Protein AF-A0A2K0TWW6-F1 (afdb_monomer)

InterPro domains:
  IPR006001 Carbohydrate kinase, thermoresistant glucokinase [TIGR01313] (765-927)
  IPR006001 Carbohydrate kinase, thermoresistant glucokinase [cd02021] (765-916)
  IPR009081 Phosphopantetheine binding ACP domain [PF00550] (286-353)
  IPR009081 Phosphopantetheine binding ACP domain [PS50075] (277-357)
  IPR010080 Thioester reductase-like domain [TIGR01746] (392-748)
  IPR013120 Fatty acyl-CoA reductase-like, NAD-binding domain [PF07993] (394-632)
  IPR020806 Polyketide synthase-like, phosphopantetheine-binding domain [SM00823] (284-357)
  IPR027417 P-loop containing nucleoside triphosphate hydrolase [G3DSA:3.40.50.300] (750-936)
  IPR027417 P-loop containing nucleoside triphosphate hydrolase [SSF52540] (763-932)
  IPR036291 NAD(P)-binding domain superfamily [SSF51735] (390-682)
  IPR036736 ACP-like superfamily [G3DSA:1.10.1200.10] (277-357)
  IPR036736 ACP-like superfamily [SSF47336] (281-353)
  IPR042099 ANL, N-terminal domain [G3DSA:3.40.50.12780] (1-92)

Secondary structure (DSSP, 8-state):
-TTS--SEEEE-HHHHHHHHTSHHHHHHHHTSSEEEE-SSPPPHHHHHHHHHTT--EEEEEEETTTEEEEE----TT---TTEEE--HHHHTTEEEEEEETTEEEEEE-TT-TT-----STTS-EEEEEEEEE-SSSTTEEEEEEEGGG-EE-TTS-EE--HHHHHHHHTSTTEEEEEEE-TTSSS-EEEEEE-GGGTTS-HHHHHHHHHHHHHHHHHTS-GGGPPPGGGEEEPPTT----B-TTS-B-HHHHHHHTHHHHHHHHHHHS------B---HHHHHHHHHHHHHHHH-S-S---TTS-TTTTT--HHHHHHHHHHHHHHB--TTPPPPTTHHHHS-SHHHHHHHHHHHHHT-----PPPHHHHHHHHHHHH-S---------EEEEE-TTSHHHHHHHHHHTT-TT--EEEEEE--SSHHHHHHHHHHHHHHTT-STTS-HHHHHTEEEEE--TTSTTTT--HHHHHHHHHHEEEEEE------TTS-GGGGIIIIIHHHHHHHHHHHHSSSPPEEEEEEEGGGGTT-SSSSBPSSPPPGGGS-SSHHHHHHHHHHHHHHHHHTTT--EEEEEE-EEE--TTT----TTSHHHHHHHHHHHTSEEE-------EEEHHHHHHHHHHHHHSS--SEEEEE--S----IIIIIHHHHHHTT---EEE-HHHHHHHHHTS---TTT-GGGGGHHHHHHHHSSS--PPPPPB--HHHHHH-GGGGSPPPIIIIIHHHHHHHIIIIIS-------S--EEEEEEESSTTS-HHHHHHHHHHHHT--EEEGGGGS-HHHHHHHHTTPPPPHHHHHHHHHHHHHHHHIIIIIS--SEEEEE----SHHHHHHHHHHHHHTTEEEEEEEEE--HHHHHHHHHT-TT----HHHHHHHHHH--PPPTT-TTEEEEETTS-HHHHHHHHHHHHHHHTTT-

Solvent-accessible surface area (backbone atoms only — not comparable to full-atom values): 51300 Å² total; per-residue (Å²): 112,92,92,52,98,66,52,67,47,77,44,36,42,69,59,51,50,65,42,52,76,38,74,69,39,41,52,58,49,34,71,21,76,34,36,37,33,31,97,55,86,62,46,65,71,60,54,48,53,40,46,75,66,60,23,48,54,28,39,46,42,65,48,91,44,48,28,80,71,32,35,14,81,71,62,93,90,67,78,65,34,71,31,31,35,64,45,85,87,50,46,87,30,54,44,76,44,78,75,51,92,73,28,24,27,48,26,41,40,67,85,43,91,54,48,78,54,58,77,44,97,84,50,22,27,69,66,48,39,29,27,30,70,46,95,85,46,88,68,24,32,28,75,68,46,54,63,87,60,55,36,41,28,62,86,68,52,74,44,70,46,62,62,50,27,39,59,41,34,67,38,87,64,31,65,42,47,45,72,48,34,66,68,28,92,55,40,30,33,45,34,26,36,22,70,91,51,66,90,54,54,69,66,58,50,48,64,71,47,38,68,53,48,52,58,40,31,73,76,38,59,84,76,63,40,65,52,78,80,35,54,47,73,48,64,57,81,65,86,75,48,51,46,101,81,69,46,76,39,62,72,58,36,51,65,72,46,42,66,63,56,50,52,45,53,54,62,70,71,64,87,88,62,82,61,40,85,66,57,64,73,53,34,34,52,49,49,52,52,50,50,44,71,67,54,60,82,89,75,91,83,54,54,80,44,46,44,58,83,71,61,45,48,76,68,46,43,50,51,52,50,51,50,44,70,42,40,44,53,32,66,90,58,87,81,62,97,54,45,61,75,76,28,36,22,40,56,53,37,28,53,51,49,49,40,48,40,71,66,66,87,79,81,90,72,77,63,67,68,67,55,48,54,52,51,53,68,69,68,71,70,85,89,85,83,83,84,91,59,27,26,34,38,34,27,25,31,64,40,75,54,24,27,40,33,50,51,65,49,37,76,38,85,76,43,66,36,36,39,32,46,33,81,39,95,36,43,66,60,26,39,53,47,32,50,53,37,18,50,69,62,57,51,44,39,56,49,51,74,74,26,55,69,22,59,42,47,39,36,29,37,42,59,35,76,64,32,62,44,54,72,69,56,51,50,60,46,25,73,36,37,46,33,38,41,41,51,55,66,88,86,48,74,85,42,55,44,76,76,36,39,52,69,42,44,44,20,53,55,29,53,48,51,51,22,60,67,8,82,70,63,16,32,40,28,38,57,43,42,46,44,24,45,67,53,50,90,55,80,54,34,68,55,51,92,72,59,79,78,12,20,36,101,36,18,46,22,43,38,43,42,53,42,50,50,53,39,54,52,40,36,78,71,75,40,42,24,32,39,34,23,35,45,52,71,44,30,28,83,84,62,7,63,53,69,57,88,38,71,66,47,25,50,58,46,26,24,76,67,71,38,35,40,56,55,46,88,40,52,53,36,62,33,32,30,50,51,50,20,46,32,53,48,38,49,64,71,45,91,69,69,58,45,38,25,32,54,52,35,85,62,66,49,40,44,45,82,45,46,49,56,36,46,40,75,64,70,53,62,56,45,82,35,54,39,51,56,39,48,51,51,56,72,71,41,68,82,50,54,83,85,23,52,48,55,78,43,47,68,63,48,35,77,75,36,65,65,95,76,79,78,73,59,85,52,67,39,39,67,64,32,44,74,52,10,69,43,64,77,61,65,71,74,56,63,56,72,41,43,45,33,29,49,49,40,37,52,75,64,69,63,51,72,83,68,73,90,80,67,84,75,27,38,39,40,35,25,25,31,51,73,54,37,45,39,63,61,50,35,47,52,50,13,62,77,68,73,35,56,63,45,65,41,81,78,55,52,53,73,69,57,53,50,36,43,55,72,72,40,81,80,50,70,68,64,45,52,63,30,50,52,50,49,51,51,53,52,44,44,43,39,61,75,68,60,36,58,41,38,27,30,22,42,48,63,39,36,62,71,52,46,46,55,52,47,55,57,34,47,77,68,63,27,48,67,38,35,39,33,28,41,58,56,68,71,58,25,48,51,49,39,73,72,44,85,90,64,68,66,56,66,72,55,45,53,56,36,57,75,50,46,51,74,50,50,77,86,41,58,49,34,46,68,43,66,38,70,52,58,70,65,62,41,46,54,50,50,52,53,42,56,75,52,45,64,81,66,99

Organism: Trichoderma harzianum (NCBI:txid5544)

Structure (mmCIF, N/CA/C/O backbone):
data_AF-A0A2K0TWW6-F1
#
_entry.id   AF-A0A2K0TWW6-F1
#
loop_
_atom_site.group_PDB
_atom_site.id
_atom_site.type_symbol
_atom_site.label_atom_id
_atom_site.label_alt_id
_atom_site.label_comp_id
_atom_site.label_asym_id
_atom_site.label_entity_id
_atom_site.label_seq_id
_atom_site.pdbx_PDB_ins_code
_atom_site.Cartn_x
_atom_site.Cartn_y
_atom_site.Cartn_z
_atom_site.occupancy
_atom_site.B_iso_or_equiv
_atom_site.auth_seq_id
_atom_site.auth_comp_id
_atom_site.auth_asym_id
_atom_site.auth_atom_id
_atom_site.pdbx_PDB_model_num
ATOM 1 N N . MET A 1 1 ? -34.288 40.485 -43.894 1.00 63.44 1 MET A N 1
ATOM 2 C CA . MET A 1 1 ? -34.921 39.163 -44.089 1.00 63.44 1 MET A CA 1
ATOM 3 C C . MET A 1 1 ? -36.253 39.241 -44.829 1.00 63.44 1 MET A C 1
ATOM 5 O O . MET A 1 1 ? -36.463 38.396 -45.665 1.00 63.44 1 MET A O 1
ATOM 9 N N . GLN A 1 2 ? -37.119 40.244 -44.630 1.00 65.81 2 GLN A N 1
ATOM 10 C CA . GLN A 1 2 ? -38.428 40.283 -45.324 1.00 65.81 2 GLN A CA 1
ATOM 11 C C . GLN A 1 2 ? -38.374 40.664 -46.821 1.00 65.81 2 GLN A C 1
ATOM 13 O O . GLN A 1 2 ? -39.282 40.332 -47.567 1.00 65.81 2 GLN A O 1
ATOM 18 N N . ALA A 1 3 ? -37.318 41.352 -47.270 1.00 76.19 3 ALA A N 1
ATOM 19 C CA . ALA A 1 3 ? -37.178 41.784 -48.667 1.00 76.19 3 ALA A CA 1
ATOM 20 C C . ALA A 1 3 ? -36.657 40.691 -49.623 1.00 76.19 3 ALA A C 1
ATOM 22 O O . ALA A 1 3 ? -36.697 40.882 -50.831 1.00 76.19 3 ALA A O 1
ATOM 23 N N . ASN A 1 4 ? -36.137 39.575 -49.100 1.00 75.12 4 ASN A N 1
ATOM 24 C CA . ASN A 1 4 ? -35.531 38.493 -49.882 1.00 75.12 4 ASN A CA 1
ATOM 25 C C . ASN A 1 4 ? -35.844 37.152 -49.209 1.00 75.12 4 ASN A C 1
ATOM 27 O O . ASN A 1 4 ? -35.826 37.075 -47.984 1.00 75.12 4 ASN A O 1
ATOM 31 N N . HIS A 1 5 ? -36.096 36.094 -49.977 1.00 79.62 5 HIS A N 1
ATOM 32 C CA . HIS A 1 5 ? -36.431 34.789 -49.407 1.00 79.62 5 HIS A CA 1
ATOM 33 C C . HIS A 1 5 ? -35.159 34.024 -49.006 1.00 79.62 5 HIS A C 1
ATOM 35 O O . HIS A 1 5 ? -34.428 33.532 -49.863 1.00 79.62 5 HIS A O 1
ATOM 41 N N . PHE A 1 6 ? -34.878 33.957 -47.703 1.00 85.12 6 PHE A N 1
ATOM 42 C CA . PHE A 1 6 ? -33.757 33.197 -47.147 1.00 85.12 6 PHE A CA 1
ATOM 43 C C . PHE A 1 6 ? -34.271 31.907 -46.511 1.00 85.12 6 PHE A C 1
ATOM 45 O O . PHE A 1 6 ? -35.275 31.938 -45.811 1.00 85.12 6 PHE A O 1
ATOM 52 N N . GLU A 1 7 ? -33.568 30.793 -46.716 1.00 90.75 7 GLU A N 1
ATOM 53 C CA . GLU A 1 7 ? -33.892 29.513 -46.065 1.00 90.75 7 GLU A CA 1
ATOM 54 C C . GLU A 1 7 ? -32.934 29.172 -44.914 1.00 90.75 7 GLU A C 1
ATOM 56 O O . GLU A 1 7 ? -33.263 28.356 -44.055 1.00 90.75 7 GLU A O 1
ATOM 61 N N . ILE A 1 8 ? -31.744 29.783 -44.893 1.00 92.75 8 ILE A N 1
ATOM 62 C CA . ILE A 1 8 ? -30.682 29.501 -43.924 1.00 92.75 8 ILE A CA 1
ATOM 63 C C . ILE A 1 8 ? -30.132 30.819 -43.384 1.00 92.75 8 ILE A C 1
ATOM 65 O O . ILE A 1 8 ? -29.786 31.718 -44.152 1.00 92.75 8 ILE A O 1
ATOM 69 N N . PHE A 1 9 ? -30.000 30.906 -42.065 1.00 92.56 9 PHE A N 1
ATOM 70 C CA . PHE A 1 9 ? -29.242 31.954 -41.393 1.00 92.56 9 PHE A CA 1
ATOM 71 C C . PHE A 1 9 ? -28.013 31.348 -40.719 1.00 92.56 9 PHE A C 1
ATOM 73 O O . PHE A 1 9 ? -28.128 30.330 -40.044 1.00 92.56 9 PHE A O 1
ATOM 80 N N . TYR A 1 10 ? -26.850 31.982 -40.868 1.00 91.38 10 TYR A N 1
ATOM 81 C CA . TYR A 1 10 ? -25.645 31.631 -40.118 1.00 91.38 10 TYR A CA 1
ATOM 82 C C . TYR A 1 10 ? -24.999 32.898 -39.569 1.00 91.38 10 TYR A C 1
ATOM 84 O O . TYR A 1 10 ? -24.702 33.825 -40.323 1.00 91.38 10 TYR A O 1
ATOM 92 N N . GLY A 1 11 ? -24.799 32.955 -38.256 1.00 83.62 11 GLY A N 1
ATOM 93 C CA . GLY A 1 11 ? -24.227 34.132 -37.612 1.00 83.62 11 GLY A CA 1
ATOM 94 C C . GLY A 1 11 ? -23.699 33.856 -36.213 1.00 83.62 11 GLY A C 1
ATOM 95 O O . GLY A 1 11 ? -23.836 32.766 -35.670 1.00 83.62 11 GLY A O 1
ATOM 96 N N . VAL A 1 12 ? -23.082 34.861 -35.601 1.00 79.75 12 VAL A N 1
ATOM 97 C CA . VAL A 1 12 ? -22.648 34.767 -34.203 1.00 79.75 12 VAL A CA 1
ATOM 98 C C . VAL A 1 12 ? -23.855 34.866 -33.253 1.00 79.75 12 VAL A C 1
ATOM 100 O O . VAL A 1 12 ? -24.823 35.562 -33.578 1.00 79.75 12 VAL A O 1
ATOM 103 N N . PRO A 1 13 ? -23.808 34.255 -32.054 1.00 78.69 13 PRO A N 1
ATOM 104 C CA . PRO A 1 13 ? -24.867 34.359 -31.043 1.00 78.69 13 PRO A CA 1
ATOM 105 C C . PRO A 1 13 ? -25.339 35.787 -30.738 1.00 78.69 13 PRO A C 1
ATOM 107 O O . PRO A 1 13 ? -26.512 36.000 -30.447 1.00 78.69 13 PRO A O 1
ATOM 110 N N . TYR A 1 14 ? -24.459 36.784 -30.852 1.00 74.38 14 TYR A N 1
ATOM 111 C CA . TYR A 1 14 ? -24.831 38.191 -30.693 1.00 74.38 14 TYR A CA 1
ATOM 112 C C . TYR A 1 14 ? -25.875 38.656 -31.726 1.00 74.38 14 TYR A C 1
ATOM 114 O O . TYR A 1 14 ? -26.835 39.336 -31.371 1.00 74.38 14 TYR A O 1
ATOM 122 N N . ALA A 1 15 ? -25.743 38.245 -32.990 1.00 79.81 15 ALA A N 1
ATOM 123 C CA . ALA A 1 15 ? -26.721 38.575 -34.026 1.00 79.81 15 ALA A CA 1
ATOM 124 C C . ALA A 1 15 ? -28.073 37.894 -33.757 1.00 79.81 15 ALA A C 1
ATOM 126 O O . ALA A 1 15 ? -29.120 38.506 -33.956 1.00 79.81 15 ALA A O 1
ATOM 127 N N . LEU A 1 16 ? -28.052 36.658 -33.241 1.00 85.25 16 LEU A N 1
ATOM 128 C CA . LEU A 1 16 ? -29.264 35.965 -32.800 1.00 85.25 16 LEU A CA 1
ATOM 129 C C . LEU A 1 16 ? -29.935 36.688 -31.635 1.00 85.25 16 LEU A C 1
ATOM 131 O O . LEU A 1 16 ? -31.148 36.867 -31.675 1.00 85.25 16 LEU A O 1
ATOM 135 N N . LYS A 1 17 ? -29.157 37.170 -30.654 1.00 79.75 17 LYS A N 1
ATOM 136 C CA . LYS A 1 17 ? -29.672 37.981 -29.542 1.00 79.75 17 LYS A CA 1
ATOM 137 C C . LYS A 1 17 ? -30.455 39.175 -30.083 1.00 79.75 17 LYS A C 1
ATOM 139 O O . LYS A 1 17 ? -31.632 39.289 -29.761 1.00 79.75 17 LYS A O 1
ATOM 144 N N . LEU A 1 18 ? -29.846 39.984 -30.956 1.00 79.38 18 LEU A N 1
ATOM 145 C CA . LEU A 1 18 ? -30.480 41.168 -31.554 1.00 79.38 18 LEU A CA 1
ATOM 146 C C . LEU A 1 18 ? -31.773 40.832 -32.311 1.00 79.38 18 LEU A C 1
ATOM 148 O O . LEU A 1 18 ? -32.782 41.517 -32.161 1.00 79.38 18 LEU A O 1
ATOM 152 N N . LEU A 1 19 ? -31.766 39.760 -33.107 1.00 84.88 19 LEU A N 1
ATOM 153 C CA . LEU A 1 19 ? -32.956 39.316 -33.840 1.00 84.88 19 LEU A CA 1
ATOM 154 C C . LEU A 1 19 ? -34.044 38.780 -32.897 1.00 84.88 19 LEU A C 1
ATOM 156 O O . LEU A 1 19 ? -35.226 38.936 -33.178 1.00 84.88 19 LEU A O 1
ATOM 160 N N . SER A 1 20 ? -33.664 38.199 -31.761 1.00 85.69 20 SER A N 1
ATOM 161 C CA . SER A 1 20 ? -34.589 37.643 -30.769 1.00 85.69 20 SER A CA 1
ATOM 162 C C . SER A 1 20 ? -35.149 38.661 -29.767 1.00 85.69 20 SER A C 1
ATOM 164 O O . SER A 1 20 ? -36.009 38.307 -28.967 1.00 85.69 20 SER A O 1
ATOM 166 N N . GLU A 1 21 ? -34.724 39.933 -29.807 1.00 82.81 21 GLU A N 1
ATOM 167 C CA . GLU A 1 21 ? -35.222 40.968 -28.880 1.00 82.81 21 GLU A CA 1
ATOM 168 C C . GLU A 1 21 ? -36.714 41.287 -29.069 1.00 82.81 21 GLU A C 1
ATOM 170 O O . GLU A 1 21 ? -37.339 41.901 -28.203 1.00 82.81 21 GLU A O 1
ATOM 175 N N . THR A 1 22 ? -37.301 40.876 -30.198 1.00 85.06 22 THR A N 1
ATOM 176 C CA . THR A 1 22 ? -38.721 41.068 -30.506 1.00 85.06 22 THR A CA 1
ATOM 177 C C . THR A 1 22 ? -39.367 39.763 -30.959 1.00 85.06 22 THR A C 1
ATOM 179 O O . THR A 1 22 ? -38.761 38.984 -31.694 1.00 85.06 22 THR A O 1
ATOM 182 N N . GLN A 1 23 ? -40.646 39.567 -30.620 1.00 85.25 23 GLN A N 1
ATOM 183 C CA . GLN A 1 23 ? -41.409 38.396 -31.072 1.00 85.25 23 GLN A CA 1
ATOM 184 C C . GLN A 1 23 ? -41.452 38.284 -32.603 1.00 85.25 23 GLN A C 1
ATOM 186 O O . GLN A 1 23 ? -41.399 37.188 -33.161 1.00 85.25 23 GLN A O 1
ATOM 191 N N . LYS A 1 24 ? -41.500 39.430 -33.296 1.00 87.06 24 LYS A N 1
ATOM 192 C CA . LYS A 1 24 ? -41.452 39.490 -34.759 1.00 87.06 24 LYS A CA 1
ATOM 193 C C . LYS A 1 24 ? -40.148 38.899 -35.299 1.00 87.06 24 LYS A C 1
ATOM 195 O O . LYS A 1 24 ? -40.182 38.172 -36.283 1.00 87.06 24 LYS A O 1
ATOM 200 N N . GLY A 1 25 ? -39.013 39.195 -34.669 1.00 89.12 25 GLY A N 1
ATOM 201 C CA . GLY A 1 25 ? -37.726 38.657 -35.099 1.00 89.12 25 GLY A CA 1
ATOM 202 C C . GLY A 1 25 ? -37.565 37.162 -34.801 1.00 89.12 25 GLY A C 1
ATOM 203 O O . GLY A 1 25 ? -37.059 36.442 -35.658 1.00 89.12 25 GLY A O 1
ATOM 204 N N . ILE A 1 26 ? -38.105 36.667 -33.680 1.00 92.06 26 ILE A N 1
ATOM 205 C CA . ILE A 1 26 ? -38.191 35.220 -33.401 1.00 92.06 26 ILE A CA 1
ATOM 206 C C . ILE A 1 26 ? -39.048 34.508 -34.458 1.00 92.06 26 ILE A C 1
ATOM 208 O O . ILE A 1 26 ? -38.628 33.486 -34.991 1.00 92.06 26 ILE A O 1
ATOM 212 N N . SER A 1 27 ? -40.199 35.082 -34.825 1.00 90.06 27 SER A N 1
ATOM 213 C CA . SER A 1 27 ? -41.097 34.505 -35.843 1.00 90.06 27 SER A CA 1
ATOM 214 C C . SER A 1 27 ? -40.404 34.381 -37.206 1.00 90.06 27 SER A C 1
ATOM 216 O O . SER A 1 27 ? -40.526 33.366 -37.878 1.00 90.06 27 SER A O 1
ATOM 218 N N . VAL A 1 28 ? -39.595 35.376 -37.589 1.00 89.88 28 VAL A N 1
ATOM 219 C CA . VAL A 1 28 ? -38.803 35.318 -38.831 1.00 89.88 28 VAL A CA 1
ATOM 220 C C . VAL A 1 28 ? -37.723 34.233 -38.768 1.00 89.88 28 VAL A C 1
ATOM 222 O O . VAL A 1 28 ? -37.469 33.575 -39.770 1.00 89.88 28 VAL A O 1
ATOM 225 N N . LEU A 1 29 ? -37.081 34.028 -37.612 1.00 92.50 29 LEU A N 1
ATOM 226 C CA . LEU A 1 29 ? -36.109 32.942 -37.437 1.00 92.50 29 LEU A CA 1
ATOM 227 C C . LEU A 1 29 ? -36.774 31.558 -37.486 1.00 92.50 29 LEU A C 1
ATOM 229 O O . LEU A 1 29 ? -36.149 30.609 -37.953 1.00 92.50 29 LEU A O 1
ATOM 233 N N . GLN A 1 30 ? -38.024 31.448 -37.032 1.00 92.19 30 GLN A N 1
ATOM 234 C CA . GLN A 1 30 ? -38.808 30.211 -37.050 1.00 92.19 30 GLN A CA 1
ATOM 235 C C . GLN A 1 30 ? -39.169 29.763 -38.476 1.00 92.19 30 GLN A C 1
ATOM 237 O O . GLN A 1 30 ? -39.238 28.567 -38.740 1.00 92.19 30 GLN A O 1
ATOM 242 N N . GLU A 1 31 ? -39.365 30.703 -39.404 1.00 90.50 31 GLU A N 1
ATOM 243 C CA . GLU A 1 31 ? -39.660 30.408 -40.816 1.00 90.50 31 GLU A CA 1
ATOM 244 C C . GLU A 1 31 ? -38.451 29.831 -41.584 1.00 90.50 31 GLU A C 1
ATOM 246 O O . GLU A 1 31 ? -38.610 29.285 -42.678 1.00 90.50 31 GLU A O 1
ATOM 251 N N . LEU A 1 32 ? -37.235 29.942 -41.036 1.00 92.44 32 LEU A N 1
ATOM 252 C CA . LEU A 1 32 ? -36.016 29.442 -41.670 1.00 92.44 32 LEU A CA 1
ATOM 253 C C . LEU A 1 32 ? -35.863 27.930 -41.476 1.00 92.44 32 LEU A C 1
ATOM 255 O O . LEU A 1 32 ? -36.094 27.392 -40.395 1.00 92.44 32 LEU A O 1
ATOM 259 N N . LYS A 1 33 ? -35.356 27.240 -42.504 1.00 92.50 33 LYS A N 1
ATOM 260 C CA . LYS A 1 33 ? -35.060 25.800 -42.431 1.00 92.50 33 LYS A CA 1
ATOM 261 C C . LYS A 1 33 ? -33.929 25.501 -41.450 1.00 92.50 33 LYS A C 1
ATOM 263 O O . LYS A 1 33 ? -33.952 24.469 -40.783 1.00 92.50 33 LYS A O 1
ATOM 268 N N . VAL A 1 34 ? -32.922 26.375 -41.392 1.00 93.62 34 VAL A N 1
ATOM 269 C CA . VAL A 1 34 ? -31.751 26.236 -40.516 1.00 93.62 34 VAL A CA 1
ATOM 270 C C . VAL A 1 34 ? -31.341 27.597 -39.971 1.00 93.62 34 VAL A C 1
ATOM 272 O O . VAL A 1 34 ? -31.079 28.531 -40.731 1.00 93.62 34 VAL A O 1
ATOM 275 N N . VAL A 1 35 ? -31.203 27.679 -38.650 1.00 95.12 35 VAL A N 1
ATOM 276 C CA . VAL A 1 35 ? -30.572 28.809 -37.967 1.00 95.12 35 VAL A CA 1
ATOM 277 C C . VAL A 1 35 ? -29.307 28.293 -37.309 1.00 95.12 35 VAL A C 1
ATOM 279 O O . VAL A 1 35 ? -29.354 27.606 -36.298 1.00 95.12 35 VAL A O 1
ATOM 282 N N . MET A 1 36 ? -28.157 28.583 -37.897 1.00 93.94 36 MET A N 1
ATOM 283 C CA . MET A 1 36 ? -26.875 28.114 -37.402 1.00 93.94 36 MET A CA 1
ATOM 284 C C . MET A 1 36 ? -26.154 29.220 -36.628 1.00 93.94 36 MET A C 1
ATOM 286 O O . MET A 1 36 ? -26.224 30.397 -36.998 1.00 93.94 36 MET A O 1
ATOM 290 N N . TYR A 1 37 ? -25.419 28.847 -35.582 1.00 91.06 37 TYR A N 1
ATOM 291 C CA . TYR A 1 37 ? -24.491 29.749 -34.906 1.00 91.06 37 TYR A CA 1
ATOM 292 C C . TYR A 1 37 ? -23.102 29.148 -34.760 1.00 91.06 37 TYR A C 1
ATOM 294 O O . TYR A 1 37 ? -22.941 27.936 -34.672 1.00 91.06 37 TYR A O 1
ATOM 302 N N . GLY A 1 38 ? -22.092 30.008 -34.726 1.00 83.31 38 GLY A N 1
ATOM 303 C CA . GLY A 1 38 ? -20.705 29.610 -34.521 1.00 83.31 38 GLY A CA 1
ATOM 304 C C . GLY A 1 38 ? -19.825 30.809 -34.191 1.00 83.31 38 GLY A C 1
ATOM 305 O O . GLY A 1 38 ? -20.273 31.955 -34.212 1.00 83.31 38 GLY A O 1
ATOM 306 N N . GLY A 1 39 ? -18.561 30.553 -33.865 1.00 71.94 39 GLY A N 1
ATOM 307 C CA . GLY A 1 39 ? -17.580 31.599 -33.555 1.00 71.94 39 GLY A CA 1
ATOM 308 C C . GLY A 1 39 ? -17.590 32.116 -32.112 1.00 71.94 39 GLY A C 1
ATOM 309 O O . GLY A 1 39 ? -16.598 32.710 -31.701 1.00 71.94 39 GLY A O 1
ATOM 310 N N . SER A 1 40 ? -18.642 31.857 -31.333 1.00 71.62 40 SER A N 1
ATOM 311 C CA . SER A 1 40 ? -18.652 32.000 -29.871 1.00 71.62 40 SER A CA 1
ATOM 312 C C . SER A 1 40 ? -19.720 31.102 -29.236 1.00 71.62 40 SER A C 1
ATOM 314 O O . SER A 1 40 ? -20.604 30.587 -29.929 1.00 71.62 40 SER A O 1
ATOM 316 N N . ALA A 1 41 ? -19.632 30.893 -27.919 1.00 76.25 41 ALA A N 1
ATOM 317 C CA . ALA A 1 41 ? -20.649 30.163 -27.168 1.00 76.25 41 ALA A CA 1
ATOM 318 C C . ALA A 1 41 ? -21.982 30.926 -27.174 1.00 76.25 41 ALA A C 1
ATOM 320 O O . ALA A 1 41 ? -22.025 32.136 -26.933 1.00 76.25 41 ALA A O 1
ATOM 321 N N . CYS A 1 42 ? -23.077 30.217 -27.443 1.00 80.56 42 CYS A N 1
ATOM 322 C CA . CYS A 1 42 ? -24.419 30.775 -27.332 1.00 80.56 42 CYS A CA 1
ATOM 323 C C . CYS A 1 42 ? -24.908 30.624 -25.882 1.00 80.56 42 CYS A C 1
ATOM 325 O O . CYS A 1 42 ? -24.826 29.514 -25.354 1.00 80.56 42 CYS A O 1
ATOM 327 N N . PRO A 1 43 ? -25.391 31.697 -25.225 1.00 77.44 43 PRO A N 1
ATOM 328 C CA . PRO A 1 43 ? -25.962 31.595 -23.885 1.00 77.44 43 PRO A CA 1
ATOM 329 C C . PRO A 1 43 ? -27.134 30.609 -23.845 1.00 77.44 43 PRO A C 1
ATOM 331 O O . PRO A 1 43 ? -28.007 30.672 -24.713 1.00 77.44 43 PRO A O 1
ATOM 334 N N . ASP A 1 44 ? -27.176 29.753 -22.818 1.00 81.62 44 ASP A N 1
ATOM 335 C CA . ASP A 1 44 ? -28.199 28.705 -22.710 1.00 81.62 44 ASP A CA 1
ATOM 336 C C . ASP A 1 44 ? -29.624 29.294 -22.734 1.00 81.62 44 ASP A C 1
ATOM 338 O O . ASP A 1 44 ? -30.477 28.811 -23.472 1.00 81.62 44 ASP A O 1
ATOM 342 N N . ASP A 1 45 ? -29.856 30.406 -22.026 1.00 76.81 45 ASP A N 1
ATOM 343 C CA . ASP A 1 45 ? -31.158 31.091 -21.988 1.00 76.81 45 ASP A CA 1
ATOM 344 C C . ASP A 1 45 ? -31.622 31.564 -23.377 1.00 76.81 45 ASP A C 1
ATOM 346 O O . ASP A 1 45 ? -32.801 31.469 -23.715 1.00 76.81 45 ASP A O 1
ATOM 350 N N . LEU A 1 46 ? -30.691 32.053 -24.205 1.00 82.62 46 LEU A N 1
ATOM 351 C CA . LEU A 1 46 ? -30.997 32.527 -25.555 1.00 82.62 46 LEU A CA 1
ATOM 352 C C . LEU A 1 46 ? -31.329 31.360 -26.488 1.00 82.62 46 LEU A C 1
ATOM 354 O O . LEU A 1 46 ? -32.303 31.427 -27.236 1.00 82.62 46 LEU A O 1
ATOM 358 N N . GLY A 1 47 ? -30.524 30.298 -26.472 1.00 88.25 47 GLY A N 1
ATOM 359 C CA .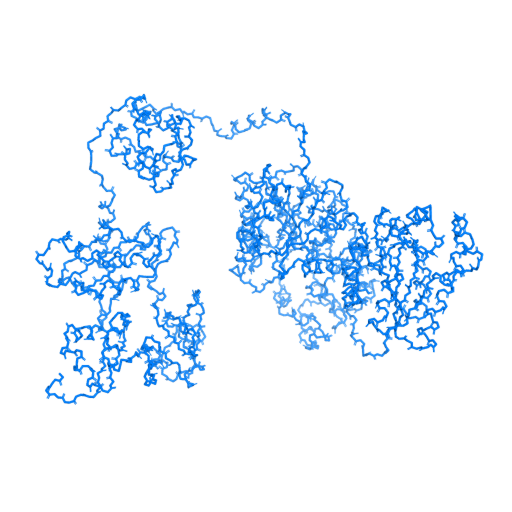 GLY A 1 47 ? -30.777 29.156 -27.344 1.00 88.25 47 GLY A CA 1
ATOM 360 C C . GLY A 1 47 ? -32.016 28.363 -26.926 1.00 88.25 47 GLY A C 1
ATOM 361 O O . GLY A 1 47 ? -32.788 27.967 -27.798 1.00 88.25 47 GLY A O 1
ATOM 362 N N . ASN A 1 48 ? -32.276 28.229 -25.618 1.00 89.56 48 ASN A N 1
ATOM 363 C CA . ASN A 1 48 ? -33.509 27.632 -25.098 1.00 89.56 48 ASN A CA 1
ATOM 364 C C . ASN A 1 48 ? -34.732 28.424 -25.558 1.00 89.56 48 ASN A C 1
ATOM 366 O O . ASN A 1 48 ? -35.636 27.830 -26.136 1.00 89.56 48 ASN A O 1
ATOM 370 N N . LEU A 1 49 ? -34.715 29.757 -25.420 1.00 89.12 49 LEU A N 1
ATOM 371 C CA . LEU A 1 49 ? -35.788 30.623 -25.913 1.00 89.12 49 LEU A CA 1
ATOM 372 C C . LEU A 1 49 ? -36.091 30.365 -27.397 1.00 89.12 49 LEU A C 1
ATOM 374 O O . LEU A 1 49 ? -37.251 30.219 -27.777 1.00 89.12 49 LEU A O 1
ATOM 378 N N . LEU A 1 50 ? -35.063 30.296 -28.246 1.00 92.94 50 LEU A N 1
ATOM 379 C CA . LEU A 1 50 ? -35.238 30.085 -29.685 1.00 92.94 50 LEU A CA 1
ATOM 380 C C . LEU A 1 50 ? -35.800 28.690 -29.999 1.00 92.94 50 LEU A C 1
ATOM 382 O O . LEU A 1 50 ? -36.758 28.574 -30.763 1.00 92.94 50 LEU A O 1
ATOM 386 N N . VAL A 1 51 ? -35.248 27.637 -29.392 1.00 93.94 51 VAL A N 1
ATOM 387 C CA . VAL A 1 51 ? -35.699 26.252 -29.611 1.00 93.94 51 VAL A CA 1
ATOM 388 C C . VAL A 1 51 ? -37.107 26.021 -29.062 1.00 93.94 51 VAL A C 1
ATOM 390 O O . VAL A 1 51 ? -37.911 25.346 -29.702 1.00 93.94 51 VAL A O 1
ATOM 393 N N . GLU A 1 52 ? -37.451 26.615 -27.920 1.00 92.00 52 GLU A N 1
ATOM 394 C CA . GLU A 1 52 ? -38.804 26.580 -27.354 1.00 92.00 52 GLU A CA 1
ATOM 395 C C . GLU A 1 52 ? -39.830 27.279 -28.249 1.00 92.00 52 GLU A C 1
ATOM 397 O O . GLU A 1 52 ? -40.973 26.834 -28.328 1.00 92.00 52 GLU A O 1
ATOM 402 N N . ASN A 1 53 ? -39.415 28.318 -28.978 1.00 92.19 53 ASN A N 1
ATOM 403 C CA . ASN A 1 53 ? -40.238 28.997 -29.981 1.00 92.19 53 ASN A CA 1
ATOM 404 C C . ASN A 1 53 ? -40.187 28.319 -31.368 1.00 92.19 53 ASN A C 1
ATOM 406 O O . ASN A 1 53 ? -40.629 28.899 -32.356 1.00 92.19 53 ASN A O 1
ATOM 410 N N . GLY A 1 54 ? -39.670 27.089 -31.462 1.00 91.12 54 GLY A N 1
ATOM 411 C CA . GLY A 1 54 ? -39.709 26.281 -32.683 1.00 91.12 54 GLY A CA 1
ATOM 412 C C . GLY A 1 54 ? -38.637 26.616 -33.721 1.00 91.12 54 GLY A C 1
ATOM 413 O O . GLY A 1 54 ? -38.741 26.168 -34.860 1.00 91.12 54 GLY A O 1
ATOM 414 N N . VAL A 1 55 ? -37.604 27.383 -33.363 1.00 94.19 55 VAL A N 1
ATOM 415 C CA . VAL A 1 55 ? -36.481 27.673 -34.263 1.00 94.19 55 VAL A CA 1
ATOM 416 C C . VAL A 1 55 ? -35.557 26.455 -34.360 1.00 94.19 55 VAL A C 1
ATOM 418 O O . VAL A 1 55 ? -35.075 25.946 -33.343 1.00 94.19 55 VAL A O 1
ATOM 421 N N . ASN A 1 56 ? -35.232 26.020 -35.584 1.00 94.12 56 ASN A N 1
ATOM 422 C CA . ASN A 1 56 ? -34.252 24.956 -35.828 1.00 94.12 56 ASN A CA 1
ATOM 423 C C . ASN A 1 56 ? -32.807 25.462 -35.637 1.00 94.12 56 ASN A C 1
ATOM 425 O O . ASN A 1 56 ? -32.067 25.696 -36.599 1.00 94.12 56 ASN A O 1
ATOM 429 N N . LEU A 1 57 ? -32.434 25.678 -34.372 1.00 95.31 57 LEU A N 1
ATOM 430 C CA . LEU A 1 57 ? -31.134 26.209 -33.970 1.00 95.31 57 LEU A CA 1
ATOM 431 C C . LEU A 1 57 ? -30.051 25.122 -33.997 1.00 95.31 57 LEU A C 1
ATOM 433 O O . LEU A 1 57 ? -30.204 24.099 -33.332 1.00 95.31 57 LEU A O 1
ATOM 437 N N . ILE A 1 58 ? -28.946 25.349 -34.708 1.00 95.12 58 ILE A N 1
ATOM 438 C CA . ILE A 1 58 ? -27.826 24.408 -34.858 1.00 95.12 58 ILE A CA 1
ATOM 439 C C . ILE A 1 58 ? -26.509 25.090 -34.472 1.00 95.12 58 ILE A C 1
ATOM 441 O O . ILE A 1 58 ? -26.109 26.099 -35.045 1.00 95.12 58 ILE A O 1
ATOM 445 N N . GLY A 1 59 ? -25.803 24.517 -33.508 1.00 92.81 59 GLY A N 1
ATOM 446 C CA . GLY A 1 59 ? -24.449 24.902 -33.140 1.00 92.81 59 GLY A CA 1
ATOM 447 C C . GLY A 1 59 ? -23.435 24.341 -34.126 1.00 92.81 59 GLY A C 1
ATOM 448 O O . GLY A 1 59 ? -23.527 23.186 -34.543 1.00 92.81 59 GLY A O 1
ATOM 449 N N . HIS A 1 60 ? -22.460 25.166 -34.485 1.00 92.19 60 HIS A N 1
ATOM 450 C CA . HIS A 1 60 ? -21.337 24.837 -35.352 1.00 92.19 60 HIS A CA 1
ATOM 451 C C . HIS A 1 60 ? -20.030 25.082 -34.599 1.00 92.19 60 HIS A C 1
ATOM 453 O O . HIS A 1 60 ? -19.801 26.177 -34.079 1.00 92.19 60 HIS A O 1
ATOM 459 N N . TYR A 1 61 ? -19.190 24.048 -34.527 1.00 93.88 61 TYR A N 1
ATOM 460 C CA . TYR A 1 61 ? -17.907 24.089 -33.839 1.00 93.88 61 TYR A CA 1
ATOM 461 C C . TYR A 1 61 ? -16.745 23.761 -34.784 1.00 93.88 61 TYR A C 1
ATOM 463 O O . TYR A 1 61 ? -16.745 22.753 -35.500 1.00 93.88 61 TYR A O 1
ATOM 471 N N . GLY A 1 62 ? -15.729 24.617 -34.738 1.00 90.50 62 GLY A N 1
ATOM 472 C CA . GLY A 1 62 ? -14.475 24.497 -35.466 1.00 90.50 62 GLY A CA 1
ATOM 473 C C . GLY A 1 62 ? -13.565 25.691 -35.184 1.00 90.50 62 GLY A C 1
ATOM 474 O O . GLY A 1 62 ? -14.004 26.699 -34.623 1.00 90.50 62 GLY A O 1
ATOM 475 N N . ALA A 1 63 ? -12.310 25.585 -35.608 1.00 88.25 63 ALA A N 1
ATOM 476 C CA . ALA A 1 63 ? -11.326 26.662 -35.528 1.00 88.25 63 ALA A CA 1
ATOM 477 C C . ALA A 1 63 ? -10.568 26.788 -36.856 1.00 88.25 63 ALA A C 1
ATOM 479 O O . ALA A 1 63 ? -10.606 25.882 -37.688 1.00 88.25 63 ALA A O 1
ATOM 480 N N . THR A 1 64 ? -9.899 27.919 -37.073 1.00 86.75 64 THR A N 1
ATOM 481 C CA . THR A 1 64 ? -9.191 28.212 -38.331 1.00 86.75 64 THR A CA 1
ATOM 482 C C . THR A 1 64 ? -8.132 27.148 -38.643 1.00 86.75 64 THR A C 1
ATOM 484 O O . THR A 1 64 ? -7.950 26.763 -39.791 1.00 86.75 64 THR A O 1
ATOM 487 N N . GLU A 1 65 ? -7.484 26.633 -37.604 1.00 92.81 65 GLU A N 1
ATOM 488 C CA . GLU A 1 65 ? -6.361 25.702 -37.644 1.00 92.81 65 GLU A CA 1
ATOM 489 C C . GLU A 1 65 ? -6.757 24.256 -37.956 1.00 92.81 65 GLU A C 1
ATOM 491 O O . GLU A 1 65 ? -5.930 23.474 -38.424 1.00 92.81 65 GLU A O 1
ATOM 496 N N . VAL A 1 66 ? -8.014 23.894 -37.687 1.00 92.62 66 VAL A N 1
ATOM 497 C CA . VAL A 1 66 ? -8.530 22.512 -37.758 1.00 92.62 66 VAL A CA 1
ATOM 498 C C . VAL A 1 66 ? -9.742 22.366 -38.686 1.00 92.62 66 VAL A C 1
ATOM 500 O O . VAL A 1 66 ? -10.221 21.254 -38.925 1.00 92.62 66 VAL A O 1
ATOM 503 N N . GLY A 1 67 ? -10.240 23.483 -39.218 1.00 90.38 67 GLY A N 1
ATOM 504 C CA . GLY A 1 67 ? -11.467 23.552 -39.997 1.00 90.38 67 GLY A CA 1
ATOM 505 C C . GLY A 1 67 ? -12.722 23.295 -39.160 1.00 90.38 67 GLY A C 1
ATOM 506 O O . GLY A 1 67 ? -12.733 23.400 -37.931 1.00 90.38 67 GLY A O 1
ATOM 507 N N . GLN A 1 68 ? -13.818 22.968 -39.845 1.00 91.56 68 GLN A N 1
ATOM 508 C CA . GLN A 1 68 ? -15.059 22.548 -39.198 1.00 91.56 68 GLN A CA 1
ATOM 509 C C . GLN A 1 68 ? -14.911 21.133 -38.633 1.00 91.56 68 GLN A C 1
ATOM 511 O O . GLN A 1 68 ? -14.498 20.220 -39.348 1.00 91.56 68 GLN A O 1
ATOM 516 N N . LEU A 1 69 ? -15.327 20.950 -37.379 1.00 94.38 69 LEU A N 1
ATOM 517 C CA . LEU A 1 69 ? -15.284 19.661 -36.697 1.00 94.38 69 LEU A CA 1
ATOM 518 C C . LEU A 1 69 ? -16.699 19.116 -36.479 1.00 94.38 69 LEU A C 1
ATOM 520 O O . LEU A 1 69 ? -17.085 18.115 -37.075 1.00 94.38 69 LEU A O 1
ATOM 524 N N . MET A 1 70 ? -17.509 19.781 -35.658 1.00 95.88 70 MET A N 1
ATOM 525 C CA . MET A 1 70 ? -18.766 19.209 -35.167 1.00 95.88 70 MET A CA 1
ATOM 526 C C . MET A 1 70 ? -19.945 20.164 -35.337 1.00 95.88 70 MET A C 1
ATOM 528 O O . MET A 1 70 ? -19.789 21.381 -35.431 1.00 95.88 70 MET A O 1
ATOM 532 N N . THR A 1 71 ? -21.149 19.596 -35.350 1.00 94.94 71 THR A N 1
ATOM 533 C CA . THR A 1 71 ? -22.414 20.342 -35.416 1.00 94.94 71 THR A CA 1
ATOM 534 C C . THR A 1 71 ? -23.452 19.723 -34.489 1.00 94.94 71 THR A C 1
ATOM 536 O O . THR A 1 71 ? -23.368 18.527 -34.216 1.00 94.94 71 THR A O 1
ATOM 539 N N . SER A 1 72 ? -24.465 20.479 -34.065 1.00 94.88 72 SER A N 1
ATOM 540 C CA . SER A 1 72 ? -25.583 19.951 -33.263 1.00 94.88 72 SER A CA 1
ATOM 541 C C . SER A 1 72 ? -26.835 19.583 -34.077 1.00 94.88 72 SER A C 1
ATOM 543 O O . SER A 1 72 ? -27.951 19.590 -33.545 1.00 94.88 72 SER A O 1
ATOM 545 N N . PHE A 1 73 ? -26.667 19.205 -35.354 1.00 93.38 73 PHE A N 1
ATOM 546 C CA . PHE A 1 73 ? -27.740 18.581 -36.142 1.00 93.38 73 PHE A CA 1
ATOM 547 C C . PHE A 1 73 ? -28.335 17.392 -35.381 1.00 93.38 73 PHE A C 1
ATOM 549 O O . PHE A 1 73 ? -27.596 16.560 -34.844 1.00 93.38 73 PHE A O 1
ATOM 556 N N . ARG A 1 74 ? -29.666 17.345 -35.315 1.00 92.25 74 ARG A N 1
ATOM 557 C CA . ARG A 1 74 ? -30.429 16.405 -34.490 1.00 92.25 74 ARG A CA 1
ATOM 558 C C . ARG A 1 74 ? -31.764 16.045 -35.130 1.00 92.25 74 ARG A C 1
ATOM 560 O O . ARG A 1 74 ? -32.217 16.743 -36.034 1.00 92.25 74 ARG A O 1
ATOM 567 N N . ALA A 1 75 ? -32.352 14.945 -34.668 1.00 86.81 75 ALA A N 1
ATOM 568 C CA . ALA A 1 75 ? -33.667 14.498 -35.109 1.00 86.81 75 ALA A CA 1
ATOM 569 C C . ALA A 1 75 ? -34.778 15.439 -34.610 1.00 86.81 75 ALA A C 1
ATOM 571 O O . ALA A 1 75 ? -34.609 16.156 -33.623 1.00 86.81 75 ALA A O 1
ATOM 572 N N . GLU A 1 76 ? -35.924 15.418 -35.286 1.00 80.56 76 GLU A N 1
ATOM 573 C CA . GLU A 1 76 ? -37.102 16.185 -34.881 1.00 80.56 76 GLU A CA 1
ATOM 574 C C . GLU A 1 76 ? -37.571 15.750 -33.479 1.00 80.56 76 GLU A C 1
ATOM 576 O O . GLU A 1 76 ? -37.686 14.559 -33.193 1.00 80.56 76 GLU A O 1
ATOM 581 N N . GLY A 1 77 ? -37.785 16.718 -32.582 1.00 80.19 77 GLY A N 1
ATOM 582 C CA . GLY A 1 77 ? -38.126 16.480 -31.172 1.00 80.19 77 GLY A CA 1
ATOM 583 C C . GLY A 1 77 ? -36.939 16.471 -30.199 1.00 80.19 77 GLY A C 1
ATOM 584 O O . GLY A 1 77 ? -37.152 16.661 -29.002 1.00 80.19 77 GLY A O 1
ATOM 585 N N . ASP A 1 78 ? -35.698 16.336 -30.682 1.00 88.25 78 ASP A N 1
ATOM 586 C CA . ASP A 1 78 ? -34.497 16.529 -29.860 1.00 88.25 78 ASP A CA 1
ATOM 587 C C . ASP A 1 78 ? -34.287 18.036 -29.599 1.00 88.25 78 ASP A C 1
ATOM 589 O O . ASP A 1 78 ? -34.197 18.845 -30.530 1.00 88.25 78 ASP A O 1
ATOM 593 N N . LYS A 1 79 ? -34.228 18.430 -28.321 1.00 89.81 79 LYS A N 1
ATOM 594 C CA . LYS A 1 79 ? -34.035 19.824 -27.889 1.00 89.81 79 LYS A CA 1
ATOM 595 C C . LYS A 1 79 ? -32.595 20.146 -27.473 1.00 89.81 79 LYS A C 1
ATOM 597 O O . LYS A 1 79 ? -32.319 21.306 -27.184 1.00 89.81 79 LYS A O 1
ATOM 602 N N . GLU A 1 80 ? -31.674 19.182 -27.512 1.00 92.12 80 GLU A N 1
ATOM 603 C CA . GLU A 1 80 ? -30.266 19.325 -27.112 1.00 92.12 80 GLU A CA 1
ATOM 604 C C . GLU A 1 80 ? -29.458 20.075 -28.187 1.00 92.12 80 GLU A C 1
ATOM 606 O O . GLU A 1 80 ? -28.631 19.521 -28.921 1.00 92.12 80 GLU A O 1
ATOM 611 N N . TRP A 1 81 ? -29.744 21.370 -28.332 1.00 92.88 81 TRP A N 1
ATOM 612 C CA . TRP A 1 81 ? -29.154 22.244 -29.348 1.00 92.88 81 TRP A CA 1
ATOM 613 C C . TRP A 1 81 ? -27.707 22.644 -29.034 1.00 92.88 81 TRP A C 1
ATOM 615 O O . TRP A 1 81 ? -26.950 22.944 -29.960 1.00 92.88 81 TRP A O 1
ATOM 625 N N . ASN A 1 82 ? -27.316 22.633 -27.757 1.00 90.88 82 ASN A N 1
ATOM 626 C CA . ASN A 1 82 ? -25.997 23.041 -27.261 1.00 90.88 82 ASN A CA 1
ATOM 627 C C . ASN A 1 82 ? -24.982 21.880 -27.178 1.00 90.88 82 ASN A C 1
ATOM 629 O O . ASN A 1 82 ? -23.840 22.106 -26.772 1.00 90.88 82 ASN A O 1
ATOM 633 N N . TYR A 1 83 ? -25.354 20.670 -27.615 1.00 94.62 83 TYR A N 1
ATOM 634 C CA . TYR A 1 83 ? -24.456 19.518 -27.735 1.00 94.62 83 TYR A CA 1
ATOM 635 C C . TYR A 1 83 ? -24.068 19.265 -29.197 1.00 94.62 83 TYR A C 1
ATOM 637 O O . TYR A 1 83 ? -24.896 18.880 -30.025 1.00 94.62 83 TYR A O 1
ATOM 645 N N . VAL A 1 84 ? -22.789 19.456 -29.530 1.00 95.81 84 VAL A N 1
ATOM 646 C CA . VAL A 1 84 ? -22.246 19.128 -30.856 1.00 95.81 84 VAL A CA 1
ATOM 647 C C . VAL A 1 84 ? -21.893 17.641 -30.934 1.00 95.81 84 VAL A C 1
ATOM 649 O O . VAL A 1 84 ? -21.469 17.049 -29.945 1.00 95.81 84 VAL A O 1
ATOM 652 N N . ARG A 1 85 ? -22.097 17.017 -32.099 1.00 94.81 85 ARG A N 1
ATOM 653 C CA . ARG A 1 85 ? -21.964 15.563 -32.284 1.00 94.81 85 ARG A CA 1
ATOM 654 C C . ARG A 1 85 ? -20.800 15.221 -33.213 1.00 94.81 85 ARG A C 1
ATOM 656 O O . ARG A 1 85 ? -20.616 15.869 -34.247 1.00 94.81 85 ARG A O 1
ATOM 663 N N . GLU A 1 86 ? -20.033 14.193 -32.859 1.00 94.12 86 GLU A N 1
ATOM 664 C CA . GLU A 1 86 ? -18.979 13.653 -33.724 1.00 94.12 86 GLU A CA 1
ATOM 665 C C . GLU A 1 86 ? -19.571 12.863 -34.898 1.00 94.12 86 GLU A C 1
ATOM 667 O O . GLU A 1 86 ? -20.534 12.114 -34.738 1.00 94.12 86 GLU A O 1
ATOM 672 N N . SER A 1 87 ? -18.943 12.958 -36.073 1.00 91.75 87 SER A N 1
ATOM 673 C CA . SER A 1 87 ? -19.208 12.023 -37.175 1.00 91.75 87 SER A CA 1
ATOM 674 C C . SER A 1 87 ? -18.244 10.837 -37.124 1.00 91.75 87 SER A C 1
ATOM 676 O O . SER A 1 87 ? -17.102 10.986 -36.688 1.00 91.75 87 SER A O 1
ATOM 678 N N . ASP A 1 88 ? -18.641 9.676 -37.655 1.00 90.31 88 ASP A N 1
ATOM 679 C CA . ASP A 1 88 ? -17.762 8.494 -37.718 1.00 90.31 88 ASP A CA 1
ATOM 680 C C . ASP A 1 88 ? -16.455 8.757 -38.481 1.00 90.31 88 ASP A C 1
ATOM 682 O O . ASP A 1 88 ? -15.404 8.203 -38.160 1.00 90.31 88 ASP A O 1
ATOM 686 N N . LYS A 1 89 ? -16.499 9.642 -39.486 1.00 91.75 89 LYS A N 1
ATOM 687 C CA . LYS A 1 89 ? -15.311 10.036 -40.255 1.00 91.75 89 LYS A CA 1
ATOM 688 C C . LYS A 1 89 ? -14.331 10.862 -39.424 1.00 91.75 89 LYS A C 1
ATOM 690 O O . LYS A 1 89 ? -13.128 10.726 -39.634 1.00 91.75 89 LYS A O 1
ATOM 695 N N . LEU A 1 90 ? -14.848 11.701 -38.527 1.00 93.31 90 LEU A N 1
ATOM 696 C CA . LEU A 1 90 ? -14.063 12.609 -37.697 1.00 93.31 90 LEU A CA 1
ATOM 697 C C . LEU A 1 90 ? -13.565 11.950 -36.406 1.00 93.31 90 LEU A C 1
ATOM 699 O O . LEU A 1 90 ? -12.445 12.226 -35.998 1.00 93.31 90 LEU A O 1
ATOM 703 N N . SER A 1 91 ? -14.362 11.077 -35.786 1.00 93.19 91 SER A N 1
ATOM 704 C CA . SER A 1 91 ? -14.119 10.545 -34.433 1.00 93.19 91 SER A CA 1
ATOM 705 C C . SER A 1 91 ? -12.724 9.926 -34.261 1.00 93.19 91 SER A C 1
ATOM 707 O O . SER A 1 91 ? -12.042 10.176 -33.275 1.00 93.19 91 SER A O 1
ATOM 709 N N . LYS A 1 92 ? -12.226 9.215 -35.282 1.00 94.31 92 LYS A N 1
ATOM 710 C CA . LYS A 1 92 ? -10.869 8.631 -35.306 1.00 94.31 92 LYS A CA 1
ATOM 711 C C . LYS A 1 92 ? -9.716 9.647 -35.283 1.00 94.31 92 LYS A C 1
ATOM 713 O O . LYS A 1 92 ? -8.575 9.249 -35.079 1.00 94.31 92 LYS A O 1
ATOM 718 N N . PHE A 1 93 ? -10.001 10.923 -35.528 1.00 96.19 93 PHE A N 1
ATOM 719 C CA . PHE A 1 93 ? -9.038 12.024 -35.501 1.00 96.19 93 PHE A CA 1
ATOM 720 C C . PHE A 1 93 ? -9.259 12.980 -34.323 1.00 96.19 93 PHE A C 1
ATOM 722 O O . PHE A 1 93 ? -8.573 13.996 -34.239 1.00 96.19 93 PHE A O 1
ATOM 729 N N . LEU A 1 94 ? -10.201 12.686 -33.422 1.00 96.25 94 LEU A N 1
ATOM 730 C CA . LEU A 1 94 ? -10.394 13.447 -32.193 1.00 96.25 94 LEU A CA 1
ATOM 731 C C . LEU A 1 94 ? -9.878 12.649 -31.003 1.00 96.25 94 LEU A C 1
ATOM 733 O O . LEU A 1 94 ? -10.163 11.464 -30.849 1.00 96.25 94 LEU A O 1
ATOM 737 N N . GLN A 1 95 ? -9.153 13.331 -30.129 1.00 96.25 95 GLN A N 1
ATOM 738 C CA . GLN A 1 95 ? -8.748 12.818 -28.837 1.00 96.25 95 GLN A CA 1
ATOM 739 C C . GLN A 1 95 ? -9.292 13.737 -27.746 1.00 96.25 95 GLN A C 1
ATOM 741 O O . GLN A 1 95 ? -8.982 14.926 -27.695 1.00 96.25 95 GLN A O 1
ATOM 746 N N . TRP A 1 96 ? -10.101 13.169 -26.856 1.00 96.44 96 TRP A N 1
ATOM 747 C CA . TRP A 1 96 ? -10.681 13.872 -25.716 1.00 96.44 96 TRP A CA 1
ATOM 748 C C . TRP A 1 96 ? -9.772 13.726 -24.496 1.00 96.44 96 TRP A C 1
ATOM 750 O O . TRP A 1 96 ? -9.747 12.678 -23.850 1.00 96.44 96 TRP A O 1
ATOM 760 N N . VAL A 1 97 ? -8.998 14.767 -24.187 1.00 94.69 97 VAL A N 1
ATOM 761 C CA . VAL A 1 97 ? -8.014 14.759 -23.095 1.00 94.69 97 VAL A CA 1
ATOM 762 C C . VAL A 1 97 ? -8.676 15.234 -21.797 1.00 94.69 97 VAL A C 1
ATOM 764 O O . VAL A 1 97 ? -9.124 16.376 -21.740 1.00 94.69 97 VAL A O 1
ATOM 767 N N . PRO A 1 98 ? -8.738 14.426 -20.725 1.00 90.00 98 PRO A N 1
ATOM 768 C CA . PRO A 1 98 ? -9.361 14.852 -19.472 1.00 90.00 98 PRO A CA 1
ATOM 769 C C . PRO A 1 98 ? -8.642 16.062 -18.852 1.00 90.00 98 PRO A C 1
ATOM 771 O O . PRO A 1 98 ? -7.430 16.027 -18.633 1.00 90.00 98 PRO A O 1
ATOM 774 N N . ARG A 1 99 ? -9.393 17.126 -18.537 1.00 81.06 99 ARG A N 1
ATOM 775 C CA . ARG A 1 99 ? -8.905 18.346 -17.860 1.00 81.06 99 ARG A CA 1
ATOM 776 C C . ARG A 1 99 ? -9.583 18.621 -16.514 1.00 81.06 99 ARG A C 1
ATOM 778 O O . ARG A 1 99 ? -9.122 19.484 -15.775 1.00 81.06 99 ARG A O 1
ATOM 785 N N . GLY A 1 100 ? -10.628 17.872 -16.166 1.00 69.81 100 GLY A N 1
ATOM 786 C CA . GLY A 1 100 ? -11.308 17.943 -14.872 1.00 69.81 100 GLY A CA 1
ATOM 787 C C . GLY A 1 100 ? -12.422 16.897 -14.741 1.00 69.81 100 GLY A C 1
ATOM 788 O O . GLY A 1 100 ? -12.614 16.093 -15.658 1.00 69.81 100 GLY A O 1
ATOM 789 N N . PRO A 1 101 ? -13.170 16.883 -13.621 1.00 64.06 101 PRO A N 1
ATOM 790 C CA . PRO A 1 101 ? -14.332 16.015 -13.454 1.00 64.06 101 PRO A CA 1
ATOM 791 C C . PRO A 1 101 ? -15.368 16.302 -14.545 1.00 64.06 101 PRO A C 1
ATOM 793 O O . PRO A 1 101 ? -15.906 17.403 -14.625 1.00 64.06 101 PRO A O 1
ATOM 796 N N . ASN A 1 102 ? -15.616 15.309 -15.400 1.00 81.69 102 ASN A N 1
ATOM 797 C CA . ASN A 1 102 ? -16.504 15.410 -16.558 1.00 81.69 102 ASN A CA 1
ATOM 798 C C . ASN A 1 102 ? -16.107 16.486 -17.595 1.00 81.69 102 ASN A C 1
ATOM 800 O O . ASN A 1 102 ? -16.936 16.870 -18.406 1.00 81.69 102 ASN A O 1
ATOM 804 N N . LEU A 1 103 ? -14.863 16.979 -17.591 1.00 85.62 103 LEU A N 1
ATOM 805 C CA . LEU A 1 103 ? -14.404 18.074 -18.453 1.00 85.62 103 LEU A CA 1
ATOM 806 C C . LEU A 1 103 ? -13.210 17.629 -19.304 1.00 85.62 103 LEU A C 1
ATOM 808 O O . LEU A 1 103 ? -12.201 17.165 -18.767 1.00 85.62 103 LEU A O 1
ATOM 812 N N . TYR A 1 104 ? -13.308 17.791 -20.620 1.00 93.25 104 TYR A N 1
ATOM 813 C CA . TYR A 1 104 ? -12.372 17.239 -21.597 1.00 93.25 104 TYR A CA 1
ATOM 814 C C . TYR A 1 104 ? -11.935 18.302 -22.596 1.00 93.25 104 TYR A C 1
ATOM 816 O O . TYR A 1 104 ? -12.760 19.035 -23.124 1.00 93.25 104 TYR A O 1
ATOM 824 N N . GLU A 1 105 ? -10.644 18.374 -22.885 1.00 94.44 105 GLU A N 1
ATOM 825 C CA . GLU A 1 105 ? -10.117 19.168 -23.987 1.00 94.44 105 GLU A CA 1
ATOM 826 C C . GLU A 1 105 ? -10.226 18.402 -25.306 1.00 94.44 105 GLU A C 1
ATOM 828 O O . GLU A 1 105 ? -9.878 17.221 -25.372 1.00 94.44 105 GLU A O 1
ATOM 833 N N . CYS A 1 106 ? -10.663 19.086 -26.363 1.00 95.56 106 CYS A N 1
ATOM 834 C CA . CYS A 1 106 ? -10.650 18.539 -27.715 1.00 95.56 106 CYS A CA 1
ATOM 835 C C . CYS A 1 106 ? -9.249 18.681 -28.340 1.00 95.56 106 CYS A C 1
ATOM 837 O O . CYS A 1 106 ? -8.747 19.796 -28.508 1.00 95.56 106 CYS A O 1
ATOM 839 N N . VAL A 1 107 ? -8.605 17.573 -28.704 1.00 96.31 107 VAL A N 1
ATOM 840 C CA . VAL A 1 107 ? -7.330 17.557 -29.439 1.00 96.31 107 VAL A CA 1
ATOM 841 C C . VAL A 1 107 ? -7.550 16.923 -30.809 1.00 96.31 107 VAL A C 1
ATOM 843 O O . VAL A 1 107 ? -8.118 15.837 -30.911 1.00 96.31 107 VAL A O 1
ATOM 846 N N . VAL A 1 108 ? -7.107 17.599 -31.869 1.00 96.81 108 VAL A N 1
ATOM 847 C CA . VAL A 1 108 ? -7.235 17.120 -33.252 1.00 96.81 108 VAL A CA 1
ATOM 848 C C . VAL A 1 108 ? -5.934 16.447 -33.677 1.00 96.81 108 VAL A C 1
ATOM 850 O O . VAL A 1 108 ? -4.882 17.088 -33.760 1.00 96.81 108 VAL A O 1
ATOM 853 N N . LEU A 1 109 ? -6.010 15.144 -33.932 1.00 96.25 109 LEU A N 1
ATOM 854 C CA . LEU A 1 109 ? -4.876 14.297 -34.291 1.00 96.25 109 LEU A CA 1
ATOM 855 C C . LEU A 1 109 ? -4.354 14.590 -35.700 1.00 96.25 109 LEU A C 1
ATOM 857 O O . LEU A 1 109 ? -4.992 15.255 -36.523 1.00 96.25 109 LEU A O 1
ATOM 861 N N . ASP A 1 110 ? -3.151 14.095 -35.982 1.00 91.44 110 ASP A N 1
ATOM 862 C CA . ASP A 1 110 ? -2.581 14.162 -37.322 1.00 91.44 110 ASP A CA 1
ATOM 863 C C . ASP A 1 110 ? -3.322 13.283 -38.338 1.00 91.44 110 ASP A C 1
ATOM 865 O O . ASP A 1 110 ? -3.884 12.244 -37.997 1.00 91.44 110 ASP A O 1
ATOM 869 N N . GLY A 1 111 ? -3.392 13.756 -39.586 1.00 89.88 111 GLY A N 1
ATOM 870 C CA . GLY A 1 111 ? -4.141 13.099 -40.664 1.00 89.88 111 GLY A CA 1
ATOM 871 C C . GLY A 1 111 ? -5.586 13.572 -40.885 1.00 89.88 111 GLY A C 1
ATOM 872 O O . GLY A 1 111 ? -6.215 13.111 -41.839 1.00 89.88 111 GLY A O 1
ATOM 873 N N . TRP A 1 112 ? -6.123 14.506 -40.083 1.00 95.12 112 TRP A N 1
ATOM 874 C CA . TRP A 1 112 ? -7.395 15.171 -40.412 1.00 95.12 112 TRP A CA 1
ATOM 875 C C . TRP A 1 112 ? -7.212 16.130 -41.606 1.00 95.12 112 TRP A C 1
ATOM 877 O O . TRP A 1 112 ? -6.449 17.088 -41.478 1.00 95.12 112 TRP A O 1
ATOM 887 N N . PRO A 1 113 ? -7.912 15.949 -42.748 1.00 91.38 113 PRO A N 1
ATOM 888 C CA . PRO A 1 113 ? -7.625 16.714 -43.968 1.00 91.38 113 PRO A CA 1
ATOM 889 C C . PRO A 1 113 ? -7.797 18.233 -43.854 1.00 91.38 113 PRO A C 1
ATOM 891 O O . PRO A 1 113 ? -7.172 18.968 -44.610 1.00 91.38 113 PRO A O 1
ATOM 894 N N . SER A 1 114 ? -8.649 18.714 -42.942 1.00 91.50 114 SER A N 1
ATOM 895 C CA . SER A 1 114 ? -8.862 20.154 -42.733 1.00 91.50 114 SER A CA 1
ATOM 896 C C . SER A 1 114 ? -7.945 20.760 -41.668 1.00 91.50 114 SER A C 1
ATOM 898 O O . SER A 1 114 ? -8.035 21.960 -41.418 1.00 91.50 114 SER A O 1
ATOM 900 N N . LYS A 1 115 ? -7.066 19.964 -41.043 1.00 94.06 115 LYS A N 1
ATOM 901 C CA . LYS A 1 115 ? -6.063 20.471 -40.107 1.00 94.06 115 LYS A CA 1
ATOM 902 C C . LYS A 1 115 ? -4.880 21.059 -40.870 1.00 94.06 115 LYS A C 1
ATOM 904 O O . LYS A 1 115 ? -4.180 20.346 -41.581 1.00 94.06 115 LYS A O 1
ATOM 909 N N . VAL A 1 116 ? -4.652 22.356 -40.686 1.00 93.56 116 VAL A N 1
ATOM 910 C CA . VAL A 1 116 ? -3.607 23.135 -41.371 1.00 93.56 116 VAL A CA 1
ATOM 911 C C . VAL A 1 116 ? -2.486 23.593 -40.437 1.00 93.56 116 VAL A C 1
ATOM 913 O O . VAL A 1 116 ? -1.456 24.064 -40.912 1.00 93.56 116 VAL A O 1
ATOM 916 N N . GLN A 1 117 ? -2.659 23.453 -39.119 1.00 93.25 117 GLN A N 1
ATOM 917 C CA . GLN A 1 117 ? -1.653 23.822 -38.124 1.00 93.25 117 GLN A CA 1
ATOM 918 C C . GLN A 1 117 ? -1.575 22.785 -36.997 1.00 93.25 117 GLN A C 1
ATOM 920 O O . GLN A 1 117 ? -2.559 22.124 -36.667 1.00 93.25 117 GLN A O 1
ATOM 925 N N . SER A 1 118 ? -0.3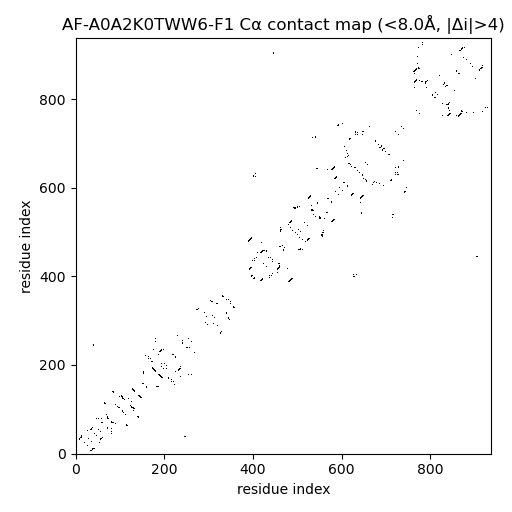98 22.690 -36.380 1.00 93.81 118 SER A N 1
ATOM 926 C CA . SER A 1 118 ? -0.112 21.862 -35.206 1.00 93.81 118 SER A CA 1
ATOM 927 C C . SER A 1 118 ? 0.470 22.732 -34.097 1.00 93.81 118 SER A C 1
ATOM 929 O O . SER A 1 118 ? 1.183 23.697 -34.374 1.00 93.81 118 SER A O 1
ATOM 931 N N . ASN A 1 119 ? 0.168 22.406 -32.841 1.00 92.69 119 ASN A N 1
ATOM 932 C CA . ASN A 1 119 ? 0.722 23.107 -31.676 1.00 92.69 119 ASN A CA 1
ATOM 933 C C . ASN A 1 119 ? 1.271 22.151 -30.600 1.00 92.69 119 ASN A C 1
ATOM 935 O O . ASN A 1 119 ? 1.610 22.602 -29.507 1.00 92.69 119 ASN A O 1
ATOM 939 N N . GLN A 1 120 ? 1.372 20.855 -30.919 1.00 91.56 120 GLN A N 1
ATOM 940 C CA . GLN A 1 120 ? 1.952 19.814 -30.073 1.00 91.56 120 GLN A CA 1
ATOM 941 C C . GLN A 1 120 ? 3.137 19.109 -30.760 1.00 91.56 120 GLN A C 1
ATOM 943 O O . GLN A 1 120 ? 3.196 19.077 -31.994 1.00 91.56 120 GLN A O 1
ATOM 948 N N . PRO A 1 121 ? 4.070 18.513 -29.986 1.00 86.19 121 PRO A N 1
ATOM 949 C CA . PRO A 1 121 ? 5.241 17.815 -30.530 1.00 86.19 121 PRO A CA 1
ATOM 950 C C . PRO A 1 121 ? 4.919 16.594 -31.403 1.00 86.19 121 PRO A C 1
ATOM 952 O O . PRO A 1 121 ? 5.702 16.250 -32.280 1.00 86.19 121 PRO A O 1
ATOM 955 N N . ASP A 1 122 ? 3.777 15.943 -31.177 1.00 90.19 122 ASP A N 1
ATOM 956 C CA . ASP A 1 122 ? 3.301 14.774 -31.932 1.00 90.19 122 ASP A CA 1
ATOM 957 C C . ASP A 1 122 ? 2.588 15.149 -33.244 1.00 90.19 122 ASP A C 1
ATOM 959 O O . ASP A 1 122 ? 1.977 14.308 -33.901 1.00 90.19 122 ASP A O 1
ATOM 963 N N . GLY A 1 123 ? 2.634 16.429 -33.614 1.00 91.19 123 GLY A N 1
ATOM 964 C CA . GLY A 1 123 ? 1.948 16.958 -34.779 1.00 91.19 123 GLY A CA 1
ATOM 965 C C . GLY A 1 123 ? 0.458 17.199 -34.555 1.00 91.19 123 GLY A C 1
ATOM 966 O O . GLY A 1 123 ? -0.176 17.728 -35.461 1.00 91.19 123 GLY A O 1
ATOM 967 N N . SER A 1 124 ? -0.134 16.895 -33.398 1.00 95.69 124 SER A N 1
ATOM 968 C CA . SER A 1 124 ? -1.542 17.206 -33.112 1.00 95.69 124 SER A CA 1
ATOM 969 C C . SER A 1 124 ? -1.782 18.707 -32.855 1.00 95.69 124 SER A C 1
ATOM 971 O O . SER A 1 124 ? -0.853 19.514 -32.711 1.00 95.69 124 SER A O 1
ATOM 973 N N . TYR A 1 125 ? -3.056 19.106 -32.848 1.00 96.25 125 TYR A N 1
ATOM 974 C CA . TYR A 1 125 ? -3.487 20.453 -32.476 1.00 96.25 125 TYR A CA 1
ATOM 975 C C . TYR A 1 125 ? -4.413 20.388 -31.260 1.00 96.25 125 TYR A C 1
ATOM 977 O O . TYR A 1 125 ? -5.567 19.965 -31.353 1.00 96.25 125 TYR A O 1
ATOM 985 N N . ALA A 1 126 ? -3.905 20.819 -30.109 1.00 94.38 126 ALA A N 1
ATOM 986 C CA . ALA A 1 126 ? -4.683 20.984 -28.894 1.00 94.38 126 ALA A CA 1
ATOM 987 C C . ALA A 1 126 ? -5.505 22.272 -28.989 1.00 94.38 126 ALA A C 1
ATOM 989 O O . ALA A 1 126 ? -4.943 23.371 -29.052 1.00 94.38 126 ALA A O 1
ATOM 990 N N . THR A 1 127 ? -6.833 22.142 -29.030 1.00 91.81 127 THR A N 1
ATOM 991 C CA . THR A 1 127 ? -7.713 23.299 -29.245 1.00 91.81 127 THR A CA 1
ATOM 992 C C . THR A 1 127 ? -7.740 24.232 -28.046 1.00 91.81 127 THR A C 1
ATOM 994 O O . THR A 1 127 ? -8.008 25.410 -28.242 1.00 91.81 127 THR A O 1
ATOM 997 N N . LYS A 1 128 ? -7.440 23.744 -26.831 1.00 89.38 128 LYS A N 1
ATOM 998 C CA . LYS A 1 128 ? -7.719 24.406 -25.545 1.00 89.38 128 LYS A CA 1
ATOM 999 C C . LYS A 1 128 ? -9.206 24.633 -25.266 1.00 89.38 128 LYS A C 1
ATOM 1001 O O . LYS A 1 128 ? -9.537 25.308 -24.296 1.00 89.38 128 LYS A O 1
ATOM 1006 N N . ASP A 1 129 ? -10.104 24.070 -26.067 1.00 89.75 129 ASP A N 1
ATOM 1007 C CA . ASP A 1 129 ? -11.543 24.134 -25.833 1.00 89.75 129 ASP A CA 1
ATOM 1008 C C . ASP A 1 129 ? -11.976 22.966 -24.946 1.00 89.75 129 ASP A C 1
ATOM 1010 O O . ASP A 1 129 ? -11.658 21.808 -25.222 1.00 89.75 129 ASP A O 1
ATOM 1014 N N . LEU A 1 130 ? -12.702 23.280 -23.875 1.00 88.62 130 LEU A N 1
ATOM 1015 C CA . LEU A 1 130 ? -13.174 22.343 -22.865 1.00 88.62 130 LEU A CA 1
ATOM 1016 C C . LEU A 1 130 ? -14.639 21.986 -23.098 1.00 88.62 130 LEU A C 1
ATOM 1018 O O . LEU A 1 130 ? -15.480 22.861 -23.311 1.00 88.62 130 LEU A O 1
ATOM 1022 N N . PHE A 1 131 ? -14.943 20.699 -22.988 1.00 93.25 131 PHE A N 1
ATOM 1023 C CA . PHE A 1 131 ? -16.242 20.109 -23.263 1.00 93.25 131 PHE A CA 1
ATOM 1024 C C . PHE A 1 131 ? -16.691 19.164 -22.151 1.00 93.25 131 PHE A C 1
ATOM 1026 O O . PHE A 1 131 ? -15.872 18.512 -21.505 1.00 93.25 131 PHE A O 1
ATOM 1033 N N . GLN A 1 132 ? -18.003 19.049 -21.974 1.00 92.88 132 GLN A N 1
ATOM 1034 C CA . GLN A 1 132 ? -18.647 18.026 -21.152 1.00 92.88 132 GLN A CA 1
ATOM 1035 C C . GLN A 1 132 ? -19.355 17.001 -22.048 1.00 92.88 132 GLN A C 1
ATOM 1037 O O . GLN A 1 132 ? -20.078 17.410 -22.962 1.00 92.88 132 GLN A O 1
ATOM 1042 N N . PRO A 1 133 ? -19.195 15.687 -21.812 1.00 94.94 133 PRO A N 1
ATOM 1043 C CA . PRO A 1 133 ? -19.948 14.677 -22.539 1.00 94.94 133 PRO A CA 1
ATOM 1044 C C . PRO A 1 133 ? -21.424 14.722 -22.129 1.00 94.94 133 PRO A C 1
ATOM 1046 O O . PRO A 1 133 ? -21.764 14.987 -20.972 1.00 94.94 133 PRO A O 1
ATOM 1049 N N . HIS A 1 134 ? -22.316 14.446 -23.079 1.00 94.38 134 HIS A N 1
ATOM 1050 C CA . HIS A 1 134 ? -23.733 14.263 -22.783 1.00 94.38 134 HIS A CA 1
ATOM 1051 C C . HIS A 1 134 ? -23.926 13.009 -21.910 1.00 94.38 134 HIS A C 1
ATOM 1053 O O . HIS A 1 134 ? -23.338 11.969 -22.215 1.00 94.38 134 HIS A O 1
ATOM 1059 N N . PRO A 1 135 ? -24.770 13.049 -20.861 1.00 89.62 135 PRO A N 1
ATOM 1060 C CA . PRO A 1 135 ? -24.941 11.919 -19.942 1.00 89.62 135 PRO A CA 1
ATOM 1061 C C . PRO A 1 135 ? -25.498 10.651 -20.609 1.00 89.62 135 PRO A C 1
ATOM 1063 O O . PRO A 1 135 ? -25.227 9.549 -20.142 1.00 89.62 135 PRO A O 1
ATOM 1066 N N . SER A 1 136 ? -26.278 10.788 -21.686 1.00 90.88 136 SER A N 1
ATOM 1067 C CA . SER A 1 136 ? -26.977 9.663 -22.336 1.00 90.88 136 SER A CA 1
ATOM 1068 C C . SER A 1 136 ? -26.845 9.571 -23.861 1.00 90.88 136 SER A C 1
ATOM 1070 O O . SER A 1 136 ? -27.310 8.592 -24.438 1.00 90.88 136 SER A O 1
ATOM 1072 N N . ILE A 1 137 ? -26.221 10.549 -24.534 1.00 91.19 137 ILE A N 1
ATOM 1073 C CA . ILE A 1 137 ? -26.105 10.574 -26.003 1.00 91.19 137 ILE A CA 1
ATOM 1074 C C . ILE A 1 137 ? -24.628 10.347 -26.335 1.00 91.19 137 ILE A C 1
ATOM 1076 O O . ILE A 1 137 ? -23.806 11.231 -26.080 1.00 91.19 137 ILE A O 1
ATOM 1080 N N . PRO A 1 138 ? -24.256 9.175 -26.878 1.00 90.94 138 PRO A N 1
ATOM 1081 C CA . PRO A 1 138 ? -22.866 8.882 -27.196 1.00 90.94 138 PRO A CA 1
ATOM 1082 C C . PRO A 1 138 ? -22.281 9.895 -28.185 1.00 90.94 138 PRO A C 1
ATOM 1084 O O . PRO A 1 138 ? -22.936 10.270 -29.157 1.00 90.94 138 PRO A O 1
ATOM 1087 N N . ARG A 1 139 ? -21.024 10.299 -27.956 1.00 93.00 139 ARG A N 1
ATOM 1088 C CA . ARG A 1 139 ? -20.261 11.226 -28.818 1.00 93.00 139 ARG A CA 1
ATOM 1089 C C . ARG A 1 139 ? -20.919 12.599 -29.026 1.00 93.00 139 ARG A C 1
ATOM 1091 O O . ARG A 1 139 ? -20.679 13.260 -30.039 1.00 93.00 139 ARG A O 1
ATOM 1098 N N . ALA A 1 140 ? -21.749 13.019 -28.075 1.00 95.00 140 ALA A N 1
ATOM 1099 C CA . ALA A 1 140 ? -22.299 14.363 -28.004 1.00 95.00 140 ALA A CA 1
ATOM 1100 C C . ALA A 1 140 ? -21.599 15.150 -26.892 1.00 95.00 140 ALA A C 1
ATOM 1102 O O . ALA A 1 140 ? -21.449 14.661 -25.772 1.00 95.00 140 ALA A O 1
ATOM 1103 N N . TRP A 1 141 ? -21.185 16.375 -27.206 1.00 95.75 141 TRP A N 1
ATOM 1104 C CA . TRP A 1 141 ? -20.311 17.182 -26.363 1.00 95.75 141 TRP A CA 1
ATOM 1105 C C . TRP A 1 141 ? -20.835 18.608 -26.254 1.00 95.75 141 TRP A C 1
ATOM 1107 O O . TRP A 1 141 ? -21.060 19.275 -27.264 1.00 95.75 141 TRP A O 1
ATOM 1117 N N . LYS A 1 142 ? -21.007 19.098 -25.028 1.00 92.81 142 LYS A N 1
ATOM 1118 C CA . LYS A 1 142 ? -21.347 20.495 -24.757 1.00 92.81 142 LYS A CA 1
ATOM 1119 C C . LYS A 1 142 ? -20.072 21.289 -24.553 1.00 92.81 142 LYS A C 1
ATOM 1121 O O . LYS A 1 142 ? -19.270 20.946 -23.690 1.00 92.81 142 LYS A O 1
ATOM 1126 N N . TYR A 1 143 ? -19.894 22.347 -25.336 1.00 89.00 143 TYR A N 1
ATOM 1127 C CA . TYR A 1 143 ? -18.809 23.302 -25.121 1.00 89.00 143 TYR A CA 1
ATOM 1128 C C . TYR A 1 143 ? -19.018 24.030 -23.789 1.00 89.00 143 TYR A C 1
ATOM 1130 O O . TYR A 1 143 ? -20.116 24.515 -23.518 1.00 89.00 143 TYR A O 1
ATOM 1138 N N . ILE A 1 144 ? -17.965 24.120 -22.981 1.00 83.44 144 ILE A N 1
ATOM 1139 C CA . ILE A 1 144 ? -17.987 24.776 -21.672 1.00 83.44 144 ILE A CA 1
ATOM 1140 C C . ILE A 1 144 ? -17.225 26.091 -21.722 1.00 83.44 144 ILE A C 1
ATOM 1142 O O . ILE A 1 144 ? -17.799 27.143 -21.454 1.00 83.44 144 ILE A O 1
ATOM 1146 N N . ALA A 1 145 ? -15.934 26.040 -22.049 1.00 76.94 145 ALA A N 1
ATOM 1147 C CA . ALA A 1 145 ? -15.076 27.217 -22.035 1.00 76.94 145 ALA A CA 1
ATOM 1148 C C . ALA A 1 145 ? -13.723 26.946 -22.696 1.00 76.94 145 ALA A C 1
ATOM 1150 O O . ALA A 1 145 ? -13.383 25.816 -23.032 1.00 76.94 145 ALA A O 1
ATOM 1151 N N . ARG A 1 146 ? -12.913 27.994 -22.807 1.00 81.06 146 ARG A N 1
ATOM 1152 C CA . ARG A 1 146 ? -11.483 27.923 -23.096 1.00 81.06 146 ARG A CA 1
ATOM 1153 C C . ARG A 1 146 ? -10.676 27.623 -21.834 1.00 81.06 146 ARG A C 1
ATOM 1155 O O . ARG A 1 146 ? -10.939 28.194 -20.776 1.00 81.06 146 ARG A O 1
ATOM 1162 N N . LEU A 1 147 ? -9.658 26.774 -21.945 1.00 72.12 147 LEU A N 1
ATOM 1163 C CA . LEU A 1 147 ? -8.706 26.477 -20.871 1.00 72.12 147 LEU A CA 1
ATOM 1164 C C . LEU A 1 147 ? -7.910 27.731 -20.461 1.00 72.12 147 LEU A C 1
ATOM 1166 O O . LEU A 1 147 ? -7.628 27.933 -19.281 1.00 72.12 147 LEU A O 1
ATOM 1170 N N . ASP A 1 148 ? -7.601 28.592 -21.427 1.00 72.25 148 ASP A N 1
ATOM 1171 C CA . ASP A 1 148 ? -6.866 29.853 -21.290 1.00 72.25 148 ASP A CA 1
ATOM 1172 C C . ASP A 1 148 ? -7.692 31.031 -20.729 1.00 72.25 148 ASP A C 1
ATOM 1174 O O . ASP A 1 148 ? -7.112 32.067 -20.411 1.00 72.25 148 ASP A O 1
ATOM 1178 N N . ASP A 1 149 ? -9.003 30.869 -20.511 1.00 74.69 149 ASP A N 1
ATOM 1179 C CA . ASP A 1 149 ? -9.864 31.878 -19.861 1.00 74.69 149 ASP A CA 1
ATOM 1180 C C . ASP A 1 149 ? -9.961 31.718 -18.328 1.00 74.69 149 ASP A C 1
ATOM 1182 O O . ASP A 1 149 ? -10.707 32.440 -17.667 1.00 74.69 149 ASP A O 1
ATOM 1186 N N . THR A 1 150 ? -9.212 30.785 -17.734 1.00 78.75 150 THR A N 1
ATOM 1187 C CA . THR A 1 150 ? -9.245 30.523 -16.285 1.00 78.75 150 THR A CA 1
ATOM 1188 C C . THR A 1 150 ? -8.545 31.634 -15.492 1.00 78.75 150 THR A C 1
ATOM 1190 O O . THR A 1 150 ? -7.355 31.887 -15.675 1.00 78.75 150 THR A O 1
ATOM 1193 N N . ILE A 1 151 ? -9.262 32.252 -14.553 1.00 81.56 151 ILE A N 1
ATOM 1194 C CA . ILE A 1 151 ? -8.738 33.227 -13.592 1.00 81.56 151 ILE A CA 1
ATOM 1195 C C . ILE A 1 151 ? -8.208 32.477 -12.366 1.00 81.56 151 ILE A C 1
ATOM 1197 O O . ILE A 1 151 ? -8.906 31.633 -11.811 1.00 81.56 151 ILE A O 1
ATOM 1201 N N . VAL A 1 152 ? -6.987 32.792 -11.927 1.00 70.81 152 VAL A N 1
ATOM 1202 C CA . VAL A 1 152 ? -6.371 32.204 -10.725 1.00 70.81 152 VAL A CA 1
ATOM 1203 C C . VAL A 1 152 ? -6.204 33.288 -9.661 1.00 70.81 152 VAL A C 1
ATOM 1205 O O . VAL A 1 152 ? -5.500 34.268 -9.901 1.00 70.81 152 VAL A O 1
ATOM 1208 N N . LEU A 1 153 ? -6.859 33.130 -8.510 1.00 67.44 153 LEU A N 1
ATOM 1209 C CA . LEU A 1 153 ? -6.756 34.032 -7.356 1.00 67.44 153 LEU A CA 1
ATOM 1210 C C . LEU A 1 153 ? -5.457 33.785 -6.562 1.00 67.44 153 LEU A C 1
ATOM 1212 O O . LEU A 1 153 ? -4.806 32.750 -6.711 1.00 67.44 153 LEU A O 1
ATOM 1216 N N . VAL A 1 154 ? -5.073 34.721 -5.685 1.00 53.56 154 VAL A N 1
ATOM 1217 C CA . VAL A 1 154 ? -3.824 34.628 -4.891 1.00 53.56 154 VAL A CA 1
ATOM 1218 C C . VAL A 1 154 ? -3.829 33.472 -3.879 1.00 53.56 154 VAL A C 1
ATOM 1220 O O . VAL A 1 154 ? -2.777 32.957 -3.516 1.00 53.56 154 VAL A O 1
ATOM 1223 N N . ASN A 1 155 ? -5.015 33.032 -3.455 1.00 51.53 155 ASN A N 1
ATOM 1224 C CA . ASN A 1 155 ? -5.211 31.866 -2.590 1.00 51.53 155 ASN A CA 1
ATOM 1225 C C . ASN A 1 155 ? -5.174 30.531 -3.366 1.00 51.53 155 ASN A C 1
ATOM 1227 O O . ASN A 1 155 ? -5.369 29.476 -2.770 1.00 51.53 155 ASN A O 1
ATOM 1231 N N . GLY A 1 156 ? -4.914 30.568 -4.678 1.00 45.94 156 GLY A N 1
ATOM 1232 C CA . GLY A 1 156 ? -4.813 29.392 -5.542 1.00 45.94 156 GLY A CA 1
ATOM 1233 C C . GLY A 1 156 ? -6.141 28.919 -6.134 1.00 45.94 156 GLY A C 1
ATOM 1234 O O . GLY A 1 156 ? -6.127 28.021 -6.981 1.00 45.94 156 GLY A O 1
ATOM 1235 N N . GLU A 1 157 ? -7.264 29.531 -5.749 1.00 66.00 157 GLU A N 1
ATOM 1236 C CA . GLU A 1 157 ? -8.578 29.202 -6.298 1.00 66.00 157 GLU A CA 1
ATOM 1237 C C . GLU A 1 157 ? -8.657 29.545 -7.787 1.00 66.00 157 GLU A C 1
ATOM 1239 O O . GLU A 1 157 ? -8.170 30.588 -8.241 1.00 66.00 157 GLU A O 1
ATOM 1244 N N . LYS A 1 158 ? -9.274 28.654 -8.567 1.00 77.31 158 LYS A N 1
ATOM 1245 C CA . LYS A 1 158 ? -9.392 28.788 -10.023 1.00 77.31 158 LYS A CA 1
ATOM 1246 C C . LYS A 1 158 ? -10.846 28.977 -10.408 1.00 77.31 158 LYS A C 1
ATOM 1248 O O . LYS A 1 158 ? -11.686 28.142 -10.095 1.00 77.31 158 LYS A O 1
ATOM 1253 N N . PHE A 1 159 ? -11.127 30.039 -11.147 1.00 82.44 159 PHE A N 1
ATOM 1254 C CA . PHE A 1 159 ? -12.469 30.378 -11.588 1.00 82.44 159 PHE A CA 1
ATOM 1255 C C . PHE A 1 159 ? -12.528 30.535 -13.104 1.00 82.44 159 PHE A C 1
ATOM 1257 O O . PHE A 1 159 ? -11.711 31.238 -13.696 1.00 82.44 159 PHE A O 1
ATOM 1264 N N . ASN A 1 160 ? -13.516 29.905 -13.740 1.00 83.69 160 ASN A N 1
ATOM 1265 C CA . ASN A 1 160 ? -13.802 30.134 -15.151 1.00 83.69 160 ASN A CA 1
ATOM 1266 C C . ASN A 1 160 ? -14.966 31.133 -15.290 1.00 83.69 160 ASN A C 1
ATOM 1268 O O . ASN A 1 160 ? -16.098 30.797 -14.934 1.00 83.69 160 ASN A O 1
ATOM 1272 N N . PRO A 1 161 ? -14.724 32.346 -15.814 1.00 85.62 161 PRO A N 1
ATOM 1273 C CA . PRO A 1 161 ? -15.719 33.409 -15.805 1.00 85.62 161 PRO A CA 1
ATOM 1274 C C . PRO A 1 161 ? -16.746 33.314 -16.939 1.00 85.62 161 PRO A C 1
ATOM 1276 O O . PRO A 1 161 ? -17.774 33.985 -16.875 1.00 85.62 161 PRO A O 1
ATOM 1279 N N . VAL A 1 162 ? -16.515 32.480 -17.960 1.00 81.25 162 VAL A N 1
ATOM 1280 C CA . VAL A 1 162 ? -17.262 32.507 -19.232 1.00 81.25 162 VAL A CA 1
ATOM 1281 C C . VAL A 1 162 ? -18.770 32.322 -19.033 1.00 81.25 162 VAL A C 1
ATOM 1283 O O . VAL A 1 162 ? -19.568 33.056 -19.621 1.00 81.25 162 VAL A O 1
ATOM 1286 N N . MET A 1 163 ? -19.177 31.387 -18.170 1.00 77.88 163 MET A N 1
ATOM 1287 C CA . MET A 1 163 ? -20.596 31.123 -17.899 1.00 77.88 163 MET A CA 1
ATOM 1288 C C . MET A 1 163 ? -21.261 32.256 -17.107 1.00 77.88 163 MET A C 1
ATOM 1290 O O . MET A 1 163 ? -22.380 32.660 -17.426 1.00 77.88 163 MET A O 1
ATOM 1294 N N . MET A 1 164 ? -20.569 32.799 -16.100 1.00 86.75 164 MET A N 1
ATOM 1295 C CA . MET A 1 164 ? -21.060 33.920 -15.292 1.00 86.75 164 MET A CA 1
ATOM 1296 C C . MET A 1 164 ? -21.236 35.176 -16.152 1.00 86.75 164 MET A C 1
ATOM 1298 O O . MET A 1 164 ? -22.305 35.789 -16.151 1.00 86.75 164 MET A O 1
ATOM 1302 N N . GLU A 1 165 ? -20.215 35.520 -16.934 1.00 89.69 165 GLU A N 1
ATOM 1303 C CA . GLU A 1 165 ? -20.242 36.649 -17.862 1.00 89.69 165 GLU A CA 1
ATOM 1304 C C . GLU A 1 165 ? -21.333 36.478 -18.919 1.00 89.69 165 GLU A C 1
ATOM 1306 O O . GLU A 1 165 ? -22.098 37.405 -19.167 1.00 89.69 165 GLU A O 1
ATOM 1311 N N . GLY A 1 166 ? -21.464 35.281 -19.504 1.00 80.88 166 GLY A N 1
ATOM 1312 C CA . GLY A 1 166 ? -22.503 34.972 -20.486 1.00 80.88 166 GLY A CA 1
ATOM 1313 C C . GLY A 1 166 ? -23.919 35.143 -19.931 1.00 80.88 166 GLY A C 1
ATOM 1314 O O . GLY A 1 166 ? -24.760 35.773 -20.579 1.00 80.88 166 GLY A O 1
ATOM 1315 N N . LYS A 1 167 ? -24.171 34.654 -18.709 1.00 81.31 167 LYS A N 1
ATOM 1316 C CA . LYS A 1 167 ? -25.459 34.813 -18.016 1.00 81.31 167 LYS A CA 1
ATOM 1317 C C . LYS A 1 167 ? -25.775 36.284 -17.754 1.00 81.31 167 LYS A C 1
ATOM 1319 O O . LYS A 1 167 ? -26.889 36.723 -18.022 1.00 81.31 167 LYS A O 1
ATOM 1324 N N . ILE A 1 168 ? -24.804 37.074 -17.305 1.00 89.44 168 ILE A N 1
ATOM 1325 C CA . ILE A 1 168 ? -25.002 38.510 -17.052 1.00 89.44 168 ILE A CA 1
ATOM 1326 C C . ILE A 1 168 ? -25.199 39.277 -18.369 1.00 89.44 168 ILE A C 1
ATOM 1328 O O . ILE A 1 168 ? -26.112 40.098 -18.468 1.00 89.44 168 ILE A O 1
ATOM 1332 N N . ARG A 1 169 ? -24.438 38.940 -19.419 1.00 87.19 169 ARG A N 1
ATOM 1333 C CA . ARG A 1 169 ? -24.560 39.505 -20.776 1.00 87.19 169 ARG A CA 1
ATOM 1334 C C . ARG A 1 169 ? -25.899 39.176 -21.445 1.00 87.19 169 ARG A C 1
ATOM 1336 O O . ARG A 1 169 ? -26.327 39.904 -22.342 1.00 87.19 169 ARG A O 1
ATOM 1343 N N . SER A 1 170 ? -26.588 38.108 -21.038 1.00 80.38 170 SER A N 1
ATOM 1344 C CA . SER A 1 170 ? -27.938 37.798 -21.535 1.00 80.38 170 SER A CA 1
ATOM 1345 C C . SER A 1 170 ? -28.965 38.871 -21.141 1.00 80.38 170 SER A C 1
ATOM 1347 O O . SER A 1 170 ? -29.945 39.089 -21.856 1.00 80.38 170 SER A O 1
ATOM 1349 N N . ASN A 1 171 ? -28.714 39.614 -20.055 1.00 85.00 171 ASN A N 1
ATOM 1350 C CA . ASN A 1 171 ? -29.595 40.682 -19.616 1.00 85.00 171 ASN A CA 1
ATOM 1351 C C . ASN A 1 171 ? -29.605 41.820 -20.644 1.00 85.00 171 ASN A C 1
ATOM 1353 O O . ASN A 1 171 ? -28.573 42.370 -21.026 1.00 85.00 171 ASN A O 1
ATOM 1357 N N . LYS A 1 172 ? -30.806 42.231 -21.054 1.00 83.69 172 LYS A N 1
ATOM 1358 C CA . LYS A 1 172 ? -31.020 43.324 -22.008 1.00 83.69 172 LYS A CA 1
ATOM 1359 C C . LYS A 1 172 ? -30.380 44.664 -21.587 1.00 83.69 172 LYS A C 1
ATOM 1361 O O . LYS A 1 172 ? -30.274 45.556 -22.419 1.00 83.69 172 LYS A O 1
ATOM 1366 N N . ASN A 1 173 ? -30.063 44.856 -20.303 1.00 90.06 173 ASN A N 1
ATOM 1367 C CA . ASN A 1 173 ? -29.433 46.063 -19.751 1.00 90.06 173 ASN A CA 1
ATOM 1368 C C . ASN A 1 173 ? -27.898 46.061 -19.846 1.00 90.06 173 ASN A C 1
ATOM 1370 O O . ASN A 1 173 ? -27.279 47.065 -19.501 1.00 90.06 173 ASN A O 1
ATOM 1374 N N . VAL A 1 174 ? -27.293 44.961 -20.297 1.00 90.50 174 VAL A N 1
ATOM 1375 C CA . VAL A 1 174 ? -25.842 44.763 -20.318 1.00 90.50 174 VAL A CA 1
ATOM 1376 C C . VAL A 1 174 ? -25.365 44.628 -21.762 1.00 90.50 174 VAL A C 1
ATOM 1378 O O . VAL A 1 174 ? -25.870 43.792 -22.518 1.00 90.50 174 VAL A O 1
ATOM 1381 N N . THR A 1 175 ? -24.389 45.455 -22.135 1.00 88.50 175 THR A N 1
ATOM 1382 C CA . THR A 1 175 ? -23.650 45.335 -23.399 1.00 88.50 175 THR A CA 1
ATOM 1383 C C . THR A 1 175 ? -22.558 44.284 -23.252 1.00 88.50 175 THR A C 1
ATOM 1385 O O . THR A 1 175 ? -22.472 43.377 -24.075 1.00 88.50 175 THR A O 1
ATOM 1388 N N . GLU A 1 176 ? -21.765 44.373 -22.182 1.00 90.25 176 GLU A N 1
ATOM 1389 C CA . GLU A 1 176 ? -20.682 43.434 -21.889 1.00 90.25 176 GLU A CA 1
ATOM 1390 C C . GLU A 1 176 ? -20.425 43.349 -20.375 1.00 90.25 176 GLU A C 1
ATOM 1392 O O . GLU A 1 176 ? -20.659 44.311 -19.640 1.00 90.25 176 GLU A O 1
ATOM 1397 N N . ALA A 1 177 ? -19.962 42.191 -19.909 1.00 92.88 177 ALA A N 1
ATOM 1398 C CA . ALA A 1 177 ? -19.576 41.939 -18.528 1.00 92.88 177 ALA A CA 1
ATOM 1399 C C . ALA A 1 177 ? -18.287 41.116 -18.513 1.00 92.88 177 ALA A C 1
ATOM 1401 O O . ALA A 1 177 ? -18.228 40.049 -19.125 1.00 92.88 177 ALA A O 1
ATOM 1402 N N . VAL A 1 178 ? -17.270 41.611 -17.809 1.00 92.81 178 VAL A N 1
ATOM 1403 C CA . VAL A 1 178 ? -15.944 40.986 -17.760 1.00 92.81 178 VAL A CA 1
ATOM 1404 C C . VAL A 1 178 ? -15.510 40.852 -16.313 1.00 92.81 178 VAL A C 1
ATOM 1406 O O . VAL A 1 178 ? -15.333 41.845 -15.609 1.00 92.81 178 VAL A O 1
ATOM 1409 N N . VAL A 1 179 ? -15.336 39.617 -15.864 1.00 94.56 179 VAL A N 1
ATOM 1410 C CA . VAL A 1 179 ? -14.813 39.304 -14.537 1.00 94.56 179 VAL A CA 1
ATOM 1411 C C . VAL A 1 179 ? -13.297 39.451 -14.559 1.00 94.56 179 VAL A C 1
ATOM 1413 O O . VAL A 1 179 ? -12.637 39.039 -15.514 1.00 94.56 179 VAL A O 1
ATOM 1416 N N . PHE A 1 180 ? -12.735 40.018 -13.500 1.00 93.19 180 PHE A N 1
ATOM 1417 C CA . PHE A 1 180 ? -11.300 40.124 -13.264 1.00 93.19 180 PHE A CA 1
ATOM 1418 C C . PHE A 1 180 ? -10.949 39.624 -11.857 1.00 93.19 180 PHE A C 1
ATOM 1420 O O . PHE A 1 180 ? -11.823 39.401 -11.021 1.00 93.19 180 PHE A O 1
ATOM 1427 N N . GLY A 1 181 ? -9.653 39.443 -11.601 1.00 84.25 181 GLY A N 1
ATOM 1428 C CA . GLY A 1 181 ? -9.150 39.042 -10.282 1.00 84.25 181 GLY A CA 1
ATOM 1429 C C . GLY A 1 181 ? -7.927 38.131 -10.300 1.00 84.25 181 GLY A C 1
ATOM 1430 O O . GLY A 1 181 ? -7.551 37.605 -9.257 1.00 84.25 181 GLY A O 1
ATOM 1431 N N . ALA A 1 182 ? -7.284 37.936 -11.456 1.00 78.50 182 ALA A N 1
ATOM 1432 C CA . ALA A 1 182 ? -6.060 37.145 -11.533 1.00 78.50 182 ALA A CA 1
ATOM 1433 C C . ALA A 1 182 ? -4.988 37.725 -10.589 1.00 78.50 182 ALA A C 1
ATOM 1435 O O . ALA A 1 182 ? -4.672 38.911 -10.663 1.00 78.50 182 ALA A O 1
ATOM 1436 N N . GLY A 1 183 ? -4.466 36.895 -9.683 1.00 63.50 183 GLY A N 1
ATOM 1437 C CA . GLY A 1 183 ? -3.492 37.301 -8.667 1.00 63.50 183 GLY A CA 1
ATOM 1438 C C . GLY A 1 183 ? -4.046 38.198 -7.550 1.00 63.50 183 GLY A C 1
ATOM 1439 O O . GLY A 1 183 ? -3.260 38.806 -6.828 1.00 63.50 183 GLY A O 1
ATOM 1440 N N . ARG A 1 184 ? -5.372 38.304 -7.388 1.00 77.94 184 ARG A N 1
ATOM 1441 C CA . ARG A 1 184 ? -6.033 39.105 -6.339 1.00 77.94 184 ARG A CA 1
ATOM 1442 C C . ARG A 1 184 ? -6.774 38.203 -5.343 1.00 77.94 184 ARG A C 1
ATOM 1444 O O . ARG A 1 184 ? -6.941 37.011 -5.588 1.00 77.94 184 ARG A O 1
ATOM 1451 N N . ALA A 1 185 ? -7.174 38.753 -4.193 1.00 65.25 185 ALA A N 1
ATOM 1452 C CA . ALA A 1 185 ? -7.829 37.992 -3.118 1.00 65.25 185 ALA A CA 1
ATOM 1453 C C . ALA A 1 185 ? -9.315 37.689 -3.387 1.00 65.25 185 ALA A C 1
ATOM 1455 O O . ALA A 1 185 ? -9.833 36.690 -2.899 1.00 65.25 185 ALA A O 1
ATOM 1456 N N . HIS A 1 186 ? -9.984 38.529 -4.180 1.00 79.06 186 HIS A N 1
ATOM 1457 C CA . HIS A 1 186 ? -11.405 38.409 -4.511 1.00 79.06 186 HIS A CA 1
ATOM 1458 C C . HIS A 1 186 ? -11.643 38.794 -5.976 1.00 79.06 186 HIS A C 1
ATOM 1460 O O . HIS A 1 186 ? -10.872 39.578 -6.540 1.00 79.06 186 HIS A O 1
ATOM 1466 N N . LEU A 1 187 ? -12.712 38.270 -6.582 1.00 89.62 187 LEU A N 1
ATOM 1467 C CA . LEU A 1 187 ? -13.126 38.630 -7.941 1.00 89.62 187 LEU A CA 1
ATOM 1468 C C . LEU A 1 187 ? -13.828 39.993 -7.979 1.00 89.62 187 LEU A C 1
ATOM 1470 O O . LEU A 1 187 ? -14.557 40.361 -7.058 1.00 89.62 187 LEU A O 1
ATOM 1474 N N . GLY A 1 188 ? -13.651 40.705 -9.089 1.00 92.69 188 GLY A N 1
ATOM 1475 C CA . GLY A 1 188 ? -14.414 41.903 -9.428 1.00 92.69 188 GLY A CA 1
ATOM 1476 C C . GLY A 1 188 ? -14.974 41.838 -10.845 1.00 92.69 188 GLY A C 1
ATOM 1477 O O . GLY A 1 188 ? -14.689 40.905 -11.598 1.00 92.69 188 GLY A O 1
ATOM 1478 N N . MET A 1 189 ? -15.804 42.814 -11.207 1.00 95.81 189 MET A N 1
ATOM 1479 C CA . MET A 1 189 ? -16.438 42.883 -12.525 1.00 95.81 189 MET A CA 1
ATOM 1480 C C . MET A 1 189 ? -16.374 44.283 -13.123 1.00 95.81 189 MET A C 1
ATOM 1482 O O . MET A 1 189 ? -16.776 45.256 -12.489 1.00 95.81 189 MET A O 1
ATOM 1486 N N . LEU A 1 190 ? -15.957 44.352 -14.387 1.00 96.19 190 LEU A N 1
ATOM 1487 C CA . LEU A 1 190 ? -16.194 45.499 -15.255 1.00 96.19 190 LEU A CA 1
ATOM 1488 C C . LEU A 1 190 ? -17.506 45.286 -16.011 1.00 96.19 190 LEU A C 1
ATOM 1490 O O . LEU A 1 190 ? -17.687 44.272 -16.690 1.00 96.19 190 LEU A O 1
ATOM 1494 N N . LEU A 1 191 ? -18.426 46.239 -15.876 1.00 95.44 191 LEU A N 1
ATOM 1495 C CA . LEU A 1 191 ? -19.761 46.183 -16.465 1.00 95.44 191 LEU A CA 1
ATOM 1496 C C . LEU A 1 191 ? -19.941 47.314 -17.482 1.00 95.44 191 LEU A C 1
ATOM 1498 O O . LEU A 1 191 ? -19.874 48.485 -17.117 1.00 95.44 191 LEU A O 1
ATOM 1502 N N . ILE A 1 192 ? -20.227 46.968 -18.738 1.00 94.56 192 ILE A N 1
ATOM 1503 C CA . ILE A 1 192 ? -20.572 47.928 -19.793 1.00 94.56 192 ILE A CA 1
ATOM 1504 C C . ILE A 1 192 ? -22.100 47.915 -19.970 1.00 94.56 192 ILE A C 1
ATOM 1506 O O . ILE A 1 192 ? -22.659 46.904 -20.419 1.00 94.56 192 ILE A O 1
ATOM 1510 N N . PRO A 1 193 ? -22.811 49.001 -19.621 1.00 93.81 193 PRO A N 1
ATOM 1511 C CA . PRO A 1 193 ? -24.264 49.057 -19.704 1.00 93.81 193 PRO A CA 1
ATOM 1512 C C . PRO A 1 193 ? -24.758 49.219 -21.149 1.00 93.81 193 PRO A C 1
ATOM 1514 O O . PRO A 1 193 ? -24.043 49.691 -22.034 1.00 93.81 193 PRO A O 1
ATOM 1517 N N . ALA A 1 194 ? -26.013 48.837 -21.398 1.00 90.38 194 ALA A N 1
ATOM 1518 C CA . ALA A 1 194 ? -26.697 49.107 -22.663 1.00 90.38 194 ALA A CA 1
ATOM 1519 C C . ALA A 1 194 ? -26.960 50.610 -22.844 1.00 90.38 194 ALA A C 1
ATOM 1521 O O . ALA A 1 194 ? -27.269 51.304 -21.876 1.00 90.38 194 ALA A O 1
ATOM 1522 N N . ALA A 1 195 ? -26.948 51.100 -24.090 1.00 87.69 195 ALA A N 1
ATOM 1523 C CA . ALA A 1 195 ? -27.119 52.525 -24.412 1.00 87.69 195 ALA A CA 1
ATOM 1524 C C . ALA A 1 195 ? -28.377 53.171 -23.798 1.00 87.69 195 ALA A C 1
ATOM 1526 O O . ALA A 1 195 ? -28.377 54.344 -23.443 1.00 87.69 195 ALA A O 1
ATOM 1527 N N . ARG A 1 196 ? -29.449 52.399 -23.583 1.00 85.50 196 ARG A N 1
ATOM 1528 C CA . ARG A 1 196 ? -30.673 52.890 -22.923 1.00 85.50 196 ARG A CA 1
ATOM 1529 C C . ARG A 1 196 ? -30.508 53.254 -21.441 1.00 85.50 196 ARG A C 1
ATOM 1531 O O . ARG A 1 196 ? -31.407 53.861 -20.871 1.00 85.50 196 ARG A O 1
ATOM 1538 N N . LEU A 1 197 ? -29.414 52.834 -20.808 1.00 87.31 197 LEU A N 1
ATOM 1539 C CA . LEU A 1 197 ? -29.061 53.188 -19.434 1.00 87.31 197 LEU A CA 1
ATOM 1540 C C . LEU A 1 197 ? -28.025 54.321 -19.370 1.00 87.31 197 LEU A C 1
ATOM 1542 O O . LEU A 1 197 ? -27.589 54.659 -18.277 1.00 87.31 197 LEU A O 1
ATOM 1546 N N . ALA A 1 198 ? -27.656 54.937 -20.500 1.00 79.56 198 ALA A N 1
ATOM 1547 C CA . ALA A 1 198 ? -26.597 55.949 -20.561 1.00 79.56 198 ALA A CA 1
ATOM 1548 C C . ALA A 1 198 ? -26.845 57.187 -19.677 1.00 79.56 198 ALA A C 1
ATOM 1550 O O . ALA A 1 198 ? -25.894 57.846 -19.275 1.00 79.56 198 ALA A O 1
ATOM 1551 N N . THR A 1 199 ? -28.104 57.505 -19.355 1.00 81.12 199 THR A N 1
ATOM 1552 C CA . THR A 1 199 ? -28.474 58.658 -18.513 1.00 81.12 199 THR A CA 1
ATOM 1553 C C . THR A 1 199 ? -28.642 58.312 -17.030 1.00 81.12 199 THR A C 1
ATOM 1555 O O . THR A 1 199 ? -29.082 59.162 -16.259 1.00 81.12 199 THR A O 1
ATOM 1558 N N . ARG A 1 200 ? -28.381 57.062 -16.627 1.00 87.06 200 ARG A N 1
ATOM 1559 C CA . ARG A 1 200 ? -28.503 56.594 -15.238 1.00 87.06 200 ARG A CA 1
ATOM 1560 C C . ARG A 1 200 ? -27.172 56.724 -14.508 1.00 87.06 200 ARG A C 1
ATOM 1562 O O . ARG A 1 200 ? -26.110 56.619 -15.113 1.00 87.06 200 ARG A O 1
ATOM 1569 N N . THR A 1 201 ? -27.233 56.916 -13.197 1.00 90.25 201 THR A N 1
ATOM 1570 C CA . THR A 1 201 ? -26.038 56.887 -12.346 1.00 90.25 201 THR A CA 1
ATOM 1571 C C . THR A 1 201 ? -25.468 55.468 -12.250 1.00 90.25 201 THR A C 1
ATOM 1573 O O . THR A 1 201 ? -26.199 54.483 -12.382 1.00 90.25 201 THR A O 1
ATOM 1576 N N . ASN A 1 202 ? -24.169 55.338 -11.958 1.00 88.19 202 ASN A N 1
ATOM 1577 C CA . ASN A 1 202 ? -23.524 54.028 -11.787 1.00 88.19 202 ASN A CA 1
ATOM 1578 C C . ASN A 1 202 ? -24.236 53.161 -10.736 1.00 88.19 202 ASN A C 1
ATOM 1580 O O . ASN A 1 202 ? -24.400 51.961 -10.942 1.00 88.19 202 ASN A O 1
ATOM 1584 N N . GLN A 1 203 ? -24.716 53.773 -9.649 1.00 86.69 203 GLN A N 1
ATOM 1585 C CA . GLN A 1 203 ? -25.452 53.072 -8.600 1.00 86.69 203 GLN A CA 1
ATOM 1586 C C . GLN A 1 203 ? -26.788 52.513 -9.115 1.00 86.69 203 GLN A C 1
ATOM 1588 O O . GLN A 1 203 ? -27.059 51.329 -8.934 1.00 86.69 203 GLN A O 1
ATOM 1593 N N . GLU A 1 204 ? -27.579 53.315 -9.837 1.00 88.75 204 GLU A N 1
ATOM 1594 C CA . GLU A 1 204 ? -28.842 52.858 -10.440 1.00 88.75 204 GLU A CA 1
ATOM 1595 C C . GLU A 1 204 ? -28.627 51.748 -11.482 1.00 88.75 204 GLU A C 1
ATOM 1597 O O . GLU A 1 204 ? -29.451 50.837 -11.612 1.00 88.75 204 GLU A O 1
ATOM 1602 N N . ILE A 1 205 ? -27.521 51.808 -12.233 1.00 90.75 205 ILE A N 1
ATOM 1603 C CA . ILE A 1 205 ? -27.138 50.771 -13.200 1.00 90.75 205 ILE A CA 1
ATOM 1604 C C . ILE A 1 205 ? -26.829 49.463 -12.468 1.00 90.75 205 ILE A C 1
ATOM 1606 O O . ILE A 1 205 ? -27.374 48.419 -12.838 1.00 90.75 205 ILE A O 1
ATOM 1610 N N . VAL A 1 206 ? -26.011 49.511 -11.411 1.00 91.62 206 VAL A N 1
ATOM 1611 C CA . VAL A 1 206 ? -25.702 48.333 -10.588 1.00 91.62 206 VAL A CA 1
ATOM 1612 C C . VAL A 1 206 ? -26.972 47.778 -9.953 1.00 91.62 206 VAL A C 1
ATOM 1614 O O . VAL A 1 206 ? -27.192 46.578 -10.043 1.00 91.62 206 VAL A O 1
ATOM 1617 N N . ASP A 1 207 ? -27.855 48.611 -9.398 1.00 90.94 207 ASP A N 1
ATOM 1618 C CA . ASP A 1 207 ? -29.125 48.162 -8.809 1.00 90.94 207 ASP A CA 1
ATOM 1619 C C . ASP A 1 207 ? -30.026 47.452 -9.826 1.00 90.94 207 ASP A C 1
ATOM 1621 O O . ASP A 1 207 ? -30.626 46.420 -9.522 1.00 90.94 207 ASP A O 1
ATOM 1625 N N . THR A 1 208 ? -30.066 47.959 -11.059 1.00 90.81 208 THR A N 1
ATOM 1626 C CA . THR A 1 208 ? -30.858 47.381 -12.153 1.00 90.81 208 THR A CA 1
ATOM 1627 C C . THR A 1 208 ? -30.315 46.023 -12.614 1.00 90.81 208 THR A C 1
ATOM 1629 O O . THR A 1 208 ? -31.081 45.148 -13.027 1.00 90.81 208 THR A O 1
ATOM 1632 N N . VAL A 1 209 ? -28.993 45.834 -12.577 1.00 91.50 209 VAL A N 1
ATOM 1633 C CA . VAL A 1 209 ? -28.319 44.610 -13.043 1.00 91.50 209 VAL A CA 1
ATOM 1634 C C . VAL A 1 209 ? -28.062 43.623 -11.890 1.00 91.50 209 VAL A C 1
ATOM 1636 O O . VAL A 1 209 ? -27.920 42.423 -12.126 1.00 91.50 209 VAL A O 1
ATOM 1639 N N . TRP A 1 210 ? -28.100 44.067 -10.632 1.00 94.12 210 TRP A N 1
ATOM 1640 C CA . TRP A 1 210 ? -27.808 43.242 -9.458 1.00 94.12 210 TRP A CA 1
ATOM 1641 C C . TRP A 1 210 ? -28.617 41.941 -9.379 1.00 94.12 210 TRP A C 1
ATOM 1643 O O . TRP A 1 210 ? -28.008 40.919 -9.079 1.00 94.12 210 TRP A O 1
ATOM 1653 N N . PRO A 1 211 ? -29.926 41.885 -9.705 1.00 92.06 211 PRO A N 1
ATOM 1654 C CA . PRO A 1 211 ? -30.670 40.625 -9.649 1.00 92.06 211 PRO A CA 1
ATOM 1655 C C . PRO A 1 211 ? -30.085 39.514 -10.538 1.00 92.06 211 PRO A C 1
ATOM 1657 O O . PRO A 1 211 ? -30.072 38.349 -10.136 1.00 92.06 211 PRO A O 1
ATOM 1660 N N . VAL A 1 212 ? -29.561 39.849 -11.729 1.00 89.06 212 VAL A N 1
ATOM 1661 C CA . VAL A 1 212 ? -28.916 38.847 -12.600 1.00 89.06 212 VAL A CA 1
ATOM 1662 C C . VAL A 1 212 ? -27.520 38.477 -12.093 1.00 89.06 212 VAL A C 1
ATOM 1664 O O . VAL A 1 212 ? -27.150 37.306 -12.166 1.00 89.06 212 VAL A O 1
ATOM 1667 N N . ILE A 1 213 ? -26.782 39.427 -11.508 1.00 91.69 213 ILE A N 1
ATOM 1668 C CA . ILE A 1 213 ? -25.473 39.171 -10.884 1.00 91.69 213 ILE A CA 1
ATOM 1669 C C . ILE A 1 213 ? -25.636 38.283 -9.650 1.00 91.69 213 ILE A C 1
ATOM 1671 O O . ILE A 1 213 ? -24.911 37.309 -9.494 1.00 91.69 213 ILE A O 1
ATOM 1675 N N . GLU A 1 214 ? -26.634 38.538 -8.808 1.00 87.75 214 GLU A N 1
ATOM 1676 C CA . GLU A 1 214 ? -26.936 37.715 -7.639 1.00 87.75 214 GLU A CA 1
ATOM 1677 C C . GLU A 1 214 ? -27.367 36.299 -8.048 1.00 87.75 214 GLU A C 1
ATOM 1679 O O . GLU A 1 214 ? -26.931 35.315 -7.452 1.00 87.75 214 GLU A O 1
ATOM 1684 N N . SER A 1 215 ? -28.172 36.174 -9.107 1.00 84.56 215 SER A N 1
ATOM 1685 C CA . SER A 1 215 ? -28.514 34.876 -9.699 1.00 84.56 215 SER A CA 1
ATOM 1686 C C . SER A 1 215 ? -27.287 34.149 -10.262 1.00 84.56 215 SER A C 1
ATOM 1688 O O . SER A 1 215 ? -27.219 32.923 -10.199 1.00 84.56 215 SER A O 1
ATOM 1690 N N . ALA A 1 216 ? -26.303 34.867 -10.809 1.00 83.12 216 ALA A N 1
ATOM 1691 C CA . ALA A 1 216 ? -25.037 34.279 -11.244 1.00 83.12 216 ALA A CA 1
ATOM 1692 C C . ALA A 1 216 ? -24.147 33.874 -10.050 1.00 83.12 216 ALA A C 1
ATOM 1694 O O . ALA A 1 216 ? -23.620 32.766 -10.044 1.00 83.12 216 ALA A O 1
ATOM 1695 N N . ASN A 1 217 ? -24.069 34.699 -8.999 1.00 85.69 217 ASN A N 1
ATOM 1696 C CA . ASN A 1 217 ? -23.354 34.414 -7.748 1.00 85.69 217 ASN A CA 1
ATOM 1697 C C . ASN A 1 217 ? -23.919 33.197 -7.001 1.00 85.69 217 ASN A C 1
ATOM 1699 O O . ASN A 1 217 ? -23.162 32.446 -6.392 1.00 85.69 217 ASN A O 1
ATOM 1703 N N . LYS A 1 218 ? -25.242 32.982 -7.035 1.00 81.25 218 LYS A N 1
ATOM 1704 C CA . LYS A 1 218 ? -25.889 31.792 -6.446 1.00 81.25 218 LYS A CA 1
ATOM 1705 C C . LYS A 1 218 ? -25.448 30.493 -7.122 1.00 81.25 218 LYS A C 1
ATOM 1707 O O . LYS A 1 218 ? -25.429 29.456 -6.470 1.00 81.25 218 LYS A O 1
ATOM 1712 N N . SER A 1 219 ? -25.096 30.558 -8.405 1.00 73.56 219 SER A N 1
ATOM 1713 C CA . SER A 1 219 ? -24.585 29.429 -9.189 1.00 73.56 219 SER A CA 1
ATOM 1714 C C . SER A 1 219 ? -23.056 29.291 -9.137 1.00 73.56 219 SER A C 1
ATOM 1716 O O . SER A 1 219 ? -22.530 28.371 -9.754 1.00 73.56 219 SER A O 1
ATOM 1718 N N . ALA A 1 220 ? -22.352 30.193 -8.444 1.00 74.50 220 ALA A N 1
ATOM 1719 C CA . ALA A 1 220 ? -20.899 30.190 -8.304 1.00 74.50 220 ALA A CA 1
ATOM 1720 C C . ALA A 1 220 ? -20.470 29.758 -6.893 1.00 74.50 220 ALA A C 1
ATOM 1722 O O . ALA A 1 220 ? -21.198 29.957 -5.911 1.00 74.50 220 ALA A O 1
ATOM 1723 N N . ASP A 1 221 ? -19.261 29.202 -6.793 1.00 72.56 221 ASP A N 1
ATOM 1724 C CA . ASP A 1 221 ? -18.633 28.867 -5.515 1.00 72.56 221 ASP A CA 1
ATOM 1725 C C . ASP A 1 221 ? -18.497 30.103 -4.619 1.00 72.56 221 ASP A C 1
ATOM 1727 O O . ASP A 1 221 ? -18.419 31.236 -5.099 1.00 72.56 221 ASP A O 1
ATOM 1731 N N . ALA A 1 222 ? -18.459 29.902 -3.297 1.00 69.25 222 ALA A N 1
ATOM 1732 C CA . ALA A 1 222 ? -18.473 31.001 -2.328 1.00 69.25 222 ALA A CA 1
ATOM 1733 C C . ALA A 1 222 ? -17.344 32.026 -2.556 1.00 69.25 222 ALA A C 1
ATOM 1735 O O . ALA A 1 222 ? -17.589 33.225 -2.435 1.00 69.25 222 ALA A O 1
ATOM 1736 N N . PHE A 1 223 ? -16.151 31.565 -2.953 1.00 71.75 223 PHE A N 1
ATOM 1737 C CA . PHE A 1 223 ? -14.991 32.415 -3.252 1.00 71.75 223 PHE A CA 1
ATOM 1738 C C . PHE A 1 223 ? -15.128 33.206 -4.564 1.00 71.75 223 PHE A C 1
ATOM 1740 O O . PHE A 1 223 ? -14.432 34.199 -4.764 1.00 71.75 223 PHE A O 1
ATOM 1747 N N . ALA A 1 224 ? -16.014 32.774 -5.465 1.00 77.62 224 ALA A N 1
ATOM 1748 C CA . ALA A 1 224 ? -16.204 33.360 -6.787 1.00 77.62 224 ALA A CA 1
ATOM 1749 C C . ALA A 1 224 ? -17.379 34.356 -6.850 1.00 77.62 224 ALA A C 1
ATOM 1751 O O . ALA A 1 224 ? -17.739 34.840 -7.924 1.00 77.62 224 ALA A O 1
ATOM 1752 N N . ARG A 1 225 ? -18.004 34.664 -5.709 1.00 86.88 225 ARG A N 1
ATOM 1753 C CA . ARG A 1 225 ? -19.124 35.607 -5.637 1.00 86.88 225 ARG A CA 1
ATOM 1754 C C . ARG A 1 225 ? -18.622 37.047 -5.701 1.00 86.88 225 ARG A C 1
ATOM 1756 O O . ARG A 1 225 ? -17.750 37.438 -4.933 1.00 86.88 225 ARG A O 1
ATOM 1763 N N . ILE A 1 226 ? -19.224 37.851 -6.571 1.00 89.00 226 ILE A N 1
ATOM 1764 C CA . ILE A 1 226 ? -18.862 39.260 -6.767 1.00 89.00 226 ILE A CA 1
ATOM 1765 C C . ILE A 1 226 ? -19.768 40.142 -5.907 1.00 89.00 226 ILE A C 1
ATOM 1767 O O . ILE A 1 226 ? -20.994 40.100 -6.042 1.00 89.00 226 ILE A O 1
ATOM 1771 N N . SER A 1 227 ? -19.183 40.936 -5.013 1.00 84.19 227 SER A N 1
ATOM 1772 C CA . SER A 1 227 ? -19.904 41.884 -4.159 1.00 84.19 227 SER A CA 1
ATOM 1773 C C . SER A 1 227 ? -20.209 43.199 -4.887 1.00 84.19 227 SER A C 1
ATOM 1775 O O . SER A 1 227 ? -19.571 43.547 -5.879 1.00 84.19 227 SER A O 1
ATOM 1777 N N . ARG A 1 228 ? -21.184 43.969 -4.384 1.00 86.19 228 ARG A N 1
ATOM 1778 C CA . ARG A 1 228 ? -21.619 45.241 -5.000 1.00 86.19 228 ARG A CA 1
ATOM 1779 C C . ARG A 1 228 ? -20.492 46.263 -5.138 1.00 86.19 228 ARG A C 1
ATOM 1781 O O . ARG A 1 228 ? -20.410 46.935 -6.156 1.00 86.19 228 ARG A O 1
ATOM 1788 N N . ASN A 1 229 ? -19.632 46.357 -4.128 1.00 81.69 229 ASN A N 1
ATOM 1789 C CA . ASN A 1 229 ? -18.477 47.255 -4.107 1.00 81.69 229 ASN A CA 1
ATOM 1790 C C . ASN A 1 229 ? -17.335 46.810 -5.039 1.00 81.69 229 ASN A C 1
ATOM 1792 O O . ASN A 1 229 ? -16.441 47.603 -5.291 1.00 81.69 229 ASN A O 1
ATOM 1796 N N . MET A 1 230 ? -17.383 45.586 -5.576 1.00 91.81 230 MET A N 1
ATOM 1797 C CA . MET A 1 230 ? -16.409 45.059 -6.541 1.00 91.81 230 MET A CA 1
ATOM 1798 C C . MET A 1 230 ? -16.909 45.135 -7.995 1.00 91.81 230 MET A C 1
ATOM 1800 O O . MET A 1 230 ? -16.341 44.501 -8.887 1.00 91.81 230 MET A O 1
ATOM 1804 N N . ILE A 1 231 ? -17.981 45.898 -8.249 1.00 93.56 231 ILE A N 1
ATOM 1805 C CA . ILE A 1 231 ? -18.498 46.164 -9.594 1.00 93.56 231 ILE A CA 1
ATOM 1806 C C . ILE A 1 231 ? -18.127 47.584 -10.000 1.00 93.56 231 ILE A C 1
ATOM 1808 O O . ILE A 1 231 ? -18.543 48.558 -9.372 1.00 93.56 231 ILE A O 1
ATOM 1812 N N . ARG A 1 232 ? -17.418 47.702 -11.119 1.00 94.19 232 ARG A N 1
ATOM 1813 C CA . ARG A 1 232 ? -17.074 48.979 -11.734 1.00 94.19 232 ARG A CA 1
ATOM 1814 C C . ARG A 1 232 ? -17.803 49.118 -13.066 1.00 94.19 232 ARG A C 1
ATOM 1816 O O . ARG A 1 232 ? -17.652 48.297 -13.969 1.00 94.19 232 ARG A O 1
ATOM 1823 N N . VAL A 1 233 ? -18.627 50.157 -13.171 1.00 94.00 233 VAL A N 1
ATOM 1824 C CA . VAL A 1 233 ? -19.388 50.476 -14.387 1.00 94.00 233 VAL A CA 1
ATOM 1825 C C . VAL A 1 233 ? -18.513 51.311 -15.320 1.00 94.00 233 VAL A C 1
ATOM 1827 O O . VAL A 1 233 ? -17.982 52.342 -14.910 1.00 94.00 233 VAL A O 1
ATOM 1830 N N . LEU A 1 234 ? -18.366 50.859 -16.564 1.00 94.38 234 LEU A N 1
ATOM 1831 C CA . LEU A 1 234 ? -17.671 51.570 -17.637 1.00 94.38 234 LEU A CA 1
ATOM 1832 C C . LEU A 1 234 ? -18.669 52.367 -18.504 1.00 94.38 234 LEU A C 1
ATOM 1834 O O . LEU A 1 234 ? -19.861 52.043 -18.511 1.00 94.38 234 LEU A O 1
ATOM 1838 N N . PRO A 1 235 ? -18.218 53.384 -19.266 1.00 91.81 235 PRO A N 1
ATOM 1839 C CA . PRO A 1 235 ? -19.080 54.108 -20.202 1.00 91.81 235 PRO A CA 1
ATOM 1840 C C . PRO A 1 235 ? -19.732 53.178 -21.237 1.00 91.81 235 PRO A C 1
ATOM 1842 O O . PRO A 1 235 ? -19.090 52.265 -21.749 1.00 91.81 235 PRO A O 1
ATOM 1845 N N . HIS A 1 236 ? -21.005 53.418 -21.570 1.00 90.00 236 HIS A N 1
ATOM 1846 C CA . HIS A 1 236 ? -21.771 52.581 -22.511 1.00 90.00 236 HIS A CA 1
ATOM 1847 C C . HIS A 1 236 ? -21.188 52.531 -23.938 1.00 90.00 236 HIS A C 1
ATOM 1849 O O . HIS A 1 236 ? -21.461 51.594 -24.685 1.00 90.00 236 HIS A O 1
ATOM 1855 N N . ASP A 1 237 ? -20.422 53.552 -24.314 1.00 87.69 237 ASP A N 1
ATOM 1856 C CA . ASP A 1 237 ? -19.800 53.776 -25.616 1.00 87.69 237 ASP A CA 1
ATOM 1857 C C . ASP A 1 237 ? -18.287 53.502 -25.608 1.00 87.69 237 ASP A C 1
ATOM 1859 O O . ASP A 1 237 ? -17.597 53.806 -26.584 1.00 87.69 237 ASP A O 1
ATOM 1863 N N . CYS A 1 238 ? -17.748 52.911 -24.532 1.00 88.62 238 CYS A N 1
ATOM 1864 C CA . CYS A 1 238 ? -16.321 52.630 -24.456 1.00 88.62 238 CYS A CA 1
ATOM 1865 C C . CYS A 1 238 ? -15.888 51.613 -25.529 1.00 88.62 238 CYS A C 1
ATOM 1867 O O . CYS A 1 238 ? -16.534 50.590 -25.775 1.00 88.62 238 CYS A O 1
ATOM 1869 N N . SER A 1 239 ? -14.764 51.904 -26.187 1.00 88.19 239 SER A N 1
ATOM 1870 C CA . SER A 1 239 ? -14.131 50.966 -27.116 1.00 88.19 239 SER A CA 1
ATOM 1871 C C . SER A 1 239 ? -13.368 49.908 -26.329 1.00 88.19 239 SER A C 1
ATOM 1873 O O . SER A 1 239 ? -12.703 50.241 -25.350 1.00 88.19 239 SER A O 1
ATOM 1875 N N . TYR A 1 240 ? -13.420 48.649 -26.756 1.00 90.38 240 TYR A N 1
ATOM 1876 C CA . TYR A 1 240 ? -12.686 47.564 -26.112 1.00 90.38 240 TYR A CA 1
ATOM 1877 C C . TYR A 1 240 ? -12.204 46.506 -27.114 1.00 90.38 240 TYR A C 1
ATOM 1879 O O . TYR A 1 240 ? -12.792 46.365 -28.194 1.00 90.38 240 TYR A O 1
ATOM 1887 N N . PRO A 1 241 ? -11.148 45.736 -26.781 1.00 84.81 241 PRO A N 1
ATOM 1888 C CA . PRO A 1 241 ? -10.532 44.804 -27.712 1.00 84.81 241 PRO A CA 1
ATOM 1889 C C . PRO A 1 241 ? -11.448 43.610 -27.957 1.00 84.81 241 PRO A C 1
ATOM 1891 O O . PRO A 1 241 ? -11.777 42.846 -27.043 1.00 84.81 241 PRO A O 1
ATOM 1894 N N . ARG A 1 242 ? -11.840 43.442 -29.216 1.00 81.56 242 ARG A N 1
ATOM 1895 C CA . ARG A 1 242 ? -12.714 42.369 -29.679 1.00 81.56 242 ARG A CA 1
ATOM 1896 C C . ARG A 1 242 ? -12.212 41.809 -31.000 1.00 81.56 242 ARG A C 1
ATOM 1898 O O . ARG A 1 242 ? -11.570 42.516 -31.772 1.00 81.56 242 ARG A O 1
ATOM 1905 N N . THR A 1 243 ? -12.502 40.543 -31.249 1.00 72.62 243 THR A N 1
ATOM 1906 C CA . THR A 1 243 ? -12.243 39.900 -32.539 1.00 72.62 243 THR A CA 1
ATOM 1907 C C . THR A 1 243 ? -13.194 40.445 -33.609 1.00 72.62 243 THR A C 1
ATOM 1909 O O . THR A 1 243 ? -14.229 41.034 -33.285 1.00 72.62 243 THR A O 1
ATOM 1912 N N . ASP A 1 244 ? -12.921 40.159 -34.885 1.00 59.03 244 ASP A N 1
ATOM 1913 C CA . ASP A 1 244 ? -13.837 40.469 -36.000 1.00 59.03 244 ASP A CA 1
ATOM 1914 C C . ASP A 1 244 ? -15.222 39.809 -35.838 1.00 59.03 244 ASP A C 1
ATOM 1916 O O . ASP A 1 244 ? -16.204 40.225 -36.449 1.00 59.03 244 ASP A O 1
ATOM 1920 N N . LYS A 1 245 ? -15.317 38.788 -34.973 1.00 54.31 245 LYS A N 1
ATOM 1921 C CA . LYS A 1 245 ? -16.552 38.079 -34.607 1.00 54.31 245 LYS A CA 1
ATOM 1922 C C . LYS A 1 245 ? -17.276 38.708 -33.406 1.00 54.31 245 LYS A C 1
ATOM 1924 O O . LYS A 1 245 ? -18.306 38.192 -32.977 1.00 54.31 245 LYS A O 1
ATOM 1929 N N . GLY A 1 246 ? -16.746 39.796 -32.848 1.00 64.88 246 GLY A N 1
ATOM 1930 C CA . GLY A 1 246 ? -17.321 40.530 -31.720 1.00 64.88 246 GLY A CA 1
ATOM 1931 C C . GLY A 1 246 ? -17.063 39.916 -30.341 1.00 64.88 246 GLY A C 1
ATOM 1932 O O . GLY A 1 246 ? -17.580 40.438 -29.359 1.00 64.88 246 GLY A O 1
ATOM 1933 N N . SER A 1 247 ? -16.276 38.839 -30.236 1.00 69.31 247 SER A N 1
ATOM 1934 C CA . SER A 1 247 ? -15.884 38.261 -28.943 1.00 69.31 247 SER A CA 1
ATOM 1935 C C . SER A 1 247 ? -14.735 39.039 -28.304 1.00 69.31 247 SER A C 1
ATOM 1937 O O . SER A 1 247 ? -13.843 39.517 -29.001 1.00 69.31 247 SER A O 1
ATOM 1939 N N . ILE A 1 248 ? -14.740 39.146 -26.977 1.00 80.88 248 ILE A N 1
ATOM 1940 C CA . ILE A 1 248 ? -13.698 39.835 -26.213 1.00 80.88 248 ILE A CA 1
ATOM 1941 C C . ILE A 1 248 ? -12.328 39.157 -26.351 1.00 80.88 248 ILE A C 1
ATOM 1943 O O . ILE A 1 248 ? -12.210 37.935 -26.288 1.00 80.88 248 ILE A O 1
ATOM 1947 N N . ILE A 1 249 ? -11.271 39.961 -26.478 1.00 81.25 249 ILE A N 1
ATOM 1948 C CA . ILE A 1 249 ? -9.883 39.497 -26.356 1.00 81.25 249 ILE A CA 1
ATOM 1949 C C . ILE A 1 249 ? -9.432 39.782 -24.917 1.00 81.25 249 ILE A C 1
ATOM 1951 O O . ILE A 1 249 ? -8.878 40.843 -24.635 1.00 81.25 249 ILE A O 1
ATOM 1955 N N . ARG A 1 250 ? -9.700 38.854 -23.987 1.00 85.31 250 ARG A N 1
ATOM 1956 C CA . ARG A 1 250 ? -9.602 39.063 -22.525 1.00 85.31 250 ARG A CA 1
ATOM 1957 C C . ARG A 1 250 ? -8.282 39.676 -22.053 1.00 85.31 250 ARG A C 1
ATOM 1959 O O . ARG A 1 250 ? -8.297 40.659 -21.324 1.00 85.31 250 ARG A O 1
ATOM 1966 N N . GLN A 1 251 ? -7.144 39.141 -22.496 1.00 78.38 251 GLN A N 1
ATOM 1967 C CA . GLN A 1 251 ? -5.829 39.661 -22.090 1.00 78.38 251 GLN A CA 1
ATOM 1968 C C . GLN A 1 251 ? -5.590 41.096 -22.585 1.00 78.38 251 GLN A C 1
ATOM 1970 O O . GLN A 1 251 ? -5.036 41.920 -21.862 1.00 78.38 251 GLN A O 1
ATOM 1975 N N . ALA A 1 252 ? -6.055 41.425 -23.794 1.00 81.81 252 ALA A N 1
ATOM 1976 C CA . ALA A 1 252 ? -5.994 42.792 -24.303 1.00 81.81 252 ALA A CA 1
ATOM 1977 C C . ALA A 1 252 ? -6.974 43.711 -23.555 1.00 81.81 252 ALA A C 1
ATOM 1979 O O . ALA A 1 252 ? -6.635 44.857 -23.278 1.00 81.81 252 ALA A O 1
ATOM 1980 N N . PHE A 1 253 ? -8.152 43.203 -23.181 1.00 89.88 253 PHE A N 1
ATOM 1981 C CA . PHE A 1 253 ? -9.136 43.934 -22.384 1.00 89.88 253 PHE A CA 1
ATOM 1982 C C . PHE A 1 253 ? -8.596 44.277 -20.991 1.00 89.88 253 PHE A C 1
ATOM 1984 O O . PHE A 1 253 ? -8.643 45.437 -20.599 1.00 89.88 253 PHE A O 1
ATOM 1991 N N . TYR A 1 254 ? -8.012 43.311 -20.271 1.00 89.81 254 TYR A N 1
ATOM 1992 C CA . TYR A 1 254 ? -7.380 43.567 -18.971 1.00 89.81 254 TYR A CA 1
ATOM 1993 C C . TYR A 1 254 ? -6.254 44.585 -19.068 1.00 89.81 254 TYR A C 1
ATOM 1995 O O . TYR A 1 254 ? -6.150 45.453 -18.213 1.00 89.81 254 TYR A O 1
ATOM 2003 N N . LYS A 1 255 ? -5.440 44.512 -20.126 1.00 84.81 255 LYS A N 1
ATOM 2004 C CA . LYS A 1 255 ? -4.378 45.490 -20.355 1.00 84.81 255 LYS A CA 1
ATOM 2005 C C . LYS A 1 255 ? -4.932 46.892 -20.624 1.00 84.81 255 LYS A C 1
ATOM 2007 O O . LYS A 1 255 ? -4.335 47.866 -20.184 1.00 84.81 255 LYS A O 1
ATOM 2012 N N . GLN A 1 256 ? -6.040 47.001 -21.357 1.00 92.75 256 GLN A N 1
ATOM 2013 C CA . GLN A 1 256 ? -6.651 48.293 -21.664 1.00 92.75 256 GLN A CA 1
ATOM 2014 C C . GLN A 1 256 ? -7.302 48.934 -20.432 1.00 92.75 256 GLN A C 1
ATOM 2016 O O . GLN A 1 256 ? -7.150 50.134 -20.246 1.00 92.75 256 GLN A O 1
ATOM 2021 N N . PHE A 1 257 ? -7.988 48.145 -19.602 1.00 93.25 257 PHE A N 1
ATOM 2022 C CA . PHE A 1 257 ? -8.715 48.626 -18.418 1.00 93.25 257 PHE A CA 1
ATOM 2023 C C . PHE A 1 257 ? -7.982 48.331 -17.102 1.00 93.25 257 PHE A C 1
ATOM 2025 O O . PHE A 1 257 ? -8.600 48.104 -16.060 1.00 93.25 257 PHE A O 1
ATOM 2032 N N . GLN A 1 258 ? -6.650 48.253 -17.154 1.00 87.31 258 GLN A N 1
ATOM 2033 C CA . GLN A 1 258 ? -5.836 47.892 -15.995 1.00 87.31 258 GLN A CA 1
ATOM 2034 C C . GLN A 1 258 ? -6.005 48.909 -14.860 1.00 87.31 258 GLN A C 1
ATOM 2036 O O . GLN A 1 258 ? -6.132 48.515 -13.703 1.00 87.31 258 GLN A O 1
ATOM 2041 N N . GLN A 1 259 ? -6.061 50.197 -15.201 1.00 88.44 259 GLN A N 1
ATOM 2042 C CA . GLN A 1 259 ? -6.212 51.273 -14.230 1.00 88.44 259 GLN A CA 1
ATOM 2043 C C . GLN A 1 259 ? -7.552 51.172 -13.489 1.00 88.44 259 GLN A C 1
ATOM 2045 O O . GLN A 1 259 ? -7.588 51.241 -12.268 1.00 88.44 259 GLN A O 1
ATOM 2050 N N . GLU A 1 260 ? -8.656 50.940 -14.198 1.00 92.50 260 GLU A N 1
ATOM 2051 C CA . GLU A 1 260 ? -9.979 50.806 -13.589 1.00 92.50 260 GLU A CA 1
ATOM 2052 C C . GLU A 1 260 ? -10.076 49.564 -12.699 1.00 92.50 260 GLU A C 1
ATOM 2054 O O . GLU A 1 260 ? -10.769 49.587 -11.680 1.00 92.50 260 GLU A O 1
ATOM 2059 N N . ILE A 1 261 ? -9.381 48.483 -13.065 1.00 88.88 261 ILE A N 1
ATOM 2060 C CA . ILE A 1 261 ? -9.262 47.281 -12.232 1.00 88.88 261 ILE A CA 1
ATOM 2061 C C . ILE A 1 261 ? -8.504 47.606 -10.940 1.00 88.88 261 ILE A C 1
ATOM 2063 O O . ILE A 1 261 ? -8.969 47.234 -9.865 1.00 88.88 261 ILE A O 1
ATOM 2067 N N . GLU A 1 262 ? -7.368 48.301 -11.029 1.00 84.06 262 GLU A N 1
ATOM 2068 C CA . GLU A 1 262 ? -6.552 48.696 -9.872 1.00 84.06 262 GLU A CA 1
ATOM 2069 C C . GLU A 1 262 ? -7.313 49.651 -8.941 1.00 84.06 262 GLU A C 1
ATOM 2071 O O . GLU A 1 262 ? -7.468 49.343 -7.761 1.00 84.06 262 GLU A O 1
ATOM 2076 N N . GLU A 1 263 ? -7.926 50.707 -9.481 1.00 84.50 263 GLU A N 1
ATOM 2077 C CA . GLU A 1 263 ? -8.753 51.653 -8.719 1.00 84.50 263 GLU A CA 1
ATOM 2078 C C . GLU A 1 263 ? -9.920 50.969 -7.997 1.00 84.50 263 GLU A C 1
ATOM 2080 O O . GLU A 1 263 ? -10.313 51.388 -6.909 1.00 84.50 263 GLU A O 1
ATOM 2085 N N . THR A 1 264 ? -10.498 49.917 -8.588 1.00 83.69 264 THR A N 1
ATOM 2086 C CA . THR A 1 264 ? -11.588 49.167 -7.946 1.00 83.69 264 THR A CA 1
ATOM 2087 C C . THR A 1 264 ? -11.105 48.447 -6.685 1.00 83.69 264 THR A C 1
ATOM 2089 O O . THR A 1 264 ? -11.850 48.386 -5.708 1.00 83.69 264 THR A O 1
ATOM 2092 N N . TYR A 1 265 ? -9.868 47.940 -6.673 1.00 79.25 265 TYR A N 1
ATOM 2093 C CA . TYR A 1 265 ? -9.272 47.365 -5.464 1.00 79.25 265 TYR A CA 1
ATOM 2094 C C . TYR A 1 265 ? -8.862 48.451 -4.460 1.00 79.25 265 TYR A C 1
ATOM 2096 O O . TYR A 1 265 ? -9.171 48.317 -3.281 1.00 79.25 265 TYR A O 1
ATOM 2104 N N . ASP A 1 266 ? -8.269 49.557 -4.912 1.00 76.00 266 ASP A N 1
ATOM 2105 C CA . ASP A 1 266 ? -7.811 50.634 -4.020 1.00 76.00 266 ASP A CA 1
ATOM 2106 C C . ASP A 1 266 ? -8.977 51.335 -3.292 1.00 76.00 266 ASP A C 1
ATOM 2108 O O . ASP A 1 266 ? -8.899 51.663 -2.103 1.00 76.00 266 ASP A O 1
ATOM 2112 N N . LEU A 1 267 ? -10.107 51.526 -3.984 1.00 68.50 267 LEU A N 1
ATOM 2113 C CA . LEU A 1 267 ? -11.331 52.085 -3.400 1.00 68.50 267 LEU A CA 1
ATOM 2114 C C . LEU A 1 267 ? -11.989 51.139 -2.389 1.00 68.50 267 LEU A C 1
ATOM 2116 O O . LEU A 1 267 ? -12.666 51.610 -1.475 1.00 68.50 267 LEU A O 1
ATOM 2120 N N . ALA A 1 268 ? -11.797 49.825 -2.528 1.00 60.22 268 ALA A N 1
ATOM 2121 C CA . ALA A 1 268 ? -12.268 48.857 -1.542 1.00 60.22 268 ALA A CA 1
ATOM 2122 C C . ALA A 1 268 ? -11.441 48.898 -0.239 1.00 60.22 268 ALA A C 1
ATOM 2124 O O . ALA A 1 268 ? -11.964 48.519 0.810 1.00 60.22 268 ALA A O 1
ATOM 2125 N N . ASP A 1 269 ? -10.204 49.410 -0.295 1.00 53.09 269 ASP A N 1
ATOM 2126 C CA . ASP A 1 269 ? -9.235 49.419 0.809 1.00 53.09 269 ASP A CA 1
ATOM 2127 C C . ASP A 1 269 ? -9.161 50.755 1.594 1.00 53.09 269 ASP A C 1
ATOM 2129 O O . ASP A 1 269 ? -8.470 50.832 2.614 1.00 53.09 269 ASP A O 1
ATOM 2133 N N . THR A 1 270 ? -9.886 51.813 1.196 1.00 49.44 270 THR A N 1
ATOM 2134 C CA . THR A 1 270 ? -9.791 53.150 1.831 1.00 49.44 270 THR A CA 1
ATOM 2135 C C . THR A 1 270 ? -10.945 53.436 2.819 1.00 49.44 270 THR A C 1
ATOM 2137 O O . THR A 1 270 ? -12.115 53.457 2.442 1.00 49.44 270 THR A O 1
ATOM 2140 N N . VAL A 1 271 ? -10.617 53.688 4.098 1.00 46.09 271 VAL A N 1
ATOM 2141 C CA . VAL A 1 271 ? -11.545 53.870 5.243 1.00 46.09 271 VAL A CA 1
ATOM 2142 C C . VAL A 1 271 ? -11.813 55.356 5.543 1.00 46.09 271 VAL A C 1
ATOM 2144 O O . VAL A 1 271 ? -10.873 56.132 5.678 1.00 46.09 271 VAL A O 1
ATOM 2147 N N . SER A 1 272 ? -13.080 55.750 5.740 1.00 40.81 272 SER A N 1
ATOM 2148 C CA . SER A 1 272 ? -13.476 57.064 6.285 1.00 40.81 272 SER A CA 1
ATOM 2149 C C . SER A 1 272 ? -14.224 56.914 7.624 1.00 40.81 272 SER A C 1
ATOM 2151 O O . SER A 1 272 ? -15.343 56.392 7.644 1.00 40.81 272 SER A O 1
ATOM 2153 N N . GLY A 1 273 ? -13.640 57.383 8.732 1.00 47.00 273 GLY A N 1
ATOM 2154 C CA . GLY A 1 273 ? -14.291 57.503 10.048 1.00 47.00 273 GLY A CA 1
ATOM 2155 C C . GLY A 1 273 ? -13.453 58.324 11.044 1.00 47.00 273 GLY A C 1
ATOM 2156 O O . GLY A 1 273 ? -12.227 58.283 10.976 1.00 47.00 273 GLY A O 1
ATOM 2157 N N . GLU A 1 274 ? -14.099 59.094 11.931 1.00 50.09 274 GLU A N 1
ATOM 2158 C CA . GLU A 1 274 ? -13.455 59.806 13.054 1.00 50.09 274 GLU A CA 1
ATOM 2159 C C . GLU A 1 274 ? -13.072 58.809 14.168 1.00 50.09 274 GLU A C 1
ATOM 2161 O O . GLU A 1 274 ? -13.922 58.055 14.643 1.00 50.09 274 GLU A O 1
ATOM 2166 N N . LEU A 1 275 ? -11.798 58.794 14.578 1.00 71.00 275 LEU A N 1
ATOM 2167 C CA . LEU A 1 275 ? -11.245 57.843 15.554 1.00 71.00 275 LEU A CA 1
ATOM 2168 C C . LEU A 1 275 ? -11.431 58.321 17.006 1.00 71.00 275 LEU A C 1
ATOM 2170 O O . LEU A 1 275 ? -11.303 59.509 17.296 1.00 71.00 275 LEU A O 1
ATOM 2174 N N . VAL A 1 276 ? -11.677 57.389 17.932 1.00 77.75 276 VAL A N 1
ATOM 2175 C CA . VAL A 1 276 ? -11.932 57.638 19.364 1.00 77.75 276 VAL A CA 1
ATOM 2176 C C . VAL A 1 276 ? -10.785 57.103 20.231 1.00 77.75 276 VAL A C 1
ATOM 2178 O O . VAL A 1 276 ? -10.264 56.011 19.992 1.00 77.75 276 VAL A O 1
ATOM 2181 N N . GLN A 1 277 ? -10.407 57.841 21.279 1.00 82.25 277 GLN A N 1
ATOM 2182 C CA . GLN A 1 277 ? -9.438 57.404 22.291 1.00 82.25 277 GLN A CA 1
ATOM 2183 C C . GLN A 1 277 ? -10.158 56.774 23.495 1.00 82.25 277 GLN A C 1
ATOM 2185 O O . GLN A 1 277 ? -10.965 57.437 24.133 1.00 82.25 277 GLN A O 1
ATOM 2190 N N . LEU A 1 278 ? -9.852 55.508 23.800 1.00 82.69 278 LEU A N 1
ATOM 2191 C CA . LEU A 1 278 ? -10.425 54.723 24.913 1.00 82.69 278 LEU A CA 1
ATOM 2192 C C . LEU A 1 278 ? -9.346 54.232 25.895 1.00 82.69 278 LEU A C 1
ATOM 2194 O O . LEU A 1 278 ? -8.291 53.782 25.439 1.00 82.69 278 LEU A O 1
ATOM 2198 N N . ASP A 1 279 ? -9.585 54.282 27.205 1.00 83.12 279 ASP A N 1
ATOM 2199 C CA . ASP A 1 279 ? -8.676 53.721 28.221 1.00 83.12 279 ASP A CA 1
ATOM 2200 C C . ASP A 1 279 ? -8.735 52.173 28.300 1.00 83.12 279 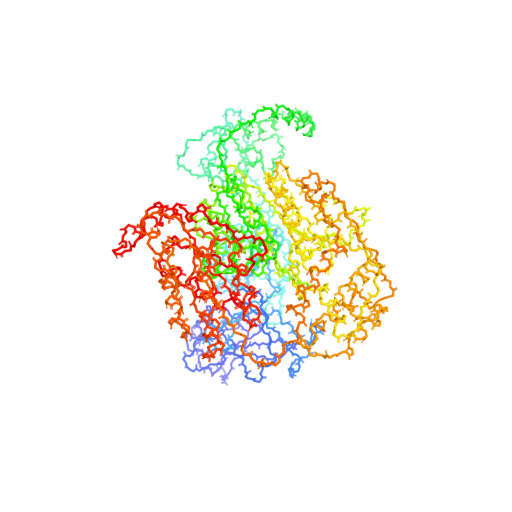ASP A C 1
ATOM 2202 O O . ASP A 1 279 ? -9.441 51.532 27.524 1.00 83.12 279 ASP A O 1
ATOM 2206 N N . LEU A 1 280 ? -7.951 51.518 29.176 1.00 80.00 280 LEU A N 1
ATOM 2207 C CA . LEU A 1 280 ? -7.883 50.043 29.190 1.00 80.00 280 LEU A CA 1
ATOM 2208 C C . LEU A 1 280 ? -9.235 49.375 29.534 1.00 80.00 280 LEU A C 1
ATOM 2210 O O . LEU A 1 280 ? -9.631 48.459 28.805 1.00 80.00 280 LEU A O 1
ATOM 2214 N N . PRO A 1 281 ? -9.965 49.782 30.596 1.00 83.00 281 PRO A N 1
ATOM 2215 C CA . PRO A 1 281 ? -11.321 49.288 30.845 1.00 83.00 281 PRO A CA 1
ATOM 2216 C C . PRO A 1 281 ? -12.293 49.532 29.680 1.00 83.00 281 PRO A C 1
ATOM 2218 O O . PRO A 1 281 ? -13.037 48.618 29.308 1.00 83.00 281 PRO A O 1
ATOM 2221 N N . GLU A 1 282 ? -12.258 50.717 29.068 1.00 83.62 282 GLU A N 1
ATOM 2222 C CA . GLU A 1 282 ? -13.118 51.083 27.938 1.00 83.62 282 GLU A CA 1
ATOM 2223 C C . GLU A 1 282 ? -12.780 50.286 26.670 1.00 83.62 282 GLU A C 1
ATOM 2225 O O . GLU A 1 282 ? -13.685 49.814 25.980 1.00 83.62 282 GLU A O 1
ATOM 2230 N N . LEU A 1 283 ? -11.494 50.039 26.389 1.00 85.75 283 LEU A N 1
ATOM 2231 C CA 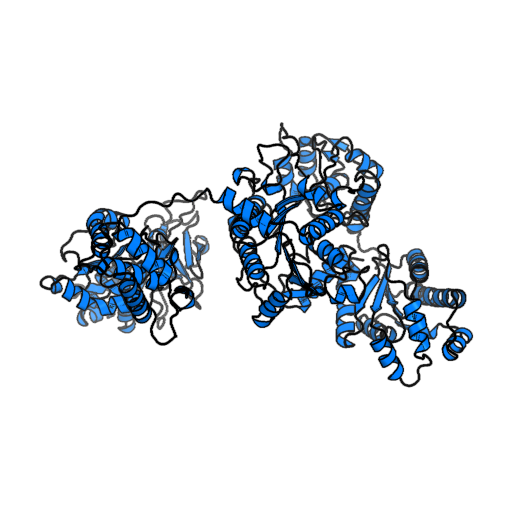. LEU A 1 283 ? -11.029 49.186 25.289 1.00 85.75 283 LEU A CA 1
ATOM 2232 C C . LEU A 1 283 ? -11.514 47.747 25.455 1.00 85.75 283 LEU A C 1
ATOM 2234 O O . LEU A 1 283 ? -11.974 47.135 24.490 1.00 85.75 283 LEU A O 1
ATOM 2238 N N . ARG A 1 284 ? -11.453 47.198 26.675 1.00 88.50 284 ARG A N 1
ATOM 2239 C CA . ARG A 1 284 ? -11.978 45.851 26.954 1.00 88.50 284 ARG A CA 1
ATOM 2240 C C . ARG A 1 284 ? -13.482 45.787 26.711 1.00 88.50 284 ARG A C 1
ATOM 2242 O O . ARG A 1 284 ? -13.963 44.835 26.099 1.00 88.50 284 ARG A O 1
ATOM 2249 N N . GLN A 1 285 ? -14.226 46.805 27.144 1.00 85.12 285 GLN A N 1
ATOM 2250 C CA . GLN A 1 285 ? -15.668 46.881 26.918 1.00 85.12 285 GLN A CA 1
ATOM 2251 C C . GLN A 1 285 ? -16.015 47.035 25.430 1.00 85.12 285 GLN A C 1
ATOM 2253 O O . GLN A 1 285 ? -16.917 46.348 24.946 1.00 85.12 285 GLN A O 1
ATOM 2258 N N . PHE A 1 286 ? -15.271 47.866 24.698 1.00 86.62 286 PHE A N 1
ATOM 2259 C CA . PHE A 1 286 ? -15.407 48.044 23.254 1.00 86.62 286 PHE A CA 1
ATOM 2260 C C . PHE A 1 286 ? -15.174 46.732 22.497 1.00 86.62 286 PHE A C 1
ATOM 2262 O O . PHE A 1 286 ? -16.033 46.310 21.723 1.00 86.62 286 PHE A O 1
ATOM 2269 N N . LEU A 1 287 ? -14.059 46.043 22.763 1.00 87.94 287 LEU A N 1
ATOM 2270 C CA . LEU A 1 287 ? -13.733 44.771 22.114 1.00 87.94 287 LEU A CA 1
ATOM 2271 C C . LEU A 1 287 ? -14.750 43.677 22.454 1.00 87.94 287 LEU A C 1
ATOM 2273 O O . LEU A 1 287 ? -15.116 42.897 21.576 1.00 87.94 287 LEU A O 1
ATOM 2277 N N . ARG A 1 288 ? -15.268 43.651 23.690 1.00 87.25 288 ARG A N 1
ATOM 2278 C CA . ARG A 1 288 ? -16.344 42.728 24.081 1.00 87.25 288 ARG A CA 1
ATOM 2279 C C . ARG A 1 288 ? -17.619 42.977 23.275 1.00 87.25 288 ARG A C 1
ATOM 2281 O O . ARG A 1 288 ? -18.215 42.029 22.769 1.00 87.25 288 ARG A O 1
ATOM 2288 N N . GLY A 1 289 ? -18.020 44.241 23.123 1.00 82.19 289 GLY A N 1
ATOM 2289 C CA . GLY A 1 289 ? -19.180 44.622 22.311 1.00 82.19 289 GLY A CA 1
ATOM 2290 C C . GLY A 1 289 ? -18.984 44.318 20.824 1.00 82.19 289 GLY A C 1
ATOM 2291 O O . GLY A 1 289 ? -19.897 43.828 20.159 1.00 82.19 289 GLY A O 1
ATOM 2292 N N . LEU A 1 290 ? -17.775 44.538 20.307 1.00 83.62 290 LEU A N 1
ATOM 2293 C CA . LEU A 1 290 ? -17.426 44.233 18.924 1.00 83.62 290 LEU A CA 1
ATOM 2294 C C . LEU A 1 290 ? -17.465 42.726 18.644 1.00 83.62 290 LEU A C 1
ATOM 2296 O O . LEU A 1 290 ? -18.008 42.306 17.622 1.00 83.62 290 LEU A O 1
ATOM 2300 N N . LEU A 1 291 ? -16.963 41.912 19.576 1.00 81.69 291 LEU A N 1
ATOM 2301 C CA . LEU A 1 291 ? -17.019 40.455 19.489 1.00 81.69 291 LEU A CA 1
ATOM 2302 C C . LEU A 1 291 ? -18.474 39.963 19.475 1.00 81.69 291 LEU A C 1
ATOM 2304 O O . LEU A 1 291 ? -18.843 39.180 18.606 1.00 81.69 291 LEU A O 1
ATOM 2308 N N . GLN A 1 292 ? -19.332 40.496 20.353 1.00 80.69 292 GLN A N 1
ATOM 2309 C CA . GLN A 1 292 ? -20.766 40.166 20.371 1.00 80.69 292 GLN A CA 1
ATOM 2310 C C . GLN A 1 292 ? -21.476 40.533 19.064 1.00 80.69 292 GLN A C 1
ATOM 2312 O O . GLN A 1 292 ? -22.297 39.762 18.568 1.00 80.69 292 GLN A O 1
ATOM 2317 N N . LYS A 1 293 ? -21.161 41.704 18.501 1.00 76.75 293 LYS A N 1
ATOM 2318 C CA . LYS A 1 293 ? -21.751 42.185 17.245 1.00 76.75 293 LYS A CA 1
ATOM 2319 C C . LYS A 1 293 ? -21.319 41.341 16.044 1.00 76.75 293 LYS A C 1
ATOM 2321 O O . LYS A 1 293 ? -22.114 41.148 15.130 1.00 76.75 293 LYS A O 1
ATOM 2326 N N . THR A 1 294 ? -20.079 40.858 16.051 1.00 72.00 294 THR A N 1
ATOM 2327 C CA . THR A 1 294 ? -19.487 40.134 14.918 1.00 72.00 294 THR A CA 1
ATOM 2328 C C . THR A 1 294 ? -19.811 38.634 14.960 1.00 72.00 294 THR A C 1
ATOM 2330 O O . THR A 1 294 ? -20.047 38.045 13.908 1.00 72.00 294 THR A O 1
ATOM 2333 N N . ALA A 1 295 ? -19.890 38.030 16.153 1.00 68.50 295 ALA A N 1
ATOM 2334 C CA . ALA A 1 295 ? -20.111 36.590 16.341 1.00 68.50 295 ALA A CA 1
ATOM 2335 C C . ALA A 1 295 ? -21.579 36.173 16.626 1.00 68.50 295 ALA A C 1
ATOM 2337 O O . ALA A 1 295 ? -21.917 35.010 16.422 1.00 68.50 295 ALA A O 1
ATOM 2338 N N . GLY A 1 296 ? -22.476 37.087 17.041 1.00 59.44 296 GLY A N 1
ATOM 2339 C CA . GLY A 1 296 ? -23.876 36.777 17.414 1.00 59.44 296 GLY A CA 1
ATOM 2340 C C . GLY A 1 296 ? -24.034 36.184 18.837 1.00 59.44 296 GLY A C 1
ATOM 2341 O O . GLY A 1 296 ? -23.156 35.487 19.323 1.00 59.44 296 GLY A O 1
ATOM 2342 N N . SER A 1 297 ? -25.125 36.496 19.563 1.00 55.41 297 SER A N 1
ATOM 2343 C CA . SER A 1 297 ? -25.293 36.253 21.031 1.00 55.41 297 SER A CA 1
ATOM 2344 C C . SER A 1 297 ? -26.032 34.939 21.404 1.00 55.41 297 SER A C 1
ATOM 2346 O O . SER A 1 297 ? -26.748 34.438 20.536 1.00 55.41 297 SER A O 1
ATOM 2348 N N . PRO A 1 298 ? -26.016 34.420 22.673 1.00 48.94 298 PRO A N 1
ATOM 2349 C CA . PRO A 1 298 ? -25.366 34.904 23.903 1.00 48.94 298 PRO A CA 1
ATOM 2350 C C . PRO A 1 298 ? -24.564 33.806 24.655 1.00 48.94 298 PRO A C 1
ATOM 2352 O O . PRO A 1 298 ? -25.124 33.002 25.401 1.00 48.94 298 PRO A O 1
ATOM 2355 N N . THR A 1 299 ? -23.239 33.789 24.532 1.00 56.38 299 THR A N 1
ATOM 2356 C CA . THR A 1 299 ? -22.346 33.045 25.442 1.00 56.38 299 THR A CA 1
ATOM 2357 C C . THR A 1 299 ? -21.637 34.011 26.387 1.00 56.38 299 THR A C 1
ATOM 2359 O O . THR A 1 299 ? -21.373 35.165 26.047 1.00 56.38 299 THR A O 1
ATOM 2362 N N . THR A 1 300 ? -21.356 33.568 27.613 1.00 63.78 300 THR A N 1
ATOM 2363 C CA . THR A 1 300 ? -20.618 34.356 28.608 1.00 63.78 300 THR A CA 1
ATOM 2364 C C . THR A 1 300 ? -19.178 34.558 28.127 1.00 63.78 300 THR A C 1
ATOM 2366 O O . THR A 1 300 ? -18.377 33.629 28.169 1.00 63.78 300 THR A O 1
ATOM 2369 N N . ILE A 1 301 ? -18.850 35.758 27.644 1.00 69.25 301 ILE A N 1
ATOM 2370 C CA . ILE A 1 301 ? -17.509 36.094 27.142 1.00 69.25 301 ILE A CA 1
ATOM 2371 C C . ILE A 1 301 ? -16.595 36.419 28.328 1.00 69.25 301 ILE A C 1
ATOM 2373 O O . ILE A 1 301 ? -16.830 37.393 29.043 1.00 69.25 301 ILE A O 1
ATOM 2377 N N . THR A 1 302 ? -15.550 35.618 28.521 1.00 77.50 302 THR A N 1
ATOM 2378 C CA . THR A 1 302 ? -14.467 35.885 29.480 1.00 77.50 302 THR A CA 1
ATOM 2379 C C . THR A 1 302 ? -13.336 36.664 28.810 1.00 77.50 302 THR A C 1
ATOM 2381 O O . THR A 1 302 ? -13.020 36.396 27.653 1.00 77.50 302 THR A O 1
ATOM 2384 N N . ASP A 1 303 ? -12.671 37.570 29.530 1.00 78.75 303 ASP A N 1
ATOM 2385 C CA . ASP A 1 303 ? -11.671 38.476 28.930 1.00 78.75 303 ASP A CA 1
ATOM 2386 C C . ASP A 1 303 ? -10.369 37.790 28.476 1.00 78.75 303 ASP A C 1
ATOM 2388 O O . ASP A 1 303 ? -9.647 38.328 27.635 1.00 78.75 303 ASP A O 1
ATOM 2392 N N . ASP A 1 304 ? -10.111 36.580 28.977 1.00 78.88 304 ASP A N 1
ATOM 2393 C CA . ASP A 1 304 ? -9.007 35.706 28.560 1.00 78.88 304 ASP A CA 1
ATOM 2394 C C . ASP A 1 304 ? -9.447 34.592 27.594 1.00 78.88 304 ASP A C 1
ATOM 2396 O O . ASP A 1 304 ? -8.636 33.756 27.203 1.00 78.88 304 ASP A O 1
ATOM 2400 N N . GLY A 1 305 ? -10.730 34.561 27.216 1.00 71.56 305 GLY A N 1
ATOM 2401 C CA . GLY A 1 305 ? -11.261 33.570 26.283 1.00 71.56 305 GLY A CA 1
ATOM 2402 C C . GLY A 1 305 ? -10.748 33.811 24.866 1.00 71.56 305 GLY A C 1
ATOM 2403 O O . GLY A 1 305 ? -10.734 34.953 24.403 1.00 71.56 305 GLY A O 1
ATOM 2404 N N . ASP A 1 306 ? -10.345 32.735 24.189 1.00 75.69 306 ASP A N 1
ATOM 2405 C CA . ASP A 1 306 ? -9.848 32.806 22.817 1.00 75.69 306 ASP A CA 1
ATOM 2406 C C . ASP A 1 306 ? -10.986 33.137 21.834 1.00 75.69 306 ASP A C 1
ATOM 2408 O O . ASP A 1 306 ? -12.022 32.463 21.821 1.00 75.69 306 ASP A O 1
ATOM 2412 N N . PHE A 1 307 ? -10.810 34.175 21.011 1.00 72.50 307 PHE A N 1
ATOM 2413 C CA . PHE A 1 307 ? -11.841 34.651 20.083 1.00 72.50 307 PHE A CA 1
ATOM 2414 C C . PHE A 1 307 ? -12.337 33.571 19.111 1.00 72.50 307 PHE A C 1
ATOM 2416 O O . PHE A 1 307 ? -13.532 33.521 18.818 1.00 72.50 307 PHE A O 1
ATOM 2423 N N . PHE A 1 308 ? -11.461 32.679 18.648 1.00 66.69 308 PHE A N 1
ATOM 2424 C CA . PHE A 1 308 ? -11.800 31.640 17.671 1.00 66.69 308 PHE A CA 1
ATOM 2425 C C . PHE A 1 308 ? -12.536 30.470 18.326 1.00 66.69 308 PHE A C 1
ATOM 2427 O O . PHE A 1 308 ? -13.441 29.886 17.731 1.00 66.69 308 PHE A O 1
ATOM 2434 N N . VAL A 1 309 ? -12.229 30.179 19.594 1.00 63.41 309 VAL A N 1
ATOM 2435 C CA . VAL A 1 309 ? -13.002 29.221 20.407 1.00 63.41 309 VAL A CA 1
ATOM 2436 C C . VAL A 1 309 ? -14.416 29.744 20.672 1.00 63.41 309 VAL A C 1
ATOM 2438 O O . VAL A 1 309 ? -15.367 28.967 20.735 1.00 63.41 309 VAL A O 1
ATOM 2441 N N . LEU A 1 310 ? -14.570 31.065 20.770 1.00 63.25 310 LEU A N 1
ATOM 2442 C CA . LEU A 1 310 ? -15.859 31.739 20.930 1.00 63.25 310 LEU A CA 1
ATOM 2443 C C . LEU A 1 310 ? -16.650 31.886 19.613 1.00 63.25 310 LEU A C 1
ATOM 2445 O O . LEU A 1 310 ? -17.709 32.512 19.617 1.00 63.25 310 LEU A O 1
ATOM 2449 N N . GLY A 1 311 ? -16.186 31.274 18.516 1.00 59.03 311 GLY A N 1
ATOM 2450 C CA . GLY A 1 311 ? -16.915 31.185 17.247 1.00 59.03 311 GLY A CA 1
ATOM 2451 C C . GLY A 1 311 ? -16.571 32.263 16.219 1.00 59.03 311 GLY A C 1
ATOM 2452 O O . GLY A 1 311 ? -17.314 32.410 15.253 1.00 59.03 311 GLY A O 1
ATOM 2453 N N . LEU A 1 312 ? -15.476 33.008 16.411 1.00 71.62 312 LEU A N 1
ATOM 2454 C CA . LEU A 1 312 ? -14.979 33.979 15.435 1.00 71.62 312 LEU A CA 1
ATOM 2455 C C . LEU A 1 312 ? -14.242 33.264 14.284 1.00 71.62 312 LEU A C 1
ATOM 2457 O O . LEU A 1 312 ? -13.285 32.532 14.522 1.00 71.62 312 LEU A O 1
ATOM 2461 N N . ASP A 1 313 ? -14.653 33.488 13.037 1.00 69.69 313 ASP A N 1
ATOM 2462 C CA . ASP A 1 313 ? -13.981 32.985 11.834 1.00 69.69 313 ASP A CA 1
ATOM 2463 C C . ASP A 1 313 ? -13.011 34.012 11.210 1.00 69.69 313 ASP A C 1
ATOM 2465 O O . ASP A 1 313 ? -12.878 35.152 11.659 1.00 69.69 313 ASP A O 1
ATOM 2469 N N . SER A 1 314 ? -12.287 33.613 10.159 1.00 54.91 314 SER A N 1
ATOM 2470 C CA . SER A 1 314 ? -11.280 34.469 9.517 1.00 54.91 314 SER A CA 1
ATOM 2471 C C . SER A 1 314 ? -11.865 35.714 8.841 1.00 54.91 314 SER A C 1
ATOM 2473 O O . SER A 1 314 ? -11.196 36.744 8.791 1.00 54.91 314 SER A O 1
ATOM 2475 N N . LEU A 1 315 ? -13.103 35.653 8.341 1.00 57.47 315 LEU A N 1
ATOM 2476 C CA . LEU A 1 315 ? -13.781 36.802 7.741 1.00 57.47 315 LEU A CA 1
ATOM 2477 C C . LEU A 1 315 ? -14.232 37.779 8.835 1.00 57.47 315 LEU A C 1
ATOM 2479 O O . LEU A 1 315 ? -14.062 38.991 8.701 1.00 57.47 315 LEU A O 1
ATOM 2483 N N . GLN A 1 316 ? -14.738 37.248 9.943 1.00 70.75 316 GLN A N 1
ATOM 2484 C CA . GLN A 1 316 ? -15.120 37.990 11.140 1.00 70.75 316 GLN A CA 1
ATOM 2485 C C . GLN A 1 316 ? -13.905 38.628 11.831 1.00 70.75 316 GLN A C 1
ATOM 2487 O O . GLN A 1 316 ? -13.990 39.772 12.268 1.00 70.75 316 GLN A O 1
ATOM 2492 N N . ALA A 1 317 ? -12.744 37.965 11.856 1.00 68.81 317 ALA A N 1
ATOM 2493 C CA . ALA A 1 317 ? -11.488 38.536 12.354 1.00 68.81 317 ALA A CA 1
ATOM 2494 C C . ALA A 1 317 ? -11.019 39.739 11.522 1.00 68.81 317 ALA A C 1
ATOM 2496 O O . ALA A 1 317 ? -10.576 40.749 12.074 1.00 68.81 317 ALA A O 1
ATOM 2497 N N . ILE A 1 318 ? -11.172 39.665 10.196 1.00 64.31 318 ILE A N 1
ATOM 2498 C CA . ILE A 1 318 ? -10.885 40.785 9.291 1.00 64.31 318 ILE A CA 1
ATOM 2499 C C . ILE A 1 318 ? -11.870 41.936 9.536 1.00 64.31 318 ILE A C 1
ATOM 2501 O O . ILE A 1 318 ? -11.446 43.085 9.640 1.00 64.31 318 ILE A O 1
ATOM 2505 N N . GLN A 1 319 ? -13.165 41.644 9.691 1.00 69.25 319 GLN A N 1
ATOM 2506 C CA . GLN A 1 319 ? -14.179 42.654 10.019 1.00 69.25 319 GLN A CA 1
ATOM 2507 C C . GLN A 1 319 ? -13.903 43.329 11.368 1.00 69.25 319 GLN A C 1
ATOM 2509 O O . GLN A 1 319 ? -13.974 44.554 11.467 1.00 69.25 319 GLN A O 1
ATOM 2514 N N . MET A 1 320 ? -13.526 42.548 12.383 1.00 79.94 320 MET A N 1
ATOM 2515 C CA . MET A 1 320 ? -13.178 43.040 13.714 1.00 79.94 320 MET A CA 1
ATOM 2516 C C . MET A 1 320 ? -11.969 43.980 13.651 1.00 79.94 320 MET A C 1
ATOM 2518 O O . MET A 1 320 ? -12.010 45.080 14.197 1.00 79.94 320 MET A O 1
ATOM 2522 N N . ARG A 1 321 ? -10.922 43.599 12.911 1.00 81.62 321 ARG A N 1
ATOM 2523 C CA . ARG A 1 321 ? -9.751 44.450 12.665 1.00 81.62 321 ARG A CA 1
ATOM 2524 C C . ARG A 1 321 ? -10.118 45.753 11.948 1.00 81.62 321 ARG A C 1
ATOM 2526 O O . ARG A 1 321 ? -9.657 46.816 12.360 1.00 81.62 321 ARG A O 1
ATOM 2533 N N . SER A 1 322 ? -10.926 45.682 10.893 1.00 70.88 322 SER A N 1
ATOM 2534 C CA . SER A 1 322 ? -11.351 46.866 10.138 1.00 70.88 322 SER A CA 1
ATOM 2535 C C . SER A 1 322 ? -12.171 47.826 10.998 1.00 70.88 322 SER A C 1
ATOM 2537 O O . SER A 1 322 ? -11.984 49.036 10.910 1.00 70.88 322 SER A O 1
ATOM 2539 N N . GLU A 1 323 ? -13.026 47.308 11.882 1.00 77.44 323 GLU A N 1
ATOM 2540 C CA . GLU A 1 323 ? -13.811 48.143 12.794 1.00 77.44 323 GLU A CA 1
ATOM 2541 C C . GLU A 1 323 ? -12.946 48.772 13.897 1.00 77.44 323 GLU A C 1
ATOM 2543 O O . GLU A 1 323 ? -13.162 49.933 14.243 1.00 77.44 323 GLU A O 1
ATOM 2548 N N . ILE A 1 324 ? -11.924 48.063 14.397 1.00 81.50 324 ILE A N 1
ATOM 2549 C CA . ILE A 1 324 ? -10.918 48.640 15.307 1.00 81.50 324 ILE A CA 1
ATOM 2550 C C . ILE A 1 324 ? -10.199 49.803 14.615 1.00 81.50 324 ILE A C 1
ATOM 2552 O O . ILE A 1 324 ? -10.148 50.893 15.173 1.00 81.50 324 ILE A O 1
ATOM 2556 N N . LEU A 1 325 ? -9.716 49.607 13.383 1.00 75.06 325 LEU A N 1
ATOM 2557 C CA . LEU A 1 325 ? -9.037 50.653 12.605 1.00 75.06 325 LEU A CA 1
ATOM 2558 C C . LEU A 1 325 ? -9.932 51.851 12.274 1.00 75.06 325 LEU A C 1
ATOM 2560 O O . LEU A 1 325 ? -9.423 52.953 12.111 1.00 75.06 325 LEU A O 1
ATOM 2564 N N . ARG A 1 326 ? -11.246 51.640 12.154 1.00 71.88 326 ARG A N 1
ATOM 2565 C CA . ARG A 1 326 ? -12.223 52.693 11.849 1.00 71.88 326 ARG A CA 1
ATOM 2566 C C . ARG A 1 326 ? -12.659 53.490 13.077 1.00 71.88 326 ARG A C 1
ATOM 2568 O O . ARG A 1 326 ? -13.191 54.582 12.915 1.00 71.88 326 ARG A O 1
ATOM 2575 N N . THR A 1 327 ? -12.477 52.936 14.276 1.00 76.00 327 THR A N 1
ATOM 2576 C CA . THR A 1 327 ? -13.110 53.462 15.495 1.00 76.00 327 THR A CA 1
ATOM 2577 C C . THR A 1 327 ? -12.109 53.846 16.576 1.00 76.00 327 THR A C 1
ATOM 2579 O O . THR A 1 327 ? -12.397 54.743 17.359 1.00 76.00 327 THR A O 1
ATOM 2582 N N . ILE A 1 328 ? -10.946 53.195 16.648 1.00 80.75 328 ILE A N 1
ATOM 2583 C CA . ILE A 1 328 ? -9.986 53.368 17.742 1.00 80.75 328 ILE A CA 1
ATOM 2584 C C . ILE A 1 328 ? -8.753 54.118 17.252 1.00 80.75 328 ILE A C 1
ATOM 2586 O O . ILE A 1 328 ? -8.058 53.673 16.342 1.00 80.75 328 ILE A O 1
ATOM 2590 N N . ASP A 1 329 ? -8.443 55.232 17.911 1.00 80.31 329 ASP A N 1
ATOM 2591 C CA . ASP A 1 329 ? -7.171 55.922 17.730 1.00 80.31 329 ASP A CA 1
ATOM 2592 C C . ASP A 1 329 ? -6.054 55.088 18.372 1.00 80.31 329 ASP A C 1
ATOM 2594 O O . ASP A 1 329 ? -6.088 54.795 19.568 1.00 80.31 329 ASP A O 1
ATOM 2598 N N . ILE A 1 330 ? -5.067 54.681 17.582 1.00 80.44 330 ILE A N 1
ATOM 2599 C CA . ILE A 1 330 ? -3.889 53.914 18.019 1.00 80.44 330 ILE A CA 1
ATOM 2600 C C . ILE A 1 330 ? -2.604 54.755 17.954 1.00 80.44 330 ILE A C 1
ATOM 2602 O O . ILE A 1 330 ? -1.509 54.212 17.843 1.00 80.44 330 ILE A O 1
ATOM 2606 N N . GLY A 1 331 ? -2.728 56.087 17.995 1.00 71.44 331 GLY A N 1
ATOM 2607 C CA . GLY A 1 331 ? -1.593 57.015 18.017 1.00 71.44 331 GLY A CA 1
ATOM 2608 C C . GLY A 1 331 ? -0.890 57.167 16.665 1.00 71.44 331 GLY A C 1
ATOM 2609 O O . GLY A 1 331 ? 0.299 57.461 16.619 1.00 71.44 331 GLY A O 1
ATOM 2610 N N . GLY A 1 332 ? -1.594 56.921 15.553 1.00 63.91 332 GLY A N 1
ATOM 2611 C CA . GLY A 1 332 ? -1.019 56.951 14.199 1.00 63.91 332 GLY A CA 1
ATOM 2612 C C . GLY A 1 332 ? -0.155 55.734 13.829 1.00 63.91 332 GLY A C 1
ATOM 2613 O O . GLY A 1 332 ? 0.408 55.698 12.733 1.00 63.91 332 GLY A O 1
ATOM 2614 N N . ASN A 1 333 ? -0.066 54.726 14.703 1.00 71.50 333 ASN A N 1
ATOM 2615 C CA . ASN A 1 333 ? 0.688 53.495 14.460 1.00 71.50 333 ASN A CA 1
ATOM 2616 C C . ASN A 1 333 ? -0.057 52.514 13.541 1.00 71.50 333 ASN A C 1
ATOM 2618 O O . ASN 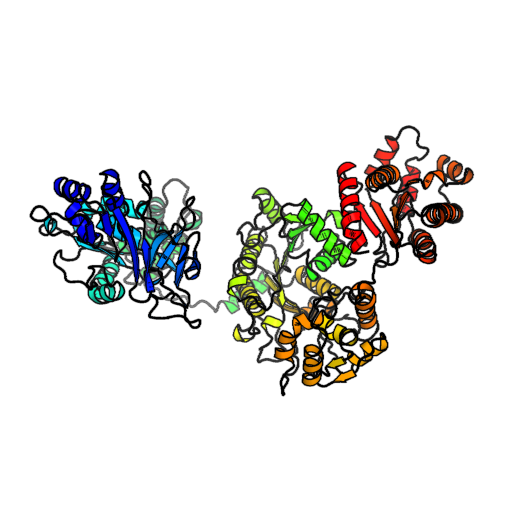A 1 333 ? -1.277 52.566 13.391 1.00 71.50 333 ASN A O 1
ATOM 2622 N N . LYS A 1 334 ? 0.674 51.598 12.892 1.00 67.75 334 LYS A N 1
ATOM 2623 C CA . LYS A 1 334 ? 0.080 50.593 11.993 1.00 67.75 334 LYS A CA 1
ATOM 2624 C C . LYS A 1 334 ? -0.398 49.373 12.775 1.00 67.75 334 LYS A C 1
ATOM 2626 O O . LYS A 1 334 ? 0.384 48.738 13.473 1.00 67.75 334 LYS A O 1
ATOM 2631 N N . LEU A 1 335 ? -1.656 48.983 12.570 1.00 72.94 335 LEU A N 1
ATOM 2632 C CA . LEU A 1 335 ? -2.194 47.740 13.118 1.00 72.94 335 LEU A CA 1
ATOM 2633 C C . LEU A 1 335 ? -1.884 46.550 12.193 1.00 72.94 335 LEU A C 1
ATOM 2635 O O . LEU A 1 335 ? -2.314 46.525 11.030 1.00 72.94 335 LEU A O 1
ATOM 2639 N N . GLY A 1 336 ? -1.161 45.556 12.717 1.00 63.78 336 GLY A N 1
ATOM 2640 C CA . GLY A 1 336 ? -0.777 44.338 11.997 1.00 63.78 336 GLY A CA 1
ATOM 2641 C C . GLY A 1 336 ? -1.963 43.639 11.322 1.00 63.78 336 GLY A C 1
ATOM 2642 O O . GLY A 1 336 ? -3.086 43.637 11.832 1.00 63.78 336 GLY A O 1
ATOM 2643 N N . GLN A 1 337 ? -1.734 43.057 10.141 1.00 52.41 337 GLN A N 1
ATOM 2644 C CA . GLN A 1 337 ? -2.786 42.406 9.341 1.00 52.41 337 GLN A CA 1
ATOM 2645 C C . GLN A 1 337 ? -3.403 41.187 10.049 1.00 52.41 337 GLN A C 1
ATOM 2647 O O . GLN A 1 337 ? -4.567 40.874 9.818 1.00 52.41 337 GLN A O 1
ATOM 2652 N N . GLN A 1 338 ? -2.654 40.542 10.949 1.00 59.06 338 GLN A N 1
ATOM 2653 C CA . GLN A 1 338 ? -3.078 39.351 11.689 1.00 59.06 338 GLN A CA 1
ATOM 2654 C C . GLN A 1 338 ? -3.301 39.623 13.182 1.00 59.06 338 GLN A C 1
ATOM 2656 O O . GLN A 1 338 ? -3.362 38.687 13.968 1.00 59.06 338 GLN A O 1
ATOM 2661 N N . ILE A 1 339 ? -3.463 40.882 13.604 1.00 71.56 339 ILE A N 1
ATOM 2662 C CA . ILE A 1 339 ? -3.412 41.221 15.035 1.00 71.56 339 ILE A CA 1
ATOM 2663 C C . ILE A 1 339 ? -4.460 40.496 15.899 1.00 71.56 339 ILE A C 1
ATOM 2665 O O . ILE A 1 339 ? -4.198 40.160 17.049 1.00 71.56 339 ILE A O 1
ATOM 2669 N N . VAL A 1 340 ? -5.641 40.211 15.339 1.00 73.62 340 VAL A N 1
ATOM 2670 C CA . VAL A 1 340 ? -6.721 39.482 16.028 1.00 73.62 340 VAL A CA 1
ATOM 2671 C C . VAL A 1 340 ? -6.355 37.998 16.215 1.00 73.62 340 VAL A C 1
ATOM 2673 O O . VAL A 1 340 ? -6.835 37.369 17.150 1.00 73.62 340 VAL A O 1
ATOM 2676 N N . PHE A 1 341 ? -5.457 37.458 15.380 1.00 61.78 341 PHE A N 1
ATOM 2677 C CA . PHE A 1 341 ? -4.852 36.129 15.536 1.00 61.78 341 PHE A CA 1
ATOM 2678 C C . PHE A 1 341 ? -3.653 36.143 16.494 1.00 61.78 341 PHE A C 1
ATOM 2680 O O . PHE A 1 341 ? -3.457 35.199 17.250 1.00 61.78 341 PHE A O 1
ATOM 2687 N N . GLU A 1 342 ? -2.850 37.208 16.473 1.00 65.25 342 GLU A N 1
ATOM 2688 C CA . GLU A 1 342 ? -1.653 37.349 17.315 1.00 65.25 342 GLU A CA 1
ATOM 2689 C C . GLU A 1 342 ? -2.004 37.636 18.785 1.00 65.25 342 GLU A C 1
ATOM 2691 O O . GLU A 1 342 ? -1.303 37.196 19.700 1.00 65.25 342 GLU A O 1
ATOM 2696 N N . GLN A 1 343 ? -3.112 38.347 19.021 1.00 81.12 343 GLN A N 1
ATOM 2697 C CA . GLN A 1 343 ? -3.634 38.685 20.347 1.00 81.12 343 GLN A CA 1
ATOM 2698 C C . GLN A 1 343 ? -5.095 38.215 20.489 1.00 81.12 343 GLN A C 1
ATOM 2700 O O . GLN A 1 343 ? -6.004 39.045 20.551 1.00 81.12 343 GLN A O 1
ATOM 2705 N N . PRO A 1 344 ? -5.356 36.895 20.550 1.00 81.19 344 PRO A N 1
ATOM 2706 C CA . PRO A 1 344 ? -6.697 36.334 20.395 1.00 81.19 344 PRO A CA 1
ATOM 2707 C C . PRO A 1 344 ? -7.548 36.396 21.676 1.00 81.19 344 PRO A C 1
ATOM 2709 O O . PRO A 1 344 ? -8.366 35.518 21.906 1.00 81.19 344 PRO A O 1
ATOM 2712 N N . SER A 1 345 ? -7.374 37.408 22.534 1.00 84.50 345 SER A N 1
ATOM 2713 C CA . SER A 1 345 ? -8.227 37.624 23.713 1.00 84.50 345 SER A CA 1
ATOM 2714 C C . SER A 1 345 ? -8.430 39.108 24.014 1.00 84.50 345 SER A C 1
ATOM 2716 O O . SER A 1 345 ? -7.634 39.960 23.606 1.00 84.50 345 SER A O 1
ATOM 2718 N N . ILE A 1 346 ? -9.497 39.438 24.750 1.00 87.81 346 ILE A N 1
ATOM 2719 C CA . ILE A 1 346 ? -9.852 40.828 25.081 1.00 87.81 346 ILE A CA 1
ATOM 2720 C C . ILE A 1 346 ? -8.723 41.486 25.880 1.00 87.81 346 ILE A C 1
ATOM 2722 O O . ILE A 1 346 ? -8.334 42.616 25.580 1.00 87.81 346 ILE A O 1
ATOM 2726 N N . ASN A 1 347 ? -8.160 40.782 26.864 1.00 83.81 347 ASN A N 1
ATOM 2727 C CA . ASN A 1 347 ? -7.070 41.303 27.687 1.00 83.81 347 ASN A CA 1
ATOM 2728 C C . ASN A 1 347 ? -5.807 41.573 26.867 1.00 83.81 347 ASN A C 1
ATOM 2730 O O . ASN A 1 347 ? -5.238 42.658 26.967 1.00 83.81 347 ASN A O 1
ATOM 2734 N N . ARG A 1 348 ? -5.399 40.627 26.014 1.00 78.25 348 ARG A N 1
ATOM 2735 C CA . ARG A 1 348 ? -4.179 40.762 25.210 1.00 78.25 348 ARG A CA 1
ATOM 2736 C C . ARG A 1 348 ? -4.310 41.850 24.148 1.00 78.25 348 ARG A C 1
ATOM 2738 O O . ARG A 1 348 ? -3.418 42.685 24.016 1.00 78.25 348 ARG A O 1
ATOM 2745 N N . LEU A 1 349 ? -5.439 41.882 23.438 1.00 85.31 349 LEU A N 1
ATOM 2746 C CA . LEU A 1 349 ? -5.668 42.859 22.378 1.00 85.31 349 LEU A CA 1
ATOM 2747 C C . LEU A 1 349 ? -5.865 44.275 22.937 1.00 85.31 349 LEU A C 1
ATOM 2749 O O . LEU A 1 349 ? -5.302 45.217 22.393 1.00 85.31 349 LEU A O 1
ATOM 2753 N N . SER A 1 350 ? -6.594 44.447 24.047 1.00 89.00 350 SER A N 1
ATOM 2754 C CA . SER A 1 350 ? -6.759 45.771 24.675 1.00 89.00 350 SER A CA 1
ATOM 2755 C C . SER A 1 350 ? -5.439 46.338 25.205 1.00 89.00 350 SER A C 1
ATOM 2757 O O . SER A 1 350 ? -5.146 47.509 24.968 1.00 89.00 350 SER A O 1
ATOM 2759 N N . SER A 1 351 ? -4.617 45.512 25.865 1.00 82.50 351 SER A N 1
ATOM 2760 C CA . SER A 1 351 ? -3.299 45.926 26.355 1.00 82.50 351 SER A CA 1
ATOM 2761 C C . SER A 1 351 ? -2.356 46.310 25.215 1.00 82.50 351 SER A C 1
ATOM 2763 O O . SER A 1 351 ? -1.675 47.326 25.318 1.00 82.50 351 SER A O 1
ATOM 2765 N N . PHE A 1 352 ? -2.369 45.560 24.110 1.00 82.00 352 PHE A N 1
ATOM 2766 C CA . PHE A 1 352 ? -1.554 45.860 22.932 1.00 82.00 352 PHE A CA 1
ATOM 2767 C C . PHE A 1 352 ? -2.006 47.132 22.193 1.00 82.00 352 PHE A C 1
ATOM 2769 O O . PHE A 1 352 ? -1.187 47.947 21.775 1.00 82.00 352 PHE A O 1
ATOM 2776 N N . LEU A 1 353 ? -3.317 47.354 22.052 1.00 84.62 353 LEU A N 1
ATOM 2777 C CA . LEU A 1 353 ? -3.838 48.586 21.447 1.00 84.62 353 LEU A CA 1
ATOM 2778 C C . LEU A 1 353 ? -3.492 49.823 22.288 1.00 84.62 353 LEU A C 1
ATOM 2780 O O . LEU A 1 353 ? -3.218 50.889 21.734 1.00 84.62 353 LEU A O 1
ATOM 2784 N N . LEU A 1 354 ? -3.469 49.682 23.616 1.00 83.38 354 LEU A N 1
ATOM 2785 C CA . LEU A 1 354 ? -3.061 50.756 24.513 1.00 83.38 354 LEU A CA 1
ATOM 2786 C C . LEU A 1 354 ? -1.553 51.032 24.437 1.00 83.38 354 LEU A C 1
ATOM 2788 O O . LEU A 1 354 ? -1.169 52.200 24.387 1.00 83.38 354 LEU A O 1
ATOM 2792 N N . SER A 1 355 ? -0.707 49.995 24.381 1.00 79.88 355 SER A N 1
ATOM 2793 C CA . SER A 1 355 ? 0.747 50.172 24.244 1.00 79.88 355 SER A CA 1
ATOM 2794 C C . SER A 1 355 ? 1.113 50.847 22.921 1.00 79.88 355 SER A C 1
ATOM 2796 O O . SER A 1 355 ? 1.946 51.750 22.908 1.00 79.88 355 SER A O 1
ATOM 2798 N N . LEU A 1 356 ? 0.417 50.504 21.828 1.00 78.56 356 LEU A N 1
ATOM 2799 C CA . LEU A 1 356 ? 0.569 51.193 20.545 1.00 78.56 356 LEU A CA 1
ATOM 2800 C C . LEU A 1 356 ? 0.197 52.678 20.622 1.00 78.56 356 LEU A C 1
ATOM 2802 O O . LEU A 1 356 ? 0.863 53.495 19.997 1.00 78.56 356 LEU A O 1
ATOM 2806 N N . ARG A 1 357 ? -0.831 53.063 21.388 1.00 80.88 357 ARG A N 1
ATOM 2807 C CA . ARG A 1 357 ? -1.194 54.483 21.529 1.00 80.88 357 ARG A CA 1
ATOM 2808 C C . ARG A 1 357 ? -0.183 55.265 22.367 1.00 80.88 357 ARG A C 1
ATOM 2810 O O . ARG A 1 357 ? 0.107 56.412 22.043 1.00 80.88 357 ARG A O 1
ATOM 2817 N N . MET A 1 358 ? 0.320 54.671 23.447 1.00 76.88 358 MET A N 1
ATOM 2818 C CA . MET A 1 358 ? 1.205 55.360 24.394 1.00 76.88 358 MET A CA 1
ATOM 2819 C C . MET A 1 358 ? 2.640 55.542 23.875 1.00 76.88 358 MET A C 1
ATOM 2821 O O . MET A 1 358 ? 3.420 56.243 24.513 1.00 76.88 358 MET A O 1
ATOM 2825 N N . GLY A 1 359 ? 2.983 54.955 22.722 1.00 62.16 359 GLY A N 1
ATOM 2826 C CA . GLY A 1 359 ? 4.310 55.086 22.113 1.00 62.16 359 GLY A CA 1
ATOM 2827 C C . GLY A 1 359 ? 5.425 54.425 22.925 1.00 62.16 359 GLY A C 1
ATOM 2828 O O . GLY A 1 359 ? 6.589 54.778 22.751 1.00 62.16 359 GLY A O 1
ATOM 2829 N N . ASP A 1 360 ? 5.071 53.495 23.815 1.00 51.16 360 ASP A N 1
ATOM 2830 C CA . ASP A 1 360 ? 6.012 52.805 24.695 1.00 51.16 360 ASP A CA 1
ATOM 2831 C C . ASP A 1 360 ? 6.580 51.589 23.952 1.00 51.16 360 ASP A C 1
ATOM 2833 O O . ASP A 1 360 ? 6.088 50.463 24.048 1.00 51.16 360 ASP A O 1
ATOM 2837 N N . ASP A 1 361 ? 7.570 51.863 23.105 1.00 49.88 361 ASP A N 1
ATOM 2838 C CA . ASP A 1 361 ? 8.299 50.870 22.321 1.00 49.88 361 ASP A CA 1
ATOM 2839 C C . ASP A 1 361 ? 9.558 50.441 23.079 1.00 49.88 361 ASP A C 1
ATOM 2841 O O . ASP A 1 361 ? 10.662 50.816 22.697 1.00 49.88 361 ASP A O 1
ATOM 2845 N N . GLN A 1 362 ? 9.398 49.707 24.190 1.00 44.22 362 GLN A N 1
ATOM 2846 C CA . GLN A 1 362 ? 10.463 48.888 24.784 1.00 44.22 362 GLN A CA 1
ATOM 2847 C C . GLN A 1 362 ? 9.907 47.676 25.540 1.00 44.22 362 GLN A C 1
ATOM 2849 O O . GLN A 1 362 ? 9.384 47.784 26.644 1.00 44.22 362 GLN A O 1
ATOM 2854 N N . ASN A 1 363 ? 10.128 46.496 24.966 1.00 36.53 363 ASN A N 1
ATOM 2855 C CA . ASN A 1 363 ? 10.592 45.329 25.712 1.00 36.53 363 ASN A CA 1
ATOM 2856 C C . ASN A 1 363 ? 11.473 44.500 24.768 1.00 36.53 363 ASN A C 1
ATOM 2858 O O . ASN A 1 363 ? 10.977 43.750 23.930 1.00 36.53 363 ASN A O 1
ATOM 2862 N N . GLU A 1 364 ? 12.793 44.670 24.889 1.00 40.03 364 GLU A N 1
ATOM 2863 C CA . GLU A 1 364 ? 13.767 43.712 24.367 1.00 40.03 364 GLU A CA 1
ATOM 2864 C C . GLU A 1 364 ? 13.570 42.383 25.109 1.00 40.03 364 GLU A C 1
ATOM 2866 O O . GLU A 1 364 ? 13.930 42.244 26.281 1.00 40.03 364 GLU A O 1
ATOM 2871 N N . GLU A 1 365 ? 12.969 41.399 24.443 1.00 38.97 365 GLU A N 1
ATOM 2872 C CA . GLU A 1 365 ? 12.926 40.033 24.955 1.00 38.97 365 GLU A CA 1
ATOM 2873 C C . GLU A 1 365 ? 14.257 39.304 24.679 1.00 38.97 365 GLU A C 1
ATOM 2875 O O . GLU A 1 365 ? 14.837 39.446 23.598 1.00 38.97 365 GLU A O 1
ATOM 2880 N N . PRO A 1 366 ? 14.753 38.479 25.623 1.00 40.47 366 PRO A N 1
ATOM 2881 C CA . PRO A 1 366 ? 15.849 37.547 25.362 1.00 40.47 366 PRO A CA 1
ATOM 2882 C C . PRO A 1 366 ? 15.504 36.616 24.191 1.00 40.47 366 PRO A C 1
ATOM 2884 O O . PRO A 1 366 ? 14.353 36.204 24.061 1.00 40.47 366 PRO A O 1
ATOM 2887 N N . SER A 1 367 ? 16.494 36.211 23.384 1.00 47.31 367 SER A N 1
ATOM 2888 C CA . SER A 1 367 ? 16.266 35.294 22.255 1.00 47.31 367 SER A CA 1
ATOM 2889 C C . SER A 1 367 ? 15.538 34.018 22.695 1.00 47.31 367 SER A C 1
ATOM 2891 O O . SER A 1 367 ? 15.933 33.374 23.677 1.00 47.31 367 SER A O 1
ATOM 2893 N N . ILE A 1 368 ? 14.525 33.639 21.915 1.00 40.59 368 ILE A N 1
ATOM 2894 C CA . ILE A 1 368 ? 13.636 32.492 22.128 1.00 40.59 368 ILE A CA 1
ATOM 2895 C C . ILE A 1 368 ? 14.413 31.187 22.383 1.00 40.59 368 ILE A C 1
ATOM 2897 O O . ILE A 1 368 ? 13.985 30.383 23.211 1.00 40.59 368 ILE A O 1
ATOM 2901 N N . GLU A 1 369 ? 15.594 30.988 21.788 1.00 42.22 369 GLU A N 1
ATOM 2902 C CA . GLU A 1 369 ? 16.396 29.777 22.005 1.00 42.22 369 GLU A CA 1
ATOM 2903 C C . GLU A 1 369 ? 16.906 29.619 23.456 1.00 42.22 369 GLU A C 1
ATOM 2905 O O . GLU A 1 369 ? 16.879 28.517 24.005 1.00 42.22 369 GLU A O 1
ATOM 2910 N N . GLN A 1 370 ? 17.295 30.709 24.130 1.00 47.25 370 GLN A N 1
ATOM 2911 C CA . GLN A 1 370 ? 17.810 30.666 25.512 1.00 47.25 370 GLN A CA 1
ATOM 2912 C C . GLN A 1 370 ? 16.697 30.499 26.558 1.00 47.25 370 GLN A C 1
ATOM 2914 O O . GLN A 1 370 ? 16.924 29.950 27.642 1.00 47.25 370 GLN A O 1
ATOM 2919 N N . GLN A 1 371 ? 15.479 30.952 26.242 1.00 36.47 371 GLN A N 1
ATOM 2920 C CA . GLN A 1 371 ? 14.300 30.706 27.073 1.00 36.47 371 GLN A CA 1
ATOM 2921 C C . GLN A 1 371 ? 13.771 29.277 26.884 1.00 36.47 371 GLN A C 1
ATOM 2923 O O . GLN A 1 371 ? 13.397 28.631 27.865 1.00 36.47 371 GLN A O 1
ATOM 2928 N N . MET A 1 372 ? 13.827 28.742 25.660 1.00 35.75 372 MET A N 1
ATOM 2929 C CA . MET A 1 372 ? 13.466 27.355 25.356 1.00 35.75 372 MET A CA 1
ATOM 2930 C C . MET A 1 372 ? 14.402 26.341 26.035 1.00 35.75 372 MET A C 1
ATOM 2932 O O . MET A 1 372 ? 13.908 25.391 26.640 1.00 35.75 372 MET A O 1
ATOM 2936 N N . GLU A 1 373 ? 15.724 26.552 26.047 1.00 44.72 373 GLU A N 1
ATOM 2937 C CA . GLU A 1 373 ? 16.664 25.656 26.751 1.00 44.72 373 GLU A CA 1
ATOM 2938 C C . GLU A 1 373 ? 16.446 25.630 28.275 1.00 44.72 373 GLU A C 1
ATOM 2940 O O . GLU A 1 373 ? 16.488 24.562 28.896 1.00 44.72 373 GLU A O 1
ATOM 2945 N N . ARG A 1 374 ? 16.148 26.784 28.894 1.00 43.00 374 ARG A N 1
ATOM 2946 C CA . ARG A 1 374 ? 15.842 26.860 30.335 1.00 43.00 374 ARG A CA 1
ATOM 2947 C C . ARG A 1 374 ? 14.509 26.198 30.692 1.00 43.00 374 ARG A C 1
ATOM 2949 O O . ARG A 1 374 ? 14.446 25.505 31.706 1.00 43.00 374 ARG A O 1
ATOM 2956 N N . LEU A 1 375 ? 13.469 26.355 29.868 1.00 36.59 375 LEU A N 1
ATOM 2957 C CA . LEU A 1 375 ? 12.154 25.735 30.089 1.00 36.59 375 LEU A CA 1
ATOM 2958 C C . LEU A 1 375 ? 12.188 24.213 29.873 1.00 36.59 375 LEU A C 1
ATOM 2960 O O . LEU A 1 375 ? 11.597 23.469 30.657 1.00 36.59 375 LEU A O 1
ATOM 2964 N N . VAL A 1 376 ? 12.946 23.732 28.882 1.00 40.34 376 VAL A N 1
ATOM 2965 C CA . VAL A 1 376 ? 13.171 22.295 28.660 1.00 40.34 376 VAL A CA 1
ATOM 2966 C C . VAL A 1 376 ? 13.917 21.674 29.845 1.00 40.34 376 VAL A C 1
ATOM 2968 O O . VAL A 1 376 ? 13.498 20.632 30.344 1.00 40.34 376 VAL A O 1
ATOM 2971 N N . ALA A 1 377 ? 14.958 22.319 30.379 1.00 47.84 377 ALA A N 1
ATOM 2972 C CA . ALA A 1 377 ? 15.669 21.815 31.558 1.00 47.84 377 ALA A CA 1
ATOM 2973 C C . ALA A 1 377 ? 14.815 21.836 32.848 1.00 47.84 377 ALA A C 1
ATOM 2975 O O . ALA A 1 377 ? 14.968 20.956 33.697 1.00 47.84 377 ALA A O 1
ATOM 2976 N N . GLN A 1 378 ? 13.903 22.806 32.995 1.00 37.22 378 GLN A N 1
ATOM 2977 C CA . GLN A 1 378 ? 13.095 23.000 34.206 1.00 37.22 378 GLN A CA 1
ATOM 2978 C C . GLN A 1 378 ? 11.886 22.052 34.312 1.00 37.22 378 GLN A C 1
ATOM 2980 O O . GLN A 1 378 ? 11.566 21.616 35.417 1.00 37.22 378 GLN A O 1
ATOM 2985 N N . TYR A 1 379 ? 11.244 21.683 33.196 1.00 39.22 379 TYR A N 1
ATOM 2986 C CA . TYR A 1 379 ? 10.064 20.797 33.195 1.00 39.22 379 TYR A CA 1
ATOM 2987 C C . TYR A 1 379 ? 10.368 19.327 32.855 1.00 39.22 379 TYR A C 1
ATOM 2989 O O . TYR A 1 379 ? 9.466 18.492 32.851 1.00 39.22 379 TYR A O 1
ATOM 2997 N N . SER A 1 380 ? 11.638 18.965 32.646 1.00 40.16 380 SER A N 1
ATOM 2998 C CA . SER A 1 380 ? 12.055 17.582 32.347 1.00 40.16 380 SER A CA 1
ATOM 2999 C C . SER A 1 380 ? 12.204 16.666 33.576 1.00 40.16 380 SER A C 1
ATOM 3001 O O . SER A 1 380 ? 12.815 15.601 33.479 1.00 40.16 380 SER A O 1
ATOM 3003 N N . LYS A 1 381 ? 11.651 17.018 34.746 1.00 41.03 381 LYS A N 1
ATOM 3004 C CA . LYS A 1 381 ? 11.611 16.110 35.906 1.00 41.03 381 LYS A CA 1
ATOM 3005 C C . LYS A 1 381 ? 10.186 15.834 36.373 1.00 41.03 381 LYS A C 1
ATOM 3007 O O . LYS A 1 381 ? 9.498 16.719 36.860 1.00 41.03 381 LYS A O 1
ATOM 3012 N N . ALA A 1 382 ? 9.870 14.539 36.312 1.00 44.94 382 ALA A N 1
ATOM 3013 C CA . ALA A 1 382 ? 8.695 13.831 36.814 1.00 44.94 382 ALA A CA 1
ATOM 3014 C C . ALA A 1 382 ? 7.451 13.840 35.915 1.00 44.94 382 ALA A C 1
ATOM 3016 O O . ALA A 1 382 ? 6.485 14.535 36.194 1.00 44.94 382 ALA A O 1
ATOM 3017 N N . ILE A 1 383 ? 7.412 12.915 34.948 1.00 36.12 383 ILE A N 1
ATOM 3018 C CA . ILE A 1 383 ? 6.169 12.190 34.650 1.00 36.12 383 ILE A CA 1
ATOM 3019 C C . ILE A 1 383 ? 6.505 10.703 34.499 1.00 36.12 383 ILE A C 1
ATOM 3021 O O . ILE A 1 383 ? 6.903 10.233 33.437 1.00 36.12 383 ILE A O 1
ATOM 3025 N N . MET A 1 384 ? 6.350 9.954 35.592 1.00 36.66 384 MET A N 1
ATOM 3026 C CA . MET A 1 384 ? 6.144 8.511 35.524 1.00 36.66 384 MET A CA 1
ATOM 3027 C C . MET A 1 384 ? 4.664 8.180 35.761 1.00 36.66 384 MET A C 1
ATOM 3029 O O . MET A 1 384 ? 4.095 8.528 36.791 1.00 36.66 384 MET A O 1
ATOM 3033 N N . SER A 1 385 ? 4.144 7.383 34.819 1.00 44.53 385 SER A N 1
ATOM 3034 C CA . SER A 1 385 ? 3.059 6.381 34.876 1.00 44.53 385 SER A CA 1
ATOM 3035 C C . SER A 1 385 ? 1.570 6.743 34.619 1.00 44.53 385 SER A C 1
ATOM 3037 O O . SER A 1 385 ? 0.880 7.231 35.503 1.00 44.53 385 SER A O 1
ATOM 3039 N N . LYS A 1 386 ? 1.102 6.252 33.441 1.00 48.06 386 LYS A N 1
ATOM 3040 C CA . LYS A 1 386 ? -0.122 5.451 33.104 1.00 48.06 386 LYS A CA 1
ATOM 3041 C C . LYS A 1 386 ? -1.516 6.126 33.002 1.00 48.06 386 LYS A C 1
ATOM 3043 O O . LYS A 1 386 ? -1.762 7.078 33.728 1.00 48.06 386 LYS A O 1
ATOM 3048 N N . PRO A 1 387 ? -2.439 5.639 32.118 1.00 44.88 387 PRO A N 1
ATOM 3049 C CA . PRO A 1 387 ? -2.641 4.255 31.637 1.00 44.88 387 PRO A CA 1
ATOM 3050 C C . PRO A 1 387 ? -2.177 3.940 30.198 1.00 44.88 387 PRO A C 1
ATOM 3052 O O . PRO A 1 387 ? -1.800 4.814 29.426 1.00 44.88 387 PRO A O 1
ATOM 3055 N N . SER A 1 388 ? -2.145 2.638 29.899 1.00 54.91 388 SER A N 1
ATOM 3056 C CA . SER A 1 388 ? -1.605 1.955 28.716 1.00 54.91 388 SER A CA 1
ATOM 3057 C C . SER A 1 388 ? -2.354 2.266 27.419 1.00 54.91 388 SER A C 1
ATOM 3059 O O . SER A 1 388 ? -3.493 1.844 27.244 1.00 54.91 388 SER A O 1
ATOM 3061 N N . ARG A 1 389 ? -1.683 2.933 26.479 1.00 61.12 389 ARG A N 1
ATOM 3062 C CA . ARG A 1 389 ? -2.061 2.928 25.062 1.00 61.12 389 ARG A CA 1
ATOM 3063 C C . ARG A 1 389 ? -1.237 1.881 24.347 1.00 61.12 389 ARG A C 1
ATOM 3065 O O . ARG A 1 389 ? -0.023 1.838 24.525 1.00 61.12 389 ARG A O 1
ATOM 3072 N N . SER A 1 390 ? -1.896 1.068 23.547 1.00 79.00 390 SER A N 1
ATOM 3073 C CA . SER A 1 390 ? -1.342 -0.203 23.091 1.00 79.00 390 SER A CA 1
ATOM 3074 C C . SER A 1 390 ? -1.756 -0.528 21.656 1.00 79.00 390 SER A C 1
ATOM 3076 O O . SER A 1 390 ? -1.485 -1.632 21.187 1.00 79.00 390 SER A O 1
ATOM 3078 N N . SER A 1 391 ? -2.412 0.399 20.940 1.00 94.50 391 SER A N 1
ATOM 3079 C CA . SER A 1 391 ? -2.797 0.166 19.548 1.00 94.50 391 SER A CA 1
ATOM 3080 C C . SER A 1 391 ? -1.892 0.885 18.550 1.00 94.50 391 SER A C 1
ATOM 3082 O O . SER A 1 391 ? -1.509 2.041 18.743 1.00 94.50 391 SER A O 1
ATOM 3084 N N . ILE A 1 392 ? -1.552 0.185 17.468 1.00 97.44 392 ILE A N 1
ATOM 3085 C CA . ILE A 1 392 ? -0.684 0.684 16.397 1.00 97.44 392 ILE A CA 1
ATOM 3086 C C . ILE A 1 392 ? -1.414 0.575 15.069 1.00 97.44 392 ILE A C 1
ATOM 3088 O O . ILE A 1 392 ? -2.004 -0.457 14.759 1.00 97.44 392 ILE A O 1
ATOM 3092 N N . VAL A 1 393 ? -1.329 1.619 14.253 1.00 98.44 393 VAL A N 1
ATOM 3093 C CA . VAL A 1 393 ? -1.772 1.571 12.858 1.00 98.44 393 VAL A CA 1
ATOM 3094 C C . VAL A 1 393 ? -0.585 1.226 11.968 1.00 98.44 393 VAL A C 1
ATOM 3096 O O . VAL A 1 393 ? 0.435 1.910 11.995 1.00 98.44 393 VAL A O 1
ATOM 3099 N N . VAL A 1 394 ? -0.724 0.196 11.135 1.00 98.62 394 VAL A N 1
ATOM 3100 C CA . VAL A 1 394 ? 0.261 -0.171 10.112 1.00 98.62 394 VAL A CA 1
ATOM 3101 C C . VAL A 1 394 ? -0.385 -0.057 8.739 1.00 98.62 394 VAL A C 1
ATOM 3103 O O . VAL A 1 394 ? -1.434 -0.638 8.468 1.00 98.62 394 VAL A O 1
ATOM 3106 N N . THR A 1 395 ? 0.264 0.662 7.830 1.00 98.12 395 THR A N 1
ATOM 3107 C CA . THR A 1 395 ? -0.125 0.651 6.410 1.00 98.12 395 THR A CA 1
ATOM 3108 C C . THR A 1 395 ? 0.864 -0.196 5.616 1.00 98.12 395 THR A C 1
ATOM 3110 O O . THR A 1 395 ? 2.053 -0.231 5.928 1.00 98.12 395 THR A O 1
ATOM 3113 N N . GLY A 1 396 ? 0.399 -0.854 4.554 1.00 95.06 396 GLY A N 1
ATOM 3114 C CA . GLY A 1 396 ? 1.281 -1.638 3.682 1.00 95.06 396 GLY A CA 1
ATOM 3115 C C . GLY A 1 396 ? 1.571 -3.048 4.201 1.00 95.06 396 GLY A C 1
ATOM 3116 O O . GLY A 1 396 ? 2.537 -3.661 3.757 1.00 95.06 396 GLY A O 1
ATOM 3117 N N . ALA A 1 397 ? 0.719 -3.583 5.084 1.00 96.69 397 ALA A N 1
ATOM 3118 C CA . ALA A 1 397 ? 0.799 -4.951 5.612 1.00 96.69 397 ALA A CA 1
ATOM 3119 C C . ALA A 1 397 ? 0.710 -6.051 4.528 1.00 96.69 397 ALA A C 1
ATOM 3121 O O . ALA A 1 397 ? 1.167 -7.171 4.728 1.00 96.69 397 ALA A O 1
ATOM 3122 N N . THR A 1 398 ? 0.177 -5.733 3.342 1.00 94.81 398 THR A N 1
ATOM 3123 C CA . THR A 1 398 ? 0.191 -6.634 2.172 1.00 94.81 398 THR A CA 1
ATOM 3124 C C . THR A 1 398 ? 1.518 -6.610 1.397 1.00 94.81 398 THR A C 1
ATOM 3126 O O . THR A 1 398 ? 1.657 -7.308 0.398 1.00 94.81 398 THR A O 1
ATOM 3129 N N . GLY A 1 399 ? 2.455 -5.732 1.769 1.00 93.00 399 GLY A N 1
ATOM 3130 C CA . GLY A 1 399 ? 3.795 -5.626 1.190 1.00 93.00 399 GLY A CA 1
ATOM 3131 C C . GLY A 1 399 ? 4.851 -6.313 2.058 1.00 93.00 399 GLY A C 1
ATOM 3132 O O . GLY A 1 399 ? 4.570 -6.724 3.181 1.00 93.00 399 GLY A O 1
ATOM 3133 N N . SER A 1 400 ? 6.087 -6.412 1.551 1.00 92.88 400 SER A N 1
ATOM 3134 C CA . SER A 1 400 ? 7.140 -7.184 2.229 1.00 92.88 400 SER A CA 1
ATOM 3135 C C . SER A 1 400 ? 7.516 -6.660 3.603 1.00 92.88 400 SER A C 1
ATOM 3137 O O . SER A 1 400 ? 7.385 -7.383 4.588 1.00 92.88 400 SER A O 1
ATOM 3139 N N . LEU A 1 401 ? 7.903 -5.389 3.682 1.00 96.69 401 LEU A N 1
ATOM 3140 C CA . LEU A 1 401 ? 8.273 -4.775 4.951 1.00 96.69 401 LEU A CA 1
ATOM 3141 C C . LEU A 1 401 ? 7.099 -4.753 5.939 1.00 96.69 401 LEU A C 1
ATOM 3143 O O . LEU A 1 401 ? 7.261 -5.144 7.088 1.00 96.69 401 LEU A O 1
ATOM 3147 N N . GLY A 1 402 ? 5.906 -4.349 5.490 1.00 97.38 402 GLY A N 1
ATOM 3148 C CA . GLY A 1 402 ? 4.742 -4.223 6.369 1.00 97.38 402 GLY A CA 1
ATOM 3149 C C . GLY A 1 402 ? 4.304 -5.551 6.994 1.00 97.38 402 GLY A C 1
ATOM 3150 O O . GLY A 1 402 ? 3.981 -5.571 8.176 1.00 97.38 402 GLY A O 1
ATOM 3151 N N . ALA A 1 403 ? 4.342 -6.661 6.247 1.00 97.44 403 ALA A N 1
ATOM 3152 C CA . ALA A 1 403 ? 4.030 -7.988 6.787 1.00 97.44 403 ALA A CA 1
ATOM 3153 C C . ALA A 1 403 ? 5.004 -8.403 7.904 1.00 97.44 403 ALA A C 1
ATOM 3155 O O . ALA A 1 403 ? 4.573 -8.896 8.946 1.00 97.44 403 ALA A O 1
ATOM 3156 N N . HIS A 1 404 ? 6.304 -8.148 7.716 1.00 98.31 404 HIS A N 1
ATOM 3157 C CA . HIS A 1 404 ? 7.318 -8.423 8.736 1.00 98.31 404 HIS A CA 1
ATOM 3158 C C . HIS A 1 404 ? 7.153 -7.503 9.951 1.00 98.31 404 HIS A C 1
ATOM 3160 O O . HIS A 1 404 ? 7.212 -7.985 11.075 1.00 98.31 404 HIS A O 1
ATOM 3166 N N . VAL A 1 405 ? 6.860 -6.210 9.756 1.00 98.38 405 VAL A N 1
ATOM 3167 C CA . VAL A 1 405 ? 6.567 -5.282 10.866 1.00 98.38 405 VAL A CA 1
ATOM 3168 C C . VAL A 1 405 ? 5.381 -5.784 11.694 1.00 98.38 405 VAL A C 1
ATOM 3170 O O . VAL A 1 405 ? 5.490 -5.877 12.912 1.00 98.38 405 VAL A O 1
ATOM 3173 N N . VAL A 1 406 ? 4.272 -6.189 11.063 1.00 98.25 406 VAL A N 1
ATOM 3174 C CA . VAL A 1 406 ? 3.119 -6.763 11.785 1.00 98.25 406 VAL A CA 1
ATOM 3175 C C . VAL A 1 406 ? 3.522 -8.018 12.566 1.00 98.25 406 VAL A C 1
ATOM 3177 O O . VAL A 1 406 ? 3.157 -8.144 13.735 1.00 98.25 406 VAL A O 1
ATOM 3180 N N . ALA A 1 407 ? 4.320 -8.908 11.969 1.00 97.31 407 ALA A N 1
ATOM 3181 C CA . ALA A 1 407 ? 4.809 -10.115 12.633 1.00 97.31 407 ALA A CA 1
ATOM 3182 C C . ALA A 1 407 ? 5.735 -9.828 13.831 1.00 97.31 407 ALA A C 1
ATOM 3184 O O . ALA A 1 407 ? 5.731 -10.595 14.790 1.00 97.31 407 ALA A O 1
ATOM 3185 N N . LYS A 1 408 ? 6.492 -8.721 13.822 1.00 96.62 408 LYS A N 1
ATOM 3186 C CA . LYS A 1 408 ? 7.317 -8.281 14.964 1.00 96.62 408 LYS A CA 1
ATOM 3187 C C . LYS A 1 408 ? 6.499 -7.600 16.063 1.00 96.62 408 LYS A C 1
ATOM 3189 O O . LYS A 1 408 ? 6.832 -7.723 17.239 1.00 96.62 408 LYS A O 1
ATOM 3194 N N . LEU A 1 409 ? 5.420 -6.903 15.703 1.00 97.12 409 LEU A N 1
ATOM 3195 C CA . LEU A 1 409 ? 4.543 -6.220 16.657 1.00 97.12 409 LEU A CA 1
ATOM 3196 C C . LEU A 1 409 ? 3.580 -7.181 17.372 1.00 97.12 409 LEU A C 1
ATOM 3198 O O . LEU A 1 409 ? 3.362 -7.043 18.571 1.00 97.12 409 LEU A O 1
ATOM 3202 N N . ALA A 1 410 ? 3.002 -8.160 16.672 1.00 96.94 410 ALA A N 1
ATOM 3203 C CA . ALA A 1 410 ? 1.935 -9.014 17.213 1.00 96.94 410 ALA A CA 1
ATOM 3204 C C . ALA A 1 410 ? 2.317 -9.840 18.471 1.00 96.94 410 ALA A C 1
ATOM 3206 O O . ALA A 1 410 ? 1.471 -10.005 19.359 1.00 96.94 410 ALA A O 1
ATOM 3207 N N . PRO A 1 411 ? 3.558 -10.343 18.619 1.00 95.19 411 PRO A N 1
ATOM 3208 C CA . PRO A 1 411 ? 4.000 -11.040 19.832 1.00 95.19 411 PRO A CA 1
ATOM 3209 C C . PRO A 1 411 ? 4.169 -10.143 21.059 1.00 95.19 411 PRO A C 1
ATOM 3211 O O . PRO A 1 411 ? 4.234 -10.641 22.181 1.00 95.19 411 PRO A O 1
ATOM 3214 N N . ARG A 1 412 ? 4.249 -8.822 20.878 1.00 93.75 412 ARG A N 1
ATOM 3215 C CA . ARG A 1 412 ? 4.576 -7.901 21.965 1.00 93.75 412 ARG A CA 1
ATOM 3216 C C . ARG A 1 412 ? 3.425 -7.773 22.972 1.00 93.75 412 ARG A C 1
ATOM 3218 O O . ARG A 1 412 ? 2.293 -7.521 22.556 1.00 93.75 412 ARG A O 1
ATOM 3225 N N . PRO A 1 413 ? 3.671 -7.927 24.285 1.00 90.19 413 PRO A N 1
ATOM 3226 C CA . PRO A 1 413 ? 2.622 -7.860 25.305 1.00 90.19 413 PRO A CA 1
ATOM 3227 C C . PRO A 1 413 ? 2.163 -6.429 25.621 1.00 90.19 413 PRO A C 1
ATOM 3229 O O . PRO A 1 413 ? 1.086 -6.257 26.170 1.00 90.19 413 PRO A O 1
ATOM 3232 N N . ASP A 1 414 ? 2.957 -5.411 25.277 1.00 88.38 414 ASP A N 1
ATOM 3233 C CA . ASP A 1 414 ? 2.625 -3.985 25.421 1.00 88.38 414 ASP A CA 1
ATOM 3234 C C . ASP A 1 414 ? 1.709 -3.451 24.304 1.00 88.38 414 ASP A C 1
ATOM 3236 O O . ASP A 1 414 ? 1.298 -2.291 24.342 1.00 88.38 414 ASP A O 1
ATOM 3240 N N . ILE A 1 415 ? 1.379 -4.295 23.322 1.00 94.00 415 ILE A N 1
ATOM 3241 C CA . ILE A 1 415 ? 0.489 -3.983 22.204 1.00 94.00 415 ILE A CA 1
ATOM 3242 C C . ILE A 1 415 ? -0.765 -4.848 22.318 1.00 94.00 415 ILE A C 1
ATOM 3244 O O . ILE A 1 415 ? -0.661 -6.075 22.363 1.00 94.00 415 ILE A O 1
ATOM 3248 N N . ASP A 1 416 ? -1.941 -4.227 22.286 1.00 91.75 416 ASP A N 1
ATOM 3249 C CA . ASP A 1 416 ? -3.231 -4.921 22.358 1.00 91.75 416 ASP A CA 1
ATOM 3250 C C . ASP A 1 416 ? -3.845 -5.097 20.968 1.00 91.75 416 ASP A C 1
ATOM 3252 O O . ASP A 1 416 ? -4.485 -6.114 20.700 1.00 91.75 416 ASP A O 1
ATOM 3256 N N . ARG A 1 417 ? -3.645 -4.125 20.064 1.00 95.56 417 ARG A N 1
ATOM 3257 C CA . ARG A 1 417 ? -4.244 -4.127 18.719 1.00 95.56 417 ARG A CA 1
ATOM 3258 C C . ARG A 1 417 ? -3.310 -3.564 17.653 1.00 95.56 417 ARG A C 1
ATOM 3260 O O . ARG A 1 417 ? -2.593 -2.593 17.871 1.00 95.56 417 ARG A O 1
ATOM 3267 N N . ILE A 1 418 ? -3.368 -4.145 16.460 1.00 98.00 418 ILE A N 1
ATOM 3268 C CA . ILE A 1 418 ? -2.641 -3.696 15.273 1.00 98.00 418 ILE A CA 1
ATOM 3269 C C . ILE A 1 418 ? -3.659 -3.479 14.156 1.00 98.00 418 ILE A C 1
ATOM 3271 O O . ILE A 1 418 ? -4.134 -4.435 13.543 1.00 98.00 418 ILE A O 1
ATOM 3275 N N . TYR A 1 419 ? -3.987 -2.220 13.882 1.00 98.06 419 TYR A N 1
ATOM 3276 C CA . TYR A 1 419 ? -4.894 -1.830 12.810 1.00 98.06 419 TYR A CA 1
ATOM 3277 C C . TYR A 1 419 ? -4.142 -1.777 11.477 1.00 98.06 419 TYR A C 1
ATOM 3279 O O . TYR A 1 419 ? -3.374 -0.854 11.206 1.00 98.06 419 TYR A O 1
ATOM 3287 N N . CYS A 1 420 ? -4.366 -2.768 10.622 1.00 98.44 420 CYS A N 1
ATOM 3288 C CA . CYS A 1 420 ? -3.818 -2.817 9.274 1.00 98.44 420 CYS A CA 1
ATOM 3289 C C . CYS A 1 420 ? -4.758 -2.098 8.301 1.00 98.44 420 CYS A C 1
ATOM 3291 O O . CYS A 1 420 ? -5.775 -2.663 7.894 1.00 98.44 420 CYS A O 1
ATOM 3293 N N . LEU A 1 421 ? -4.411 -0.873 7.902 1.00 97.75 421 LEU A N 1
ATOM 3294 C CA . LEU A 1 421 ? -5.168 -0.128 6.893 1.00 97.75 421 LEU A CA 1
ATOM 3295 C C . LEU A 1 421 ? -4.738 -0.579 5.495 1.00 97.75 421 LEU A C 1
ATOM 3297 O O . LEU A 1 421 ? -3.578 -0.409 5.094 1.00 97.75 421 LEU A O 1
ATOM 3301 N N . VAL A 1 422 ? -5.668 -1.177 4.752 1.00 96.06 422 VAL A N 1
ATOM 3302 C CA . VAL A 1 422 ? -5.396 -1.779 3.442 1.00 96.06 422 VAL A CA 1
ATOM 3303 C C . VAL A 1 422 ? -6.434 -1.350 2.415 1.00 96.06 422 VAL A C 1
ATOM 3305 O O . VAL A 1 422 ? -7.616 -1.253 2.712 1.00 96.06 422 VAL A O 1
ATOM 3308 N N . ARG A 1 423 ? -6.011 -1.147 1.165 1.00 92.06 423 ARG A N 1
ATOM 3309 C CA . ARG A 1 423 ? -6.958 -0.979 0.053 1.00 92.06 423 ARG A CA 1
ATOM 3310 C C . ARG A 1 423 ? -7.642 -2.318 -0.192 1.00 92.06 423 ARG A C 1
ATOM 3312 O O . ARG A 1 423 ? -6.960 -3.227 -0.658 1.00 92.06 423 ARG A O 1
ATOM 3319 N N . ALA A 1 424 ? -8.921 -2.449 0.120 1.00 93.19 424 ALA A N 1
ATOM 3320 C CA . ALA A 1 424 ? -9.716 -3.656 -0.092 1.00 93.19 424 ALA A CA 1
ATOM 3321 C C . ALA A 1 424 ? -11.195 -3.278 -0.225 1.00 93.19 424 ALA A C 1
ATOM 3323 O O . ALA A 1 424 ? -11.585 -2.197 0.213 1.00 93.19 424 ALA A O 1
ATOM 3324 N N . ASP A 1 425 ? -11.991 -4.167 -0.816 1.00 90.62 425 ASP A N 1
ATOM 3325 C CA . ASP A 1 425 ? -13.433 -3.941 -0.992 1.00 90.62 425 ASP A CA 1
ATOM 3326 C C . ASP A 1 425 ? -14.173 -4.011 0.351 1.00 90.62 425 ASP A C 1
ATOM 3328 O O . ASP A 1 425 ? -15.065 -3.214 0.623 1.00 90.62 425 ASP A O 1
ATOM 3332 N N . ASP A 1 426 ? -13.746 -4.933 1.216 1.00 92.06 426 ASP A N 1
ATOM 3333 C CA . ASP A 1 426 ? -14.253 -5.112 2.572 1.00 92.06 426 ASP A CA 1
ATOM 3334 C C . ASP A 1 426 ? -13.172 -5.694 3.507 1.00 92.06 426 ASP A C 1
ATOM 3336 O O . ASP A 1 426 ? -12.048 -6.009 3.094 1.00 92.06 426 ASP A O 1
ATOM 3340 N N . SER A 1 427 ? -13.505 -5.830 4.795 1.00 91.25 427 SER A N 1
ATOM 3341 C CA . SER A 1 427 ? -12.594 -6.357 5.818 1.00 91.25 427 SER A CA 1
ATOM 3342 C C . SER A 1 427 ? -12.205 -7.821 5.601 1.00 91.25 427 SER A C 1
ATOM 3344 O O . SER A 1 427 ? -11.085 -8.193 5.942 1.00 91.25 427 SER A O 1
ATOM 3346 N N . SER A 1 428 ? -13.078 -8.651 5.018 1.00 90.81 428 SER A N 1
ATOM 3347 C CA . SER A 1 428 ? -12.784 -10.062 4.729 1.00 90.81 428 SER A CA 1
ATOM 3348 C C . SER A 1 428 ? -11.763 -10.177 3.599 1.00 90.81 428 SER A C 1
ATOM 3350 O O . SER A 1 428 ? -10.731 -10.834 3.753 1.00 90.81 428 SER A O 1
ATOM 3352 N N . HIS A 1 429 ? -11.974 -9.452 2.496 1.00 92.94 429 HIS A N 1
ATOM 3353 C CA . HIS A 1 429 ? -11.006 -9.344 1.407 1.00 92.94 429 HIS A CA 1
ATOM 3354 C C . HIS A 1 429 ? -9.667 -8.773 1.908 1.00 92.94 429 HIS A C 1
ATOM 3356 O O . HIS A 1 429 ? -8.601 -9.307 1.588 1.00 92.94 429 HIS A O 1
ATOM 3362 N N . GLY A 1 430 ? -9.703 -7.732 2.746 1.00 94.44 430 GLY A N 1
ATOM 3363 C CA . GLY A 1 430 ? -8.510 -7.174 3.380 1.00 94.44 430 GLY A CA 1
ATOM 3364 C C . GLY A 1 430 ? -7.758 -8.200 4.232 1.00 94.44 430 GLY A C 1
ATOM 3365 O O . GLY A 1 430 ? -6.546 -8.363 4.064 1.00 94.44 430 GLY A O 1
ATOM 3366 N N . HIS A 1 431 ? -8.469 -8.916 5.109 1.00 94.00 431 HIS A N 1
ATOM 3367 C CA . HIS A 1 431 ? -7.901 -9.938 5.989 1.00 94.00 431 HIS A CA 1
ATOM 3368 C C . HIS A 1 431 ? -7.201 -11.038 5.192 1.00 94.00 431 HIS A C 1
ATOM 3370 O O . HIS A 1 431 ? -6.023 -11.308 5.430 1.00 94.00 431 HIS A O 1
ATOM 3376 N N . LYS A 1 432 ? -7.880 -11.586 4.175 1.00 93.06 432 LYS A N 1
ATOM 3377 C CA . LYS A 1 432 ? -7.311 -12.594 3.273 1.00 93.06 432 LYS A CA 1
ATOM 3378 C C . LYS A 1 432 ? -6.003 -12.113 2.647 1.00 93.06 432 LYS A C 1
ATOM 3380 O O . LYS A 1 432 ? -5.000 -12.813 2.686 1.00 93.06 432 LYS A O 1
ATOM 3385 N N . ARG A 1 433 ? -5.960 -10.875 2.146 1.00 94.31 433 ARG A N 1
ATOM 3386 C CA . ARG A 1 433 ? -4.746 -10.317 1.526 1.00 94.31 433 ARG A CA 1
ATOM 3387 C C . ARG A 1 433 ? -3.574 -10.148 2.489 1.00 94.31 433 ARG A C 1
ATOM 3389 O O . ARG A 1 433 ? -2.431 -10.366 2.086 1.00 94.31 433 ARG A O 1
ATOM 3396 N N . VAL A 1 434 ? -3.825 -9.725 3.728 1.00 95.94 434 VAL A N 1
ATOM 3397 C CA . VAL A 1 434 ? -2.769 -9.593 4.747 1.00 95.94 434 VAL A CA 1
ATOM 3398 C C . VAL A 1 434 ? -2.254 -10.972 5.150 1.00 95.94 434 VAL A C 1
ATOM 3400 O O . VAL A 1 434 ? -1.045 -11.192 5.129 1.00 95.94 434 VAL A O 1
ATOM 3403 N N . VAL A 1 435 ? -3.150 -11.919 5.430 1.00 94.19 435 VAL A N 1
ATOM 3404 C CA . VAL A 1 435 ? -2.770 -13.277 5.832 1.00 94.19 435 VAL A CA 1
ATOM 3405 C C . VAL A 1 435 ? -2.042 -14.014 4.701 1.00 94.19 435 VAL A C 1
ATOM 3407 O O . VAL A 1 435 ? -0.964 -14.544 4.957 1.00 94.19 435 VAL A O 1
ATOM 3410 N N . SER A 1 436 ? -2.506 -13.960 3.442 1.00 92.81 436 SER A N 1
ATOM 3411 C CA . SER A 1 436 ? -1.763 -14.527 2.298 1.00 92.81 436 SER A CA 1
ATOM 3412 C C . SER A 1 436 ? -0.371 -13.907 2.160 1.00 92.81 436 SER A C 1
ATOM 3414 O O . SER A 1 436 ? 0.602 -14.621 1.932 1.00 92.81 436 SER A O 1
ATOM 3416 N N . SER A 1 437 ? -0.243 -12.586 2.354 1.00 93.88 437 SER A N 1
ATOM 3417 C CA . SER A 1 437 ? 1.057 -11.902 2.337 1.00 93.88 437 SER A CA 1
ATOM 3418 C C . SER A 1 437 ? 2.001 -12.441 3.419 1.00 93.88 437 SER A C 1
ATOM 3420 O O . SER A 1 437 ? 3.177 -12.687 3.135 1.00 93.88 437 SER A O 1
ATOM 3422 N N . MET A 1 438 ? 1.498 -12.658 4.637 1.00 95.00 438 MET A N 1
ATOM 3423 C CA . MET A 1 438 ? 2.278 -13.189 5.758 1.00 95.00 438 MET A CA 1
ATOM 3424 C C . MET A 1 438 ? 2.620 -14.679 5.589 1.00 95.00 438 MET A C 1
ATOM 3426 O O . MET A 1 438 ? 3.746 -15.065 5.892 1.00 95.00 438 MET A O 1
ATOM 3430 N N . ILE A 1 439 ? 1.709 -15.503 5.057 1.00 92.44 439 ILE A N 1
ATOM 3431 C CA . ILE A 1 439 ? 1.963 -16.921 4.733 1.00 92.44 439 ILE A CA 1
ATOM 3432 C C . ILE A 1 439 ? 3.034 -17.034 3.645 1.00 92.44 439 ILE A C 1
ATOM 3434 O O . ILE A 1 439 ? 4.016 -17.748 3.824 1.00 92.44 439 ILE A O 1
ATOM 3438 N N . GLN A 1 440 ? 2.909 -16.266 2.556 1.00 90.25 440 GLN A N 1
ATOM 3439 C CA . GLN A 1 440 ? 3.895 -16.238 1.469 1.00 90.25 440 GLN A CA 1
ATOM 3440 C C . GLN A 1 440 ? 5.305 -15.887 1.973 1.00 90.25 440 GLN A C 1
ATOM 3442 O O . GLN A 1 440 ? 6.301 -16.341 1.414 1.00 90.25 440 GLN A O 1
ATOM 3447 N N . ARG A 1 441 ? 5.381 -15.072 3.031 1.00 92.31 441 ARG A N 1
ATOM 3448 C CA . ARG A 1 441 ? 6.623 -14.625 3.678 1.00 92.31 441 ARG A CA 1
ATOM 3449 C C . ARG A 1 441 ? 7.048 -15.488 4.854 1.00 92.31 441 ARG A C 1
ATOM 3451 O O . ARG A 1 441 ? 8.082 -15.200 5.436 1.00 92.31 441 ARG A O 1
ATOM 3458 N N . ARG A 1 442 ? 6.282 -16.535 5.180 1.00 93.38 442 ARG A N 1
ATOM 3459 C CA . ARG A 1 442 ? 6.558 -17.464 6.282 1.00 93.38 442 ARG A CA 1
ATOM 3460 C C . ARG A 1 442 ? 6.672 -16.751 7.636 1.00 93.38 442 ARG A C 1
ATOM 3462 O O . ARG A 1 442 ? 7.539 -17.051 8.442 1.00 93.38 442 ARG A O 1
ATOM 3469 N N . VAL A 1 443 ? 5.778 -15.792 7.886 1.00 94.75 443 VAL A N 1
ATOM 3470 C CA . VAL A 1 443 ? 5.714 -15.038 9.156 1.00 94.75 443 VAL A CA 1
ATOM 3471 C C . VAL A 1 443 ? 4.347 -15.122 9.846 1.00 94.75 443 VAL A C 1
ATOM 3473 O O . VAL A 1 443 ? 4.079 -14.380 10.786 1.00 94.75 443 VAL A O 1
ATOM 3476 N N . PHE A 1 444 ? 3.454 -15.996 9.366 1.00 94.12 444 PHE A N 1
ATOM 3477 C CA . PHE A 1 444 ? 2.116 -16.191 9.943 1.00 94.12 444 PHE A CA 1
ATOM 3478 C C . PHE A 1 444 ? 2.014 -17.430 10.841 1.00 94.12 444 PHE A C 1
ATOM 3480 O O . PHE A 1 444 ? 1.322 -17.398 11.858 1.00 94.12 444 PHE A O 1
ATOM 3487 N N . HIS A 1 445 ? 2.673 -18.526 10.456 1.00 90.38 445 HIS A N 1
ATOM 3488 C CA . HIS A 1 445 ? 2.540 -19.837 11.102 1.00 90.38 445 HIS A CA 1
ATOM 3489 C C . HIS A 1 445 ? 3.126 -19.863 12.514 1.00 90.38 445 HIS A C 1
ATOM 3491 O O . HIS A 1 445 ? 2.563 -20.510 13.390 1.00 90.38 445 HIS A O 1
ATOM 3497 N N . SER A 1 446 ? 4.198 -19.104 12.745 1.00 89.69 446 SER A N 1
ATOM 3498 C CA . SER A 1 446 ? 4.871 -18.984 14.042 1.00 89.69 446 SER A CA 1
ATOM 3499 C C . SER A 1 446 ? 4.167 -18.043 15.028 1.00 89.69 446 SER A C 1
ATOM 3501 O O . SER A 1 446 ? 4.554 -17.968 16.195 1.00 89.69 446 SER A O 1
ATOM 3503 N N . LEU A 1 447 ? 3.134 -17.309 14.595 1.00 94.44 447 LEU A N 1
ATOM 3504 C CA . LEU A 1 447 ? 2.363 -16.446 15.488 1.00 94.44 447 LEU A CA 1
ATOM 3505 C C . LEU A 1 447 ? 1.371 -17.274 16.303 1.00 94.44 447 LEU A C 1
ATOM 3507 O O . LEU A 1 447 ? 0.578 -18.036 15.753 1.00 94.44 447 LEU A O 1
ATOM 3511 N N . SER A 1 448 ? 1.354 -17.057 17.618 1.00 93.81 448 SER A N 1
ATOM 3512 C CA . SER A 1 448 ? 0.351 -17.658 18.497 1.00 93.81 448 SER A CA 1
ATOM 3513 C C . SER A 1 448 ? -1.065 -17.183 18.143 1.00 93.81 448 SER A C 1
ATOM 3515 O O . SER A 1 448 ? -1.264 -16.114 17.549 1.00 93.81 448 SER A O 1
ATOM 3517 N N . LEU A 1 449 ? -2.078 -17.947 18.564 1.00 93.75 449 LEU A N 1
ATOM 3518 C CA . LEU A 1 449 ? -3.485 -17.553 18.447 1.00 93.75 449 LEU A CA 1
ATOM 3519 C C . LEU A 1 449 ? -3.745 -16.139 18.993 1.00 93.75 449 LEU A C 1
ATOM 3521 O O . LEU A 1 449 ? -4.373 -15.318 18.323 1.00 93.75 449 LEU A O 1
ATOM 3525 N N . SER A 1 450 ? -3.217 -15.831 20.181 1.00 93.06 450 SER A N 1
ATOM 3526 C CA . SER A 1 450 ? -3.403 -14.529 20.825 1.00 93.06 450 SER A CA 1
ATOM 3527 C C . SER A 1 450 ? -2.754 -13.392 20.039 1.00 93.06 450 SER A C 1
ATOM 3529 O O . SER A 1 450 ? -3.376 -12.346 19.882 1.00 93.06 450 SER A O 1
ATOM 3531 N N . SER A 1 451 ? -1.557 -13.593 19.479 1.00 95.69 451 SER A N 1
ATOM 3532 C CA . SER A 1 451 ? -0.901 -12.611 18.609 1.00 95.69 451 SER A CA 1
ATOM 3533 C C . SER A 1 451 ? -1.680 -12.365 17.321 1.00 95.69 451 SER A C 1
ATOM 3535 O O . SER A 1 451 ? -1.867 -11.212 16.934 1.00 95.69 451 SER A O 1
ATOM 3537 N N . ARG A 1 452 ? -2.193 -13.420 16.678 1.00 95.88 452 ARG A N 1
ATOM 3538 C CA . ARG A 1 452 ? -3.000 -13.280 15.456 1.00 95.88 452 ARG A CA 1
ATOM 3539 C C . ARG A 1 452 ? -4.286 -12.500 15.690 1.00 95.88 452 ARG A C 1
ATOM 3541 O O . ARG A 1 452 ? -4.640 -11.667 14.862 1.00 95.88 452 ARG A O 1
ATOM 3548 N N . ARG A 1 453 ? -4.940 -12.691 16.839 1.00 95.00 453 ARG A N 1
ATOM 3549 C CA . ARG A 1 453 ? -6.153 -11.944 17.213 1.00 95.00 453 ARG A CA 1
ATOM 3550 C C . ARG A 1 453 ? -5.926 -10.445 17.427 1.00 95.00 453 ARG A C 1
ATOM 3552 O O . ARG A 1 453 ? -6.888 -9.685 17.364 1.00 95.00 453 ARG A O 1
ATOM 3559 N N . LYS A 1 454 ? -4.681 -9.993 17.627 1.00 96.12 454 LYS A N 1
ATOM 3560 C CA . LYS A 1 454 ? -4.359 -8.555 17.682 1.00 96.12 454 LYS A CA 1
ATOM 3561 C C . LYS A 1 454 ? -4.430 -7.884 16.310 1.00 96.12 454 LYS A C 1
ATOM 3563 O O . LYS A 1 454 ? -4.525 -6.662 16.247 1.00 96.12 454 LYS A O 1
ATOM 3568 N N . ILE A 1 455 ? -4.351 -8.648 15.218 1.00 97.44 455 ILE A N 1
ATOM 3569 C CA . ILE A 1 455 ? -4.294 -8.124 13.851 1.00 97.44 455 ILE A CA 1
ATOM 3570 C C . ILE A 1 455 ? -5.717 -7.824 13.370 1.00 97.44 455 ILE A C 1
ATOM 3572 O O . ILE A 1 455 ? -6.473 -8.721 13.000 1.00 97.44 455 ILE A O 1
ATOM 3576 N N . VAL A 1 456 ? -6.071 -6.542 13.334 1.00 96.44 456 VAL A N 1
ATOM 3577 C CA . VAL A 1 456 ? -7.373 -6.057 12.866 1.00 96.44 456 VAL A CA 1
ATOM 3578 C C . VAL A 1 456 ? -7.187 -5.406 11.504 1.00 96.44 456 VAL A C 1
ATOM 3580 O O . VAL A 1 456 ? -6.480 -4.410 11.380 1.00 96.44 456 VAL A O 1
ATOM 3583 N N . VAL A 1 457 ? -7.814 -5.950 10.463 1.00 97.56 457 VAL A N 1
ATOM 3584 C CA . VAL A 1 457 ? -7.663 -5.439 9.093 1.00 97.56 457 VAL A CA 1
ATOM 3585 C C . VAL A 1 457 ? -8.870 -4.595 8.703 1.00 97.56 457 VAL A C 1
ATOM 3587 O O . VAL A 1 457 ? -10.006 -5.048 8.829 1.00 97.56 457 VAL A O 1
ATOM 3590 N N . LEU A 1 458 ? -8.619 -3.374 8.225 1.00 96.69 458 LEU A N 1
ATOM 3591 C CA . LEU A 1 458 ? -9.656 -2.410 7.865 1.00 96.69 458 LEU A CA 1
ATOM 3592 C C . LEU A 1 458 ? -9.477 -1.933 6.414 1.00 96.69 458 LEU A C 1
ATOM 3594 O O . LEU A 1 458 ? -8.372 -1.501 6.054 1.00 96.69 458 LEU A O 1
ATOM 3598 N N . PRO A 1 459 ? -10.536 -1.978 5.581 1.00 96.50 459 PRO A N 1
ATOM 3599 C CA . PRO A 1 459 ? -10.510 -1.375 4.258 1.00 96.50 459 PRO A CA 1
ATOM 3600 C C . PRO A 1 459 ? -10.349 0.143 4.399 1.00 96.50 459 PRO A C 1
ATOM 3602 O O . PRO A 1 459 ? -11.035 0.781 5.196 1.00 96.50 459 PRO A O 1
ATOM 3605 N N . SER A 1 460 ? -9.406 0.717 3.659 1.00 96.00 460 SER A N 1
ATOM 3606 C CA . SER A 1 460 ? -9.023 2.122 3.779 1.00 96.00 460 SER A CA 1
ATOM 3607 C C . SER A 1 460 ? -8.553 2.698 2.444 1.00 96.00 460 SER A C 1
ATOM 3609 O O . SER A 1 460 ? -7.898 2.022 1.642 1.00 96.00 460 SER A O 1
ATOM 3611 N N . ASP A 1 461 ? -8.869 3.975 2.232 1.00 94.12 461 ASP A N 1
ATOM 3612 C CA . ASP A 1 461 ? -8.407 4.795 1.118 1.00 94.12 461 ASP A CA 1
ATOM 3613 C C . ASP A 1 461 ? -7.654 6.017 1.654 1.00 94.12 461 ASP A C 1
ATOM 3615 O O . ASP A 1 461 ? -8.251 6.994 2.104 1.00 94.12 461 ASP A O 1
ATOM 3619 N N . LEU A 1 462 ? -6.321 5.965 1.579 1.00 92.69 462 LEU A N 1
ATOM 3620 C CA . LEU A 1 462 ? -5.449 7.036 2.065 1.00 92.69 462 LEU A CA 1
ATOM 3621 C C . LEU A 1 462 ? -5.631 8.355 1.295 1.00 92.69 462 LEU A C 1
ATOM 3623 O O . LEU A 1 462 ? -5.197 9.393 1.786 1.00 92.69 462 LEU A O 1
ATOM 3627 N N . ALA A 1 463 ? -6.267 8.348 0.117 1.00 87.38 463 ALA A N 1
ATOM 3628 C CA . ALA A 1 463 ? -6.572 9.578 -0.611 1.00 87.38 463 ALA A CA 1
ATOM 3629 C C . ALA A 1 463 ? -7.713 10.386 0.027 1.00 87.38 463 ALA A C 1
ATOM 3631 O O . ALA A 1 463 ? -7.890 11.554 -0.319 1.00 87.38 463 ALA A O 1
ATOM 3632 N N . LYS A 1 464 ? -8.483 9.788 0.946 1.00 91.25 464 LYS A N 1
ATOM 3633 C CA . LYS A 1 464 ? -9.571 10.460 1.659 1.00 91.25 464 LYS A CA 1
ATOM 3634 C C . LYS A 1 464 ? -9.094 10.998 3.015 1.00 91.25 464 LYS A C 1
ATOM 3636 O O . LYS A 1 464 ? -8.342 10.296 3.693 1.00 91.25 464 LYS A O 1
ATOM 3641 N N . PRO A 1 465 ? -9.555 12.186 3.449 1.00 90.00 465 PRO A N 1
ATOM 3642 C CA . PRO A 1 465 ? -9.163 12.770 4.737 1.00 90.00 465 PRO A CA 1
ATOM 3643 C C . PRO A 1 465 ? -9.480 11.909 5.963 1.00 90.00 465 PRO A C 1
ATOM 3645 O O . PRO A 1 465 ? -8.721 11.897 6.924 1.00 90.00 465 PRO A O 1
ATOM 3648 N N . ASP A 1 466 ? -10.577 11.157 5.910 1.00 91.06 466 ASP A N 1
ATOM 3649 C CA . ASP A 1 466 ? -11.008 10.198 6.934 1.00 91.06 466 ASP A CA 1
ATOM 3650 C C . ASP A 1 466 ? -10.412 8.793 6.731 1.00 91.06 466 ASP A C 1
ATOM 3652 O O . ASP A 1 466 ? -10.826 7.830 7.378 1.00 91.06 466 ASP A O 1
ATOM 3656 N N . LEU A 1 467 ? -9.458 8.657 5.802 1.00 96.00 467 LEU A N 1
ATOM 3657 C CA . LEU A 1 467 ? -8.839 7.398 5.389 1.00 96.00 467 LEU A CA 1
ATOM 3658 C C . LEU A 1 467 ? -9.852 6.387 4.816 1.00 96.00 467 LEU A C 1
ATOM 3660 O O . LEU A 1 467 ? -9.557 5.192 4.741 1.00 96.00 467 LEU A O 1
ATOM 3664 N N . GLY A 1 468 ? -11.050 6.839 4.425 1.00 93.81 468 GLY A N 1
ATOM 3665 C CA . GLY A 1 468 ? -12.159 5.991 3.988 1.00 93.81 468 GLY A CA 1
ATOM 3666 C C . GLY A 1 468 ? -12.809 5.181 5.112 1.00 93.81 468 GLY A C 1
ATOM 3667 O O . GLY A 1 468 ? -13.516 4.218 4.822 1.00 93.81 468 GLY A O 1
ATOM 3668 N N . LEU A 1 469 ? -12.556 5.537 6.374 1.00 96.12 469 LEU A N 1
ATOM 3669 C CA . LEU A 1 469 ? -13.093 4.852 7.545 1.00 96.12 469 LEU A CA 1
ATOM 3670 C C . LEU A 1 469 ? -14.439 5.446 7.969 1.00 96.12 469 LEU A C 1
ATOM 3672 O O . LEU A 1 469 ? -14.692 6.638 7.819 1.00 96.12 469 LEU A O 1
ATOM 3676 N N . SER A 1 470 ? -15.294 4.622 8.579 1.00 95.81 470 SER A N 1
ATOM 3677 C CA . SER A 1 470 ? -16.496 5.140 9.242 1.00 95.81 470 SER A CA 1
ATOM 3678 C C . SER A 1 470 ? -16.116 6.047 10.419 1.00 95.81 470 SER A C 1
ATOM 3680 O O . SER A 1 470 ? -15.108 5.808 11.090 1.00 95.81 470 SER A O 1
ATOM 3682 N N . THR A 1 471 ? -16.950 7.039 10.739 1.00 94.00 471 THR A N 1
ATOM 3683 C CA . THR A 1 471 ? -16.715 7.956 11.869 1.00 94.00 471 THR A CA 1
ATOM 3684 C C . THR A 1 471 ? -16.513 7.213 13.194 1.00 94.00 471 THR A C 1
ATOM 3686 O O . THR A 1 471 ? -15.640 7.578 13.978 1.00 94.00 471 THR A O 1
ATOM 3689 N N . SER A 1 472 ? -17.269 6.135 13.436 1.00 94.75 472 SER A N 1
ATOM 3690 C CA . SER A 1 472 ? -17.114 5.293 14.629 1.00 94.75 472 SER A CA 1
ATOM 3691 C C . SER A 1 472 ? -15.775 4.560 14.662 1.00 94.75 472 SER A C 1
ATOM 3693 O O . SER A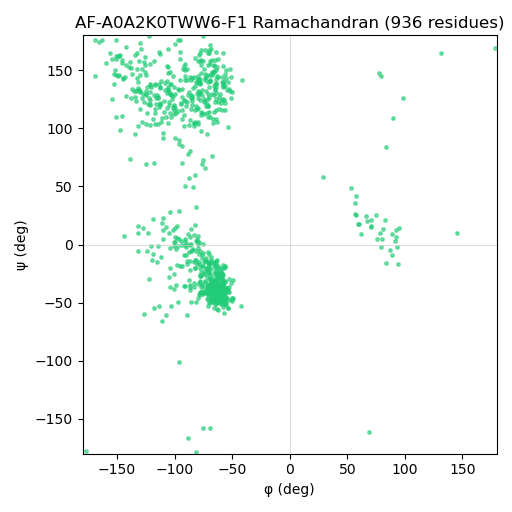 1 472 ? -15.140 4.505 15.710 1.00 94.75 472 SER A O 1
ATOM 3695 N N . THR A 1 473 ? -15.322 4.026 13.524 1.00 94.56 473 THR A N 1
ATOM 3696 C CA . THR A 1 473 ? -14.035 3.323 13.430 1.00 94.56 473 THR A CA 1
ATOM 3697 C C . THR A 1 473 ? -12.870 4.290 13.599 1.00 94.56 473 THR A C 1
ATOM 3699 O O . THR A 1 473 ? -11.951 4.003 14.357 1.00 94.56 473 THR A O 1
ATOM 3702 N N . TYR A 1 474 ? -12.923 5.448 12.936 1.00 95.12 474 TYR A N 1
ATOM 3703 C CA . TYR A 1 474 ? -11.899 6.484 13.058 1.00 95.12 474 TYR A CA 1
ATOM 3704 C C . TYR A 1 474 ? -11.753 6.930 14.518 1.00 95.12 474 TYR A C 1
ATOM 3706 O O . TYR A 1 474 ? -10.645 6.946 15.051 1.00 95.12 474 TYR A O 1
ATOM 3714 N N . LYS A 1 475 ? -12.880 7.193 15.197 1.00 91.88 475 LYS A N 1
ATOM 3715 C CA . LYS A 1 475 ? -12.895 7.560 16.616 1.00 91.88 475 LYS A CA 1
ATOM 3716 C C . LYS A 1 475 ? -12.304 6.461 17.508 1.00 91.88 475 LYS A C 1
ATOM 3718 O O . LYS A 1 475 ? -11.419 6.752 18.308 1.00 91.88 475 LYS A O 1
ATOM 3723 N N . ALA A 1 476 ? -12.730 5.210 17.322 1.00 91.06 476 ALA A N 1
ATOM 3724 C CA . ALA A 1 476 ? -12.222 4.073 18.093 1.00 91.06 476 ALA A CA 1
ATOM 3725 C C . ALA A 1 476 ? -10.700 3.894 17.946 1.00 91.06 476 ALA A C 1
ATOM 3727 O O . ALA A 1 476 ? -10.017 3.591 18.918 1.00 91.06 476 ALA A O 1
ATOM 3728 N N . ILE A 1 477 ? -10.149 4.133 16.749 1.00 94.44 477 ILE A N 1
ATOM 3729 C CA . ILE A 1 477 ? -8.695 4.125 16.545 1.00 94.44 477 ILE A CA 1
ATOM 3730 C C . ILE A 1 477 ? -8.048 5.255 17.353 1.00 94.44 477 ILE A C 1
ATOM 3732 O O . ILE A 1 477 ? -7.121 4.999 18.114 1.00 94.44 477 ILE A O 1
ATOM 3736 N N . THR A 1 478 ? -8.534 6.495 17.231 1.00 92.31 478 THR A N 1
ATOM 3737 C CA . THR A 1 478 ? -7.909 7.663 17.885 1.00 92.31 478 THR A CA 1
ATOM 3738 C C . THR A 1 478 ? -7.890 7.605 19.417 1.00 92.31 478 THR A C 1
ATOM 3740 O O . THR A 1 478 ? -7.008 8.205 20.030 1.00 92.31 478 THR A O 1
ATOM 3743 N N . GLU A 1 479 ? -8.815 6.873 20.043 1.00 90.00 479 GLU A N 1
ATOM 3744 C CA . GLU A 1 479 ? -8.888 6.722 21.505 1.00 90.00 479 GLU A CA 1
ATOM 3745 C C . GLU A 1 479 ? -7.694 5.931 22.078 1.00 90.00 479 GLU A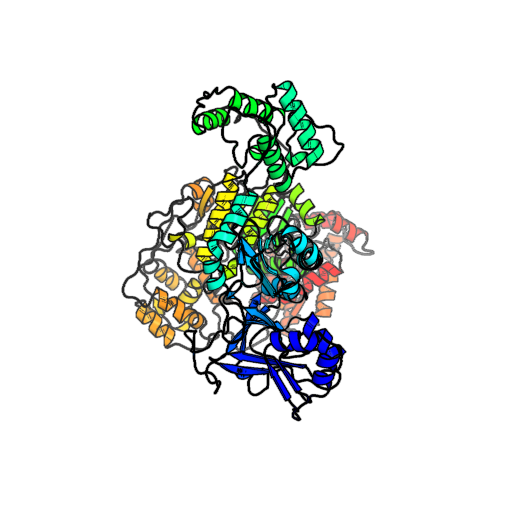 C 1
ATOM 3747 O O . GLU A 1 479 ? -7.179 6.268 23.146 1.00 90.00 479 GLU A O 1
ATOM 3752 N N . GLU A 1 480 ? -7.201 4.925 21.348 1.00 89.12 480 GLU A N 1
ATOM 3753 C CA . GLU A 1 480 ? -6.174 3.980 21.820 1.00 89.12 480 GLU A CA 1
ATOM 3754 C C . GLU A 1 480 ? -4.840 4.081 21.048 1.00 89.12 480 GLU A C 1
ATOM 3756 O O . GLU A 1 480 ? -3.904 3.318 21.322 1.00 89.12 480 GLU A O 1
ATOM 3761 N N . LEU A 1 481 ? -4.742 4.967 20.047 1.00 95.19 481 LEU A N 1
ATOM 3762 C CA . LEU A 1 481 ? -3.606 5.037 19.121 1.00 95.19 481 LEU A CA 1
ATOM 3763 C C . LEU A 1 481 ? -2.334 5.567 19.795 1.00 95.19 481 LEU A C 1
ATOM 3765 O O . LEU A 1 481 ? -2.309 6.676 20.332 1.00 95.19 481 LEU A O 1
ATOM 3769 N N . SER A 1 482 ? -1.246 4.798 19.706 1.00 94.38 482 SER A N 1
ATOM 3770 C CA . SER A 1 482 ? 0.088 5.211 20.168 1.00 94.38 482 SER A CA 1
ATOM 3771 C C . SER A 1 482 ? 1.025 5.597 19.018 1.00 94.38 482 SER A C 1
ATOM 3773 O O . SER A 1 482 ? 1.803 6.549 19.137 1.00 94.38 482 SER A O 1
ATOM 3775 N N . ALA A 1 483 ? 0.939 4.896 17.886 1.00 96.81 483 ALA A N 1
ATOM 3776 C CA . ALA A 1 483 ? 1.806 5.121 16.736 1.00 96.81 483 ALA A CA 1
ATOM 3777 C C . ALA A 1 483 ? 1.148 4.722 15.410 1.00 96.81 483 ALA A C 1
ATOM 3779 O O . ALA A 1 483 ? 0.425 3.728 15.320 1.00 96.81 483 ALA A O 1
ATOM 3780 N N . VAL A 1 484 ? 1.482 5.463 14.356 1.00 98.44 484 VAL A N 1
ATOM 3781 C CA . VAL A 1 484 ? 1.304 5.062 12.959 1.00 98.44 484 VAL A CA 1
ATOM 3782 C C . VAL A 1 484 ? 2.666 4.650 12.403 1.00 98.44 484 VAL A C 1
ATOM 3784 O O . VAL A 1 484 ? 3.630 5.409 12.503 1.00 98.44 484 VAL A O 1
ATOM 3787 N N . ILE A 1 485 ? 2.743 3.475 11.778 1.00 98.62 485 ILE A N 1
ATOM 3788 C CA . ILE A 1 485 ? 3.888 3.016 10.985 1.00 98.62 485 ILE A CA 1
ATOM 3789 C C . ILE A 1 485 ? 3.462 2.943 9.514 1.00 98.62 485 ILE A C 1
ATOM 3791 O O . ILE A 1 485 ? 2.701 2.071 9.076 1.00 98.62 485 ILE A O 1
ATOM 3795 N N . HIS A 1 486 ? 3.932 3.908 8.728 1.00 98.44 486 HIS A N 1
ATOM 3796 C CA . HIS A 1 486 ? 3.546 4.081 7.336 1.00 98.44 486 HIS A CA 1
ATOM 3797 C C . HIS A 1 486 ? 4.557 3.426 6.381 1.00 98.44 486 HIS A C 1
ATOM 3799 O O . HIS A 1 486 ? 5.505 4.070 5.929 1.00 98.44 486 HIS A O 1
ATOM 3805 N N . CYS A 1 487 ? 4.340 2.142 6.055 1.00 96.94 487 CYS A N 1
ATOM 3806 C CA . CYS A 1 487 ? 5.123 1.409 5.050 1.00 96.94 487 CYS A CA 1
ATOM 3807 C C . CYS A 1 487 ? 4.498 1.435 3.644 1.00 96.94 487 CYS A C 1
ATOM 3809 O O . CYS A 1 487 ? 5.185 1.134 2.667 1.00 96.94 487 CYS A O 1
ATOM 3811 N N . ALA A 1 488 ? 3.203 1.752 3.513 1.00 92.06 488 ALA A N 1
ATOM 3812 C CA . ALA A 1 488 ? 2.519 1.718 2.222 1.00 92.06 488 ALA A CA 1
ATOM 3813 C C . ALA A 1 488 ? 3.082 2.762 1.255 1.00 92.06 488 ALA A C 1
ATOM 3815 O O . ALA A 1 488 ? 3.032 3.959 1.517 1.00 92.06 488 ALA A O 1
ATOM 3816 N N . TRP A 1 489 ? 3.549 2.320 0.090 1.00 90.44 489 TRP A N 1
ATOM 3817 C CA . TRP A 1 489 ? 3.808 3.211 -1.033 1.00 90.44 489 TRP A CA 1
ATOM 3818 C C . TRP A 1 489 ? 3.675 2.457 -2.351 1.00 90.44 489 TRP A C 1
ATOM 3820 O O . TRP A 1 489 ? 4.157 1.334 -2.473 1.00 90.44 489 TRP A O 1
ATOM 3830 N N . SER A 1 490 ? 3.045 3.065 -3.353 1.00 79.62 490 SER A N 1
ATOM 3831 C CA . SER A 1 490 ? 3.133 2.607 -4.742 1.00 79.62 490 SER A CA 1
ATOM 3832 C C . SER A 1 490 ? 4.603 2.547 -5.183 1.00 79.62 490 SER A C 1
ATOM 3834 O O . SER A 1 490 ? 5.275 3.572 -5.223 1.00 79.62 490 SER A O 1
ATOM 3836 N N . VAL A 1 491 ? 5.131 1.365 -5.499 1.00 68.44 491 VAL A N 1
ATOM 3837 C CA . VAL A 1 491 ? 6.505 1.214 -6.009 1.00 68.44 491 VAL A CA 1
ATOM 3838 C C . VAL A 1 491 ? 6.433 1.058 -7.523 1.00 68.44 491 VAL A C 1
ATOM 3840 O O . VAL A 1 491 ? 6.239 -0.038 -8.038 1.00 68.44 491 VAL A O 1
ATOM 3843 N N . ASN A 1 492 ? 6.527 2.179 -8.237 1.00 64.19 492 ASN A N 1
ATOM 3844 C CA . ASN A 1 492 ? 6.589 2.202 -9.695 1.00 64.19 492 ASN A CA 1
ATOM 3845 C C . ASN A 1 492 ? 7.496 3.352 -10.146 1.00 64.19 492 ASN A C 1
ATOM 3847 O O . ASN A 1 492 ? 7.160 4.525 -9.987 1.00 64.19 492 ASN A O 1
ATOM 3851 N N . PHE A 1 493 ? 8.655 3.003 -10.698 1.00 66.12 493 PHE A N 1
ATOM 3852 C CA . PHE A 1 493 ? 9.687 3.969 -11.080 1.00 66.12 493 PHE A CA 1
ATOM 3853 C C . PHE A 1 493 ? 9.367 4.728 -12.376 1.00 66.12 493 PHE A C 1
ATOM 3855 O O . PHE A 1 493 ? 9.997 5.746 -12.645 1.00 66.12 493 PHE A O 1
ATOM 3862 N N . ASN A 1 494 ? 8.356 4.282 -13.130 1.00 57.38 494 ASN A N 1
ATOM 3863 C CA . ASN A 1 494 ? 7.913 4.915 -14.373 1.00 57.38 494 ASN A CA 1
ATOM 3864 C C . ASN A 1 494 ? 6.819 5.974 -14.146 1.00 57.38 494 ASN A C 1
ATOM 3866 O O . ASN A 1 494 ? 6.454 6.690 -15.074 1.00 57.38 494 ASN A O 1
ATOM 3870 N N . MET A 1 495 ? 6.269 6.077 -12.931 1.00 60.62 495 MET A N 1
ATOM 3871 C CA . MET A 1 495 ? 5.265 7.089 -12.594 1.00 60.62 495 MET A CA 1
ATOM 3872 C C . MET A 1 495 ? 5.918 8.455 -12.354 1.00 60.62 495 MET A C 1
ATOM 3874 O O . MET A 1 495 ? 6.949 8.562 -11.687 1.00 60.62 495 MET A O 1
ATOM 3878 N N . HIS A 1 496 ? 5.278 9.517 -12.845 1.00 61.88 496 HIS A N 1
ATOM 3879 C CA . HIS A 1 496 ? 5.664 10.898 -12.546 1.00 61.88 496 HIS A CA 1
ATOM 3880 C C . HIS A 1 496 ? 5.203 11.317 -11.143 1.00 61.88 496 HIS A C 1
ATOM 3882 O O . HIS A 1 496 ? 4.257 10.749 -10.599 1.00 61.88 496 HIS A O 1
ATOM 3888 N N . LEU A 1 497 ? 5.835 12.352 -10.576 1.00 62.81 497 LEU A N 1
ATOM 3889 C CA . LEU A 1 497 ? 5.545 12.868 -9.230 1.00 62.81 497 LEU A CA 1
ATOM 3890 C C . LEU A 1 497 ? 4.044 13.108 -8.976 1.00 62.81 497 LEU A C 1
ATOM 3892 O O . LEU A 1 497 ? 3.521 12.666 -7.956 1.00 62.81 497 LEU A O 1
ATOM 3896 N N . SER A 1 498 ? 3.336 13.739 -9.918 1.00 63.97 498 SER A N 1
ATOM 3897 C CA . SER A 1 498 ? 1.899 14.043 -9.797 1.00 63.97 498 SER A CA 1
ATOM 3898 C C . SER A 1 498 ? 1.024 12.801 -9.613 1.00 63.97 498 SER A C 1
ATOM 3900 O O . SER A 1 498 ? -0.015 12.855 -8.963 1.00 63.97 498 SER A O 1
ATOM 3902 N N . SER A 1 499 ? 1.454 11.644 -10.123 1.00 66.50 499 SER A N 1
ATOM 3903 C CA . SER A 1 499 ? 0.706 10.391 -9.978 1.00 66.50 499 SER A CA 1
ATOM 3904 C C . SER A 1 499 ? 0.713 9.854 -8.539 1.00 66.50 499 SER A C 1
ATOM 3906 O O . SER A 1 499 ? -0.120 9.018 -8.196 1.00 66.50 499 SER A O 1
ATOM 3908 N N . PHE A 1 500 ? 1.625 10.338 -7.691 1.00 72.81 500 PHE A N 1
ATOM 3909 C CA . PHE A 1 500 ? 1.711 9.987 -6.271 1.00 72.81 500 PHE A CA 1
ATOM 3910 C C . PHE A 1 500 ? 0.912 10.935 -5.366 1.00 72.81 500 PHE A C 1
ATOM 3912 O O . PHE A 1 500 ? 0.753 10.648 -4.182 1.00 72.81 500 PHE A O 1
ATOM 3919 N N . GLU A 1 501 ? 0.395 12.050 -5.886 1.00 75.62 501 GLU A N 1
ATOM 3920 C CA . GLU A 1 501 ? -0.222 13.106 -5.075 1.00 75.62 501 GLU A CA 1
ATOM 3921 C C . GLU A 1 501 ? -1.385 12.584 -4.219 1.00 75.62 501 GLU A C 1
ATOM 3923 O O . GLU A 1 501 ? -1.317 12.627 -2.993 1.00 75.62 501 GLU A O 1
ATOM 3928 N N . LYS A 1 502 ? -2.417 12.012 -4.853 1.00 75.25 502 LYS A N 1
ATOM 3929 C CA . LYS A 1 502 ? -3.637 11.572 -4.155 1.00 75.25 502 LYS A CA 1
ATOM 3930 C C . LYS A 1 502 ? -3.412 10.346 -3.271 1.00 75.25 502 LYS A C 1
ATOM 3932 O O . LYS A 1 502 ? -3.765 10.350 -2.102 1.00 75.25 502 LYS A O 1
ATOM 3937 N N . GLY A 1 503 ? -2.845 9.278 -3.831 1.00 70.06 503 GLY A N 1
ATOM 3938 C CA . GLY A 1 503 ? -2.790 7.972 -3.161 1.00 70.06 503 GLY A CA 1
ATOM 3939 C C . GLY A 1 503 ? -1.637 7.797 -2.171 1.00 70.06 503 GLY A C 1
ATOM 3940 O O . GLY A 1 503 ? -1.654 6.848 -1.389 1.00 70.06 503 GLY A O 1
ATOM 3941 N N . ASN A 1 504 ? -0.628 8.670 -2.214 1.00 87.06 504 ASN A N 1
ATOM 3942 C CA . ASN A 1 504 ? 0.571 8.542 -1.395 1.00 87.06 504 ASN A CA 1
ATOM 3943 C C . ASN A 1 504 ? 0.853 9.817 -0.593 1.00 87.06 504 ASN A C 1
ATOM 3945 O O . ASN A 1 504 ? 0.880 9.761 0.631 1.00 87.06 504 ASN A O 1
ATOM 3949 N N . ILE A 1 505 ? 1.043 10.960 -1.261 1.00 78.94 505 ILE A N 1
ATOM 3950 C CA . ILE A 1 505 ? 1.463 12.209 -0.604 1.00 78.94 505 ILE A CA 1
ATOM 3951 C C . ILE A 1 505 ? 0.352 12.747 0.310 1.00 78.94 505 ILE A C 1
ATOM 3953 O O . ILE A 1 505 ? 0.610 12.998 1.485 1.00 78.94 505 ILE A O 1
ATOM 3957 N N . ALA A 1 506 ? -0.889 12.851 -0.180 1.00 79.19 506 ALA A N 1
ATOM 3958 C CA . ALA A 1 506 ? -2.036 13.251 0.641 1.00 79.19 506 ALA A CA 1
ATOM 3959 C C . ALA A 1 506 ? -2.271 12.272 1.802 1.00 79.19 506 ALA A C 1
ATOM 3961 O O . ALA A 1 506 ? -2.538 12.693 2.925 1.00 79.19 506 ALA A O 1
ATOM 3962 N N . GLY A 1 507 ? -2.050 10.975 1.561 1.00 89.06 507 GLY A N 1
ATOM 3963 C CA . GLY A 1 507 ? -2.107 9.940 2.592 1.00 89.06 507 GLY A CA 1
ATOM 3964 C C . GLY A 1 507 ? -1.190 10.203 3.785 1.00 89.06 507 GLY A C 1
ATOM 3965 O O . GLY A 1 507 ? -1.596 9.966 4.918 1.00 89.06 507 GLY A O 1
ATOM 3966 N N . VAL A 1 508 ? 0.006 10.760 3.568 1.00 93.31 508 VAL A N 1
ATOM 3967 C CA . VAL A 1 508 ? 0.901 11.168 4.667 1.00 93.31 508 VAL A CA 1
ATOM 3968 C C . VAL A 1 508 ? 0.255 12.258 5.516 1.00 93.31 508 VAL A C 1
ATOM 3970 O O . VAL A 1 508 ? 0.272 12.158 6.740 1.00 93.31 508 VAL A O 1
ATOM 3973 N N . SER A 1 509 ? -0.360 13.260 4.884 1.00 88.75 509 SER A N 1
ATOM 3974 C CA . SER A 1 509 ? -1.074 14.322 5.599 1.00 88.75 509 SER A CA 1
ATOM 3975 C C . SER A 1 509 ? -2.256 13.771 6.396 1.00 88.75 509 SER A C 1
ATOM 3977 O O . SER A 1 509 ? -2.403 14.103 7.566 1.00 88.75 509 SER A O 1
ATOM 3979 N N . HIS A 1 510 ? -3.071 12.896 5.802 1.00 95.56 510 HIS A N 1
ATOM 3980 C CA . HIS A 1 510 ? -4.237 12.318 6.475 1.00 95.56 510 HIS A CA 1
ATOM 3981 C C . HIS A 1 510 ? -3.839 11.414 7.655 1.00 95.56 510 HIS A C 1
ATOM 3983 O O . HIS A 1 510 ? -4.476 11.442 8.705 1.00 95.56 510 HIS A O 1
ATOM 3989 N N . LEU A 1 511 ? -2.743 10.659 7.532 1.00 97.00 511 LEU A N 1
ATOM 3990 C CA . LEU A 1 511 ? -2.192 9.870 8.640 1.00 97.00 511 LEU A CA 1
ATOM 3991 C C . LEU A 1 511 ? -1.613 10.756 9.753 1.00 97.00 511 LEU A C 1
ATOM 3993 O O . LEU A 1 511 ? -1.758 10.427 10.927 1.00 97.00 511 LEU A O 1
ATOM 3997 N N . ILE A 1 512 ? -1.009 11.899 9.415 1.00 93.81 512 ILE A N 1
ATOM 3998 C CA . ILE A 1 512 ? -0.594 12.902 10.407 1.00 93.81 512 ILE A CA 1
ATOM 3999 C C . ILE A 1 512 ? -1.819 13.484 11.126 1.00 93.81 512 ILE A C 1
ATOM 4001 O O . ILE A 1 512 ? -1.790 13.609 12.350 1.00 93.81 512 ILE A O 1
ATOM 4005 N N . SER A 1 513 ? -2.910 13.770 10.410 1.00 92.62 513 SER A N 1
ATOM 4006 C CA . SER A 1 513 ? -4.173 14.210 11.019 1.00 92.62 513 SER A CA 1
ATOM 4007 C C . SER A 1 513 ? -4.769 13.150 11.953 1.00 92.62 513 SER A C 1
ATOM 4009 O O . SER A 1 513 ? -5.260 13.497 13.026 1.00 92.62 513 SER A O 1
ATOM 4011 N N . LEU A 1 514 ? -4.666 11.860 11.613 1.00 95.31 514 LEU A N 1
ATOM 4012 C CA . LEU A 1 514 ? -5.032 10.763 12.518 1.00 95.31 514 LEU A CA 1
ATOM 4013 C C . LEU A 1 514 ? -4.173 10.774 13.790 1.00 95.31 514 LEU A C 1
ATOM 4015 O O . LEU A 1 514 ? -4.709 10.643 14.890 1.00 95.31 514 LEU A O 1
ATOM 4019 N N . CYS A 1 515 ? -2.858 10.982 13.659 1.00 95.25 515 CYS A N 1
ATOM 4020 C CA . CYS A 1 515 ? -1.969 11.102 14.813 1.00 95.25 515 CYS A CA 1
ATOM 4021 C C . CYS A 1 515 ? -2.330 12.289 15.716 1.00 95.25 515 CYS A C 1
ATOM 4023 O O . CYS A 1 515 ? -2.310 12.147 16.937 1.00 95.25 515 CYS A O 1
ATOM 4025 N N . GLN A 1 516 ? -2.675 13.439 15.130 1.00 92.44 516 GLN A N 1
ATOM 4026 C CA . GLN A 1 516 ? -3.085 14.645 15.859 1.00 92.44 516 GLN A CA 1
ATOM 4027 C C . GLN A 1 516 ? -4.439 14.492 16.557 1.00 92.44 516 GLN A C 1
ATOM 4029 O O . GLN A 1 516 ? -4.644 15.072 17.619 1.00 92.44 516 GLN A O 1
ATOM 4034 N N . ALA A 1 517 ? -5.357 13.720 15.971 1.00 90.88 517 ALA A N 1
ATOM 4035 C CA . ALA A 1 517 ? -6.679 13.482 16.540 1.00 90.88 517 ALA A CA 1
ATOM 4036 C C . ALA A 1 517 ? -6.646 12.602 17.806 1.00 90.88 517 ALA A C 1
ATOM 4038 O O . ALA A 1 517 ? -7.591 12.633 18.594 1.00 90.88 517 ALA A O 1
ATOM 4039 N N . ALA A 1 518 ? -5.573 11.836 18.028 1.00 90.50 518 ALA A N 1
ATOM 4040 C CA . ALA A 1 518 ? -5.374 11.084 19.265 1.00 90.50 518 ALA A CA 1
ATOM 4041 C C . ALA A 1 518 ? -4.997 12.013 20.441 1.00 90.50 518 ALA A C 1
ATOM 4043 O O . ALA A 1 518 ? -4.294 13.004 20.256 1.00 90.50 518 ALA A O 1
ATOM 4044 N N . GLN A 1 519 ? -5.412 11.684 21.676 1.00 81.50 519 GLN A N 1
ATOM 4045 C CA . GLN A 1 519 ? -5.098 12.486 22.881 1.00 81.50 519 GLN A CA 1
ATOM 4046 C C . GLN A 1 519 ? -4.477 11.682 24.044 1.00 81.50 519 GLN A C 1
ATOM 4048 O O . GLN A 1 519 ? -5.201 10.920 24.693 1.00 81.50 519 GLN A O 1
ATOM 4053 N N . PRO A 1 520 ? -3.155 11.802 24.320 1.00 84.00 520 PRO A N 1
ATOM 4054 C CA . PRO A 1 520 ? -2.175 12.655 23.629 1.00 84.00 520 PRO A CA 1
ATOM 4055 C C . PRO A 1 520 ? -1.943 12.290 22.143 1.00 84.00 520 PRO A C 1
ATOM 4057 O O . PRO A 1 520 ? -2.336 11.202 21.718 1.00 84.00 520 PRO A O 1
ATOM 4060 N N . PRO A 1 521 ? -1.303 13.160 21.342 1.00 89.00 521 PRO A N 1
ATOM 4061 C CA . PRO A 1 521 ? -1.009 12.864 19.940 1.00 89.00 521 PRO A CA 1
ATOM 4062 C C . PRO A 1 521 ? -0.168 11.595 19.769 1.00 89.00 521 PRO A C 1
ATOM 4064 O O . PRO A 1 521 ? 0.770 11.349 20.531 1.00 89.00 521 PRO A O 1
ATOM 4067 N N . ALA A 1 522 ? -0.501 10.786 18.766 1.00 94.75 522 ALA A N 1
ATOM 4068 C CA . ALA A 1 522 ? 0.278 9.607 18.404 1.00 94.75 522 ALA A CA 1
ATOM 4069 C C . ALA A 1 522 ? 1.530 9.988 17.593 1.00 94.75 522 ALA A C 1
ATOM 4071 O O . ALA A 1 522 ? 1.632 11.083 17.036 1.00 94.75 522 ALA A O 1
ATOM 4072 N N . THR A 1 523 ? 2.492 9.069 17.500 1.00 97.25 523 THR A N 1
ATOM 4073 C CA . THR A 1 523 ? 3.701 9.281 16.686 1.00 97.25 523 THR A CA 1
ATOM 4074 C C . THR A 1 523 ? 3.472 8.895 15.222 1.00 97.25 523 THR A C 1
ATOM 4076 O O . THR A 1 523 ? 2.812 7.898 14.930 1.00 97.25 523 THR A O 1
ATOM 4079 N N . MET A 1 524 ? 4.037 9.660 14.286 1.00 97.69 524 MET A N 1
ATOM 4080 C CA . MET A 1 524 ? 4.054 9.335 12.857 1.00 97.69 524 MET A CA 1
ATOM 4081 C C . MET A 1 524 ? 5.418 8.756 12.469 1.00 97.69 524 MET A C 1
ATOM 4083 O O . MET A 1 524 ? 6.419 9.462 12.520 1.00 97.69 524 MET A O 1
ATOM 4087 N N . ASN A 1 525 ? 5.478 7.498 12.038 1.00 98.50 525 ASN A N 1
ATOM 4088 C CA . ASN A 1 525 ? 6.723 6.831 11.650 1.00 98.50 525 ASN A CA 1
ATOM 4089 C C . ASN A 1 525 ? 6.656 6.464 10.164 1.00 98.50 525 ASN A C 1
ATOM 4091 O O . ASN A 1 525 ? 5.957 5.535 9.763 1.00 98.50 525 ASN A O 1
ATOM 4095 N N . PHE A 1 526 ? 7.349 7.229 9.325 1.00 98.56 526 PHE A N 1
ATOM 4096 C CA . PHE A 1 526 ? 7.283 7.111 7.874 1.00 98.56 526 PHE A CA 1
ATOM 4097 C C . PHE A 1 526 ? 8.462 6.318 7.313 1.00 98.56 526 PHE A C 1
ATOM 4099 O O . PHE A 1 526 ? 9.604 6.772 7.380 1.00 98.56 526 PHE A O 1
ATOM 4106 N N . CYS A 1 527 ? 8.195 5.173 6.679 1.00 98.25 527 CYS A N 1
ATOM 4107 C CA . CYS A 1 527 ? 9.209 4.449 5.914 1.00 98.25 527 CYS A CA 1
ATOM 4108 C C . CYS A 1 527 ? 9.433 5.145 4.561 1.00 98.25 527 CYS A C 1
ATOM 4110 O O . CYS A 1 527 ? 8.683 4.951 3.596 1.00 98.25 527 CYS A O 1
ATOM 4112 N N . SER A 1 528 ? 10.473 5.973 4.499 1.00 97.56 528 SER A N 1
ATOM 4113 C CA . SER A 1 528 ? 10.993 6.582 3.275 1.00 97.56 528 SER A CA 1
ATOM 4114 C C . SER A 1 528 ? 12.037 5.668 2.609 1.00 97.56 528 SER A C 1
ATOM 4116 O O . SER A 1 528 ? 12.152 4.487 2.934 1.00 97.56 528 SER A O 1
ATOM 4118 N N . SER A 1 529 ? 12.797 6.183 1.645 1.00 95.94 529 SER A N 1
ATOM 4119 C CA . SER A 1 529 ? 13.799 5.428 0.892 1.00 95.94 529 SER A CA 1
ATOM 4120 C C . SER A 1 529 ? 15.080 6.229 0.718 1.00 95.94 529 SER A C 1
ATOM 4122 O O . SER A 1 529 ? 15.028 7.433 0.500 1.00 95.94 529 SER A O 1
ATOM 4124 N N . VAL A 1 530 ? 16.227 5.549 0.702 1.00 95.06 530 VAL A N 1
ATOM 4125 C CA . VAL A 1 530 ? 17.523 6.155 0.347 1.00 95.06 530 VAL A CA 1
ATOM 4126 C C . VAL A 1 530 ? 17.539 6.832 -1.030 1.00 95.06 530 VAL A C 1
ATOM 4128 O O . VAL A 1 530 ? 18.392 7.682 -1.286 1.00 95.06 530 VAL A O 1
ATOM 4131 N N . SER A 1 531 ? 16.581 6.513 -1.913 1.00 92.31 531 SER A N 1
ATOM 4132 C CA . SER A 1 531 ? 16.445 7.164 -3.219 1.00 92.31 531 SER A CA 1
ATOM 4133 C C . SER A 1 531 ? 16.151 8.668 -3.131 1.00 92.31 531 SER A C 1
ATOM 4135 O O . SER A 1 531 ? 16.382 9.395 -4.096 1.00 92.31 531 SER A O 1
ATOM 4137 N N . THR A 1 532 ? 15.649 9.153 -1.986 1.00 93.62 532 THR A N 1
ATOM 4138 C CA . THR A 1 532 ? 15.444 10.592 -1.729 1.00 93.62 532 THR A CA 1
ATOM 4139 C C . THR A 1 532 ? 16.758 11.363 -1.610 1.00 93.62 532 THR A C 1
ATOM 4141 O O . THR A 1 532 ? 16.748 12.586 -1.708 1.00 93.62 532 THR A O 1
ATOM 4144 N N . CYS A 1 533 ? 17.885 10.654 -1.476 1.00 93.69 533 CYS A N 1
ATOM 4145 C CA . CYS A 1 533 ? 19.214 11.234 -1.317 1.00 93.69 533 CYS A CA 1
ATOM 4146 C C . CYS A 1 533 ? 20.255 10.695 -2.317 1.00 93.69 533 CYS A C 1
ATOM 4148 O O . CYS A 1 533 ? 21.453 10.890 -2.113 1.00 93.69 533 CYS A O 1
ATOM 4150 N N . SER A 1 534 ? 19.863 9.997 -3.390 1.00 87.75 534 SER A N 1
ATOM 4151 C CA . SER A 1 534 ? 20.829 9.388 -4.326 1.00 87.75 534 SER A CA 1
ATOM 4152 C C . SER A 1 534 ? 21.759 10.394 -5.013 1.00 87.75 534 SER A C 1
ATOM 4154 O O . SER A 1 534 ? 22.871 10.031 -5.391 1.00 87.75 534 SER A O 1
ATOM 4156 N N . GLN A 1 535 ? 21.328 11.647 -5.166 1.00 87.56 535 GLN A N 1
ATOM 4157 C CA . GLN A 1 535 ? 22.115 12.746 -5.734 1.00 87.56 535 GLN A CA 1
ATOM 4158 C C . GLN A 1 535 ? 22.762 13.632 -4.657 1.00 87.56 535 GLN A C 1
ATOM 4160 O O . GLN A 1 535 ? 23.220 14.731 -4.959 1.00 87.56 535 GLN A O 1
ATOM 4165 N N . ALA A 1 536 ? 22.828 13.170 -3.404 1.00 90.75 536 ALA A N 1
ATOM 4166 C CA . ALA A 1 536 ? 23.470 13.916 -2.332 1.00 90.75 536 ALA A CA 1
ATOM 4167 C C . ALA A 1 536 ? 24.931 14.252 -2.665 1.00 90.75 536 ALA A C 1
ATOM 4169 O O . ALA A 1 536 ? 25.702 13.409 -3.149 1.00 90.75 536 ALA A O 1
ATOM 4170 N N . THR A 1 537 ? 25.296 15.497 -2.371 1.00 89.12 537 THR A N 1
ATOM 4171 C CA . THR A 1 537 ? 26.643 16.055 -2.554 1.00 89.12 537 THR A CA 1
ATOM 4172 C C . THR A 1 537 ? 27.535 15.849 -1.330 1.00 89.12 537 THR A C 1
ATOM 4174 O O . THR A 1 537 ? 28.751 15.970 -1.436 1.00 89.12 537 THR A O 1
ATOM 4177 N N . VAL A 1 538 ? 26.945 15.489 -0.186 1.00 90.12 538 VAL A N 1
ATOM 4178 C CA . VAL A 1 538 ? 27.643 15.182 1.067 1.00 90.12 538 VAL A CA 1
ATOM 4179 C C . VAL A 1 538 ? 27.661 13.670 1.284 1.00 90.12 538 VAL A C 1
ATOM 4181 O O . VAL A 1 538 ? 26.621 13.018 1.188 1.00 90.12 538 VAL A O 1
ATOM 4184 N N . ILE A 1 539 ? 28.844 13.116 1.566 1.00 89.56 539 ILE A N 1
ATOM 4185 C CA . ILE A 1 539 ? 29.062 11.690 1.843 1.00 89.56 539 ILE A CA 1
ATOM 4186 C C . ILE A 1 539 ? 29.888 11.569 3.142 1.00 89.56 539 ILE A C 1
ATOM 4188 O O . ILE A 1 539 ? 30.915 12.242 3.239 1.00 89.56 539 ILE A O 1
ATOM 4192 N N . PRO A 1 540 ? 29.487 10.730 4.120 1.00 92.69 540 PRO A N 1
ATOM 4193 C CA . PRO A 1 540 ? 28.266 9.924 4.121 1.00 92.69 540 PRO A CA 1
ATOM 4194 C C . PRO A 1 540 ? 26.994 10.792 4.160 1.00 92.69 540 PRO A C 1
ATOM 4196 O O . PRO A 1 540 ? 26.994 11.891 4.712 1.00 92.69 540 PRO A O 1
ATOM 4199 N N . VAL A 1 541 ? 25.909 10.311 3.541 1.00 94.94 541 VAL A N 1
ATOM 4200 C CA . VAL A 1 541 ? 24.620 11.021 3.505 1.00 94.94 541 VAL A CA 1
ATOM 4201 C C . VAL A 1 541 ? 24.087 11.164 4.937 1.00 94.94 541 VAL A C 1
ATOM 4203 O O . VAL A 1 541 ? 23.907 10.144 5.606 1.00 94.94 541 VAL A O 1
ATOM 4206 N N . PRO A 1 542 ? 23.814 12.389 5.420 1.00 96.19 542 PRO A N 1
ATOM 4207 C CA . PRO A 1 542 ? 23.474 12.622 6.820 1.00 96.19 542 PRO A CA 1
ATOM 4208 C C . PRO A 1 542 ? 22.033 12.226 7.172 1.00 96.19 542 PRO A C 1
ATOM 4210 O O . PRO A 1 542 ? 21.116 12.278 6.346 1.00 96.19 542 PRO A O 1
ATOM 4213 N N . GLU A 1 543 ? 21.817 11.908 8.446 1.00 96.69 543 GLU A N 1
ATOM 4214 C CA . GLU A 1 543 ? 20.513 11.605 9.052 1.00 96.69 543 GLU A CA 1
ATOM 4215 C C . GLU A 1 543 ? 19.751 12.891 9.425 1.00 96.69 543 GLU A C 1
ATOM 4217 O O . GLU A 1 543 ? 19.436 13.164 10.579 1.00 96.69 543 GLU A O 1
ATOM 4222 N N . ARG A 1 544 ? 19.472 13.723 8.414 1.00 95.00 544 ARG A N 1
ATOM 4223 C CA . ARG A 1 544 ? 18.673 14.958 8.518 1.00 95.00 544 ARG A CA 1
ATOM 4224 C C . ARG A 1 544 ? 17.799 15.152 7.283 1.00 95.00 544 ARG A C 1
ATOM 4226 O O . ARG A 1 544 ? 17.996 14.448 6.290 1.00 95.00 544 ARG A O 1
ATOM 4233 N N . SER A 1 545 ? 16.874 16.113 7.327 1.00 90.31 545 SER A N 1
ATOM 4234 C CA . SER A 1 545 ? 16.039 16.480 6.171 1.00 90.31 545 SER A CA 1
ATOM 4235 C C . SER A 1 545 ? 16.904 16.724 4.926 1.00 90.31 545 SER A C 1
ATOM 4237 O O . SER A 1 545 ? 17.921 17.414 5.049 1.00 90.31 545 SER A O 1
ATOM 4239 N N . PRO A 1 546 ? 16.565 16.142 3.760 1.00 85.31 546 PRO A N 1
ATOM 4240 C CA . PRO A 1 546 ? 17.410 16.221 2.578 1.00 85.31 546 PRO A CA 1
ATOM 4241 C C . PRO A 1 546 ? 17.037 17.434 1.724 1.00 85.31 546 PRO A C 1
ATOM 4243 O O . PRO A 1 546 ? 15.884 17.857 1.724 1.00 85.31 546 PRO A O 1
ATOM 4246 N N . ASP A 1 547 ? 17.970 17.948 0.927 1.00 88.00 547 ASP A N 1
ATOM 4247 C CA . ASP A 1 547 ? 17.607 18.912 -0.114 1.00 88.00 547 ASP A CA 1
ATOM 4248 C C . ASP A 1 547 ? 16.796 18.204 -1.210 1.00 88.00 547 ASP A C 1
ATOM 4250 O O . ASP A 1 547 ? 17.139 17.096 -1.624 1.00 88.00 547 ASP A O 1
ATOM 4254 N N . PHE A 1 548 ? 15.760 18.849 -1.757 1.00 85.19 548 PHE A N 1
ATOM 4255 C CA . PHE A 1 548 ? 14.968 18.259 -2.850 1.00 85.19 548 PHE A CA 1
ATOM 4256 C C . PHE A 1 548 ? 15.817 17.861 -4.066 1.00 85.19 548 PHE A C 1
ATOM 4258 O O . PHE A 1 548 ? 15.523 16.862 -4.723 1.00 85.19 548 PHE A O 1
ATOM 4265 N N . ALA A 1 549 ? 16.893 18.606 -4.339 1.00 87.50 549 ALA A N 1
ATOM 4266 C CA . ALA A 1 549 ? 17.833 18.316 -5.420 1.00 87.50 549 ALA A CA 1
ATOM 4267 C C . ALA A 1 549 ? 18.584 16.984 -5.233 1.00 87.50 549 ALA A C 1
ATOM 4269 O O . ALA A 1 549 ? 19.124 16.447 -6.197 1.00 87.50 549 ALA A O 1
ATOM 4270 N N . TRP A 1 550 ? 18.623 16.435 -4.014 1.00 92.31 550 TRP A N 1
ATOM 4271 C CA . TRP A 1 550 ? 19.277 15.157 -3.737 1.00 92.31 550 TRP A CA 1
ATOM 4272 C C . TRP A 1 550 ? 18.424 13.952 -4.141 1.00 92.31 550 TRP A C 1
ATOM 4274 O O . TRP A 1 550 ? 18.954 12.841 -4.244 1.00 92.31 550 TRP A O 1
ATOM 4284 N N . ALA A 1 551 ? 17.128 14.141 -4.400 1.00 89.12 551 ALA A N 1
ATOM 4285 C CA . ALA A 1 551 ? 16.265 13.059 -4.844 1.00 89.12 551 ALA A CA 1
ATOM 4286 C C . ALA A 1 551 ? 16.717 12.541 -6.212 1.00 89.12 551 ALA A C 1
ATOM 4288 O O . ALA A 1 551 ? 17.041 13.309 -7.119 1.00 89.12 551 ALA A O 1
ATOM 4289 N N . GLN A 1 552 ? 16.720 11.220 -6.394 1.00 85.75 552 GLN A N 1
ATOM 4290 C CA . GLN A 1 552 ? 16.914 10.630 -7.716 1.00 85.75 552 GLN A CA 1
ATOM 4291 C C . GLN A 1 552 ? 15.873 11.193 -8.698 1.00 85.75 552 GLN A C 1
ATOM 4293 O O . GLN A 1 552 ? 14.723 11.415 -8.318 1.00 85.75 552 GLN A O 1
ATOM 4298 N N . ASN A 1 553 ? 16.263 11.419 -9.956 1.00 79.69 553 ASN A N 1
ATOM 4299 C CA . ASN A 1 553 ? 15.380 11.986 -10.979 1.00 79.69 553 ASN A CA 1
ATOM 4300 C C . ASN A 1 553 ? 14.318 10.976 -11.468 1.00 79.69 553 ASN A C 1
ATOM 4302 O O . ASN A 1 553 ? 14.347 10.515 -12.605 1.00 79.69 553 ASN A O 1
ATOM 4306 N N . MET A 1 554 ? 13.413 10.590 -10.572 1.00 78.75 554 MET A N 1
ATOM 4307 C CA . MET A 1 554 ? 12.276 9.708 -10.814 1.00 78.75 554 MET A CA 1
ATOM 4308 C C . MET A 1 554 ? 11.132 10.062 -9.856 1.00 78.75 554 MET A C 1
ATOM 4310 O O . MET A 1 554 ? 11.373 10.418 -8.698 1.00 78.75 554 MET A O 1
ATOM 4314 N N . GLY A 1 555 ? 9.879 9.919 -10.305 1.00 67.31 555 GLY A N 1
ATOM 4315 C CA . GLY A 1 555 ? 8.711 10.354 -9.529 1.00 67.31 555 GLY A CA 1
ATOM 4316 C C . GLY A 1 555 ? 8.576 9.653 -8.175 1.00 67.31 555 GLY A C 1
ATOM 4317 O O . GLY A 1 555 ? 8.199 10.293 -7.196 1.00 67.31 555 GLY A O 1
ATOM 4318 N N . TYR A 1 556 ? 8.974 8.378 -8.074 1.00 83.31 556 TYR A N 1
ATOM 4319 C CA . TYR A 1 556 ? 9.010 7.652 -6.799 1.00 83.31 556 TYR A CA 1
ATOM 4320 C C . TYR A 1 556 ? 9.905 8.351 -5.759 1.00 83.31 556 TYR A C 1
ATOM 4322 O O . TYR A 1 556 ? 9.430 8.679 -4.671 1.00 83.31 556 TYR A O 1
ATOM 4330 N N . ALA A 1 557 ? 11.168 8.638 -6.096 1.00 85.94 557 ALA A N 1
ATOM 4331 C CA . ALA A 1 557 ? 12.108 9.295 -5.184 1.00 85.94 557 ALA A CA 1
ATOM 4332 C C . ALA A 1 557 ? 11.655 10.711 -4.818 1.00 85.94 557 ALA A C 1
ATOM 4334 O O . ALA A 1 557 ? 11.672 11.081 -3.647 1.00 85.94 557 ALA A O 1
ATOM 4335 N N . GLN A 1 558 ? 11.197 11.481 -5.806 1.00 86.19 558 GLN A N 1
ATOM 4336 C CA . GLN A 1 558 ? 10.697 12.839 -5.597 1.00 86.19 558 GLN A CA 1
ATOM 4337 C C . GLN A 1 558 ? 9.462 12.848 -4.682 1.00 86.19 558 GLN A C 1
ATOM 4339 O O . GLN A 1 558 ? 9.387 13.653 -3.760 1.00 86.19 558 GLN A O 1
ATOM 4344 N N . SER A 1 559 ? 8.522 11.914 -4.872 1.00 85.25 559 SER A N 1
ATOM 4345 C CA . SER A 1 559 ? 7.304 11.830 -4.052 1.00 85.25 559 SER A CA 1
ATOM 4346 C C . SER A 1 559 ? 7.603 11.493 -2.591 1.00 85.25 559 SER A C 1
ATOM 4348 O O . SER A 1 559 ? 7.027 12.096 -1.685 1.00 85.25 559 SER A O 1
ATOM 4350 N N . LYS A 1 560 ? 8.547 10.573 -2.349 1.00 93.62 560 LYS A N 1
ATOM 4351 C CA . LYS A 1 560 ? 9.035 10.256 -1.005 1.00 93.62 560 LYS A CA 1
ATOM 4352 C C . LYS A 1 560 ? 9.730 11.461 -0.378 1.00 93.62 560 LYS A C 1
ATOM 4354 O O . LYS A 1 560 ? 9.447 11.762 0.774 1.00 93.62 560 LYS A O 1
ATOM 4359 N N . ALA A 1 561 ? 10.555 12.192 -1.131 1.00 91.94 561 ALA A N 1
ATOM 4360 C CA . ALA A 1 561 ? 11.205 13.405 -0.639 1.00 91.94 561 ALA A CA 1
ATOM 4361 C C . ALA A 1 561 ? 10.183 14.483 -0.230 1.00 91.94 561 ALA A C 1
ATOM 4363 O O . ALA A 1 561 ? 10.348 15.101 0.818 1.00 91.94 561 ALA A O 1
ATOM 4364 N N . VAL A 1 562 ? 9.093 14.667 -0.986 1.00 88.50 562 VAL A N 1
ATOM 4365 C CA . VAL A 1 562 ? 7.977 15.551 -0.587 1.00 88.50 562 VAL A CA 1
ATOM 4366 C C . VAL A 1 562 ? 7.356 15.093 0.734 1.00 88.50 562 VAL A C 1
ATOM 4368 O O . VAL A 1 562 ? 7.183 15.904 1.641 1.00 88.50 562 VAL A O 1
ATOM 4371 N N . ALA A 1 563 ? 7.082 13.798 0.888 1.00 92.25 563 ALA A N 1
ATOM 4372 C CA . ALA A 1 563 ? 6.551 13.250 2.134 1.00 92.25 563 ALA A CA 1
ATOM 4373 C C . ALA A 1 563 ? 7.493 13.426 3.337 1.00 92.25 563 ALA A C 1
ATOM 4375 O O . ALA A 1 563 ? 7.023 13.745 4.427 1.00 92.25 563 ALA A O 1
ATOM 4376 N N . GLU A 1 564 ? 8.812 13.293 3.151 1.00 96.31 564 GLU A N 1
ATOM 4377 C CA . GLU A 1 564 ? 9.792 13.589 4.206 1.00 96.31 564 GLU A CA 1
ATOM 4378 C C . GLU A 1 564 ? 9.667 15.034 4.711 1.00 96.31 564 GLU A C 1
ATOM 4380 O O . GLU A 1 564 ? 9.689 15.276 5.919 1.00 96.31 564 GLU A O 1
ATOM 4385 N N . HIS A 1 565 ? 9.471 15.989 3.798 1.00 91.38 565 HIS A N 1
ATOM 4386 C CA . HIS A 1 565 ? 9.293 17.399 4.144 1.00 91.38 565 HIS A CA 1
ATOM 4387 C C . HIS A 1 565 ? 7.945 17.675 4.821 1.00 91.38 565 HIS A C 1
ATOM 4389 O O . HIS A 1 565 ? 7.885 18.503 5.729 1.00 91.38 565 HIS A O 1
ATOM 4395 N N . ILE A 1 566 ? 6.876 16.961 4.446 1.00 88.62 566 ILE A N 1
ATOM 4396 C CA . ILE A 1 566 ? 5.584 17.026 5.151 1.00 88.62 566 ILE A CA 1
ATOM 4397 C C . ILE A 1 566 ? 5.753 16.552 6.601 1.00 88.62 566 ILE A C 1
ATOM 4399 O O . ILE A 1 566 ? 5.309 17.235 7.523 1.00 88.62 566 ILE A O 1
ATOM 4403 N N . CYS A 1 567 ? 6.455 15.435 6.826 1.00 92.31 567 CYS A N 1
ATOM 4404 C CA . CYS A 1 567 ? 6.762 14.954 8.175 1.00 92.31 567 CYS A CA 1
ATOM 4405 C C . CYS A 1 567 ? 7.606 15.965 8.969 1.00 92.31 567 CYS A C 1
ATOM 4407 O O . CYS A 1 567 ? 7.293 16.246 10.126 1.00 92.31 567 CYS A O 1
ATOM 4409 N N . ALA A 1 568 ? 8.630 16.564 8.351 1.00 90.12 568 ALA A N 1
ATOM 4410 C CA . ALA A 1 568 ? 9.435 17.607 8.988 1.00 90.12 568 ALA A CA 1
ATOM 4411 C C . ALA A 1 568 ? 8.593 18.841 9.366 1.00 90.12 568 ALA A C 1
ATOM 4413 O O . ALA A 1 568 ? 8.733 19.381 10.465 1.00 90.12 568 ALA A O 1
ATOM 4414 N N . LYS A 1 569 ? 7.660 19.257 8.501 1.00 85.94 569 LYS A N 1
ATOM 4415 C CA . LYS A 1 569 ? 6.749 20.371 8.786 1.00 85.94 569 LYS A CA 1
ATOM 4416 C C . LYS A 1 569 ? 5.781 20.045 9.922 1.00 85.94 569 LYS A C 1
ATOM 4418 O O . LYS A 1 569 ? 5.611 20.880 10.809 1.00 85.94 569 LYS A O 1
ATOM 4423 N N . ALA A 1 570 ? 5.218 18.839 9.949 1.00 84.81 570 ALA A N 1
ATOM 4424 C CA . ALA A 1 570 ? 4.357 18.387 11.040 1.00 84.81 570 ALA A CA 1
ATOM 4425 C C . ALA A 1 570 ? 5.115 18.332 12.376 1.00 84.81 570 ALA A C 1
ATOM 4427 O O . ALA A 1 570 ? 4.562 18.693 13.415 1.00 84.81 570 ALA A O 1
ATOM 4428 N N . SER A 1 571 ? 6.409 17.990 12.343 1.00 87.19 571 SER A N 1
ATOM 4429 C CA . SER A 1 571 ? 7.270 18.086 13.524 1.00 87.19 571 SER A CA 1
ATOM 4430 C C . SER A 1 571 ? 7.370 19.498 14.083 1.00 87.19 571 SER A C 1
ATOM 4432 O O . SER A 1 571 ? 7.334 19.664 15.298 1.00 87.19 571 SER A O 1
ATOM 4434 N N . SER A 1 572 ? 7.466 20.522 13.230 1.00 81.19 572 SER A N 1
ATOM 4435 C CA . SER A 1 572 ? 7.460 21.920 13.692 1.00 81.19 572 SER A CA 1
ATOM 4436 C C . SER A 1 572 ? 6.111 22.367 14.274 1.00 81.19 572 SER A C 1
ATOM 4438 O O . SER A 1 572 ? 6.030 23.425 14.885 1.00 81.19 572 SER A O 1
ATOM 4440 N N . GLN A 1 573 ? 5.060 21.560 14.099 1.00 82.00 573 GLN A N 1
ATOM 4441 C CA . GLN A 1 573 ? 3.697 21.800 14.581 1.00 82.00 573 GLN A CA 1
ATOM 4442 C C . GLN A 1 573 ? 3.322 20.884 15.763 1.00 82.00 573 GLN A C 1
ATOM 4444 O O . GLN A 1 573 ? 2.147 20.748 16.091 1.00 82.00 573 GLN A O 1
ATOM 4449 N N . GLY A 1 574 ? 4.305 20.236 16.401 1.00 80.06 574 GLY A N 1
ATOM 4450 C CA . GLY A 1 574 ? 4.101 19.461 17.630 1.00 80.06 574 GLY A CA 1
ATOM 4451 C C . GLY A 1 574 ? 3.778 17.974 17.441 1.00 80.06 574 GLY A C 1
ATOM 4452 O O . GLY A 1 574 ? 3.585 17.271 18.431 1.00 80.06 574 GLY A O 1
ATOM 4453 N N . VAL A 1 575 ? 3.757 17.454 16.208 1.00 88.00 575 VAL A N 1
ATOM 4454 C CA . VAL A 1 575 ? 3.621 16.006 15.958 1.00 88.00 575 VAL A CA 1
ATOM 4455 C C . VAL A 1 575 ? 4.991 15.345 16.021 1.00 88.00 575 VAL A C 1
ATOM 4457 O O . VAL A 1 575 ? 5.893 15.720 15.281 1.00 88.00 575 VAL A O 1
ATOM 4460 N N . THR A 1 576 ? 5.159 14.307 16.838 1.00 96.44 576 THR A N 1
ATOM 4461 C CA . THR A 1 576 ? 6.400 13.518 16.794 1.00 96.44 576 THR A CA 1
ATOM 4462 C C . THR A 1 576 ? 6.437 12.704 15.501 1.00 96.44 576 THR A C 1
ATOM 4464 O O . THR A 1 576 ? 5.663 11.757 15.345 1.00 96.44 576 THR A O 1
ATOM 4467 N N . ALA A 1 577 ? 7.319 13.077 14.573 1.00 95.88 577 ALA A N 1
ATOM 4468 C CA . ALA A 1 577 ? 7.426 12.479 13.248 1.00 95.88 577 ALA A CA 1
ATOM 4469 C C . ALA A 1 577 ? 8.838 11.929 12.997 1.00 95.88 577 ALA A C 1
ATOM 4471 O O . ALA A 1 577 ? 9.823 12.667 13.031 1.00 95.88 577 ALA A O 1
ATOM 4472 N N . ARG A 1 578 ? 8.943 10.628 12.720 1.00 98.12 578 ARG A N 1
ATOM 4473 C CA . ARG A 1 578 ? 10.206 9.930 12.456 1.00 98.12 578 ARG A CA 1
ATOM 4474 C C . ARG A 1 578 ? 10.250 9.471 11.008 1.00 98.12 578 ARG A C 1
ATOM 4476 O O . ARG A 1 578 ? 9.378 8.729 10.560 1.00 98.12 578 ARG A O 1
ATOM 4483 N N . VAL A 1 579 ? 11.262 9.912 10.272 1.00 98.44 579 VAL A N 1
ATOM 4484 C CA . VAL A 1 579 ? 11.477 9.553 8.868 1.00 98.44 579 VAL A CA 1
ATOM 4485 C C . VAL A 1 579 ? 12.565 8.490 8.787 1.00 98.44 579 VAL A C 1
ATOM 4487 O O . VAL A 1 579 ? 13.716 8.730 9.142 1.00 98.44 579 VAL A O 1
ATOM 4490 N N . LEU A 1 580 ? 12.198 7.312 8.296 1.00 98.44 580 LEU A N 1
ATOM 4491 C CA . LEU A 1 580 ? 13.034 6.117 8.262 1.00 98.44 580 LEU A CA 1
ATOM 4492 C C . LEU A 1 580 ? 13.418 5.808 6.809 1.00 98.44 580 LEU A C 1
ATOM 4494 O O . LEU A 1 580 ? 12.628 5.213 6.076 1.00 98.44 580 LEU A O 1
ATOM 4498 N N . ARG A 1 581 ? 14.596 6.239 6.345 1.00 97.88 581 ARG A N 1
ATOM 4499 C CA . ARG A 1 581 ? 15.052 6.012 4.962 1.00 97.88 581 ARG A CA 1
ATOM 4500 C C . ARG A 1 581 ? 15.594 4.603 4.802 1.00 97.88 581 ARG A C 1
ATOM 4502 O O . ARG A 1 581 ? 16.716 4.319 5.209 1.00 97.88 581 ARG A O 1
ATOM 4509 N N . VAL A 1 582 ? 14.807 3.730 4.186 1.00 97.31 582 VAL A N 1
ATOM 4510 C CA . VAL A 1 582 ? 15.174 2.324 4.002 1.00 97.31 582 VAL A CA 1
ATOM 4511 C C . VAL A 1 582 ? 16.052 2.137 2.759 1.00 97.31 582 VAL A C 1
ATOM 4513 O O . VAL A 1 582 ? 15.770 2.704 1.696 1.00 97.31 582 VAL A O 1
ATOM 4516 N N . GLY A 1 583 ? 17.128 1.357 2.916 1.00 94.38 583 GLY A N 1
ATOM 4517 C CA . GLY A 1 583 ? 18.032 0.912 1.852 1.00 94.38 583 GLY A CA 1
ATOM 4518 C C . GLY A 1 583 ? 17.456 -0.194 0.960 1.00 94.38 583 GLY A C 1
ATOM 4519 O O . GLY A 1 583 ? 16.243 -0.380 0.868 1.00 94.38 583 GLY A O 1
ATOM 4520 N N . GLN A 1 584 ? 18.333 -0.949 0.292 1.00 94.19 584 GLN A N 1
ATOM 4521 C CA . GLN A 1 584 ? 17.915 -2.120 -0.484 1.00 94.19 584 GLN A CA 1
ATOM 4522 C C . GLN A 1 584 ? 17.497 -3.247 0.466 1.00 94.19 584 GLN A C 1
ATOM 4524 O O . GLN A 1 584 ? 18.332 -3.814 1.172 1.00 94.19 584 GLN A O 1
ATOM 4529 N N . ILE A 1 585 ? 16.207 -3.576 0.438 1.00 95.69 585 ILE A N 1
ATOM 4530 C CA . ILE A 1 585 ? 15.642 -4.714 1.160 1.00 95.69 585 ILE A CA 1
ATOM 4531 C C . ILE A 1 585 ? 15.924 -5.990 0.361 1.00 95.69 585 ILE A C 1
ATOM 4533 O O . ILE A 1 585 ? 15.696 -6.019 -0.849 1.00 95.69 585 ILE A O 1
ATOM 4537 N N . ILE A 1 586 ? 16.414 -7.028 1.029 1.00 95.75 586 ILE A N 1
ATOM 4538 C CA . ILE A 1 586 ? 16.639 -8.359 0.453 1.00 95.75 586 ILE A CA 1
ATOM 4539 C C . ILE A 1 586 ? 15.851 -9.418 1.238 1.00 95.75 586 ILE A C 1
ATOM 4541 O O . ILE A 1 586 ? 15.142 -9.080 2.192 1.00 95.75 586 ILE A O 1
ATOM 4545 N N . GLY A 1 587 ? 15.942 -10.687 0.821 1.00 95.44 587 GLY A N 1
ATOM 4546 C CA . GLY A 1 587 ? 15.263 -11.797 1.500 1.00 95.44 587 GLY A CA 1
ATOM 4547 C C . GLY A 1 587 ? 15.556 -11.842 3.002 1.00 95.44 587 GLY A C 1
ATOM 4548 O O . GLY A 1 587 ? 16.608 -11.384 3.448 1.00 95.44 587 GLY A O 1
ATOM 4549 N N . ASP A 1 588 ? 14.623 -12.362 3.792 1.00 95.38 588 ASP A N 1
ATOM 4550 C CA . ASP A 1 588 ? 14.757 -12.437 5.249 1.00 95.38 588 ASP A CA 1
ATOM 4551 C C . ASP A 1 588 ? 15.910 -13.366 5.674 1.00 95.38 588 ASP A C 1
ATOM 4553 O O . ASP A 1 588 ? 16.362 -14.213 4.893 1.00 95.38 588 ASP A O 1
ATOM 4557 N N . THR A 1 589 ? 16.425 -13.199 6.895 1.00 94.44 589 THR A N 1
ATOM 4558 C CA . THR A 1 589 ? 17.579 -13.984 7.365 1.00 94.44 589 THR A CA 1
ATOM 4559 C C . THR A 1 589 ? 17.265 -15.457 7.601 1.00 94.44 589 THR A C 1
ATOM 4561 O O . THR A 1 589 ? 18.194 -16.260 7.699 1.00 94.44 589 THR A O 1
ATOM 4564 N N . GLU A 1 590 ? 15.995 -15.850 7.679 1.00 92.44 590 GLU A N 1
ATOM 4565 C CA . GLU A 1 590 ? 15.585 -17.189 8.083 1.00 92.44 590 GLU A CA 1
ATOM 4566 C C . GLU A 1 590 ? 15.295 -18.101 6.885 1.00 92.44 590 GLU A C 1
ATOM 4568 O O . GLU A 1 590 ? 15.846 -19.200 6.783 1.00 92.44 590 GLU A O 1
ATOM 4573 N N . HIS A 1 591 ? 14.496 -17.614 5.944 1.00 92.94 591 HIS A N 1
ATOM 4574 C CA . HIS A 1 591 ? 13.974 -18.337 4.793 1.00 92.94 591 HIS A CA 1
ATOM 4575 C C . HIS A 1 591 ? 14.468 -17.798 3.449 1.00 92.94 591 HIS A C 1
ATOM 4577 O O . HIS A 1 591 ? 14.316 -18.489 2.440 1.00 92.94 591 HIS A O 1
ATOM 4583 N N . GLY A 1 592 ? 15.045 -16.593 3.409 1.00 94.12 592 GLY A N 1
ATOM 4584 C CA . GLY A 1 592 ? 15.527 -15.976 2.174 1.00 94.12 592 GLY A CA 1
ATOM 4585 C C . GLY A 1 592 ? 14.412 -15.626 1.184 1.00 94.12 592 GLY A C 1
ATOM 4586 O O . GLY A 1 592 ? 14.672 -15.557 -0.019 1.00 94.12 592 GLY A O 1
ATOM 4587 N N . VAL A 1 593 ? 13.176 -15.415 1.652 1.00 94.31 593 VAL A N 1
ATOM 4588 C CA . VAL A 1 593 ? 12.024 -15.131 0.788 1.00 94.31 593 VAL A CA 1
ATOM 4589 C C . VAL A 1 593 ? 12.217 -13.779 0.111 1.00 94.31 593 VAL A C 1
ATOM 4591 O O . VAL A 1 593 ? 12.089 -12.722 0.730 1.00 94.31 593 VAL A O 1
ATOM 4594 N N . TRP A 1 594 ? 12.491 -13.807 -1.193 1.00 93.88 594 TRP A N 1
ATOM 4595 C CA . TRP A 1 594 ? 12.739 -12.608 -1.988 1.00 93.88 594 TRP A CA 1
ATOM 4596 C C . TRP A 1 594 ? 11.913 -12.615 -3.275 1.00 93.88 594 TRP A C 1
ATOM 4598 O O . TRP A 1 594 ? 11.855 -13.602 -4.007 1.00 93.88 594 TRP A O 1
ATOM 4608 N N . ASN A 1 595 ? 11.257 -11.493 -3.562 1.00 90.44 595 ASN A N 1
ATOM 4609 C CA . ASN A 1 595 ? 10.486 -11.305 -4.780 1.00 90.44 595 ASN A CA 1
ATOM 4610 C C . ASN A 1 595 ? 11.379 -11.359 -6.031 1.00 90.44 595 ASN A C 1
ATOM 4612 O O . ASN A 1 595 ? 12.085 -10.406 -6.353 1.00 90.44 595 ASN A O 1
ATOM 4616 N N . ALA A 1 596 ? 11.270 -12.447 -6.793 1.00 89.94 596 ALA A N 1
ATOM 4617 C CA . ALA A 1 596 ? 12.050 -12.670 -8.008 1.00 89.94 596 ALA A CA 1
ATOM 4618 C C . ALA A 1 596 ? 11.794 -11.655 -9.137 1.00 89.94 596 ALA A C 1
ATOM 4620 O O . ALA A 1 596 ? 12.565 -11.607 -10.093 1.00 89.94 596 ALA A O 1
ATOM 4621 N N . GLN A 1 597 ? 10.730 -10.849 -9.045 1.00 86.06 597 GLN A N 1
ATOM 4622 C CA . GLN A 1 597 ? 10.434 -9.800 -10.024 1.00 86.06 597 GLN A CA 1
ATOM 4623 C C . GLN A 1 597 ? 11.152 -8.469 -9.741 1.00 86.06 597 GLN A C 1
ATOM 4625 O O . GLN A 1 597 ? 10.962 -7.496 -10.469 1.00 86.06 597 GLN A O 1
ATOM 4630 N N . GLU A 1 598 ? 11.961 -8.388 -8.688 1.00 88.56 598 GLU A N 1
ATOM 4631 C CA . GLU A 1 598 ? 12.781 -7.208 -8.417 1.00 88.56 598 GLU A CA 1
ATOM 4632 C C . GLU A 1 598 ? 14.054 -7.190 -9.275 1.00 88.56 598 GLU A C 1
ATOM 4634 O O . GLU A 1 598 ? 14.537 -8.223 -9.739 1.00 88.56 598 GLU A O 1
ATOM 4639 N N . ALA A 1 599 ? 14.628 -5.998 -9.468 1.00 88.81 599 ALA A N 1
ATOM 4640 C CA . ALA A 1 599 ? 15.765 -5.799 -10.365 1.00 88.81 599 ALA A CA 1
ATOM 4641 C C . ALA A 1 599 ? 16.998 -6.641 -9.991 1.00 88.81 599 ALA A C 1
ATOM 4643 O O . ALA A 1 599 ? 17.647 -7.189 -10.877 1.00 88.81 599 ALA A O 1
ATOM 4644 N N . VAL A 1 600 ? 17.316 -6.778 -8.698 1.00 94.25 600 VAL A N 1
ATOM 4645 C CA . VAL A 1 600 ? 18.481 -7.562 -8.252 1.00 94.25 600 VAL A CA 1
ATOM 4646 C C . VAL A 1 600 ? 18.264 -9.070 -8.474 1.00 94.25 600 VAL A C 1
ATOM 4648 O O . VAL A 1 600 ? 19.100 -9.675 -9.144 1.00 94.25 600 VAL A O 1
ATOM 4651 N N . PRO A 1 601 ? 17.147 -9.691 -8.040 1.00 95.06 601 PRO A N 1
ATOM 4652 C CA . PRO A 1 601 ? 16.830 -11.072 -8.408 1.00 95.06 601 PRO A CA 1
ATOM 4653 C C . PRO A 1 601 ? 16.773 -11.330 -9.916 1.00 95.06 601 PRO A C 1
ATOM 4655 O O . PRO A 1 601 ? 17.329 -12.329 -10.364 1.00 95.06 601 PRO A O 1
ATOM 4658 N N . MET A 1 602 ? 16.178 -10.436 -10.717 1.00 94.12 602 MET A N 1
ATOM 4659 C CA . MET A 1 602 ? 16.179 -10.580 -12.180 1.00 94.12 602 MET A CA 1
ATOM 4660 C C . MET A 1 602 ? 17.592 -10.496 -12.766 1.00 94.12 602 MET A C 1
ATOM 4662 O O . MET A 1 602 ? 17.921 -11.253 -13.675 1.00 94.12 602 MET A O 1
ATOM 4666 N N . MET A 1 603 ? 18.453 -9.624 -12.233 1.00 95.94 603 MET A N 1
ATOM 4667 C CA . MET A 1 603 ? 19.859 -9.596 -12.625 1.00 95.94 603 MET A CA 1
ATOM 4668 C C . MET A 1 603 ? 20.534 -10.927 -12.287 1.00 95.94 603 MET A C 1
ATOM 4670 O O . MET A 1 603 ? 21.125 -11.526 -13.174 1.00 95.94 603 MET A O 1
ATOM 4674 N N . MET A 1 604 ? 20.380 -11.458 -11.070 1.00 96.06 604 MET A N 1
ATOM 4675 C CA . MET A 1 604 ? 20.949 -12.763 -10.696 1.00 96.06 604 MET A CA 1
ATOM 4676 C C . MET A 1 604 ? 20.408 -13.915 -11.564 1.00 96.06 604 MET A C 1
ATOM 4678 O O . MET A 1 604 ? 21.165 -14.803 -11.949 1.00 96.06 604 MET A O 1
ATOM 4682 N N . GLN A 1 605 ? 19.132 -13.868 -11.960 1.00 95.44 605 GLN A N 1
ATOM 4683 C CA . GLN A 1 605 ? 18.506 -14.858 -12.844 1.00 95.44 605 GLN A CA 1
ATOM 4684 C C . GLN A 1 605 ? 19.146 -14.907 -14.246 1.00 95.44 605 GLN A C 1
ATOM 4686 O O . GLN A 1 605 ? 19.007 -15.909 -14.956 1.00 95.44 605 GLN A O 1
ATOM 4691 N N . THR A 1 606 ? 19.888 -13.870 -14.658 1.00 96.19 606 THR A N 1
ATOM 4692 C CA . THR A 1 606 ? 20.664 -13.895 -15.912 1.00 96.19 606 THR A CA 1
ATOM 4693 C C . THR A 1 606 ? 21.777 -14.946 -15.917 1.00 96.19 606 THR A C 1
ATOM 4695 O O . THR A 1 606 ? 22.096 -15.480 -16.981 1.00 96.19 606 THR A O 1
ATOM 4698 N N . ALA A 1 607 ? 22.239 -15.390 -14.742 1.00 95.81 607 ALA A N 1
ATOM 4699 C CA . ALA A 1 607 ? 23.099 -16.566 -14.624 1.00 95.81 607 ALA A CA 1
ATOM 4700 C C . ALA A 1 607 ? 22.449 -17.830 -15.214 1.00 95.81 607 ALA A C 1
ATOM 4702 O O . ALA A 1 607 ? 23.121 -18.637 -15.839 1.00 95.81 607 ALA A O 1
ATOM 4703 N N . VAL A 1 608 ? 21.131 -17.989 -15.061 1.00 93.00 608 VAL A N 1
ATOM 4704 C CA . VAL A 1 608 ? 20.397 -19.180 -15.520 1.00 93.00 608 VAL A CA 1
ATOM 4705 C C . VAL A 1 608 ? 19.848 -19.002 -16.938 1.00 93.00 608 VAL A C 1
ATOM 4707 O O . VAL A 1 608 ? 19.789 -19.958 -17.708 1.00 93.00 608 VAL A O 1
ATOM 4710 N N . THR A 1 609 ? 19.416 -17.791 -17.293 1.00 93.12 609 THR A N 1
ATOM 4711 C CA . THR A 1 609 ? 18.720 -17.529 -18.567 1.00 93.12 609 THR A CA 1
ATOM 4712 C C . THR A 1 609 ? 19.667 -17.253 -19.731 1.00 93.12 609 THR A C 1
ATOM 4714 O O . THR A 1 609 ? 19.416 -17.739 -20.832 1.00 93.12 609 THR A O 1
ATOM 4717 N N . ILE A 1 610 ? 20.758 -16.514 -19.502 1.00 95.25 610 ILE A N 1
ATOM 4718 C CA . ILE A 1 610 ? 21.750 -16.167 -20.538 1.00 95.25 610 ILE A CA 1
ATOM 4719 C C . ILE A 1 610 ? 23.161 -16.669 -20.210 1.00 95.25 610 ILE A C 1
ATOM 4721 O O . ILE A 1 610 ? 24.080 -16.455 -20.998 1.00 95.25 610 ILE A O 1
ATOM 4725 N N . GLY A 1 611 ? 23.344 -17.318 -19.056 1.00 95.69 611 GLY A N 1
ATOM 4726 C CA . GLY A 1 611 ? 24.628 -17.880 -18.645 1.00 95.69 611 GLY A CA 1
ATOM 4727 C C . GLY A 1 611 ? 25.676 -16.836 -18.265 1.00 95.69 611 GLY A C 1
ATOM 4728 O O . GLY A 1 611 ? 26.860 -17.145 -18.337 1.00 95.69 611 GLY A O 1
ATOM 4729 N N . ALA A 1 612 ? 25.297 -15.601 -17.917 1.00 97.56 612 ALA A N 1
ATOM 4730 C CA . ALA A 1 612 ? 26.258 -14.528 -17.649 1.00 97.56 612 ALA A CA 1
ATOM 4731 C C . ALA A 1 612 ? 25.764 -13.526 -16.599 1.00 97.56 612 ALA A C 1
ATOM 4733 O O . ALA A 1 612 ? 24.580 -13.198 -16.572 1.00 97.56 612 ALA A O 1
ATOM 4734 N N . LEU A 1 613 ? 26.690 -12.990 -15.797 1.00 98.12 613 LEU A N 1
ATOM 4735 C CA . LEU A 1 613 ? 26.470 -11.878 -14.866 1.00 98.12 613 LEU A CA 1
ATOM 4736 C C . LEU A 1 613 ? 27.474 -10.738 -15.116 1.00 98.12 613 LEU A C 1
ATOM 4738 O O . LEU A 1 613 ? 28.610 -10.998 -15.527 1.00 98.12 613 LEU A O 1
ATOM 4742 N N . PRO A 1 614 ? 27.081 -9.472 -14.875 1.00 96.88 614 PRO A N 1
ATOM 4743 C CA . PRO A 1 614 ? 27.964 -8.337 -15.079 1.00 96.88 614 PRO A CA 1
ATOM 4744 C C . PRO A 1 614 ? 28.940 -8.184 -13.907 1.00 96.88 614 PRO A C 1
ATOM 4746 O O . PRO A 1 614 ? 28.552 -8.287 -12.740 1.00 96.88 614 PRO A O 1
ATOM 4749 N N . LYS A 1 615 ? 30.192 -7.848 -14.214 1.00 95.31 615 LYS A N 1
ATOM 4750 C CA . LYS A 1 615 ? 31.146 -7.323 -13.233 1.00 95.31 615 LYS A CA 1
ATOM 4751 C C . LYS A 1 615 ? 30.808 -5.861 -12.957 1.00 95.31 615 LYS A C 1
ATOM 4753 O O . LYS A 1 615 ? 30.908 -5.020 -13.848 1.00 95.31 615 LYS A O 1
ATOM 4758 N N . LEU A 1 616 ? 30.373 -5.562 -11.737 1.00 93.06 616 LEU A N 1
ATOM 4759 C CA . LEU A 1 616 ? 29.996 -4.216 -11.309 1.00 93.06 616 LEU A CA 1
ATOM 4760 C C . LEU A 1 616 ? 30.986 -3.692 -10.270 1.00 93.06 616 LEU A C 1
ATOM 4762 O O . LEU A 1 616 ? 31.313 -4.383 -9.305 1.00 93.06 616 LEU A O 1
ATOM 4766 N N . GLN A 1 617 ? 31.400 -2.436 -10.432 1.00 90.25 617 GLN A N 1
ATOM 4767 C CA . GLN A 1 617 ? 32.148 -1.681 -9.420 1.00 90.25 617 GLN A CA 1
ATOM 4768 C C . GLN A 1 617 ? 31.185 -1.051 -8.399 1.00 90.25 617 GLN A C 1
ATOM 4770 O O . GLN A 1 617 ? 31.221 0.149 -8.135 1.00 90.25 617 GLN A O 1
ATOM 4775 N N . GLU A 1 618 ? 30.262 -1.857 -7.875 1.00 91.06 618 GLU A N 1
ATOM 4776 C CA . GLU A 1 618 ? 29.299 -1.448 -6.853 1.00 91.06 618 GLU A CA 1
ATOM 4777 C C . GLU A 1 618 ? 29.692 -2.069 -5.509 1.00 91.06 618 GLU A C 1
ATOM 4779 O O . GLU A 1 618 ? 30.099 -3.231 -5.450 1.00 91.06 618 GLU A O 1
ATOM 4784 N N . THR A 1 619 ? 29.532 -1.298 -4.433 1.00 92.38 619 THR A N 1
ATOM 4785 C CA . THR A 1 619 ? 29.619 -1.781 -3.049 1.00 92.38 619 THR A CA 1
ATOM 4786 C C . THR A 1 619 ? 28.233 -1.769 -2.404 1.00 92.38 619 THR A C 1
ATOM 4788 O O . THR A 1 619 ? 27.785 -0.717 -1.929 1.00 92.38 619 THR A O 1
ATOM 4791 N N . PRO A 1 620 ? 27.461 -2.870 -2.467 1.00 92.06 620 PRO A N 1
ATOM 4792 C CA . PRO A 1 620 ? 26.101 -2.861 -1.961 1.00 92.06 620 PRO A CA 1
ATOM 4793 C C . PRO A 1 620 ? 26.030 -2.813 -0.429 1.00 92.06 620 PRO A C 1
ATOM 4795 O O . PRO A 1 620 ? 26.846 -3.398 0.275 1.00 92.06 620 PRO A O 1
ATOM 4798 N N . SER A 1 621 ? 24.997 -2.132 0.071 1.00 92.50 621 SER A N 1
ATOM 4799 C CA . SER A 1 621 ? 24.614 -2.035 1.488 1.00 92.50 621 SER A CA 1
ATOM 4800 C C . SER A 1 621 ? 23.212 -2.640 1.654 1.00 92.50 621 SER A C 1
ATOM 4802 O O . SER A 1 621 ? 22.205 -1.939 1.781 1.00 92.50 621 SER A O 1
ATOM 4804 N N . TRP A 1 622 ? 23.115 -3.961 1.506 1.00 94.44 622 TRP A N 1
ATOM 4805 C CA . TRP A 1 622 ? 21.837 -4.683 1.527 1.00 94.44 622 TRP A CA 1
ATOM 4806 C C . TRP A 1 622 ? 21.398 -5.022 2.949 1.00 94.44 622 TRP A C 1
ATOM 4808 O O . TRP A 1 622 ? 22.239 -5.358 3.778 1.00 94.44 622 TRP A O 1
ATOM 4818 N N . LEU A 1 623 ? 20.092 -4.969 3.225 1.00 95.19 623 LEU A N 1
ATOM 4819 C CA . LEU A 1 623 ? 19.516 -5.360 4.514 1.00 95.19 623 LEU A CA 1
ATOM 4820 C C . LEU A 1 623 ? 18.420 -6.424 4.352 1.00 95.19 623 LEU A C 1
ATOM 4822 O O . LEU A 1 623 ? 17.477 -6.206 3.585 1.00 95.19 623 LEU A O 1
ATOM 4826 N N . PRO A 1 624 ? 18.489 -7.538 5.101 1.00 96.81 624 PRO A N 1
ATOM 4827 C CA . PRO A 1 624 ? 17.385 -8.489 5.215 1.00 96.81 624 PRO A CA 1
ATOM 4828 C C . PRO A 1 624 ? 16.103 -7.824 5.736 1.00 96.81 624 PRO A C 1
ATOM 4830 O O . PRO A 1 624 ? 16.152 -6.990 6.643 1.00 96.81 624 PRO A O 1
ATOM 4833 N N . VAL A 1 625 ? 14.946 -8.163 5.159 1.00 97.25 625 VAL A N 1
ATOM 4834 C CA . VAL A 1 625 ? 13.659 -7.500 5.465 1.00 97.25 625 VAL A CA 1
ATOM 4835 C C . VAL A 1 625 ? 13.229 -7.604 6.931 1.00 97.25 625 VAL A C 1
ATOM 4837 O O . VAL A 1 625 ? 12.638 -6.667 7.464 1.00 97.25 625 VAL A O 1
ATOM 4840 N N . ASP A 1 626 ? 13.548 -8.704 7.596 1.00 96.31 626 ASP A N 1
ATOM 4841 C CA . ASP A 1 626 ? 13.310 -8.939 9.018 1.00 96.31 626 ASP A CA 1
ATOM 4842 C C . ASP A 1 626 ? 14.168 -8.029 9.906 1.00 96.31 626 ASP A C 1
ATOM 4844 O O . ASP A 1 626 ? 13.650 -7.473 10.873 1.00 96.31 626 ASP A O 1
ATOM 4848 N N . VAL A 1 627 ? 15.424 -7.773 9.525 1.00 97.12 627 VAL A N 1
ATOM 4849 C CA . VAL A 1 627 ? 16.295 -6.791 10.197 1.00 97.12 627 VAL A CA 1
ATOM 4850 C C . VAL A 1 627 ? 15.782 -5.363 9.985 1.00 97.12 627 VAL A C 1
ATOM 4852 O O . VAL A 1 627 ? 15.786 -4.555 10.913 1.00 97.12 627 VAL A O 1
ATOM 4855 N N . VAL A 1 628 ? 15.293 -5.039 8.780 1.00 98.00 628 VAL A N 1
ATOM 4856 C CA . VAL A 1 628 ? 14.639 -3.743 8.516 1.00 98.00 628 VAL A CA 1
ATOM 4857 C C . VAL A 1 628 ? 13.377 -3.596 9.368 1.00 98.00 628 VAL A C 1
ATOM 4859 O O . VAL A 1 628 ? 13.142 -2.525 9.922 1.00 98.00 628 VAL A O 1
ATOM 4862 N N . ALA A 1 629 ? 12.569 -4.651 9.493 1.00 97.94 629 ALA A N 1
ATOM 4863 C CA . ALA A 1 629 ? 11.356 -4.643 10.307 1.00 97.94 629 ALA A CA 1
ATOM 4864 C C . ALA A 1 629 ? 11.657 -4.476 11.803 1.00 97.94 629 ALA A C 1
ATOM 4866 O O . ALA A 1 629 ? 10.945 -3.720 12.468 1.00 97.94 629 ALA A O 1
ATOM 4867 N N . ASP A 1 630 ? 12.721 -5.108 12.311 1.00 97.25 630 ASP A N 1
ATOM 4868 C CA . ASP A 1 630 ? 13.212 -4.886 13.675 1.00 97.25 630 ASP A CA 1
ATOM 4869 C C . ASP A 1 630 ? 13.629 -3.422 13.862 1.00 97.25 630 ASP A C 1
ATOM 4871 O O . ASP A 1 630 ? 13.129 -2.758 14.764 1.00 97.25 630 ASP A O 1
ATOM 4875 N N . ALA A 1 631 ? 14.429 -2.863 12.947 1.00 97.94 631 ALA A N 1
ATOM 4876 C CA . ALA A 1 631 ? 14.856 -1.466 13.031 1.00 97.94 631 ALA A CA 1
ATOM 4877 C C . ALA A 1 631 ? 13.697 -0.464 12.965 1.00 97.94 631 ALA A C 1
ATOM 4879 O O . ALA A 1 631 ? 13.652 0.491 13.743 1.00 97.94 631 ALA A O 1
ATOM 4880 N N . VAL A 1 632 ? 12.729 -0.686 12.072 1.00 98.25 632 VAL A N 1
ATOM 4881 C CA . VAL A 1 632 ? 11.516 0.136 11.993 1.00 98.25 632 VAL A CA 1
ATOM 4882 C C . VAL A 1 632 ? 10.721 0.043 13.293 1.00 98.25 632 VAL A C 1
ATOM 4884 O O . VAL A 1 632 ? 10.264 1.072 13.788 1.00 98.25 632 VAL A O 1
ATOM 4887 N N . THR A 1 633 ? 10.572 -1.154 13.859 1.00 96.94 633 THR A N 1
ATOM 4888 C CA . THR A 1 633 ? 9.820 -1.379 15.101 1.00 96.94 633 THR A CA 1
ATOM 4889 C C . THR A 1 633 ? 10.512 -0.733 16.301 1.00 96.94 633 THR A C 1
ATOM 4891 O O . THR A 1 633 ? 9.874 0.035 17.019 1.00 96.94 633 THR A O 1
ATOM 4894 N N . ASP A 1 634 ? 11.814 -0.968 16.476 1.00 96.00 634 ASP A N 1
ATOM 4895 C CA . ASP A 1 634 ? 12.631 -0.406 17.556 1.00 96.00 634 ASP A CA 1
ATOM 4896 C C . ASP A 1 634 ? 12.555 1.124 17.569 1.00 96.00 634 ASP A C 1
ATOM 4898 O O . ASP A 1 634 ? 12.240 1.738 18.590 1.00 96.00 634 ASP A O 1
ATOM 4902 N N . ILE A 1 635 ? 12.777 1.752 16.409 1.00 97.31 635 ILE A N 1
ATOM 4903 C CA . ILE A 1 635 ? 12.758 3.211 16.294 1.00 97.31 635 ILE A CA 1
ATOM 4904 C C . ILE A 1 635 ? 11.337 3.744 16.515 1.00 97.31 635 ILE A C 1
ATOM 4906 O O . ILE A 1 635 ? 11.169 4.732 17.234 1.00 97.31 635 ILE A O 1
ATOM 4910 N N . SER A 1 636 ? 10.315 3.088 15.950 1.00 96.56 636 SER A N 1
ATOM 4911 C CA . SER A 1 636 ? 8.917 3.534 16.057 1.00 96.56 636 SER A CA 1
ATOM 4912 C C . SER A 1 636 ? 8.361 3.449 17.479 1.00 96.56 636 SER A C 1
ATOM 4914 O O . SER A 1 636 ? 7.514 4.259 17.853 1.00 96.56 636 SER A O 1
ATOM 4916 N N . LEU A 1 637 ? 8.854 2.511 18.287 1.00 93.44 637 LEU A N 1
ATOM 4917 C CA . LEU A 1 637 ? 8.445 2.330 19.682 1.00 93.44 637 LEU A CA 1
ATOM 4918 C C . LEU A 1 637 ? 9.387 3.004 20.689 1.00 93.44 637 LEU A C 1
ATOM 4920 O O . LEU A 1 637 ? 9.139 2.952 21.893 1.00 93.44 637 LEU A O 1
ATOM 4924 N N . SER A 1 638 ? 10.458 3.646 20.219 1.00 92.81 638 SER A N 1
ATOM 4925 C CA . SER A 1 638 ? 11.391 4.372 21.081 1.00 92.81 638 SER A CA 1
ATOM 4926 C C . SER A 1 638 ? 10.756 5.623 21.704 1.00 92.81 638 SER A C 1
ATOM 4928 O O . SER A 1 638 ? 9.705 6.106 21.276 1.00 92.81 638 SER A O 1
ATOM 4930 N N . THR A 1 639 ? 11.438 6.209 22.688 1.00 89.94 639 THR A N 1
ATOM 4931 C CA . THR A 1 639 ? 11.084 7.515 23.268 1.00 89.94 639 THR A CA 1
ATOM 4932 C C . THR A 1 639 ? 11.701 8.693 22.508 1.00 89.94 639 THR A C 1
ATOM 4934 O O . THR A 1 639 ? 11.621 9.825 22.976 1.00 89.94 639 THR A O 1
ATOM 4937 N N . ALA A 1 640 ? 12.355 8.454 21.364 1.00 90.25 640 ALA A N 1
ATOM 4938 C CA . ALA A 1 640 ? 13.002 9.512 20.594 1.00 90.25 640 ALA A CA 1
ATOM 4939 C C . ALA A 1 640 ? 11.973 10.527 20.075 1.00 90.25 640 ALA A C 1
ATOM 4941 O O . ALA A 1 640 ? 10.861 10.152 19.702 1.00 90.25 640 ALA A O 1
ATOM 4942 N N . GLY A 1 641 ? 12.347 11.804 20.005 1.00 94.31 641 GLY A N 1
ATOM 4943 C CA . GLY A 1 641 ? 11.527 12.818 19.343 1.00 94.31 641 GLY A CA 1
ATOM 4944 C C . GLY A 1 641 ? 11.485 12.633 17.823 1.00 94.31 641 GLY A C 1
ATOM 4945 O O . GLY A 1 641 ? 11.744 11.551 17.286 1.00 94.31 641 GLY A O 1
ATOM 4946 N N . SER A 1 642 ? 11.168 13.710 17.111 1.00 96.31 642 SER A N 1
ATOM 4947 C CA . SER A 1 642 ? 11.221 13.715 15.652 1.00 96.31 642 SER A CA 1
ATOM 4948 C C . SER A 1 642 ? 12.656 13.609 15.151 1.00 96.31 642 SER A C 1
ATOM 4950 O O . SER A 1 642 ? 13.526 14.369 15.575 1.00 96.31 642 SER A O 1
ATOM 4952 N N . ILE A 1 643 ? 12.900 12.673 14.237 1.00 97.25 643 ILE A N 1
ATOM 4953 C CA . ILE A 1 643 ? 14.236 12.360 13.726 1.00 97.25 643 ILE A CA 1
ATOM 4954 C C . ILE A 1 643 ? 14.190 11.908 12.267 1.00 97.25 643 ILE A C 1
ATOM 4956 O O . ILE A 1 643 ? 13.156 11.472 11.757 1.00 97.25 643 ILE A O 1
ATOM 4960 N N . PHE A 1 644 ? 15.352 11.948 11.625 1.00 98.06 644 PHE A N 1
ATOM 4961 C CA . PHE A 1 644 ? 15.636 11.206 10.405 1.00 98.06 644 PHE A CA 1
ATOM 4962 C C . PHE A 1 644 ? 16.595 10.071 10.759 1.00 98.06 644 PHE A C 1
ATOM 4964 O O . PHE A 1 644 ? 17.518 10.279 11.537 1.00 98.06 644 PHE A O 1
ATOM 4971 N N . ALA A 1 645 ? 16.381 8.884 10.201 1.00 97.81 645 ALA A N 1
ATOM 4972 C CA . ALA A 1 645 ? 17.260 7.733 10.382 1.00 97.81 645 ALA A CA 1
ATOM 4973 C C . ALA A 1 645 ? 17.469 7.021 9.045 1.00 97.81 645 ALA A C 1
ATOM 4975 O O . ALA A 1 645 ? 16.501 6.762 8.323 1.00 97.81 645 ALA A O 1
ATOM 4976 N N . ASN A 1 646 ? 18.714 6.683 8.714 1.00 97.69 646 ASN A N 1
ATOM 4977 C CA . ASN A 1 646 ? 19.021 5.888 7.528 1.00 97.69 646 ASN A CA 1
ATOM 4978 C C . ASN A 1 646 ? 19.099 4.410 7.931 1.00 97.69 646 ASN A C 1
ATOM 4980 O O . ASN A 1 646 ? 20.049 3.965 8.571 1.00 97.69 646 ASN A O 1
ATOM 4984 N N . ILE A 1 647 ? 18.095 3.632 7.536 1.00 97.25 647 ILE A N 1
ATOM 4985 C CA . ILE A 1 647 ? 18.035 2.186 7.763 1.00 97.25 647 ILE A CA 1
ATOM 4986 C C . ILE A 1 647 ? 18.737 1.497 6.588 1.00 97.25 647 ILE A C 1
ATOM 4988 O O . ILE A 1 647 ? 18.107 1.007 5.647 1.00 97.25 647 ILE A O 1
ATOM 4992 N N . THR A 1 648 ? 20.068 1.523 6.628 1.00 94.50 648 THR A N 1
ATOM 4993 C CA . THR A 1 648 ? 20.979 0.891 5.658 1.00 94.50 648 THR A CA 1
ATOM 4994 C C . THR A 1 648 ? 21.980 -0.004 6.377 1.00 94.50 648 THR A C 1
ATOM 4996 O O . THR A 1 648 ? 22.247 0.200 7.560 1.00 94.50 648 THR A O 1
ATOM 4999 N N . ASN A 1 649 ? 22.558 -0.983 5.679 1.00 93.06 649 ASN A N 1
ATOM 5000 C CA . ASN A 1 649 ? 23.564 -1.850 6.281 1.00 93.06 649 ASN A CA 1
ATOM 5001 C C . ASN A 1 649 ? 24.880 -1.079 6.468 1.00 93.06 649 ASN A C 1
ATOM 5003 O O . ASN A 1 649 ? 25.458 -0.630 5.474 1.00 93.06 649 ASN A O 1
ATOM 5007 N N . PRO A 1 650 ? 25.388 -0.909 7.700 1.00 86.44 650 PRO A N 1
ATOM 5008 C CA . PRO A 1 650 ? 26.676 -0.254 7.904 1.00 86.44 650 PRO A CA 1
ATOM 5009 C C . PRO A 1 650 ? 27.845 -1.057 7.310 1.00 86.44 650 PRO A C 1
ATOM 5011 O O . PRO A 1 650 ? 28.911 -0.491 7.080 1.00 86.44 650 PRO A O 1
ATOM 5014 N N . GLN A 1 651 ? 27.656 -2.356 7.060 1.00 88.38 651 GLN A N 1
ATOM 5015 C CA . GLN A 1 651 ? 28.614 -3.212 6.372 1.00 88.38 651 GLN A CA 1
ATOM 5016 C C . GLN A 1 651 ? 28.288 -3.266 4.874 1.00 88.38 651 GLN A C 1
ATOM 5018 O O . GLN A 1 651 ? 27.136 -3.452 4.477 1.00 88.38 651 GLN A O 1
ATOM 5023 N N . VAL A 1 652 ? 29.319 -3.108 4.046 1.00 91.19 652 VAL A N 1
ATOM 5024 C CA . VAL A 1 652 ? 29.237 -3.220 2.585 1.00 91.19 652 VAL A CA 1
ATOM 5025 C C . VAL A 1 652 ? 30.122 -4.361 2.101 1.00 91.19 652 VAL A C 1
ATOM 5027 O O . VAL A 1 652 ? 31.076 -4.732 2.781 1.00 91.19 652 VAL A O 1
ATOM 5030 N N . PHE A 1 653 ? 29.827 -4.887 0.919 1.00 93.75 653 PHE A N 1
ATOM 5031 C CA . PHE A 1 653 ? 30.640 -5.898 0.234 1.00 93.75 653 PHE A CA 1
ATOM 5032 C C . PHE A 1 653 ? 30.843 -5.506 -1.234 1.00 93.75 653 PHE A C 1
ATOM 5034 O O . PHE A 1 653 ? 30.145 -4.626 -1.729 1.00 93.75 653 PHE A O 1
ATOM 5041 N N . SER A 1 654 ? 31.793 -6.114 -1.938 1.00 95.06 654 SER A N 1
ATOM 5042 C CA . SER A 1 654 ? 31.996 -5.946 -3.381 1.00 95.06 654 SER A CA 1
ATOM 5043 C C . SER A 1 654 ? 31.007 -6.808 -4.162 1.00 95.06 654 SER A C 1
ATOM 5045 O O . SER A 1 654 ? 30.902 -8.016 -3.943 1.00 95.06 654 SER A O 1
ATOM 5047 N N . TRP A 1 655 ? 30.295 -6.218 -5.126 1.00 95.00 655 TRP A N 1
ATOM 5048 C CA . TRP A 1 655 ? 29.467 -7.010 -6.039 1.00 95.00 655 TRP A CA 1
ATOM 5049 C C . TRP A 1 655 ? 30.304 -8.068 -6.769 1.00 95.00 655 TRP A C 1
ATOM 5051 O O . TRP A 1 655 ? 29.929 -9.236 -6.816 1.00 95.00 655 TRP A O 1
ATOM 5061 N N . THR A 1 656 ? 31.438 -7.663 -7.339 1.00 95.75 656 THR A N 1
ATOM 5062 C CA . THR A 1 656 ? 32.241 -8.545 -8.195 1.00 95.75 656 THR A CA 1
ATOM 5063 C C . THR A 1 656 ? 33.087 -9.505 -7.371 1.00 95.75 656 THR A C 1
ATOM 5065 O O . THR A 1 656 ? 33.091 -10.699 -7.653 1.00 95.75 656 THR A O 1
ATOM 5068 N N . ASP A 1 657 ? 33.766 -8.999 -6.343 1.00 96.19 657 ASP A N 1
ATOM 5069 C CA . ASP A 1 657 ? 34.794 -9.773 -5.639 1.00 96.19 657 ASP A CA 1
ATOM 5070 C C . ASP A 1 657 ? 34.223 -10.645 -4.516 1.00 96.19 657 ASP A C 1
ATOM 5072 O O . ASP A 1 657 ? 34.840 -11.645 -4.160 1.00 96.19 657 ASP A O 1
ATOM 5076 N N . ASP A 1 658 ? 33.034 -10.313 -3.996 1.00 96.38 658 ASP A N 1
ATOM 5077 C CA . ASP A 1 658 ? 32.422 -11.047 -2.886 1.00 96.38 658 ASP A CA 1
ATOM 5078 C C . ASP A 1 658 ? 31.140 -11.785 -3.300 1.00 96.38 658 ASP A C 1
ATOM 5080 O O . ASP A 1 658 ? 31.015 -12.998 -3.093 1.00 96.38 658 ASP A O 1
ATOM 5084 N N . LEU A 1 659 ? 30.179 -11.085 -3.919 1.00 96.62 659 LEU A N 1
ATOM 5085 C CA . LEU A 1 659 ? 28.873 -11.675 -4.235 1.00 96.62 659 LEU A CA 1
ATOM 5086 C C . LEU A 1 659 ? 28.949 -12.707 -5.367 1.00 96.62 659 LEU A C 1
ATOM 5088 O O . LEU A 1 659 ? 28.369 -13.783 -5.228 1.00 96.62 659 LEU A O 1
ATOM 5092 N N . LEU A 1 660 ? 29.643 -12.430 -6.480 1.00 97.06 660 LEU A N 1
ATOM 5093 C CA . LEU A 1 660 ? 29.721 -13.398 -7.588 1.00 97.06 660 LEU A CA 1
ATOM 5094 C C . LEU A 1 660 ? 30.352 -14.737 -7.148 1.00 97.06 660 LEU A C 1
ATOM 5096 O O . LEU A 1 660 ? 29.762 -15.784 -7.439 1.00 97.06 660 LEU A O 1
ATOM 5100 N N . PRO A 1 661 ? 31.461 -14.768 -6.379 1.00 96.81 661 PRO A N 1
ATOM 5101 C CA . PRO A 1 661 ? 31.962 -16.010 -5.793 1.00 96.81 661 PRO A CA 1
ATOM 5102 C C . PRO A 1 661 ? 30.960 -16.710 -4.866 1.00 96.81 661 PRO A C 1
ATOM 5104 O O . PRO A 1 661 ? 30.838 -17.935 -4.926 1.00 96.81 661 PRO A O 1
ATOM 5107 N N . ALA A 1 662 ? 30.215 -15.969 -4.039 1.00 96.38 662 ALA A N 1
ATOM 5108 C CA . ALA A 1 662 ? 29.177 -16.545 -3.179 1.00 96.38 662 ALA A CA 1
ATOM 5109 C C . ALA A 1 662 ? 28.047 -17.205 -3.994 1.00 96.38 662 ALA A C 1
ATOM 5111 O O . ALA A 1 662 ? 27.637 -18.329 -3.696 1.00 96.38 662 ALA A O 1
ATOM 5112 N N . LEU A 1 663 ? 27.607 -16.569 -5.084 1.00 96.31 663 LEU A N 1
ATOM 5113 C CA . LEU A 1 663 ? 26.621 -17.134 -6.011 1.00 96.31 663 LEU A CA 1
ATOM 5114 C C . LEU A 1 663 ? 27.121 -18.438 -6.659 1.00 96.31 663 LEU A C 1
ATOM 5116 O O . LEU A 1 663 ? 26.356 -19.399 -6.770 1.00 96.31 663 LEU A O 1
ATOM 5120 N N . ARG A 1 664 ? 28.408 -18.510 -7.033 1.00 95.69 664 ARG A N 1
ATOM 5121 C CA . ARG A 1 664 ? 29.027 -19.745 -7.555 1.00 95.69 664 ARG A CA 1
ATOM 5122 C C . ARG A 1 664 ? 29.052 -20.865 -6.517 1.00 95.69 664 ARG A C 1
ATOM 5124 O O . ARG A 1 664 ? 28.726 -22.001 -6.851 1.00 95.69 664 ARG A O 1
ATOM 5131 N N . LYS A 1 665 ? 29.391 -20.558 -5.257 1.00 95.00 665 LYS A N 1
ATOM 5132 C CA . LYS A 1 665 ? 29.359 -21.536 -4.149 1.00 95.00 665 LYS A CA 1
ATOM 5133 C C . LYS A 1 665 ? 27.962 -22.130 -3.941 1.00 95.00 665 LYS A C 1
ATOM 5135 O O . LYS A 1 665 ? 27.854 -23.289 -3.558 1.00 95.00 665 LYS A O 1
ATOM 5140 N N . CYS A 1 666 ? 26.912 -21.369 -4.251 1.00 93.56 666 CYS A N 1
ATOM 5141 C CA . CYS A 1 666 ? 25.520 -21.821 -4.198 1.00 93.56 666 CYS A CA 1
ATOM 5142 C C . CYS A 1 666 ? 25.082 -22.647 -5.426 1.00 93.56 666 CYS A C 1
ATOM 5144 O O . CYS A 1 666 ? 23.908 -22.988 -5.545 1.00 93.56 666 CYS A O 1
ATOM 5146 N N . GLY A 1 667 ? 25.996 -22.963 -6.351 1.00 91.81 667 GLY A N 1
ATOM 5147 C CA . GLY A 1 667 ? 25.732 -23.819 -7.511 1.00 91.81 667 GLY A CA 1
ATOM 5148 C C . GLY A 1 667 ? 25.303 -23.086 -8.785 1.00 91.81 667 GLY A C 1
ATOM 5149 O O . GLY A 1 667 ? 24.975 -23.747 -9.771 1.00 91.81 667 GLY A O 1
ATOM 5150 N N . LEU A 1 668 ? 25.314 -21.746 -8.813 1.00 93.81 668 LEU A N 1
ATOM 5151 C CA . LEU A 1 668 ? 25.055 -20.998 -10.047 1.00 93.81 668 LEU A CA 1
ATOM 5152 C C . LEU A 1 668 ? 26.274 -21.032 -10.979 1.00 93.81 668 LEU A C 1
ATOM 5154 O O . LEU A 1 668 ? 27.405 -20.767 -10.569 1.00 93.81 668 LEU A O 1
ATOM 5158 N N . VAL A 1 669 ? 26.029 -21.312 -12.260 1.00 94.94 669 VAL A N 1
ATOM 5159 C CA . VAL A 1 669 ? 27.056 -21.382 -13.309 1.00 94.94 669 VAL A CA 1
ATOM 5160 C C . VAL A 1 669 ? 26.841 -20.241 -14.296 1.00 94.94 669 VAL A C 1
ATOM 5162 O O . VAL A 1 669 ? 25.775 -20.142 -14.894 1.00 94.94 669 VAL A O 1
ATOM 5165 N N . PHE A 1 670 ? 27.843 -19.374 -14.455 1.00 97.44 670 PHE A N 1
ATOM 5166 C CA . PHE A 1 670 ? 27.777 -18.203 -15.334 1.00 97.44 670 PHE A CA 1
ATOM 5167 C C . PHE A 1 670 ? 29.168 -17.679 -15.724 1.00 97.44 670 PHE A C 1
ATOM 5169 O O . PHE A 1 670 ? 30.143 -17.861 -14.987 1.00 97.44 670 PHE A O 1
ATOM 5176 N N . ASP A 1 671 ? 29.235 -16.971 -16.849 1.00 97.88 671 ASP A N 1
ATOM 5177 C CA . ASP A 1 671 ? 30.363 -16.132 -17.253 1.00 97.88 671 ASP A CA 1
ATOM 5178 C C . ASP A 1 671 ? 30.323 -14.778 -16.529 1.00 97.88 671 ASP A C 1
ATOM 5180 O O . ASP A 1 671 ? 29.261 -14.174 -16.367 1.00 97.88 671 ASP A O 1
ATOM 5184 N N . GLU A 1 672 ? 31.489 -14.259 -16.155 1.00 97.44 672 GLU A N 1
ATOM 5185 C CA . GLU A 1 672 ? 31.647 -12.881 -15.681 1.00 97.44 672 GLU A CA 1
ATOM 5186 C C . GLU A 1 672 ? 32.037 -11.984 -16.852 1.00 97.44 672 GLU A C 1
ATOM 5188 O O . GLU A 1 672 ? 33.106 -12.145 -17.443 1.00 97.44 672 GLU A O 1
ATOM 5193 N N . VAL A 1 673 ? 31.176 -11.033 -17.202 1.00 97.44 673 VAL A N 1
ATOM 5194 C CA . VAL A 1 673 ? 31.376 -10.177 -18.378 1.00 97.44 673 VAL A CA 1
ATOM 5195 C C . VAL A 1 673 ? 31.310 -8.699 -18.010 1.00 97.44 673 VAL A C 1
ATOM 5197 O O . VAL A 1 673 ? 30.792 -8.320 -16.961 1.00 97.44 673 VAL A O 1
ATOM 5200 N N . GLU A 1 674 ? 31.835 -7.842 -18.881 1.00 96.00 674 GLU A N 1
ATOM 5201 C CA . GLU A 1 674 ? 31.685 -6.395 -18.716 1.00 96.00 674 GLU A CA 1
ATOM 5202 C C . GLU A 1 674 ? 30.209 -5.972 -18.852 1.00 96.00 674 GLU A C 1
ATOM 5204 O O . GLU A 1 674 ? 29.472 -6.584 -19.634 1.00 96.00 674 GLU A O 1
ATOM 5209 N N . PRO A 1 675 ? 29.760 -4.904 -18.162 1.00 95.25 675 PRO A N 1
ATOM 5210 C CA . PRO A 1 675 ? 28.350 -4.507 -18.136 1.00 95.25 675 PRO A CA 1
ATOM 5211 C C . PRO A 1 675 ? 27.714 -4.328 -19.525 1.00 95.25 675 PRO A C 1
ATOM 5213 O O . PRO A 1 675 ? 26.600 -4.793 -19.760 1.00 95.25 675 PRO A O 1
ATOM 5216 N N . LYS A 1 676 ? 28.439 -3.734 -20.484 1.00 95.00 676 LYS A N 1
ATOM 5217 C CA . LYS A 1 676 ? 27.965 -3.565 -21.871 1.00 95.00 676 LYS A CA 1
ATOM 5218 C C . LYS A 1 676 ? 27.770 -4.895 -22.603 1.00 95.00 676 LYS A C 1
ATOM 5220 O O . LYS A 1 676 ? 26.784 -5.071 -23.318 1.00 95.00 676 LYS A O 1
ATOM 5225 N N . GLU A 1 677 ? 28.685 -5.844 -22.411 1.00 96.25 677 GLU A N 1
ATOM 5226 C CA . GLU A 1 677 ? 28.564 -7.184 -22.994 1.00 96.25 677 GLU A CA 1
ATOM 5227 C C . GLU A 1 677 ? 27.399 -7.949 -22.355 1.00 96.25 677 GLU A C 1
ATOM 5229 O O . GLU A 1 677 ? 26.636 -8.602 -23.063 1.00 96.25 677 GLU A O 1
ATOM 5234 N N . TRP A 1 678 ? 27.188 -7.803 -21.044 1.00 97.38 678 TRP A N 1
ATOM 5235 C CA . TRP A 1 678 ? 26.023 -8.377 -20.369 1.00 97.38 678 TRP A CA 1
ATOM 5236 C C . TRP A 1 678 ? 24.699 -7.861 -20.956 1.00 97.38 678 TRP A C 1
ATOM 5238 O O . TRP A 1 678 ? 23.839 -8.665 -21.319 1.00 97.38 678 TRP A O 1
ATOM 5248 N N . ILE A 1 679 ? 24.552 -6.541 -21.141 1.00 96.81 679 ILE A N 1
ATOM 5249 C CA . ILE A 1 679 ? 23.360 -5.943 -21.775 1.00 96.81 679 ILE A CA 1
ATOM 5250 C C . ILE A 1 679 ? 23.172 -6.458 -23.203 1.00 96.81 679 ILE A C 1
ATOM 5252 O O . ILE A 1 679 ? 22.050 -6.763 -23.611 1.00 96.81 679 ILE A O 1
ATOM 5256 N N . LYS A 1 680 ? 24.258 -6.587 -23.971 1.00 96.50 680 LYS A N 1
ATOM 5257 C CA . LYS A 1 680 ? 24.215 -7.131 -25.331 1.00 96.50 680 LYS A CA 1
ATOM 5258 C C . LYS A 1 680 ? 23.729 -8.583 -25.347 1.00 96.50 680 LYS A C 1
ATOM 5260 O O . LYS A 1 680 ? 22.850 -8.905 -26.146 1.00 96.50 680 LYS A O 1
ATOM 5265 N N . ARG A 1 681 ? 24.242 -9.441 -24.457 1.00 97.44 681 ARG A N 1
ATOM 5266 C CA . ARG A 1 681 ? 23.774 -10.832 -24.314 1.00 97.44 681 ARG A CA 1
ATOM 5267 C C . ARG A 1 681 ? 22.307 -10.891 -23.900 1.00 97.44 681 ARG A C 1
ATOM 5269 O O . ARG A 1 681 ? 21.556 -11.667 -24.480 1.00 97.44 681 ARG A O 1
ATOM 5276 N N . LEU A 1 682 ? 21.881 -10.035 -22.968 1.00 95.69 682 LEU A N 1
ATOM 5277 C CA . LEU A 1 682 ? 20.480 -9.947 -22.560 1.00 95.69 682 LEU A CA 1
ATOM 5278 C C . LEU A 1 682 ? 19.575 -9.526 -23.731 1.00 95.69 682 LEU A C 1
ATOM 5280 O O . LEU A 1 682 ? 18.574 -10.189 -23.982 1.00 95.69 682 LEU A O 1
ATOM 5284 N N . ARG A 1 683 ? 19.946 -8.503 -24.513 1.00 95.75 683 ARG A N 1
ATOM 5285 C CA . ARG A 1 683 ? 19.196 -8.071 -25.713 1.00 95.75 683 ARG A CA 1
ATOM 5286 C C . ARG A 1 683 ? 19.095 -9.160 -26.787 1.00 95.75 683 ARG A C 1
ATOM 5288 O O . ARG A 1 683 ? 18.085 -9.237 -27.475 1.00 95.75 683 ARG A O 1
ATOM 5295 N N . ALA A 1 684 ? 20.136 -9.978 -26.940 1.00 95.31 684 ALA A N 1
ATOM 5296 C CA . ALA A 1 684 ? 20.189 -11.057 -27.928 1.00 95.31 684 ALA A CA 1
ATOM 5297 C C . ALA A 1 684 ? 19.542 -12.373 -27.452 1.00 95.31 684 ALA A C 1
ATOM 5299 O O . ALA A 1 684 ? 19.488 -13.340 -28.213 1.00 95.31 684 ALA A O 1
ATOM 5300 N N . SER A 1 685 ? 19.100 -12.439 -26.195 1.00 93.56 685 SER A N 1
ATOM 5301 C CA . SER A 1 685 ? 18.531 -13.648 -25.601 1.00 93.56 685 SER A CA 1
ATOM 5302 C C . SER A 1 685 ? 17.057 -13.855 -25.966 1.00 93.56 685 SER A C 1
ATOM 5304 O O . SER A 1 685 ? 16.479 -13.094 -26.741 1.00 93.56 685 SER A O 1
ATOM 5306 N N . ASN A 1 686 ? 16.441 -14.918 -25.437 1.00 89.44 686 ASN A N 1
ATOM 5307 C CA . ASN A 1 686 ? 15.044 -15.239 -25.722 1.00 89.44 686 ASN A CA 1
ATOM 5308 C C . ASN A 1 686 ? 14.132 -14.043 -25.355 1.00 89.44 686 ASN A C 1
ATOM 5310 O O . ASN A 1 686 ? 14.139 -13.636 -24.191 1.00 89.44 686 ASN A O 1
ATOM 5314 N N . PRO A 1 687 ? 13.356 -13.485 -26.305 1.00 89.06 687 PRO A N 1
ATOM 5315 C CA . PRO A 1 687 ? 12.509 -12.324 -26.049 1.00 89.06 687 PRO A CA 1
ATOM 5316 C C . PRO A 1 687 ? 11.234 -12.660 -25.262 1.00 89.06 687 PRO A C 1
ATOM 5318 O O . PRO A 1 687 ? 10.521 -11.745 -24.858 1.00 89.06 687 PRO A O 1
ATOM 5321 N N . ASP A 1 688 ? 10.920 -13.944 -25.055 1.00 85.50 688 ASP A N 1
ATOM 5322 C CA . ASP A 1 688 ? 9.754 -14.368 -24.282 1.00 85.50 688 ASP A CA 1
ATOM 5323 C C . ASP A 1 688 ? 9.943 -14.059 -22.780 1.00 85.50 688 ASP A C 1
ATOM 5325 O O . ASP A 1 688 ? 10.782 -14.684 -22.123 1.00 85.50 688 ASP A O 1
ATOM 5329 N N . PRO A 1 689 ? 9.140 -13.150 -22.192 1.00 84.50 689 PRO A N 1
ATOM 5330 C CA . PRO A 1 689 ? 9.251 -12.754 -20.790 1.00 84.50 689 PRO A CA 1
ATOM 5331 C C . PRO A 1 689 ? 8.836 -13.840 -19.783 1.00 84.50 689 PRO A C 1
ATOM 5333 O O . PRO A 1 689 ? 8.993 -13.627 -18.578 1.00 84.50 689 PRO A O 1
ATOM 5336 N N . ILE A 1 690 ? 8.271 -14.964 -20.235 1.00 85.00 690 ILE A N 1
ATOM 5337 C CA . ILE A 1 690 ? 7.995 -16.139 -19.398 1.00 85.00 690 ILE A CA 1
ATOM 5338 C C . ILE A 1 690 ? 9.241 -17.027 -19.335 1.00 85.00 690 ILE A C 1
ATOM 5340 O O . ILE A 1 690 ? 9.682 -17.397 -18.248 1.00 85.00 690 ILE A O 1
ATOM 5344 N N . ALA A 1 691 ? 9.837 -17.335 -20.489 1.00 84.81 691 ALA A N 1
ATOM 5345 C CA . ALA A 1 691 ? 11.058 -18.134 -20.569 1.00 84.81 691 ALA A CA 1
ATOM 5346 C C . ALA A 1 691 ? 12.311 -17.378 -20.086 1.00 84.81 691 ALA A C 1
ATOM 5348 O O . ALA A 1 691 ? 13.259 -18.002 -19.605 1.00 84.81 691 ALA A O 1
ATOM 5349 N N . ASN A 1 692 ? 12.314 -16.048 -20.208 1.00 89.06 692 ASN A N 1
ATOM 5350 C CA . ASN A 1 692 ? 13.401 -15.154 -19.828 1.00 89.06 692 ASN A CA 1
ATOM 5351 C C . ASN A 1 692 ? 12.866 -13.880 -19.140 1.00 89.06 692 ASN A C 1
ATOM 5353 O O . ASN A 1 692 ? 12.873 -12.796 -19.726 1.00 89.06 692 ASN A O 1
ATOM 5357 N N . PRO A 1 693 ? 12.404 -13.969 -17.881 1.00 90.06 693 PRO A N 1
ATOM 5358 C CA . PRO A 1 693 ? 11.856 -12.820 -17.156 1.00 90.06 693 PRO A CA 1
ATOM 5359 C C . PRO A 1 693 ? 12.746 -11.563 -17.103 1.00 90.06 693 PRO A C 1
ATOM 5361 O O . PRO A 1 693 ? 12.183 -10.468 -17.217 1.00 90.06 693 PRO A O 1
ATOM 5364 N N . PRO A 1 694 ? 14.091 -11.660 -16.996 1.00 92.88 694 PRO A N 1
ATOM 5365 C CA . PRO A 1 694 ? 14.975 -10.491 -16.997 1.00 92.88 694 PRO A CA 1
ATOM 5366 C C . PRO A 1 694 ? 14.862 -9.586 -18.233 1.00 92.88 694 PRO A C 1
ATOM 5368 O O . PRO A 1 694 ? 15.201 -8.405 -18.140 1.00 92.88 694 PRO A O 1
ATOM 5371 N N . ILE A 1 695 ? 14.337 -10.086 -19.362 1.00 90.81 695 ILE A N 1
ATOM 5372 C CA . ILE A 1 695 ? 14.127 -9.288 -20.583 1.00 90.81 695 ILE A CA 1
ATOM 5373 C C . ILE A 1 695 ? 13.213 -8.073 -20.348 1.00 90.81 695 ILE A C 1
ATOM 5375 O O . ILE A 1 695 ? 13.333 -7.047 -21.012 1.00 90.81 695 ILE A O 1
ATOM 5379 N N . LYS A 1 696 ? 12.325 -8.143 -19.346 1.00 85.50 696 LYS A N 1
ATOM 5380 C CA . LYS A 1 696 ? 11.414 -7.045 -18.982 1.00 85.50 696 LYS A CA 1
ATOM 5381 C C . LYS A 1 696 ? 12.149 -5.793 -18.500 1.00 85.50 696 LYS A C 1
ATOM 5383 O O . LYS A 1 696 ? 11.588 -4.704 -18.554 1.00 85.50 696 LYS A O 1
ATOM 5388 N N . LEU A 1 697 ? 13.372 -5.948 -17.988 1.00 86.81 697 LEU A N 1
ATOM 5389 C CA . LEU A 1 697 ? 14.172 -4.866 -17.414 1.00 86.81 697 LEU A CA 1
ATOM 5390 C C . LEU A 1 697 ? 15.378 -4.493 -18.282 1.00 86.81 697 LEU A C 1
ATOM 5392 O O . LEU A 1 697 ? 16.242 -3.752 -17.820 1.00 86.81 697 LEU A O 1
ATOM 5396 N N . THR A 1 698 ? 15.452 -4.958 -19.532 1.00 89.38 698 THR A N 1
ATOM 5397 C CA . THR A 1 698 ? 16.598 -4.689 -20.412 1.00 89.38 698 THR A CA 1
ATOM 5398 C C . THR A 1 698 ? 16.887 -3.197 -20.570 1.00 89.38 698 THR A C 1
ATOM 5400 O O . THR A 1 698 ? 18.035 -2.796 -20.395 1.00 89.38 698 THR A O 1
ATOM 5403 N N . ASP A 1 699 ? 15.876 -2.362 -20.822 1.00 83.19 699 ASP A N 1
ATOM 5404 C CA . ASP A 1 699 ? 16.078 -0.913 -20.986 1.00 83.19 699 ASP A CA 1
ATOM 5405 C C . ASP A 1 699 ? 16.444 -0.222 -19.669 1.00 83.19 699 ASP A C 1
ATOM 5407 O O . ASP A 1 699 ? 17.314 0.651 -19.638 1.00 83.19 699 ASP A O 1
ATOM 5411 N N . PHE A 1 700 ? 15.842 -0.661 -18.559 1.00 82.19 700 PHE A N 1
ATOM 5412 C CA . PHE A 1 700 ? 16.207 -0.189 -17.224 1.00 82.19 700 PHE A CA 1
ATOM 5413 C C . PHE A 1 700 ? 17.681 -0.489 -16.927 1.00 82.19 700 PHE A C 1
ATOM 5415 O O . PHE A 1 700 ? 18.442 0.410 -16.564 1.00 82.19 700 PHE A O 1
ATOM 5422 N N . PHE A 1 701 ? 18.113 -1.730 -17.145 1.00 89.75 701 PHE A N 1
ATOM 5423 C CA . PHE A 1 701 ? 19.500 -2.128 -16.963 1.00 89.75 701 PHE A CA 1
ATOM 5424 C C . PHE A 1 701 ? 20.436 -1.406 -17.932 1.00 89.75 701 PHE A C 1
ATOM 5426 O O . PHE A 1 701 ? 21.488 -0.940 -17.503 1.00 89.75 701 PHE A O 1
ATOM 5433 N N . ALA A 1 702 ? 20.051 -1.228 -19.197 1.00 88.00 702 ALA A N 1
ATOM 5434 C CA . ALA A 1 702 ? 20.846 -0.486 -20.167 1.00 88.00 702 ALA A CA 1
ATOM 5435 C C . ALA A 1 702 ? 21.049 0.972 -19.729 1.00 88.00 702 ALA A C 1
ATOM 5437 O O . ALA A 1 702 ? 22.173 1.457 -19.739 1.00 88.00 702 ALA A O 1
ATOM 5438 N N . SER A 1 703 ? 20.011 1.646 -19.225 1.00 82.75 703 SER A N 1
ATOM 5439 C CA . SER A 1 703 ? 20.144 3.020 -18.715 1.00 82.75 703 SER A CA 1
ATOM 5440 C C . SER A 1 703 ? 21.163 3.150 -17.569 1.00 82.75 703 SER A C 1
ATOM 5442 O O . SER A 1 703 ? 21.799 4.196 -17.407 1.00 82.75 703 SER A O 1
ATOM 5444 N N . LYS A 1 704 ? 21.351 2.083 -16.777 1.00 82.69 704 LYS A N 1
ATOM 5445 C CA . LYS A 1 704 ? 22.287 2.057 -15.647 1.00 82.69 704 LYS A CA 1
ATOM 5446 C C . LYS A 1 704 ? 23.680 1.563 -16.043 1.00 82.69 704 LYS A C 1
ATOM 5448 O O . LYS A 1 704 ? 24.656 2.075 -15.495 1.00 82.69 704 LYS A O 1
ATOM 5453 N N . TYR A 1 705 ? 23.771 0.609 -16.969 1.00 88.94 705 TYR A N 1
ATOM 5454 C CA . TYR A 1 705 ? 24.969 -0.196 -17.227 1.00 88.94 705 TYR A CA 1
ATOM 5455 C C . TYR A 1 705 ? 25.549 -0.086 -18.644 1.00 88.94 705 TYR A C 1
ATOM 5457 O O . TYR A 1 705 ? 26.699 -0.467 -18.853 1.00 88.94 705 TYR A O 1
ATOM 5465 N N . ASP A 1 706 ? 24.817 0.483 -19.602 1.00 87.44 706 ASP A N 1
ATOM 5466 C CA . ASP A 1 706 ? 25.278 0.723 -20.978 1.00 87.44 706 ASP A CA 1
ATOM 5467 C C . ASP A 1 706 ? 26.003 2.082 -21.082 1.00 87.44 706 ASP A C 1
ATOM 5469 O O . ASP A 1 706 ? 25.596 2.990 -21.805 1.00 87.44 706 ASP A O 1
ATOM 5473 N N . LYS A 1 707 ? 27.060 2.261 -20.278 1.00 85.38 707 LYS A N 1
ATOM 5474 C CA . LYS A 1 707 ? 27.861 3.498 -20.205 1.00 85.38 707 LYS A CA 1
ATOM 5475 C C . LYS A 1 707 ? 29.320 3.215 -19.857 1.00 85.38 707 LYS A C 1
ATOM 5477 O O . LYS A 1 707 ? 29.643 2.138 -19.370 1.00 85.38 707 LYS A O 1
ATOM 5482 N N . ASP A 1 708 ? 30.192 4.184 -20.127 1.00 79.25 708 ASP A N 1
ATOM 5483 C CA . ASP A 1 708 ? 31.647 4.040 -19.946 1.00 79.25 708 ASP A CA 1
ATOM 5484 C C . ASP A 1 708 ? 32.143 4.443 -18.550 1.00 79.25 708 ASP A C 1
ATOM 5486 O O . ASP A 1 708 ? 33.251 4.084 -18.164 1.00 79.25 708 ASP A O 1
ATOM 5490 N N . SER A 1 709 ? 31.336 5.175 -17.776 1.00 75.25 709 SER A N 1
ATOM 5491 C CA . SER A 1 709 ? 31.697 5.640 -16.434 1.00 75.25 709 SER A CA 1
ATOM 5492 C C . SER A 1 709 ? 30.600 5.359 -15.408 1.00 75.25 709 SER A C 1
ATOM 5494 O O . SER A 1 709 ? 29.406 5.529 -15.666 1.00 75.25 709 SER A O 1
ATOM 5496 N N . PHE A 1 710 ? 31.016 4.944 -14.211 1.00 77.69 710 PHE A N 1
ATOM 5497 C CA . PHE A 1 710 ? 30.137 4.599 -13.096 1.00 77.69 710 PHE A CA 1
ATOM 5498 C C . PHE A 1 710 ? 30.440 5.492 -11.898 1.00 77.69 710 PHE A C 1
ATOM 5500 O O . PHE A 1 710 ? 31.597 5.731 -11.562 1.00 77.69 710 PHE A O 1
ATOM 5507 N N . SER A 1 711 ? 29.395 6.007 -11.255 1.00 70.50 711 SER A N 1
ATOM 5508 C CA . SER A 1 711 ? 29.551 6.702 -9.979 1.00 70.50 711 SER A CA 1
ATOM 5509 C C . SER A 1 711 ? 29.716 5.676 -8.856 1.00 70.50 711 SER A C 1
ATOM 5511 O O . SER A 1 711 ? 29.034 4.650 -8.894 1.00 70.50 711 SER A O 1
ATOM 5513 N N . PRO A 1 712 ? 30.564 5.946 -7.849 1.00 71.69 712 PRO A N 1
ATOM 5514 C CA . PRO A 1 712 ? 30.708 5.057 -6.703 1.00 71.69 712 PRO A CA 1
ATOM 5515 C C . PRO A 1 712 ? 29.394 4.952 -5.918 1.00 71.69 712 PRO A C 1
ATOM 5517 O O . PRO A 1 712 ? 28.592 5.895 -5.895 1.00 71.69 712 PRO A O 1
ATOM 5520 N N . SER A 1 713 ? 29.193 3.815 -5.244 1.00 82.88 713 SER A N 1
ATOM 5521 C CA . SER A 1 713 ? 28.080 3.631 -4.309 1.00 82.88 713 SER A CA 1
ATOM 5522 C C . SER A 1 713 ? 28.054 4.743 -3.260 1.00 82.88 713 SER A C 1
ATOM 5524 O O . SER A 1 713 ? 29.086 5.158 -2.729 1.00 82.88 713 SER A O 1
ATOM 5526 N N . LYS A 1 714 ? 26.853 5.221 -2.930 1.00 85.12 714 LYS A N 1
ATOM 5527 C CA . LYS A 1 714 ? 26.663 6.226 -1.881 1.00 85.12 714 LYS A CA 1
ATOM 5528 C C . LYS A 1 714 ? 26.732 5.566 -0.505 1.00 85.12 714 LYS A C 1
ATOM 5530 O O . LYS A 1 714 ? 26.026 4.594 -0.252 1.00 85.12 714 LYS A O 1
ATOM 5535 N N . MET A 1 715 ? 27.543 6.131 0.386 1.00 90.12 715 MET A N 1
ATOM 5536 C CA . MET A 1 715 ? 27.568 5.762 1.804 1.00 90.12 715 MET A CA 1
ATOM 5537 C C . MET A 1 715 ? 26.563 6.607 2.588 1.00 90.12 715 MET A C 1
ATOM 5539 O O . MET A 1 715 ? 26.438 7.804 2.334 1.00 90.12 715 MET A O 1
ATOM 5543 N N . PHE A 1 716 ? 25.886 6.001 3.560 1.00 93.94 716 PHE A N 1
ATOM 5544 C CA . PHE A 1 716 ? 24.897 6.650 4.423 1.00 93.94 716 PHE A CA 1
ATOM 5545 C C . PHE A 1 716 ? 25.382 6.621 5.874 1.00 93.94 716 PHE A C 1
ATOM 5547 O O . PHE A 1 716 ? 25.903 5.603 6.329 1.00 93.94 716 PHE A O 1
ATOM 5554 N N . ALA A 1 717 ? 25.228 7.734 6.594 1.00 95.56 717 ALA A N 1
ATOM 5555 C CA . ALA A 1 717 ? 25.460 7.767 8.036 1.00 95.56 717 ALA A CA 1
ATOM 5556 C C . ALA A 1 717 ? 24.334 6.987 8.721 1.00 95.56 717 ALA A C 1
ATOM 5558 O O . ALA A 1 717 ? 23.191 7.086 8.281 1.00 95.56 717 ALA A O 1
ATOM 5559 N N . THR A 1 718 ? 24.653 6.201 9.746 1.00 95.69 718 THR A N 1
ATOM 5560 C CA . THR A 1 718 ? 23.691 5.310 10.430 1.00 95.69 718 THR A CA 1
ATOM 5561 C C . THR A 1 718 ? 23.752 5.459 11.949 1.00 95.69 718 THR A C 1
ATOM 5563 O O . THR A 1 718 ? 23.292 4.588 12.681 1.00 95.69 718 THR A O 1
ATOM 5566 N N . ASP A 1 719 ? 24.365 6.531 12.445 1.00 95.25 719 ASP A N 1
ATOM 5567 C CA . ASP A 1 719 ? 24.657 6.732 13.862 1.00 95.25 719 ASP A CA 1
ATOM 5568 C C . ASP A 1 719 ? 23.372 6.836 14.697 1.00 95.25 719 ASP A C 1
ATOM 5570 O O . ASP A 1 719 ? 23.229 6.146 15.710 1.00 95.25 719 ASP A O 1
ATOM 5574 N N . VAL A 1 720 ? 22.395 7.620 14.229 1.00 95.62 720 VAL A N 1
ATOM 5575 C CA . VAL A 1 720 ? 21.074 7.756 14.854 1.00 95.62 720 VAL A CA 1
ATOM 5576 C C . VAL A 1 720 ? 20.337 6.425 14.779 1.00 95.62 720 VAL A C 1
ATOM 5578 O O . VAL A 1 720 ? 19.908 5.912 15.815 1.00 95.62 720 VAL A O 1
ATOM 5581 N N . ALA A 1 721 ? 20.246 5.819 13.590 1.00 96.06 721 ALA A N 1
ATOM 5582 C CA . ALA A 1 721 ? 19.567 4.537 13.407 1.00 96.06 721 ALA A CA 1
ATOM 5583 C C . ALA A 1 721 ? 20.135 3.430 14.319 1.00 96.06 721 ALA A C 1
ATOM 5585 O O . ALA A 1 721 ? 19.373 2.728 14.985 1.00 96.06 721 ALA A O 1
ATOM 5586 N N . LYS A 1 722 ? 21.464 3.301 14.414 1.00 95.25 722 LYS A N 1
ATOM 5587 C CA . LYS A 1 722 ? 22.149 2.299 15.253 1.00 95.25 722 LYS A CA 1
ATOM 5588 C C . LYS A 1 722 ? 22.026 2.572 16.748 1.00 95.25 722 LYS A C 1
ATOM 5590 O O . LYS A 1 722 ? 22.067 1.621 17.528 1.00 95.25 722 LYS A O 1
ATOM 5595 N N . SER A 1 723 ? 21.906 3.838 17.151 1.00 94.94 723 SER A N 1
ATOM 5596 C CA . SER A 1 723 ? 21.685 4.198 18.557 1.00 94.94 723 SER A CA 1
ATOM 5597 C C . SER A 1 723 ? 20.289 3.801 19.048 1.00 94.94 723 SER A C 1
ATOM 5599 O O . SER A 1 723 ? 20.119 3.497 20.227 1.00 94.94 723 SER A O 1
ATOM 5601 N N . LEU A 1 724 ? 19.307 3.764 18.140 1.00 95.12 724 LEU A N 1
ATOM 5602 C CA . LEU A 1 724 ? 17.907 3.471 18.450 1.00 95.12 724 LEU A CA 1
ATOM 5603 C C . LEU A 1 724 ? 17.498 2.027 18.140 1.00 95.12 724 LEU A C 1
ATOM 5605 O O . LEU A 1 724 ? 16.576 1.527 18.777 1.00 95.12 724 LEU A O 1
ATOM 5609 N N . SER A 1 725 ? 18.172 1.348 17.205 1.00 96.12 725 SER A N 1
ATOM 5610 C CA . SER A 1 725 ? 17.931 -0.065 16.903 1.00 96.12 725 SER A CA 1
ATOM 5611 C C . SER A 1 725 ? 19.198 -0.914 17.038 1.00 96.12 725 SER A C 1
ATOM 5613 O O . SER A 1 725 ? 20.112 -0.833 16.206 1.00 96.12 725 SER A O 1
ATOM 5615 N N . PRO A 1 726 ? 19.237 -1.825 18.026 1.00 90.62 726 PRO A N 1
ATOM 5616 C CA . PRO A 1 726 ? 20.281 -2.836 18.129 1.00 90.62 726 PRO A CA 1
ATOM 5617 C C . PRO A 1 726 ? 20.357 -3.777 16.918 1.00 90.62 726 PRO A C 1
ATOM 5619 O O . PRO A 1 726 ? 21.415 -4.368 16.697 1.00 90.62 726 PRO A O 1
ATOM 5622 N N . ALA A 1 727 ? 19.280 -3.923 16.136 1.00 92.75 727 ALA A N 1
ATOM 5623 C CA . ALA A 1 727 ? 19.229 -4.824 14.984 1.00 92.75 727 ALA A CA 1
ATOM 5624 C C . ALA A 1 727 ? 20.278 -4.457 13.919 1.00 92.75 727 ALA A C 1
ATOM 5626 O O . ALA A 1 727 ? 20.960 -5.331 13.387 1.00 92.75 727 ALA A O 1
ATOM 5627 N N . LEU A 1 728 ? 20.507 -3.158 13.695 1.00 92.81 728 LEU A N 1
ATOM 5628 C CA . LEU A 1 728 ? 21.514 -2.661 12.747 1.00 92.81 728 LEU A CA 1
ATOM 5629 C C . LEU A 1 728 ? 22.962 -2.888 13.209 1.00 92.81 728 LEU A C 1
ATOM 5631 O O . LEU A 1 728 ? 23.884 -2.826 12.399 1.00 92.81 728 LEU A O 1
ATOM 5635 N N . ASN A 1 729 ? 23.181 -3.178 14.494 1.00 86.69 729 ASN A N 1
ATOM 5636 C CA . ASN A 1 729 ? 24.495 -3.572 15.014 1.00 86.69 729 ASN A CA 1
ATOM 5637 C C . ASN A 1 729 ? 24.751 -5.081 14.884 1.00 86.69 729 ASN A C 1
ATOM 5639 O O . ASN A 1 729 ? 25.885 -5.522 15.052 1.00 86.69 729 ASN A O 1
ATOM 5643 N N . LYS A 1 730 ? 23.705 -5.869 14.615 1.00 86.81 730 LYS A N 1
ATOM 5644 C CA . LYS A 1 730 ? 23.726 -7.338 14.603 1.00 86.81 730 LYS A CA 1
ATOM 5645 C C . LYS A 1 730 ? 23.365 -7.918 13.235 1.00 86.81 730 LYS A C 1
ATOM 5647 O O . LYS A 1 730 ? 22.936 -9.066 13.161 1.00 86.81 730 LYS A O 1
ATOM 5652 N N . VAL A 1 731 ? 23.515 -7.134 12.164 1.00 87.88 731 VAL A N 1
ATOM 5653 C CA . VAL A 1 731 ? 23.278 -7.626 10.801 1.00 87.88 731 VAL A CA 1
ATOM 5654 C C . VAL A 1 731 ? 24.205 -8.825 10.555 1.00 87.88 731 VAL A C 1
ATOM 5656 O O . VAL A 1 731 ? 25.413 -8.692 10.769 1.00 87.88 731 VAL A O 1
ATOM 5659 N N . PRO A 1 732 ? 23.675 -9.997 10.163 1.00 82.88 732 PRO A N 1
ATOM 5660 C CA . PRO A 1 732 ? 24.506 -11.166 9.913 1.00 82.88 732 PRO A CA 1
ATOM 5661 C C . PRO A 1 732 ? 25.401 -10.947 8.689 1.00 82.88 732 PRO A C 1
ATOM 5663 O O . PRO A 1 732 ? 25.093 -10.127 7.821 1.00 82.88 732 PRO A O 1
ATOM 5666 N N . ASN A 1 733 ? 26.489 -11.717 8.593 1.00 83.62 733 ASN A N 1
ATOM 5667 C CA . ASN A 1 733 ? 27.277 -11.757 7.365 1.00 83.62 733 ASN A CA 1
ATOM 5668 C C . ASN A 1 733 ? 26.389 -12.272 6.222 1.00 83.62 733 ASN A C 1
ATOM 5670 O O . ASN A 1 733 ? 25.905 -13.404 6.258 1.00 83.62 733 ASN A O 1
ATOM 5674 N N . LEU A 1 734 ? 26.168 -11.424 5.220 1.00 88.38 734 LEU A N 1
ATOM 5675 C CA . LEU A 1 734 ? 25.245 -11.721 4.131 1.00 88.38 734 LEU A CA 1
ATOM 5676 C C . LEU A 1 734 ? 25.836 -12.676 3.091 1.00 88.38 734 LEU A C 1
ATOM 5678 O O . LEU A 1 734 ? 25.069 -13.279 2.353 1.00 88.38 734 LEU A O 1
ATOM 5682 N N . LEU A 1 735 ? 27.164 -12.812 3.011 1.00 87.56 735 LEU A N 1
ATOM 5683 C CA . LEU A 1 735 ? 27.846 -13.486 1.898 1.00 87.56 735 LEU A CA 1
ATOM 5684 C C . LEU A 1 735 ? 27.906 -15.014 2.012 1.00 87.56 735 LEU A C 1
ATOM 5686 O O . LEU A 1 735 ? 28.098 -15.682 0.999 1.00 87.56 735 LEU A O 1
ATOM 5690 N N . ASP A 1 736 ? 27.739 -15.562 3.214 1.00 79.62 736 ASP A N 1
ATOM 5691 C CA . ASP A 1 736 ? 27.788 -17.007 3.443 1.00 79.62 736 ASP A CA 1
ATOM 5692 C C . ASP A 1 736 ? 26.362 -17.590 3.453 1.00 79.62 736 ASP A C 1
ATOM 5694 O O . ASP A 1 736 ? 25.734 -17.763 2.404 1.00 79.62 736 ASP A O 1
ATOM 5698 N N . ASP A 1 737 ? 25.808 -17.846 4.638 1.00 87.19 737 ASP A N 1
ATOM 5699 C CA . ASP A 1 737 ? 24.537 -18.560 4.806 1.00 87.19 737 ASP A CA 1
ATOM 5700 C C . ASP A 1 737 ? 23.335 -17.840 4.182 1.00 87.19 737 ASP A C 1
ATOM 5702 O O . ASP A 1 737 ? 22.355 -18.476 3.784 1.00 87.19 737 ASP A O 1
ATOM 5706 N N . HIS A 1 738 ? 23.372 -16.508 4.101 1.00 93.56 738 HIS A N 1
ATOM 5707 C CA . HIS A 1 738 ? 22.231 -15.744 3.605 1.00 93.56 738 HIS A CA 1
ATOM 5708 C C . HIS A 1 738 ? 22.093 -15.810 2.082 1.00 93.56 738 HIS A C 1
ATOM 5710 O O . HIS A 1 738 ? 20.977 -16.034 1.606 1.00 93.56 738 HIS A O 1
ATOM 5716 N N . VAL A 1 739 ? 23.204 -15.732 1.329 1.00 95.12 739 VAL A N 1
ATOM 5717 C CA . VAL A 1 739 ? 23.193 -15.999 -0.124 1.00 95.12 739 VAL A CA 1
ATOM 5718 C C . VAL A 1 739 ? 22.633 -17.382 -0.407 1.00 95.12 739 VAL A C 1
ATOM 5720 O O . VAL A 1 739 ? 21.734 -17.510 -1.237 1.00 95.12 739 VAL A O 1
ATOM 5723 N N . ALA A 1 740 ? 23.085 -18.402 0.326 1.00 93.81 740 ALA A N 1
ATOM 5724 C CA . ALA A 1 740 ? 22.583 -19.762 0.156 1.00 93.81 740 ALA A CA 1
ATOM 5725 C C . ALA A 1 740 ? 21.060 -19.850 0.362 1.00 93.81 740 ALA A C 1
ATOM 5727 O O . ALA A 1 740 ? 20.369 -20.477 -0.441 1.00 93.81 740 ALA A O 1
ATOM 5728 N N . LYS A 1 741 ? 20.517 -19.167 1.379 1.00 94.12 741 LYS A N 1
ATOM 5729 C CA . LYS A 1 741 ? 19.071 -19.132 1.654 1.00 94.12 741 LYS A CA 1
ATOM 5730 C C . LYS A 1 741 ? 18.272 -18.494 0.523 1.00 94.12 741 LYS A C 1
ATOM 5732 O O . LYS A 1 741 ? 17.357 -19.131 0.001 1.00 94.12 741 LYS A O 1
ATOM 5737 N N . PHE A 1 742 ? 18.598 -17.262 0.117 1.00 94.81 742 PHE A N 1
ATOM 5738 C CA . PHE A 1 742 ? 17.797 -16.596 -0.915 1.00 94.81 742 PHE A CA 1
ATOM 5739 C C . PHE A 1 742 ? 18.032 -17.184 -2.312 1.00 94.81 742 PHE A C 1
ATOM 5741 O O . PHE A 1 742 ? 17.095 -17.231 -3.105 1.00 94.81 742 PHE A O 1
ATOM 5748 N N . VAL A 1 743 ? 19.234 -17.684 -2.630 1.00 94.56 743 VAL A N 1
ATOM 5749 C CA . VAL A 1 743 ? 19.482 -18.400 -3.895 1.00 94.56 743 VAL A CA 1
ATOM 5750 C C . VAL A 1 743 ? 18.730 -19.726 -3.908 1.00 94.56 743 VAL A C 1
ATOM 5752 O O . VAL A 1 743 ? 18.096 -20.037 -4.915 1.00 94.56 743 VAL A O 1
ATOM 5755 N N . GLY A 1 744 ? 18.731 -20.478 -2.804 1.00 92.88 744 GLY A N 1
ATOM 5756 C CA . GLY A 1 744 ? 17.929 -21.695 -2.655 1.00 92.88 744 GLY A CA 1
ATOM 5757 C C . GLY A 1 744 ? 16.444 -21.416 -2.879 1.00 92.88 744 GLY A C 1
ATOM 5758 O O . GLY A 1 744 ? 15.824 -22.020 -3.752 1.00 92.88 744 GLY A O 1
ATOM 5759 N N . TYR A 1 745 ? 15.891 -20.405 -2.203 1.00 92.31 745 TYR A N 1
ATOM 5760 C CA . TYR A 1 745 ? 14.504 -19.980 -2.409 1.00 92.31 745 TYR A CA 1
ATOM 5761 C C . TYR A 1 745 ? 14.209 -19.607 -3.875 1.00 92.31 745 TYR A C 1
ATOM 5763 O O . TYR A 1 745 ? 13.246 -20.101 -4.472 1.00 92.31 745 TYR A O 1
ATOM 5771 N N . LEU A 1 746 ? 15.045 -18.755 -4.480 1.00 93.19 746 LEU A N 1
ATOM 5772 C CA . LEU A 1 746 ? 14.861 -18.295 -5.857 1.00 93.19 746 LEU A CA 1
ATOM 5773 C C . LEU A 1 746 ? 14.959 -19.452 -6.860 1.00 93.19 746 LEU A C 1
ATOM 5775 O O . LEU A 1 746 ? 14.106 -19.565 -7.736 1.00 93.19 746 LEU A O 1
ATOM 5779 N N . THR A 1 747 ? 15.941 -20.341 -6.721 1.00 90.81 747 THR A N 1
ATOM 5780 C CA . THR A 1 747 ? 16.150 -21.479 -7.632 1.00 90.81 747 THR A CA 1
ATOM 5781 C C . THR A 1 747 ? 15.081 -22.560 -7.486 1.00 90.81 747 THR A C 1
ATOM 5783 O O . THR A 1 747 ? 14.592 -23.067 -8.495 1.00 90.81 747 THR A O 1
ATOM 5786 N N . GLU A 1 748 ? 14.670 -22.900 -6.262 1.00 85.31 748 GLU A N 1
ATOM 5787 C CA . GLU A 1 748 ? 13.720 -23.987 -6.003 1.00 85.31 748 GLU A CA 1
ATOM 5788 C C . GLU A 1 748 ? 12.264 -23.620 -6.288 1.00 85.31 748 GLU A C 1
ATOM 5790 O O . GLU A 1 748 ? 11.461 -24.518 -6.570 1.00 85.31 748 GLU A O 1
ATOM 5795 N N . ARG A 1 749 ? 11.915 -22.331 -6.198 1.00 80.88 749 ARG A N 1
ATOM 5796 C CA . ARG A 1 749 ? 10.534 -21.850 -6.339 1.00 80.88 749 ARG A CA 1
ATOM 5797 C C . ARG A 1 749 ? 10.361 -20.901 -7.516 1.00 80.88 749 ARG A C 1
ATOM 5799 O O . ARG A 1 749 ? 9.503 -21.141 -8.358 1.00 80.88 749 ARG A O 1
ATOM 5806 N N . ALA A 1 750 ? 11.154 -19.835 -7.587 1.00 79.19 750 ALA A N 1
ATOM 5807 C CA . ALA A 1 750 ? 10.873 -18.728 -8.499 1.00 79.19 750 ALA A CA 1
ATOM 5808 C C . ALA A 1 750 ? 11.462 -18.891 -9.911 1.00 79.19 750 ALA A C 1
ATOM 5810 O O . ALA A 1 750 ? 10.896 -18.377 -10.872 1.00 79.19 750 ALA A O 1
ATOM 5811 N N . TRP A 1 751 ? 12.598 -19.579 -10.048 1.00 86.44 751 TRP A N 1
ATOM 5812 C CA . TRP A 1 751 ? 13.329 -19.732 -11.311 1.00 86.44 751 TRP A CA 1
ATOM 5813 C C . TRP A 1 751 ? 13.154 -21.106 -11.963 1.00 86.44 751 TRP A C 1
ATOM 5815 O O . TRP A 1 751 ? 13.668 -21.320 -13.064 1.00 86.44 751 TRP A O 1
ATOM 5825 N N . LYS A 1 752 ? 12.426 -22.041 -11.335 1.00 72.44 752 LYS A N 1
ATOM 5826 C CA . LYS A 1 752 ? 12.062 -23.298 -11.997 1.00 72.44 752 LYS A CA 1
ATOM 5827 C C . LYS A 1 752 ? 11.246 -22.981 -13.249 1.00 72.44 752 LYS A C 1
ATOM 5829 O O . LYS A 1 752 ? 10.201 -22.340 -13.173 1.00 72.44 752 LYS A O 1
ATOM 5834 N N . LYS A 1 753 ? 11.704 -23.476 -14.405 1.00 55.44 753 LYS A N 1
ATOM 5835 C CA . LYS A 1 753 ? 10.859 -23.561 -15.603 1.00 55.44 753 LYS A CA 1
ATOM 5836 C C . LYS A 1 753 ? 9.605 -24.327 -15.203 1.00 55.44 753 LYS A C 1
ATOM 5838 O O . LYS A 1 753 ? 9.740 -25.375 -14.571 1.00 55.44 753 LYS A O 1
ATOM 5843 N N . SER A 1 754 ? 8.420 -23.830 -15.559 1.00 45.84 754 SER A N 1
ATOM 5844 C CA . SER A 1 754 ? 7.196 -24.621 -15.454 1.00 45.84 754 SER A CA 1
ATOM 5845 C C . SER A 1 754 ? 7.448 -25.927 -16.202 1.00 45.84 754 SER A C 1
ATOM 5847 O O . SER A 1 754 ? 7.483 -25.945 -17.435 1.00 45.84 754 SER A O 1
ATOM 5849 N N . ALA A 1 755 ? 7.729 -27.006 -15.476 1.00 38.22 755 ALA A N 1
ATOM 5850 C CA . ALA A 1 755 ? 7.762 -28.314 -16.086 1.00 38.22 755 ALA A CA 1
ATOM 5851 C C . ALA A 1 755 ? 6.377 -28.512 -16.709 1.00 38.22 755 ALA A C 1
ATOM 5853 O O . ALA A 1 755 ? 5.360 -28.166 -16.101 1.00 38.22 755 ALA A O 1
ATOM 5854 N N . SER A 1 756 ? 6.338 -29.030 -17.935 1.00 34.78 756 SER A N 1
ATOM 5855 C CA . SER A 1 756 ? 5.127 -29.645 -18.475 1.00 34.78 756 SER A CA 1
ATOM 5856 C C . SER A 1 756 ? 4.468 -30.495 -17.378 1.00 34.78 756 SER A C 1
ATOM 5858 O O . SER A 1 756 ? 5.216 -31.131 -16.632 1.00 34.78 756 SER A O 1
ATOM 5860 N N . PRO A 1 757 ? 3.129 -30.530 -17.265 1.00 38.78 757 PRO A N 1
ATOM 5861 C CA . PRO A 1 757 ? 2.417 -31.217 -16.189 1.00 38.78 757 PRO A CA 1
ATOM 5862 C C . PRO A 1 757 ? 2.601 -32.737 -16.310 1.00 38.78 757 PRO A C 1
ATOM 5864 O O . PRO A 1 757 ? 1.730 -33.460 -16.780 1.00 38.78 757 PRO A O 1
ATOM 5867 N N . SER A 1 758 ? 3.769 -33.243 -15.934 1.00 37.59 758 SER A N 1
ATOM 5868 C CA . SER A 1 758 ? 4.054 -34.666 -15.851 1.00 37.59 758 SER A CA 1
ATOM 5869 C C . SER A 1 758 ? 3.781 -35.109 -14.417 1.00 37.59 758 SER A C 1
ATOM 5871 O O . SER A 1 758 ? 4.688 -35.151 -13.589 1.00 37.59 758 SER A O 1
ATOM 5873 N N . GLY A 1 759 ? 2.506 -35.411 -14.153 1.00 47.88 759 GLY A N 1
ATOM 5874 C CA . GLY A 1 759 ? 1.992 -35.959 -12.895 1.00 47.88 759 GLY A CA 1
ATOM 5875 C C . GLY A 1 759 ? 1.378 -34.904 -11.974 1.00 47.88 759 GLY A C 1
ATOM 5876 O O . GLY A 1 759 ? 2.023 -33.917 -11.638 1.00 47.88 759 GLY A O 1
ATOM 5877 N N . VAL A 1 760 ? 0.130 -35.121 -11.549 1.00 55.19 760 VAL A N 1
ATOM 5878 C CA . VAL A 1 760 ? -0.462 -34.379 -10.425 1.00 55.19 760 VAL A CA 1
ATOM 5879 C C . VAL A 1 760 ? 0.355 -34.733 -9.181 1.00 55.19 760 VAL A C 1
ATOM 5881 O O . VAL A 1 760 ? 0.406 -35.901 -8.793 1.00 55.19 760 VAL A O 1
ATOM 5884 N N . GLU A 1 761 ? 1.043 -33.752 -8.597 1.00 74.44 761 GLU A N 1
ATOM 5885 C CA . GLU A 1 761 ? 1.725 -33.920 -7.312 1.00 74.44 761 GLU A CA 1
ATOM 5886 C C . GLU A 1 761 ? 0.673 -34.294 -6.259 1.00 74.44 761 GLU A C 1
ATOM 5888 O O . GLU A 1 761 ? -0.325 -33.592 -6.090 1.00 74.44 761 GLU A O 1
ATOM 5893 N N . LYS A 1 762 ? 0.848 -35.447 -5.605 1.00 90.75 762 LYS A N 1
ATOM 5894 C CA . LYS A 1 762 ? -0.123 -35.952 -4.627 1.00 90.75 762 LYS A CA 1
ATOM 5895 C C . LYS A 1 762 ? -0.062 -35.119 -3.350 1.00 90.75 762 LYS A C 1
ATOM 5897 O O . LYS A 1 762 ? 1.028 -34.728 -2.935 1.00 90.75 762 LYS A O 1
ATOM 5902 N N . LEU A 1 763 ? -1.207 -34.903 -2.704 1.00 91.81 763 LEU A N 1
ATOM 5903 C CA . LEU A 1 763 ? -1.324 -34.016 -1.541 1.00 91.81 763 LEU A CA 1
ATOM 5904 C C . LEU A 1 763 ? -1.999 -34.692 -0.336 1.00 91.81 763 LEU A C 1
ATOM 5906 O O . LEU A 1 763 ? -3.107 -35.215 -0.440 1.00 91.81 763 LEU A O 1
ATOM 5910 N N . ALA A 1 764 ? -1.373 -34.607 0.834 1.00 94.56 764 ALA A N 1
ATOM 5911 C CA . ALA A 1 764 ? -1.981 -34.949 2.117 1.00 94.56 764 ALA A CA 1
ATOM 5912 C C . ALA A 1 764 ? -2.326 -33.674 2.904 1.00 94.56 764 ALA A C 1
ATOM 5914 O O . ALA A 1 764 ? -1.440 -32.882 3.227 1.00 94.56 764 ALA A O 1
ATOM 5915 N N . ILE A 1 765 ? -3.608 -33.491 3.226 1.00 95.06 765 ILE A N 1
ATOM 5916 C CA . ILE A 1 765 ? -4.123 -32.370 4.022 1.00 95.06 765 ILE A CA 1
ATOM 5917 C C . ILE A 1 765 ? -4.402 -32.882 5.434 1.00 95.06 765 ILE A C 1
ATOM 5919 O O . ILE A 1 765 ? -5.325 -33.670 5.643 1.00 95.06 765 ILE A O 1
ATOM 5923 N N . VAL A 1 766 ? -3.608 -32.457 6.412 1.00 96.31 766 VAL A N 1
ATOM 5924 C CA . VAL A 1 766 ? -3.683 -32.969 7.786 1.00 96.31 766 VAL A CA 1
ATOM 5925 C C . VAL A 1 766 ? -4.286 -31.909 8.704 1.00 96.31 766 VAL A C 1
ATOM 5927 O O . VAL A 1 766 ? -3.656 -30.898 9.004 1.00 96.31 766 VAL A O 1
ATOM 5930 N N . MET A 1 767 ? -5.506 -32.144 9.179 1.00 96.38 767 MET A N 1
ATOM 5931 C CA . MET A 1 767 ? -6.164 -31.311 10.185 1.00 96.38 767 MET A CA 1
ATOM 5932 C C . MET A 1 767 ? -5.572 -31.641 11.560 1.00 96.38 767 MET A C 1
ATOM 5934 O O . MET A 1 767 ? -5.805 -32.741 12.070 1.00 96.38 767 MET A O 1
ATOM 5938 N N . ILE A 1 768 ? -4.835 -30.701 12.158 1.00 95.19 768 ILE A N 1
ATOM 5939 C CA . ILE A 1 768 ? -4.168 -30.860 13.461 1.00 95.19 768 ILE A CA 1
ATOM 5940 C C . ILE A 1 768 ? -4.774 -29.964 14.540 1.00 95.19 768 ILE A C 1
ATOM 5942 O O . ILE A 1 768 ? -5.543 -29.051 14.249 1.00 95.19 768 ILE A O 1
ATOM 5946 N N . GLY A 1 769 ? -4.463 -30.265 15.802 1.00 92.81 769 GLY A N 1
ATOM 5947 C CA . GLY A 1 769 ? -4.905 -29.491 16.964 1.00 92.81 769 GLY A CA 1
ATOM 5948 C C . GLY A 1 769 ? -5.501 -30.356 18.084 1.00 92.81 769 GLY A C 1
ATOM 5949 O O . GLY A 1 769 ? -5.841 -31.529 17.858 1.00 92.81 769 GLY A O 1
ATOM 5950 N N . PRO A 1 770 ? -5.661 -29.811 19.305 1.00 90.88 770 PRO A N 1
ATOM 5951 C CA . PRO A 1 770 ? -6.239 -30.528 20.446 1.00 90.88 770 PRO A CA 1
ATOM 5952 C C . PRO A 1 770 ? -7.661 -31.050 20.197 1.00 90.88 770 PRO A C 1
ATOM 5954 O O . PRO A 1 770 ? -8.337 -30.677 19.234 1.00 90.88 770 PRO A O 1
ATOM 5957 N N . CYS A 1 771 ? -8.151 -31.956 21.036 1.00 87.06 771 CYS A N 1
ATOM 5958 C CA . CYS A 1 771 ? -9.548 -32.387 21.030 1.00 87.06 771 CYS A CA 1
ATOM 5959 C C . CYS A 1 771 ? -10.499 -31.193 21.256 1.00 87.06 771 CYS A C 1
ATOM 5961 O O . CYS A 1 771 ? -10.167 -30.244 21.954 1.00 87.06 771 CYS A O 1
ATOM 5963 N N . GLY A 1 772 ? -11.665 -31.204 20.599 1.00 86.38 772 GLY A N 1
ATOM 5964 C CA . GLY A 1 772 ? -12.648 -30.105 20.668 1.00 86.38 772 GLY A CA 1
ATOM 5965 C C . GLY A 1 772 ? -12.468 -28.979 19.640 1.00 86.38 772 GLY A C 1
ATOM 5966 O O . GLY A 1 772 ? -13.367 -28.162 19.459 1.00 86.38 772 GLY A O 1
ATOM 5967 N N . THR A 1 773 ? -11.363 -28.973 18.894 1.00 90.31 773 THR A N 1
ATOM 5968 C CA . THR A 1 773 ? -11.083 -27.984 17.829 1.00 90.31 773 THR A CA 1
ATOM 5969 C C . THR A 1 773 ? -11.904 -28.178 16.550 1.00 90.31 773 THR A C 1
ATOM 5971 O O . THR A 1 773 ? -11.941 -27.288 15.711 1.00 90.31 773 THR A O 1
ATOM 5974 N N . GLY A 1 774 ? -12.573 -29.325 16.384 1.00 91.00 774 GLY A N 1
ATOM 5975 C CA . GLY A 1 774 ? -13.419 -29.608 15.217 1.00 91.00 774 GLY A CA 1
ATOM 5976 C C . GLY A 1 774 ? -12.734 -30.334 14.051 1.00 91.00 774 GLY A C 1
ATOM 5977 O O . GLY A 1 774 ? -13.342 -30.432 12.990 1.00 91.00 774 GLY A O 1
ATOM 5978 N N . LYS A 1 775 ? -11.522 -30.891 14.234 1.00 94.12 775 LYS A N 1
ATOM 5979 C CA . LYS A 1 775 ? -10.753 -31.617 13.190 1.00 94.12 775 LYS A CA 1
ATOM 5980 C C . LYS A 1 775 ? -11.591 -32.566 12.327 1.00 94.12 775 LYS A C 1
ATOM 5982 O O . LYS A 1 775 ? -11.545 -32.459 11.109 1.00 94.12 775 LYS A O 1
ATOM 5987 N N . SER A 1 776 ? -12.353 -33.471 12.946 1.00 92.88 776 SER A N 1
ATOM 5988 C CA . SER A 1 776 ? -13.185 -34.450 12.233 1.00 92.88 776 SER A CA 1
ATOM 5989 C C . SER A 1 776 ? -14.329 -33.800 11.460 1.00 92.88 776 SER A C 1
ATOM 5991 O O . SER A 1 776 ? -14.599 -34.173 10.323 1.00 92.88 776 SER A O 1
ATOM 5993 N N . THR A 1 777 ? -14.993 -32.810 12.062 1.00 93.38 777 THR A N 1
ATOM 5994 C CA . THR A 1 777 ? -16.128 -32.106 11.452 1.00 93.38 777 THR A CA 1
ATOM 5995 C C . THR A 1 777 ? -15.678 -31.314 10.230 1.00 93.38 777 THR A C 1
ATOM 5997 O O . THR A 1 777 ? -16.175 -31.550 9.130 1.00 93.38 777 THR A O 1
ATOM 6000 N N . ILE A 1 778 ? -14.682 -30.440 10.409 1.00 95.44 778 ILE A N 1
ATOM 6001 C CA . ILE A 1 778 ? -14.132 -29.617 9.330 1.00 95.44 778 ILE A CA 1
ATOM 6002 C C . ILE A 1 778 ? -13.459 -30.508 8.283 1.00 95.44 778 ILE A C 1
ATOM 6004 O O . ILE A 1 778 ? -13.731 -30.367 7.098 1.00 95.44 778 ILE A O 1
ATOM 6008 N N . GLY A 1 779 ? -12.645 -31.485 8.697 1.00 95.00 779 GLY A N 1
ATOM 6009 C CA . GLY A 1 779 ? -11.958 -32.401 7.782 1.00 95.00 779 GLY A CA 1
ATOM 6010 C C . GLY A 1 779 ? -12.914 -33.196 6.891 1.00 95.00 779 GLY A C 1
ATOM 6011 O O . GLY A 1 779 ? -12.682 -33.303 5.688 1.00 95.00 779 GLY A O 1
ATOM 6012 N N . LYS A 1 780 ? -14.032 -33.687 7.440 1.00 95.94 780 LYS A N 1
ATOM 6013 C CA . LYS A 1 780 ? -15.062 -34.387 6.662 1.00 95.94 780 LYS A CA 1
ATOM 6014 C C . LYS A 1 780 ? -15.764 -33.462 5.666 1.00 95.94 780 LYS A C 1
ATOM 6016 O O . LYS A 1 780 ? -15.993 -33.872 4.533 1.00 95.94 780 LYS A O 1
ATOM 6021 N N . GLN A 1 781 ? -16.083 -32.230 6.061 1.00 95.44 781 GLN A N 1
ATOM 6022 C CA . GLN A 1 781 ? -16.705 -31.248 5.164 1.00 95.44 781 GLN A CA 1
ATOM 6023 C C . GLN A 1 781 ? -15.758 -30.826 4.032 1.00 95.44 781 GLN A C 1
ATOM 6025 O O . GLN A 1 781 ? -16.171 -30.792 2.875 1.00 95.44 781 GLN A O 1
ATOM 6030 N N . ILE A 1 782 ? -14.478 -30.590 4.336 1.00 94.00 782 ILE A N 1
ATOM 6031 C CA . ILE A 1 782 ? -13.450 -30.304 3.325 1.00 94.00 782 ILE A CA 1
ATOM 6032 C C . ILE A 1 782 ? -13.292 -31.486 2.363 1.00 94.00 782 ILE A C 1
ATOM 6034 O O . ILE A 1 782 ? -13.275 -31.285 1.153 1.00 94.00 782 ILE A O 1
ATOM 6038 N N . SER A 1 783 ? -13.230 -32.717 2.878 1.00 94.75 783 SER A N 1
ATOM 6039 C CA . SER A 1 783 ? -13.171 -33.933 2.056 1.00 94.75 783 SER A CA 1
ATOM 6040 C C . SER A 1 783 ? -14.361 -34.048 1.101 1.00 94.75 783 SER A C 1
ATOM 6042 O O . SER A 1 783 ? -14.163 -34.337 -0.075 1.00 94.75 783 SER A O 1
ATOM 6044 N N . GLN A 1 784 ? -15.578 -33.779 1.582 1.00 94.25 784 GLN A N 1
ATOM 6045 C CA . GLN A 1 784 ? -16.789 -33.796 0.758 1.00 94.25 784 GLN A CA 1
ATOM 6046 C C . GLN A 1 784 ? -16.773 -32.710 -0.318 1.00 94.25 784 GLN A C 1
ATOM 6048 O O . GLN A 1 784 ? -17.159 -32.965 -1.453 1.00 94.25 784 GLN A O 1
ATOM 6053 N N . SER A 1 785 ? -16.329 -31.506 0.035 1.00 91.12 785 SER A N 1
ATOM 6054 C CA . SER A 1 785 ? -16.285 -30.365 -0.879 1.00 91.12 785 SER A CA 1
ATOM 6055 C C . SER A 1 785 ? -15.213 -30.522 -1.966 1.00 91.12 785 SER A C 1
ATOM 6057 O O . SER A 1 785 ? -15.429 -30.130 -3.110 1.00 91.12 785 SER A O 1
ATOM 6059 N N . LEU A 1 786 ? -14.078 -31.150 -1.637 1.00 89.75 786 LEU A N 1
ATOM 6060 C CA . LEU A 1 786 ? -12.997 -31.442 -2.584 1.00 89.75 786 LEU A CA 1
ATOM 6061 C C . LEU A 1 786 ? -13.165 -32.776 -3.337 1.00 89.75 786 LEU A C 1
ATOM 6063 O O . LEU A 1 786 ? -12.359 -33.056 -4.218 1.00 89.75 786 LEU A O 1
ATOM 6067 N N . ASP A 1 787 ? -14.170 -33.590 -2.994 1.00 92.69 787 ASP A N 1
ATOM 6068 C CA . ASP A 1 787 ? -14.371 -34.961 -3.497 1.00 92.69 787 ASP A CA 1
ATOM 6069 C C . ASP A 1 787 ? -13.130 -35.866 -3.329 1.00 92.69 787 ASP A C 1
ATOM 6071 O O . ASP A 1 787 ? -12.657 -36.537 -4.248 1.00 92.69 787 ASP A O 1
ATOM 6075 N N . VAL A 1 788 ? -12.557 -35.862 -2.122 1.00 94.19 788 VAL A N 1
ATOM 6076 C CA . VAL A 1 788 ? -11.360 -36.648 -1.772 1.00 94.19 788 VAL A CA 1
ATOM 6077 C C . VAL A 1 788 ? -11.612 -37.519 -0.545 1.00 94.19 788 VAL A C 1
ATOM 6079 O O . VAL A 1 788 ? -12.439 -37.158 0.292 1.00 94.19 788 VAL A O 1
ATOM 6082 N N . PRO A 1 789 ? -10.904 -38.648 -0.360 1.00 97.00 789 PRO A N 1
ATOM 6083 C CA . PRO A 1 789 ? -11.103 -39.500 0.807 1.00 97.00 789 PRO A CA 1
ATOM 6084 C C . PRO A 1 789 ? -10.784 -38.787 2.128 1.00 97.00 789 PRO A C 1
ATOM 6086 O O . PRO A 1 789 ? -9.831 -38.008 2.218 1.00 97.00 789 PRO A O 1
ATOM 6089 N N . PHE A 1 790 ? -11.559 -39.111 3.165 1.00 97.69 790 PHE A N 1
ATOM 6090 C CA . PHE A 1 790 ? -11.312 -38.696 4.545 1.00 97.69 790 PHE A CA 1
ATOM 6091 C C . PHE A 1 790 ? -10.816 -39.880 5.378 1.00 97.69 790 PHE A C 1
ATOM 6093 O O . PHE A 1 790 ? -11.437 -40.945 5.379 1.00 97.69 790 PHE A O 1
ATOM 6100 N N . ILE A 1 791 ? -9.719 -39.688 6.107 1.00 97.50 791 ILE A N 1
ATOM 6101 C CA . ILE A 1 791 ? -9.184 -40.646 7.077 1.00 97.50 791 ILE A CA 1
ATOM 6102 C C . ILE A 1 791 ? -9.413 -40.079 8.479 1.00 97.50 791 ILE A C 1
ATOM 6104 O O . ILE A 1 791 ? -8.796 -39.080 8.853 1.00 97.50 791 ILE A O 1
ATOM 6108 N N . GLU A 1 792 ? -10.268 -40.743 9.263 1.00 95.62 792 GLU A N 1
ATOM 6109 C CA . GLU A 1 792 ? -10.462 -40.422 10.678 1.00 95.62 792 GLU A CA 1
ATOM 6110 C C . GLU A 1 792 ? -9.326 -41.031 11.512 1.00 95.62 792 GLU A C 1
ATOM 6112 O O . GLU A 1 792 ? -9.282 -42.243 11.734 1.00 95.62 792 GLU A O 1
ATOM 6117 N N . GLY A 1 793 ? -8.383 -40.204 11.970 1.00 92.62 793 GLY A N 1
ATOM 6118 C CA . GLY A 1 793 ? -7.220 -40.687 12.719 1.00 92.62 793 GLY A CA 1
ATOM 6119 C C . GLY A 1 793 ? -7.587 -41.361 14.039 1.00 92.62 793 GLY A C 1
ATOM 6120 O O . GLY A 1 793 ? -6.942 -42.344 14.411 1.00 92.62 793 GLY A O 1
ATOM 6121 N N . ASP A 1 794 ? -8.645 -40.903 14.716 1.00 89.62 794 ASP A N 1
ATOM 6122 C CA . ASP A 1 794 ? -9.073 -41.475 15.999 1.00 89.62 794 ASP A CA 1
ATOM 6123 C C . ASP A 1 794 ? -9.532 -42.947 15.855 1.00 89.62 794 ASP A C 1
ATOM 6125 O O . ASP A 1 794 ? -9.357 -43.743 16.781 1.00 89.62 794 ASP A O 1
ATOM 6129 N N . GLU A 1 795 ? -10.028 -43.357 14.677 1.00 91.31 795 GLU A N 1
ATOM 6130 C CA . GLU A 1 795 ? -10.425 -44.748 14.381 1.00 91.31 795 GLU A CA 1
ATOM 6131 C C . GLU A 1 795 ? -9.229 -45.706 14.243 1.00 91.31 795 GLU A C 1
ATOM 6133 O O . GLU A 1 795 ? -9.390 -46.927 14.297 1.00 91.31 795 GLU A O 1
ATOM 6138 N N . LEU A 1 796 ? -8.014 -45.171 14.084 1.00 93.19 796 LEU A N 1
ATOM 6139 C CA . LEU A 1 796 ? -6.789 -45.950 13.889 1.00 93.19 796 LEU A CA 1
ATOM 6140 C C . LEU A 1 796 ? -6.006 -46.178 15.193 1.00 93.19 796 LEU A C 1
ATOM 6142 O O . LEU A 1 796 ? -4.910 -46.758 15.175 1.00 93.19 796 LEU A O 1
ATOM 6146 N N . HIS A 1 797 ? -6.538 -45.757 16.344 1.00 90.88 797 HIS A N 1
ATOM 6147 C CA . HIS A 1 797 ? -5.975 -46.114 17.645 1.00 90.88 797 HIS A CA 1
ATOM 6148 C C . HIS A 1 797 ? -6.123 -47.613 17.946 1.00 90.88 797 HIS A C 1
ATOM 6150 O O . HIS A 1 797 ? -7.081 -48.275 17.550 1.00 90.88 797 HIS A O 1
ATOM 6156 N N . SER A 1 798 ? -5.165 -48.171 18.693 1.00 90.69 798 SER A N 1
ATOM 6157 C CA . SER A 1 798 ? -5.304 -49.530 19.221 1.00 90.69 798 SER A CA 1
ATOM 6158 C C . SER A 1 798 ? -6.357 -49.553 20.333 1.00 90.69 798 SER A C 1
ATOM 6160 O O . SER A 1 798 ? -6.559 -48.561 21.034 1.00 90.69 798 SER A O 1
ATOM 6162 N N . ARG A 1 799 ? -6.987 -50.711 20.567 1.00 89.31 799 ARG A N 1
ATOM 6163 C CA . ARG A 1 799 ? -7.942 -50.872 21.682 1.00 89.31 799 ARG A CA 1
ATOM 6164 C C . ARG A 1 799 ? -7.331 -50.491 23.036 1.00 89.31 799 ARG A C 1
ATOM 6166 O O . ARG A 1 799 ? -8.004 -49.876 23.852 1.00 89.31 799 ARG A O 1
ATOM 6173 N N . GLN A 1 800 ? -6.052 -50.810 23.247 1.00 88.44 800 GLN A N 1
ATOM 6174 C CA . GLN A 1 800 ? -5.325 -50.458 24.469 1.00 88.44 800 GLN A CA 1
ATOM 6175 C C . GLN A 1 800 ? -5.158 -48.939 24.627 1.00 88.44 800 GLN A C 1
ATOM 6177 O O . GLN A 1 800 ? -5.336 -48.422 25.726 1.00 88.44 800 GLN A O 1
ATOM 6182 N N . ALA A 1 801 ? -4.858 -48.218 23.541 1.00 87.38 801 ALA A N 1
ATOM 6183 C CA . ALA A 1 801 ? -4.755 -46.759 23.559 1.00 87.38 801 ALA A CA 1
ATOM 6184 C C . ALA A 1 801 ? -6.115 -46.096 23.837 1.00 87.38 801 ALA A C 1
ATOM 6186 O O . ALA A 1 801 ? -6.195 -45.158 24.629 1.00 87.38 801 ALA A O 1
ATOM 6187 N N . VAL A 1 802 ? -7.194 -46.612 23.237 1.00 86.69 802 VAL A N 1
ATOM 6188 C CA . VAL A 1 802 ? -8.560 -46.130 23.502 1.00 86.69 802 VAL A CA 1
ATOM 6189 C C . VAL A 1 802 ? -8.933 -46.316 24.975 1.00 86.69 802 VAL A C 1
ATOM 6191 O O . VAL A 1 802 ? -9.448 -45.385 25.590 1.00 86.69 802 VAL A O 1
ATOM 6194 N N . GLU A 1 803 ? -8.623 -47.472 25.569 1.00 86.31 803 GLU A N 1
ATOM 6195 C CA . GLU A 1 803 ? -8.925 -47.737 26.983 1.00 86.31 803 GLU A CA 1
ATOM 6196 C C . GLU A 1 803 ? -8.104 -46.849 27.933 1.00 86.31 803 GLU A C 1
ATOM 6198 O O . GLU A 1 803 ? -8.662 -46.285 28.874 1.00 86.31 803 GLU A O 1
ATOM 6203 N N . LYS A 1 804 ? -6.808 -46.631 27.643 1.00 86.31 804 LYS A N 1
ATOM 6204 C CA . LYS A 1 804 ? -5.970 -45.664 28.378 1.00 86.31 804 LYS A CA 1
ATOM 6205 C C . LYS A 1 804 ? -6.631 -44.281 28.404 1.00 86.31 804 LYS A C 1
ATOM 6207 O O . LYS A 1 804 ? -6.910 -43.766 29.486 1.00 86.31 804 LYS A O 1
ATOM 6212 N N . MET A 1 805 ? -6.984 -43.732 27.239 1.00 85.00 805 MET A N 1
ATOM 6213 C CA . MET A 1 805 ? -7.626 -42.414 27.148 1.00 85.00 805 MET A CA 1
ATOM 6214 C C . MET A 1 805 ? -8.986 -42.366 27.856 1.00 85.00 805 MET A C 1
ATOM 6216 O O . MET A 1 805 ? -9.289 -41.381 28.525 1.00 85.00 805 MET A O 1
ATOM 6220 N N . ARG A 1 806 ? -9.790 -43.433 27.759 1.00 81.50 806 ARG A N 1
ATOM 6221 C CA . ARG A 1 806 ? -11.090 -43.541 28.442 1.00 81.50 806 ARG A CA 1
ATOM 6222 C C . ARG A 1 806 ? -10.954 -43.536 29.966 1.00 81.50 806 ARG A C 1
ATOM 6224 O O . ARG A 1 806 ? -11.817 -42.997 30.651 1.00 81.50 806 ARG A O 1
ATOM 6231 N N . SER A 1 807 ? -9.871 -44.108 30.486 1.00 81.75 807 SER A N 1
ATOM 6232 C CA . SER A 1 807 ? -9.530 -44.083 31.914 1.00 81.75 807 SER A CA 1
ATOM 6233 C C . SER A 1 807 ? -8.865 -42.775 32.379 1.00 81.75 807 SER A C 1
ATOM 6235 O O . SER A 1 807 ? -8.493 -42.665 33.543 1.00 81.75 807 SER A O 1
ATOM 6237 N N . GLY A 1 808 ? -8.711 -41.783 31.491 1.00 72.69 808 GLY A N 1
ATOM 6238 C CA . GLY A 1 808 ? -8.045 -40.510 31.790 1.00 72.69 808 GLY A CA 1
ATOM 6239 C C . GLY A 1 808 ? -6.514 -40.582 31.786 1.00 72.69 808 GLY A C 1
ATOM 6240 O O . GLY A 1 808 ? -5.861 -39.625 32.190 1.00 72.69 808 GLY A O 1
ATOM 6241 N N . VAL A 1 809 ? -5.929 -41.695 31.330 1.00 81.31 809 VAL A N 1
ATOM 6242 C CA . VAL A 1 809 ? -4.476 -41.875 31.220 1.00 81.31 809 VAL A CA 1
ATOM 6243 C C . VAL A 1 809 ? -3.997 -41.388 29.852 1.00 81.31 809 VAL A C 1
ATOM 6245 O O . VAL A 1 809 ? -4.434 -41.884 28.809 1.00 81.31 809 VAL A O 1
ATOM 6248 N N . SER A 1 810 ? -3.067 -40.434 29.854 1.00 81.94 810 SER A N 1
ATOM 6249 C CA . SER A 1 810 ? -2.440 -39.903 28.640 1.00 81.94 810 SER A CA 1
ATOM 6250 C C . SER A 1 810 ? -1.625 -40.967 27.897 1.00 81.94 810 SER A C 1
ATOM 6252 O O . SER A 1 810 ? -0.950 -41.799 28.504 1.00 81.94 810 SER A O 1
ATOM 6254 N N . LEU A 1 811 ? -1.664 -40.924 26.564 1.00 86.69 811 LEU A N 1
ATOM 6255 C CA . LEU A 1 811 ? -0.856 -41.798 25.707 1.00 86.69 811 LEU A CA 1
ATOM 6256 C C . LEU A 1 811 ? 0.632 -41.440 25.783 1.00 86.69 811 LEU A C 1
ATOM 6258 O O . LEU A 1 811 ? 0.976 -40.255 25.777 1.00 86.69 811 LEU A O 1
ATOM 6262 N N . THR A 1 812 ? 1.499 -42.456 25.779 1.00 88.19 812 THR A N 1
ATOM 6263 C CA . THR A 1 812 ? 2.956 -42.272 25.686 1.00 88.19 812 THR A CA 1
ATOM 6264 C C . THR A 1 812 ? 3.387 -41.946 24.251 1.00 88.19 812 THR A C 1
ATOM 6266 O O . THR A 1 812 ? 2.616 -42.112 23.302 1.00 88.19 812 THR A O 1
ATOM 6269 N N . ASP A 1 813 ? 4.636 -41.507 24.063 1.00 88.25 813 ASP A N 1
ATOM 6270 C CA . ASP A 1 813 ? 5.199 -41.307 22.719 1.00 88.25 813 ASP A CA 1
ATOM 6271 C C . ASP A 1 813 ? 5.186 -42.611 21.895 1.00 88.25 813 ASP A C 1
ATOM 6273 O O . ASP A 1 813 ? 4.848 -42.586 20.716 1.00 88.25 813 ASP A O 1
ATOM 6277 N N . GLU A 1 814 ? 5.444 -43.766 22.515 1.00 87.75 814 GLU A N 1
ATOM 6278 C CA . GLU A 1 814 ? 5.410 -45.080 21.853 1.00 87.75 814 GLU A CA 1
ATOM 6279 C C . GLU A 1 814 ? 3.999 -45.463 21.361 1.00 87.75 814 GLU A C 1
ATOM 6281 O O . GLU A 1 814 ? 3.835 -45.918 20.221 1.00 87.75 814 GLU A O 1
ATOM 6286 N N . ASP A 1 815 ? 2.965 -45.207 22.181 1.00 88.19 815 ASP A N 1
ATOM 6287 C CA . ASP A 1 815 ? 1.561 -45.403 21.791 1.00 88.19 815 ASP A CA 1
ATOM 6288 C C . ASP A 1 815 ? 1.214 -44.555 20.547 1.00 88.19 815 ASP A C 1
ATOM 6290 O O . ASP A 1 815 ? 0.455 -44.992 19.673 1.00 88.19 815 ASP A O 1
ATOM 6294 N N . ARG A 1 816 ? 1.770 -43.335 20.469 1.00 90.56 816 ARG A N 1
ATOM 6295 C CA . ARG A 1 816 ? 1.517 -42.362 19.396 1.00 90.56 816 ARG A CA 1
ATOM 6296 C C . ARG A 1 816 ? 2.297 -42.664 18.123 1.00 90.56 816 ARG A C 1
ATOM 6298 O O . ARG A 1 816 ? 1.693 -42.602 17.060 1.00 90.56 816 ARG A O 1
ATOM 6305 N N . ILE A 1 817 ? 3.571 -43.047 18.210 1.00 90.75 817 ILE A N 1
ATOM 6306 C CA . ILE A 1 817 ? 4.393 -43.429 17.047 1.00 90.75 817 ILE A CA 1
ATOM 6307 C C . ILE A 1 817 ? 3.729 -44.584 16.292 1.00 90.75 817 ILE A C 1
ATOM 6309 O O . ILE A 1 817 ? 3.474 -44.475 15.094 1.00 90.75 817 ILE A O 1
ATOM 6313 N N . SER A 1 818 ? 3.328 -45.636 17.015 1.00 91.44 818 SER A N 1
ATOM 6314 C CA . SER A 1 818 ? 2.644 -46.797 16.425 1.00 91.44 818 SER A CA 1
ATOM 6315 C C . SER A 1 818 ? 1.301 -46.438 15.774 1.00 91.44 818 SER A C 1
ATOM 6317 O O . SER A 1 818 ? 0.822 -47.124 14.871 1.00 91.44 818 SER A O 1
ATOM 6319 N N . TRP A 1 819 ? 0.631 -45.401 16.278 1.00 94.50 819 TRP A N 1
ATOM 6320 C CA . TRP A 1 819 ? -0.615 -44.881 15.718 1.00 94.50 819 TRP A CA 1
ATOM 6321 C C . TRP A 1 819 ? -0.374 -44.028 14.467 1.00 94.50 819 TRP A C 1
ATOM 6323 O O . TRP A 1 819 ? -1.060 -44.230 13.465 1.00 94.50 819 TRP A O 1
ATOM 6333 N N . LEU A 1 820 ? 0.636 -43.156 14.490 1.00 95.44 820 LEU A N 1
ATOM 6334 C CA . LEU A 1 820 ? 1.058 -42.354 13.342 1.00 95.44 820 LEU A CA 1
ATOM 6335 C C . LEU A 1 820 ? 1.510 -43.239 12.176 1.00 95.44 820 LEU A C 1
ATOM 6337 O O . LEU A 1 820 ? 1.144 -42.959 11.040 1.00 95.44 820 LEU A O 1
ATOM 6341 N N . ASP A 1 821 ? 2.188 -44.359 12.440 1.00 94.81 821 ASP A N 1
ATOM 6342 C CA . ASP A 1 821 ? 2.551 -45.330 11.398 1.00 94.81 821 ASP A CA 1
ATOM 6343 C C . ASP A 1 821 ? 1.319 -45.917 10.697 1.00 94.81 821 ASP A C 1
ATOM 6345 O O . ASP A 1 821 ? 1.295 -46.040 9.471 1.00 94.81 821 ASP A O 1
ATOM 6349 N N . ARG A 1 822 ? 0.251 -46.224 11.446 1.00 96.06 822 ARG A N 1
ATOM 6350 C CA . ARG A 1 822 ? -1.016 -46.700 10.862 1.00 96.06 822 ARG A CA 1
ATOM 6351 C C . ARG A 1 822 ? -1.697 -45.623 10.018 1.00 96.06 822 ARG A C 1
ATOM 6353 O O . ARG A 1 822 ? -2.234 -45.944 8.957 1.00 96.06 822 ARG A O 1
ATOM 6360 N N . ILE A 1 823 ? -1.663 -44.365 10.460 1.00 96.50 823 ILE A N 1
ATOM 6361 C CA . ILE A 1 823 ? -2.171 -43.221 9.686 1.00 96.50 823 ILE A CA 1
ATOM 6362 C C . ILE A 1 823 ? -1.367 -43.059 8.393 1.00 96.50 823 ILE A C 1
ATOM 6364 O O . ILE A 1 823 ? -1.953 -43.006 7.313 1.00 96.50 823 ILE A O 1
ATOM 6368 N N . ASN A 1 824 ? -0.038 -43.055 8.488 1.00 96.50 824 ASN A N 1
ATOM 6369 C CA . ASN A 1 824 ? 0.877 -42.916 7.360 1.00 96.50 824 ASN A CA 1
ATOM 6370 C C . ASN A 1 824 ? 0.679 -44.023 6.320 1.00 96.50 824 ASN A C 1
ATOM 6372 O O . ASN A 1 824 ? 0.574 -43.739 5.125 1.00 96.50 824 ASN A O 1
ATOM 6376 N N . GLN A 1 825 ? 0.554 -45.278 6.759 1.00 95.69 825 GLN A N 1
ATOM 6377 C CA . GLN A 1 825 ? 0.248 -46.406 5.878 1.00 95.69 825 GLN A CA 1
ATOM 6378 C C . GLN A 1 825 ? -1.117 -46.237 5.205 1.00 95.69 825 GLN A C 1
ATOM 6380 O O . GLN A 1 825 ? -1.219 -46.363 3.988 1.00 95.69 825 GLN A O 1
ATOM 6385 N N . ARG A 1 826 ? -2.172 -45.883 5.954 1.00 96.94 826 ARG A N 1
ATOM 6386 C CA . ARG A 1 826 ? -3.512 -45.685 5.377 1.00 96.94 826 ARG A CA 1
ATOM 6387 C C . ARG A 1 826 ? -3.534 -44.551 4.348 1.00 96.94 826 ARG A C 1
ATOM 6389 O O . ARG A 1 826 ? -4.143 -44.709 3.288 1.00 96.94 826 ARG A O 1
ATOM 6396 N N . ALA A 1 827 ? -2.873 -43.436 4.645 1.00 96.31 827 ALA A N 1
ATOM 6397 C CA . ALA A 1 827 ? -2.754 -42.296 3.743 1.00 96.31 827 ALA A CA 1
ATOM 6398 C C . ALA A 1 827 ? -1.972 -42.662 2.476 1.00 96.31 827 ALA A C 1
ATOM 6400 O O . ALA A 1 827 ? -2.428 -42.376 1.371 1.00 96.31 827 ALA A O 1
ATOM 6401 N N . THR A 1 828 ? -0.857 -43.382 2.628 1.00 95.31 828 THR A N 1
ATOM 6402 C CA . THR A 1 828 ? -0.050 -43.862 1.497 1.00 95.31 828 THR A CA 1
ATOM 6403 C C . THR A 1 828 ? -0.844 -44.818 0.622 1.00 95.31 828 THR A C 1
ATOM 6405 O O . THR A 1 828 ? -0.910 -44.594 -0.577 1.00 95.31 828 THR A O 1
ATOM 6408 N N . ASN A 1 829 ? -1.529 -45.813 1.190 1.00 95.25 829 ASN A N 1
ATOM 6409 C CA . ASN A 1 829 ? -2.343 -46.746 0.407 1.00 95.25 829 ASN A CA 1
ATOM 6410 C C . ASN A 1 829 ? -3.462 -46.013 -0.352 1.00 95.25 829 ASN A C 1
ATOM 6412 O O . ASN A 1 829 ? -3.772 -46.339 -1.491 1.00 95.25 829 ASN A O 1
ATOM 6416 N N . THR A 1 830 ? -4.051 -44.979 0.253 1.00 95.69 830 THR A N 1
ATOM 6417 C CA . THR A 1 830 ? -5.095 -44.169 -0.393 1.00 95.69 830 THR A CA 1
ATOM 6418 C C . THR A 1 830 ? -4.542 -43.369 -1.574 1.00 95.69 830 THR A C 1
ATOM 6420 O O . THR A 1 830 ? -5.108 -43.370 -2.664 1.00 95.69 830 THR A O 1
ATOM 6423 N N . LEU A 1 831 ? -3.414 -42.695 -1.378 1.00 94.19 831 LEU A N 1
ATOM 6424 C CA . LEU A 1 831 ? -2.809 -41.849 -2.403 1.00 94.19 831 LEU A CA 1
ATOM 6425 C C . LEU A 1 831 ? -2.114 -42.670 -3.494 1.00 94.19 831 LEU A C 1
ATOM 6427 O O . LEU A 1 831 ? -2.191 -42.348 -4.677 1.00 94.19 831 LEU A O 1
ATOM 6431 N N . VAL A 1 832 ? -1.385 -43.715 -3.112 1.00 89.25 832 VAL A N 1
ATOM 6432 C CA . VAL A 1 832 ? -0.528 -44.524 -3.986 1.00 89.25 832 VAL A CA 1
ATOM 6433 C C . VAL A 1 832 ? -1.303 -45.675 -4.603 1.00 89.25 832 VAL A C 1
ATOM 6435 O O . VAL A 1 832 ? -1.445 -45.682 -5.824 1.00 89.25 832 VAL A O 1
ATOM 6438 N N . ASP A 1 833 ? -1.843 -46.581 -3.790 1.00 89.06 833 ASP A N 1
ATOM 6439 C CA . ASP A 1 833 ? -2.444 -47.827 -4.283 1.00 89.06 833 ASP A CA 1
ATOM 6440 C C . ASP A 1 833 ? -3.834 -47.599 -4.884 1.00 89.06 833 ASP A C 1
ATOM 6442 O O . ASP A 1 833 ? -4.157 -48.150 -5.933 1.00 89.06 833 ASP A O 1
ATOM 6446 N N . LEU A 1 834 ? -4.650 -46.754 -4.246 1.00 92.69 834 LEU A N 1
ATOM 6447 C CA . LEU A 1 834 ? -5.977 -46.370 -4.745 1.00 92.69 834 LEU A CA 1
ATOM 6448 C C . LEU A 1 834 ? -5.930 -45.182 -5.722 1.00 92.69 834 LEU A C 1
ATOM 6450 O O . LEU A 1 834 ? -6.967 -44.769 -6.234 1.00 92.69 834 LEU A O 1
ATOM 6454 N N . ALA A 1 835 ? -4.733 -44.654 -5.995 1.00 89.88 835 ALA A N 1
ATOM 6455 C CA . ALA A 1 835 ? -4.460 -43.609 -6.981 1.00 89.88 835 ALA A CA 1
ATOM 6456 C C . ALA A 1 835 ? -5.239 -42.286 -6.803 1.00 89.88 835 ALA A C 1
ATOM 6458 O O . ALA A 1 835 ? -5.406 -41.540 -7.770 1.00 89.88 835 ALA A O 1
ATOM 6459 N N . TYR A 1 836 ? -5.668 -41.946 -5.582 1.00 91.50 836 TYR A N 1
ATOM 6460 C CA . TYR A 1 836 ? -6.244 -40.627 -5.312 1.00 91.50 836 TYR A CA 1
ATOM 6461 C C . TYR A 1 836 ? -5.180 -39.523 -5.407 1.00 91.50 836 TYR A C 1
ATOM 6463 O O . TYR A 1 836 ? -4.044 -39.680 -4.955 1.00 91.50 836 TYR A O 1
ATOM 6471 N N . GLY A 1 837 ? -5.559 -38.374 -5.975 1.00 90.00 837 GLY A N 1
ATOM 6472 C CA . GLY A 1 837 ? -4.679 -37.204 -6.073 1.00 90.00 837 GLY A CA 1
ATOM 6473 C C . GLY A 1 837 ? -4.479 -36.480 -4.740 1.00 90.00 837 GLY A C 1
ATOM 6474 O O . GLY A 1 837 ? -3.459 -35.822 -4.534 1.00 90.00 837 GLY A O 1
ATOM 6475 N N . SER A 1 838 ? -5.431 -36.589 -3.812 1.00 93.50 838 SER A N 1
ATOM 6476 C CA . SER A 1 838 ? -5.328 -35.974 -2.488 1.00 93.50 838 SER A CA 1
ATOM 6477 C C . SER A 1 838 ? -6.106 -36.756 -1.429 1.00 93.50 838 SER A C 1
ATOM 6479 O O . SER A 1 838 ? -6.970 -37.564 -1.764 1.00 93.50 838 SER A O 1
ATOM 6481 N N . VAL A 1 839 ? -5.796 -36.521 -0.152 1.00 95.88 839 VAL A N 1
ATOM 6482 C CA . VAL A 1 839 ? -6.486 -37.119 1.00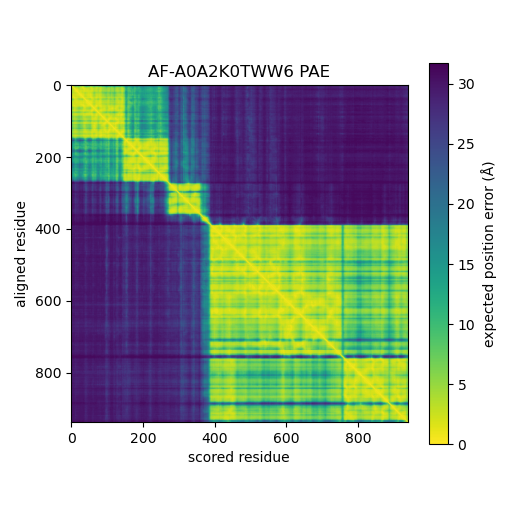3 1.00 95.88 839 VAL A CA 1
ATOM 6483 C C . VAL A 1 839 ? -6.558 -36.121 2.158 1.00 95.88 839 VAL A C 1
ATOM 6485 O O . VAL A 1 839 ? -5.608 -35.369 2.380 1.00 95.88 839 VAL A O 1
ATOM 6488 N N . VAL A 1 840 ? -7.666 -36.121 2.905 1.00 96.94 840 VAL A N 1
ATOM 6489 C CA . VAL A 1 840 ? -7.824 -35.330 4.137 1.00 96.94 840 VAL A CA 1
ATOM 6490 C C . VAL A 1 840 ? -7.737 -36.252 5.347 1.00 96.94 840 VAL A C 1
ATOM 6492 O O . VAL A 1 840 ? -8.365 -37.307 5.377 1.00 96.94 840 VAL A O 1
ATOM 6495 N N . ILE A 1 841 ? -6.967 -35.859 6.356 1.00 97.69 841 ILE A N 1
ATOM 6496 C CA . ILE A 1 841 ? -6.675 -36.671 7.540 1.00 97.69 841 ILE A CA 1
ATOM 6497 C C . ILE A 1 841 ? -6.972 -35.841 8.789 1.00 97.69 841 ILE A C 1
ATOM 6499 O O . ILE A 1 841 ? -6.424 -34.751 8.935 1.00 97.69 841 ILE A O 1
ATOM 6503 N N . SER A 1 842 ? -7.790 -36.337 9.718 1.00 96.38 842 SER A N 1
ATOM 6504 C CA . SER A 1 842 ? -7.825 -35.794 11.084 1.00 96.38 842 SER A CA 1
ATOM 6505 C C . SER A 1 842 ? -6.727 -36.454 11.914 1.00 96.38 842 SER A C 1
ATOM 6507 O O . SER A 1 842 ? -6.668 -37.675 12.020 1.00 96.38 842 SER A O 1
ATOM 6509 N N . CYS A 1 843 ? -5.828 -35.673 12.512 1.00 93.12 843 CYS A N 1
ATOM 6510 C CA . CYS A 1 843 ? -4.776 -36.230 13.361 1.00 93.12 843 CYS A CA 1
ATOM 6511 C C . CYS A 1 843 ? -4.316 -35.192 14.381 1.00 93.12 843 CYS A C 1
ATOM 6513 O O . CYS A 1 843 ? -3.946 -34.091 14.003 1.00 93.12 843 CYS A O 1
ATOM 6515 N N . SER A 1 844 ? -4.330 -35.499 15.683 1.00 86.12 844 SER A N 1
ATOM 6516 C CA . SER A 1 844 ? -3.977 -34.496 16.701 1.00 86.12 844 SER A CA 1
ATOM 6517 C C . SER A 1 844 ? -2.554 -33.938 16.538 1.00 86.12 844 SER A C 1
ATOM 6519 O O . SER A 1 844 ? -2.368 -32.753 16.774 1.00 86.12 844 SER A O 1
ATOM 6521 N N . THR A 1 845 ? -1.582 -34.781 16.153 1.00 86.75 845 THR A N 1
ATOM 6522 C CA . THR A 1 845 ? -0.176 -34.450 15.801 1.00 86.75 845 THR A CA 1
ATOM 6523 C C . THR A 1 845 ? 0.412 -33.209 16.504 1.00 86.75 845 THR A C 1
ATOM 6525 O O . THR A 1 845 ? 0.828 -32.240 15.872 1.00 86.75 845 THR A O 1
ATOM 6528 N N . LEU A 1 846 ? 0.418 -33.227 17.841 1.00 90.00 846 LEU A N 1
ATOM 6529 C CA . LEU A 1 846 ? 0.616 -32.028 18.668 1.00 90.00 846 LEU A CA 1
ATOM 6530 C C . LEU A 1 846 ? 2.086 -31.586 18.829 1.00 90.00 846 LEU A C 1
ATOM 6532 O O . LEU A 1 846 ? 2.308 -30.431 19.170 1.00 90.00 846 LEU A O 1
ATOM 6536 N N . LYS A 1 847 ? 3.065 -32.454 18.533 1.00 93.50 847 LYS A N 1
ATOM 6537 C CA . LYS A 1 847 ? 4.512 -32.164 18.604 1.00 93.50 847 LYS A CA 1
ATOM 6538 C C . LYS A 1 847 ? 5.146 -31.996 17.225 1.00 93.50 847 LYS A C 1
ATOM 6540 O O . LYS A 1 847 ? 4.713 -32.665 16.282 1.00 93.50 847 LYS A O 1
ATOM 6545 N N . GLU A 1 848 ? 6.223 -31.217 17.137 1.00 93.75 848 GLU A N 1
ATOM 6546 C CA . GLU A 1 848 ? 7.042 -31.069 15.920 1.00 93.75 848 GLU A CA 1
ATOM 6547 C C . GLU A 1 848 ? 7.542 -32.442 15.439 1.00 93.75 848 GLU A C 1
ATOM 6549 O O . GLU A 1 848 ? 7.329 -32.809 14.285 1.00 93.75 848 GLU A O 1
ATOM 6554 N N . ALA A 1 849 ? 8.038 -33.285 16.354 1.00 93.81 849 ALA A N 1
ATOM 6555 C CA . ALA A 1 849 ? 8.510 -34.639 16.037 1.00 93.81 849 ALA A CA 1
ATOM 6556 C C . ALA A 1 849 ? 7.439 -35.537 15.380 1.00 93.81 849 ALA A C 1
ATOM 6558 O O . ALA A 1 849 ? 7.743 -36.355 14.512 1.00 93.81 849 ALA A O 1
ATOM 6559 N N . TYR A 1 850 ? 6.168 -35.390 15.769 1.00 94.88 850 TYR A N 1
ATOM 6560 C CA . TYR A 1 850 ? 5.073 -36.157 15.168 1.00 94.88 850 TYR A CA 1
ATOM 6561 C C . TYR A 1 850 ? 4.733 -35.646 13.765 1.00 94.88 850 TYR A C 1
ATOM 6563 O O . TYR A 1 850 ? 4.425 -36.436 12.871 1.00 94.88 850 TYR A O 1
ATOM 6571 N N . ARG A 1 851 ? 4.777 -34.322 13.567 1.00 95.19 851 ARG A N 1
ATOM 6572 C CA . ARG A 1 851 ? 4.553 -33.695 12.258 1.00 95.19 851 ARG A CA 1
ATOM 6573 C C . ARG A 1 851 ? 5.676 -34.076 11.301 1.00 95.19 851 ARG A C 1
ATOM 6575 O O . ARG A 1 851 ? 5.396 -34.476 10.173 1.00 95.19 851 ARG A O 1
ATOM 6582 N N . ASP A 1 852 ? 6.913 -34.102 11.786 1.00 94.88 852 ASP A N 1
ATOM 6583 C CA . ASP A 1 852 ? 8.073 -34.585 11.043 1.00 94.88 852 ASP A CA 1
ATOM 6584 C C . ASP A 1 852 ? 7.950 -36.051 10.638 1.00 94.88 852 ASP A C 1
ATOM 6586 O O . ASP A 1 852 ? 8.271 -36.373 9.497 1.00 94.88 852 ASP A O 1
ATOM 6590 N N . GLN A 1 853 ? 7.449 -36.942 11.497 1.00 95.06 853 GLN A N 1
ATOM 6591 C CA . GLN A 1 853 ? 7.219 -38.342 11.112 1.00 95.06 853 GLN A CA 1
ATOM 6592 C C . GLN A 1 853 ? 6.274 -38.445 9.901 1.00 95.06 853 GLN A C 1
ATOM 6594 O O . GLN A 1 853 ? 6.548 -39.204 8.969 1.00 95.06 853 GLN A O 1
ATOM 6599 N N . ILE A 1 854 ? 5.191 -37.657 9.878 1.00 95.75 854 ILE A N 1
ATOM 6600 C CA . ILE A 1 854 ? 4.275 -37.592 8.728 1.00 95.75 854 ILE A CA 1
ATOM 6601 C C . ILE A 1 854 ? 4.991 -36.999 7.506 1.00 95.75 854 ILE A C 1
ATOM 6603 O O . ILE A 1 854 ? 4.949 -37.601 6.433 1.00 95.75 854 ILE A O 1
ATOM 6607 N N . ARG A 1 855 ? 5.694 -35.865 7.653 1.00 94.62 855 ARG A N 1
ATOM 6608 C CA . ARG A 1 855 ? 6.447 -35.222 6.556 1.00 94.62 855 ARG A CA 1
ATOM 6609 C C . ARG A 1 855 ? 7.444 -36.182 5.913 1.00 94.62 855 ARG A C 1
ATOM 6611 O O . ARG A 1 855 ? 7.423 -36.352 4.699 1.00 94.62 855 ARG A O 1
ATOM 6618 N N . HIS A 1 856 ? 8.299 -36.825 6.709 1.00 94.94 856 HIS A N 1
ATOM 6619 C CA . HIS A 1 856 ? 9.329 -37.744 6.219 1.00 94.94 856 HIS A CA 1
ATOM 6620 C C . HIS A 1 856 ? 8.708 -38.927 5.473 1.00 94.94 856 HIS A C 1
ATOM 6622 O O . HIS A 1 856 ? 9.153 -39.257 4.371 1.00 94.94 856 HIS A O 1
ATOM 6628 N N . HIS A 1 857 ? 7.652 -39.529 6.032 1.00 95.38 857 HIS A N 1
ATOM 6629 C CA . HIS A 1 857 ? 6.964 -40.652 5.398 1.00 95.38 857 HIS A CA 1
ATOM 6630 C C . HIS A 1 857 ? 6.329 -40.255 4.061 1.00 95.38 857 HIS A C 1
ATOM 6632 O O . HIS A 1 857 ? 6.508 -40.949 3.060 1.00 95.38 857 HIS A O 1
ATOM 6638 N N . MET A 1 858 ? 5.608 -39.135 4.015 1.00 94.56 858 MET A N 1
ATOM 6639 C CA . MET A 1 858 ? 4.930 -38.669 2.800 1.00 94.56 858 MET A CA 1
ATOM 6640 C C . MET A 1 858 ? 5.924 -38.216 1.722 1.00 94.56 858 MET A C 1
ATOM 6642 O O . MET A 1 858 ? 5.799 -38.615 0.562 1.00 94.56 858 MET A O 1
ATOM 6646 N N . ASN A 1 859 ? 6.977 -37.485 2.102 1.00 91.19 859 ASN A N 1
ATOM 6647 C CA . ASN A 1 859 ? 8.026 -37.043 1.180 1.00 91.19 859 ASN A CA 1
ATOM 6648 C C . ASN A 1 859 ? 8.769 -38.225 0.539 1.00 91.19 859 ASN A C 1
ATOM 6650 O O . ASN A 1 859 ? 9.061 -38.183 -0.657 1.00 91.19 859 ASN A O 1
ATOM 6654 N N . ALA A 1 860 ? 9.013 -39.312 1.285 1.00 92.62 860 ALA A N 1
ATOM 6655 C CA . ALA A 1 860 ? 9.600 -40.541 0.738 1.00 92.62 860 ALA A CA 1
ATOM 6656 C C . ALA A 1 860 ? 8.754 -41.156 -0.398 1.00 92.62 860 ALA A C 1
ATOM 6658 O O . ALA A 1 860 ? 9.291 -41.820 -1.284 1.00 92.62 860 ALA A O 1
ATOM 6659 N N . HIS A 1 861 ? 7.449 -40.874 -0.416 1.00 91.62 861 HIS A N 1
ATOM 6660 C CA . HIS A 1 861 ? 6.503 -41.304 -1.448 1.00 91.62 861 HIS A CA 1
ATOM 6661 C C . HIS A 1 861 ? 6.163 -40.198 -2.463 1.00 91.62 861 HIS A C 1
ATOM 6663 O O . HIS A 1 861 ? 5.238 -40.366 -3.258 1.00 91.62 861 HIS A O 1
ATOM 6669 N N . LYS A 1 862 ? 6.911 -39.082 -2.472 1.00 90.06 862 LYS A N 1
ATOM 6670 C CA . LYS A 1 862 ? 6.666 -37.902 -3.326 1.00 90.06 862 LYS A CA 1
ATOM 6671 C C . LYS A 1 862 ? 5.262 -37.307 -3.138 1.00 90.06 862 LYS A C 1
ATOM 6673 O O . LYS A 1 862 ? 4.635 -36.860 -4.098 1.00 90.06 862 LYS A O 1
ATOM 6678 N N . VAL A 1 863 ? 4.760 -37.347 -1.907 1.00 90.88 863 VAL A N 1
ATOM 6679 C CA . VAL A 1 863 ? 3.499 -36.725 -1.498 1.00 90.88 863 VAL A CA 1
ATOM 6680 C C . VAL A 1 863 ? 3.825 -35.436 -0.754 1.00 90.88 863 VAL A C 1
ATOM 6682 O O . VAL A 1 863 ? 4.549 -35.460 0.239 1.00 90.88 863 VAL A O 1
ATOM 6685 N N . LYS A 1 864 ? 3.257 -34.321 -1.210 1.00 90.06 864 LYS A N 1
ATOM 6686 C CA . LYS A 1 864 ? 3.310 -33.039 -0.507 1.00 90.06 864 LYS A CA 1
ATOM 6687 C C . LYS A 1 864 ? 2.381 -33.080 0.704 1.00 90.06 864 LYS A C 1
ATOM 6689 O O . LYS A 1 864 ? 1.278 -33.620 0.619 1.00 90.06 864 LYS A O 1
ATOM 6694 N N . VAL A 1 865 ? 2.793 -32.482 1.817 1.00 92.25 865 VAL A N 1
ATOM 6695 C CA . VAL A 1 865 ? 1.983 -32.397 3.041 1.00 92.25 865 VAL A CA 1
ATOM 6696 C C . VAL A 1 865 ? 1.672 -30.942 3.354 1.00 92.25 865 VAL A C 1
ATOM 6698 O O . VAL A 1 865 ? 2.536 -30.081 3.218 1.00 92.25 865 VAL A O 1
ATOM 6701 N N . VAL A 1 866 ? 0.433 -30.679 3.764 1.00 92.62 866 VAL A N 1
ATOM 6702 C CA . VAL A 1 866 ? -0.003 -29.397 4.323 1.00 92.62 866 VAL A CA 1
ATOM 6703 C C . VAL A 1 866 ? -0.752 -29.672 5.617 1.00 92.62 866 VAL A C 1
ATOM 6705 O O . VAL A 1 866 ? -1.648 -30.519 5.652 1.00 92.62 866 VAL A O 1
ATOM 6708 N N . PHE A 1 867 ? -0.414 -28.939 6.673 1.00 94.44 867 PHE A N 1
ATOM 6709 C CA . PHE A 1 867 ? -1.098 -29.043 7.956 1.00 94.44 867 PHE A CA 1
ATOM 6710 C C . PHE A 1 867 ? -2.022 -27.845 8.165 1.00 94.44 867 PHE A C 1
ATOM 6712 O O . PHE A 1 867 ? -1.605 -26.696 8.036 1.00 94.44 867 PHE A O 1
ATOM 6719 N N . ILE A 1 868 ? -3.269 -28.108 8.546 1.00 94.62 868 ILE A N 1
ATOM 6720 C CA . ILE A 1 868 ? -4.220 -27.081 8.972 1.00 94.62 868 ILE A CA 1
ATOM 6721 C C . ILE A 1 868 ? -4.353 -27.174 10.489 1.00 94.62 868 ILE A C 1
ATOM 6723 O O . ILE A 1 868 ? -4.979 -28.105 11.001 1.00 94.62 868 ILE A O 1
ATOM 6727 N N . SER A 1 869 ? -3.738 -26.235 11.210 1.00 94.75 869 SER A N 1
ATOM 6728 C CA . SER A 1 869 ? -3.763 -26.220 12.676 1.00 94.75 869 SER A CA 1
ATOM 6729 C C . SER A 1 869 ? -4.993 -25.492 13.196 1.00 94.75 869 SER A C 1
ATOM 6731 O O . SER A 1 869 ? -5.094 -24.272 13.107 1.00 94.75 869 SER A O 1
ATOM 6733 N N . LEU A 1 870 ? -5.957 -26.239 13.724 1.00 95.44 870 LEU A N 1
ATOM 6734 C CA . LEU A 1 870 ? -7.149 -25.674 14.343 1.00 95.44 870 LEU A CA 1
ATOM 6735 C C . LEU A 1 870 ? -6.845 -25.348 15.808 1.00 95.44 870 LEU A C 1
ATOM 6737 O O . LEU A 1 870 ? -6.580 -26.247 16.607 1.00 95.44 870 LEU A O 1
ATOM 6741 N N . GLU A 1 871 ? -6.911 -24.070 16.167 1.00 94.75 871 GLU A N 1
ATOM 6742 C CA . GLU A 1 871 ? -6.545 -23.573 17.496 1.00 94.75 871 GLU A CA 1
ATOM 6743 C C . GLU A 1 871 ? -7.729 -22.859 18.158 1.00 94.75 871 GLU A C 1
ATOM 6745 O O . GLU A 1 871 ? -8.429 -22.088 17.512 1.00 94.75 871 GLU A O 1
ATOM 6750 N N . ALA A 1 872 ? -7.965 -23.095 19.448 1.00 93.75 872 ALA A N 1
ATOM 6751 C CA . ALA A 1 872 ? -8.975 -22.380 20.228 1.00 93.75 872 ALA A CA 1
ATOM 6752 C C . ALA A 1 872 ? -8.553 -22.317 21.700 1.00 93.75 872 ALA A C 1
ATOM 6754 O O . ALA A 1 872 ? -7.749 -23.138 22.147 1.00 93.75 872 ALA A O 1
ATOM 6755 N N . ASP A 1 873 ? -9.113 -21.369 22.451 1.00 92.19 873 ASP A N 1
ATOM 6756 C CA . ASP A 1 873 ? -8.850 -21.254 23.886 1.00 92.19 873 ASP A CA 1
ATOM 6757 C C . ASP A 1 873 ? -9.400 -22.460 24.651 1.00 92.19 873 ASP A C 1
ATOM 6759 O O . ASP A 1 873 ? -10.388 -23.089 24.245 1.00 92.19 873 ASP A O 1
ATOM 6763 N N . ARG A 1 874 ? -8.784 -22.748 25.801 1.00 90.94 874 ARG A N 1
ATOM 6764 C CA . ARG A 1 874 ? -9.145 -23.869 26.676 1.00 90.94 874 ARG A CA 1
ATOM 6765 C C . ARG A 1 874 ? -10.644 -23.902 26.964 1.00 90.94 874 ARG A C 1
ATOM 6767 O O . ARG A 1 874 ? -11.270 -24.952 26.845 1.00 90.94 874 ARG A O 1
ATOM 6774 N N . GLU A 1 875 ? -11.231 -22.759 27.304 1.00 89.62 875 GLU A N 1
ATOM 6775 C CA . GLU A 1 875 ? -12.640 -22.636 27.683 1.00 89.62 875 GLU A CA 1
ATOM 6776 C C . GLU A 1 875 ? -13.572 -23.078 26.548 1.00 89.62 875 GLU A C 1
ATOM 6778 O O . GLU A 1 875 ? -14.573 -23.758 26.786 1.00 89.62 875 GLU A O 1
ATOM 6783 N N . VAL A 1 876 ? -13.221 -22.745 25.301 1.00 89.81 876 VAL A N 1
ATOM 6784 C CA . VAL A 1 876 ? -13.985 -23.146 24.112 1.00 89.81 876 VAL A CA 1
ATOM 6785 C C . VAL A 1 876 ? -13.893 -24.656 23.904 1.00 89.81 876 VAL A C 1
ATOM 6787 O O . VAL A 1 876 ? -14.907 -25.304 23.634 1.00 89.81 876 VAL A O 1
ATOM 6790 N N . LEU A 1 877 ? -12.696 -25.229 24.053 1.00 89.94 877 LEU A N 1
ATOM 6791 C CA . LEU A 1 877 ? -12.463 -26.665 23.880 1.00 89.94 877 LEU A CA 1
ATOM 6792 C C . LEU A 1 877 ? -13.215 -27.499 24.923 1.00 89.94 877 LEU A C 1
ATOM 6794 O O . LEU A 1 877 ? -13.905 -28.454 24.558 1.00 89.94 877 LEU A O 1
ATOM 6798 N N . VAL A 1 878 ? -13.134 -27.108 26.199 1.00 86.62 878 VAL A N 1
ATOM 6799 C CA . VAL A 1 878 ? -13.833 -27.779 27.307 1.00 86.62 878 VAL A CA 1
ATOM 6800 C C . VAL A 1 878 ? -15.344 -27.726 27.099 1.00 86.62 878 VAL A C 1
ATOM 6802 O O . VAL A 1 878 ? -16.006 -28.764 27.165 1.00 86.62 878 VAL A O 1
ATOM 6805 N N . LYS A 1 879 ? -15.891 -26.549 26.761 1.00 86.69 879 LYS A N 1
ATOM 6806 C CA . LYS A 1 879 ? -17.324 -26.388 26.483 1.00 86.69 879 LYS A CA 1
ATOM 6807 C C . LYS A 1 879 ? -17.792 -27.309 25.350 1.00 86.69 879 LYS A C 1
ATOM 6809 O O . LYS A 1 879 ? -18.774 -28.032 25.510 1.00 86.69 879 LYS A O 1
ATOM 6814 N N . ARG A 1 880 ? -17.064 -27.341 24.227 1.00 87.12 880 ARG A N 1
ATOM 6815 C CA . ARG A 1 880 ? -17.404 -28.189 23.068 1.00 87.12 880 ARG A CA 1
ATOM 6816 C C . ARG A 1 880 ? -17.351 -29.683 23.384 1.00 87.12 880 ARG A C 1
ATOM 6818 O O . ARG A 1 880 ? -18.133 -30.448 22.824 1.00 87.12 880 ARG A O 1
ATOM 6825 N N . LEU A 1 881 ? -16.451 -30.116 24.266 1.00 80.56 881 LEU A N 1
ATOM 6826 C CA . LEU A 1 881 ? -16.398 -31.507 24.722 1.00 80.56 881 LEU A CA 1
ATOM 6827 C C . LEU A 1 881 ? -17.572 -31.871 25.628 1.00 80.56 881 LEU A C 1
ATOM 6829 O O . LEU A 1 881 ? -18.162 -32.931 25.438 1.00 80.56 881 LEU A O 1
ATOM 6833 N N . GLN A 1 882 ? -17.940 -30.996 26.567 1.00 78.25 882 GLN A N 1
ATOM 6834 C CA . GLN A 1 882 ? -19.068 -31.227 27.478 1.00 78.25 882 GLN A CA 1
ATOM 6835 C C . GLN A 1 882 ? -20.408 -31.334 26.736 1.00 78.25 882 GLN A C 1
ATOM 6837 O O . GLN A 1 882 ? -21.265 -32.136 27.105 1.00 78.25 882 GLN A O 1
ATOM 6842 N N . GLU A 1 883 ? -20.585 -30.568 25.659 1.00 79.62 883 GLU A N 1
ATOM 6843 C CA . GLU A 1 883 ? -21.796 -30.602 24.829 1.00 79.62 883 GLU A CA 1
ATOM 6844 C C . GLU A 1 883 ? -21.872 -31.855 23.925 1.00 79.62 883 GLU A C 1
ATOM 6846 O O . GLU A 1 883 ? -22.944 -32.204 23.414 1.00 79.62 883 GLU A O 1
ATOM 6851 N N . ARG A 1 884 ? -20.760 -32.587 23.743 1.00 72.00 884 ARG A N 1
ATOM 6852 C CA . ARG A 1 884 ? -20.672 -33.745 22.842 1.00 72.00 884 ARG A CA 1
ATOM 6853 C C . ARG A 1 884 ? -21.187 -35.022 23.517 1.00 72.00 884 ARG A C 1
ATOM 6855 O O . ARG A 1 884 ? -20.487 -35.685 24.278 1.00 72.00 884 ARG A O 1
ATOM 6862 N N . LYS A 1 885 ? -22.413 -35.432 23.182 1.00 55.59 885 LYS A N 1
ATOM 6863 C CA . LYS A 1 885 ? -22.998 -36.697 23.667 1.00 55.59 885 LYS A CA 1
ATOM 6864 C C . LYS A 1 885 ? -22.211 -37.913 23.145 1.00 55.59 885 LYS A C 1
ATOM 6866 O O . LYS A 1 885 ? -22.075 -38.084 21.938 1.00 55.59 885 LYS A O 1
ATOM 6871 N N . GLY A 1 886 ? -21.751 -38.783 24.051 1.00 53.72 886 GLY A N 1
ATOM 6872 C CA . GLY A 1 886 ? -21.208 -40.111 23.721 1.00 53.72 886 GLY A CA 1
ATOM 6873 C C . GLY A 1 886 ? -19.705 -40.197 23.412 1.00 53.72 886 GLY A C 1
ATOM 6874 O O . GLY A 1 886 ? -19.254 -41.261 22.997 1.00 53.72 886 GLY A O 1
ATOM 6875 N N . HIS A 1 887 ? -18.920 -39.132 23.618 1.00 57.19 887 HIS A N 1
ATOM 6876 C CA . HIS A 1 887 ? -17.461 -39.177 23.440 1.00 57.19 887 HIS A CA 1
ATOM 6877 C C . HIS A 1 887 ? -16.730 -39.557 24.738 1.00 57.19 887 HIS A C 1
ATOM 6879 O O . HIS A 1 887 ? -17.097 -39.116 25.820 1.00 57.19 887 HIS A O 1
ATOM 6885 N N . TYR A 1 888 ? -15.665 -40.356 24.628 1.00 60.03 888 TYR A N 1
ATOM 6886 C CA . TYR A 1 888 ? -14.874 -40.881 25.755 1.00 60.03 888 TYR A CA 1
ATOM 6887 C C . TYR A 1 888 ? -13.870 -39.879 26.368 1.00 60.03 888 TYR A C 1
ATOM 6889 O O . TYR A 1 888 ? -13.110 -40.258 27.255 1.00 60.03 888 TYR A O 1
ATOM 6897 N N . MET A 1 889 ? -13.814 -38.633 25.881 1.00 62.97 889 MET A N 1
ATOM 6898 C CA . MET A 1 889 ? -12.789 -37.644 26.246 1.00 62.97 889 MET A CA 1
ATOM 6899 C C . MET A 1 889 ? -13.313 -36.644 27.288 1.00 62.97 889 MET A C 1
ATOM 6901 O O . MET A 1 889 ? -14.268 -35.922 27.012 1.00 62.97 889 MET A O 1
ATOM 6905 N N . GLY A 1 890 ? -12.684 -36.601 28.469 1.00 66.50 890 GLY A N 1
ATOM 6906 C CA . GLY A 1 890 ? -13.006 -35.669 29.563 1.00 66.50 890 GLY A CA 1
ATOM 6907 C C . GLY A 1 890 ? -12.111 -34.420 29.610 1.00 66.50 890 GLY A C 1
ATOM 6908 O O . GLY A 1 890 ? -11.152 -34.310 28.850 1.00 66.50 890 GLY A O 1
ATOM 6909 N N . GLU A 1 891 ? -12.399 -33.495 30.534 1.00 74.06 891 GLU A N 1
ATOM 6910 C CA . GLU A 1 891 ? -11.694 -32.204 30.689 1.00 74.06 891 GLU A CA 1
ATOM 6911 C C . GLU A 1 891 ? -10.174 -32.356 30.896 1.00 74.06 891 GLU A C 1
ATOM 6913 O O . GLU A 1 891 ? -9.392 -31.706 30.207 1.00 74.06 891 GLU A O 1
ATOM 6918 N N . ALA A 1 892 ? -9.747 -33.297 31.745 1.00 72.75 892 ALA A N 1
ATOM 6919 C CA . ALA A 1 892 ? -8.328 -33.564 32.007 1.00 72.75 892 ALA A CA 1
ATOM 6920 C C . ALA A 1 892 ? -7.528 -33.936 30.739 1.00 72.75 892 ALA A C 1
ATOM 6922 O O . ALA A 1 892 ? -6.319 -33.719 30.668 1.00 72.75 892 ALA A O 1
ATOM 6923 N N . LEU A 1 893 ? -8.193 -34.486 29.713 1.00 76.25 893 LEU A N 1
ATOM 6924 C CA . LEU A 1 893 ? -7.535 -34.841 28.458 1.00 76.25 893 LEU A CA 1
ATOM 6925 C C . LEU A 1 893 ? -7.258 -33.608 27.589 1.00 76.25 893 LEU A C 1
ATOM 6927 O O . LEU A 1 893 ? -6.224 -33.585 26.923 1.00 76.25 893 LEU A O 1
ATOM 6931 N N . VAL A 1 894 ? -8.125 -32.587 27.591 1.00 83.44 894 VAL A N 1
ATOM 6932 C CA . VAL A 1 894 ? -7.842 -31.348 26.846 1.00 83.44 894 VAL A CA 1
ATOM 6933 C C . VAL A 1 894 ? -6.694 -30.595 27.504 1.00 83.44 894 VAL A C 1
ATOM 6935 O O . VAL A 1 894 ? -5.803 -30.161 26.781 1.00 83.44 894 VAL A O 1
ATOM 6938 N N . ASP A 1 895 ? -6.621 -30.580 28.837 1.00 83.56 895 ASP A N 1
ATOM 6939 C CA . ASP A 1 895 ? -5.465 -30.032 29.562 1.00 83.56 895 ASP A CA 1
ATOM 6940 C C . ASP A 1 895 ? -4.161 -30.726 29.151 1.00 83.56 895 ASP A C 1
ATOM 6942 O O . ASP A 1 895 ? -3.232 -30.069 28.683 1.00 83.56 895 ASP A O 1
ATOM 6946 N N . SER A 1 896 ? -4.135 -32.065 29.176 1.00 84.12 896 SER A N 1
ATOM 6947 C CA . SER A 1 896 ? -2.950 -32.831 28.765 1.00 84.12 896 SER A CA 1
ATOM 6948 C C . SER A 1 896 ? -2.528 -32.574 27.313 1.00 84.12 896 SER A C 1
ATOM 6950 O O . SER A 1 896 ? -1.350 -32.661 26.979 1.00 84.12 896 SER A O 1
ATOM 6952 N N . GLN A 1 897 ? -3.481 -32.281 26.422 1.00 86.25 897 GLN A N 1
ATOM 6953 C CA . GLN A 1 897 ? -3.213 -32.028 25.008 1.00 86.25 897 GLN A CA 1
ATOM 6954 C C . GLN A 1 897 ? -2.785 -30.587 24.737 1.00 86.25 897 GLN A C 1
ATOM 6956 O O . GLN A 1 897 ? -1.975 -30.377 23.840 1.00 86.25 897 GLN A O 1
ATOM 6961 N N . ILE A 1 898 ? -3.302 -29.614 25.490 1.00 86.50 898 ILE A N 1
ATOM 6962 C CA . ILE A 1 898 ? -2.827 -28.226 25.438 1.00 86.50 898 ILE A CA 1
ATOM 6963 C C . ILE A 1 898 ? -1.382 -28.164 25.938 1.00 86.50 898 ILE A C 1
ATOM 6965 O O . ILE A 1 898 ? -0.552 -27.550 25.279 1.00 86.50 898 ILE A O 1
ATOM 6969 N N . GLU A 1 899 ? -1.059 -28.851 27.039 1.00 87.06 899 GLU A N 1
ATOM 6970 C CA . GLU A 1 899 ? 0.317 -28.941 27.551 1.00 87.06 899 GLU A CA 1
ATOM 6971 C C . GLU A 1 899 ? 1.266 -29.646 26.571 1.00 87.06 899 GLU A C 1
ATOM 6973 O O . GLU A 1 899 ? 2.440 -29.295 26.482 1.00 87.06 899 GLU A O 1
ATOM 6978 N N . LEU A 1 900 ? 0.761 -30.626 25.814 1.00 88.81 900 LEU A N 1
ATOM 6979 C CA . LEU A 1 900 ? 1.531 -31.348 24.797 1.00 88.81 900 LEU A CA 1
ATOM 6980 C C . LEU A 1 900 ? 1.689 -30.572 23.480 1.00 88.81 900 LEU A C 1
ATOM 6982 O O . LEU A 1 900 ? 2.495 -30.975 22.642 1.00 88.81 900 LEU A O 1
ATOM 6986 N N . TYR A 1 901 ? 0.876 -29.540 23.239 1.00 90.50 901 TYR A N 1
ATOM 6987 C CA . TYR A 1 901 ? 0.876 -28.813 21.974 1.00 90.50 901 TYR A CA 1
ATOM 6988 C C . TYR A 1 901 ? 2.106 -27.916 21.868 1.00 90.50 901 TYR A C 1
ATOM 6990 O O . TYR A 1 901 ? 2.229 -26.914 22.566 1.00 90.50 901 TYR A O 1
ATOM 6998 N N . GLU A 1 902 ? 2.993 -28.268 20.944 1.00 92.56 902 GLU A N 1
ATOM 6999 C CA . GLU A 1 902 ? 4.133 -27.456 20.540 1.00 92.56 902 GLU A CA 1
ATOM 7000 C C . GLU A 1 902 ? 3.696 -26.580 19.356 1.00 92.56 902 GLU A C 1
ATOM 7002 O O . GLU A 1 902 ? 3.437 -27.126 18.269 1.00 92.56 902 GLU A O 1
ATOM 7007 N N . PRO A 1 903 ? 3.594 -25.245 19.536 1.00 88.50 903 PRO A N 1
ATOM 7008 C CA . PRO A 1 903 ? 3.275 -24.330 18.447 1.00 88.50 903 PRO A CA 1
ATOM 7009 C C . PRO A 1 903 ? 4.261 -24.485 17.281 1.00 88.50 903 PRO A C 1
ATOM 7011 O O . PRO A 1 903 ? 5.427 -24.804 17.528 1.00 88.50 903 PRO A O 1
ATOM 7014 N N . PRO A 1 904 ? 3.828 -24.235 16.032 1.00 91.31 904 PRO A N 1
ATOM 7015 C CA . PRO A 1 904 ? 4.695 -24.336 14.865 1.00 91.31 904 PRO A CA 1
ATOM 7016 C C . PRO A 1 904 ? 5.995 -23.550 15.035 1.00 91.31 904 PRO A C 1
ATOM 7018 O O . PRO A 1 904 ? 5.969 -22.343 15.303 1.00 91.31 904 PRO A O 1
ATOM 7021 N N . SER A 1 905 ? 7.131 -24.220 14.846 1.00 90.06 905 SER A N 1
ATOM 7022 C CA . SER A 1 905 ? 8.418 -23.529 14.784 1.00 90.06 905 SER A CA 1
ATOM 7023 C C . SER A 1 905 ? 8.510 -22.711 13.490 1.00 90.06 905 SER A C 1
ATOM 7025 O O . SER A 1 905 ? 7.751 -22.907 12.537 1.00 90.06 905 SER A O 1
ATOM 7027 N N . SER A 1 906 ? 9.465 -21.788 13.408 1.00 85.69 906 SER A N 1
ATOM 7028 C CA . SER A 1 906 ? 9.693 -21.015 12.183 1.00 85.69 906 SER A CA 1
ATOM 7029 C C . SER A 1 906 ? 10.008 -21.902 10.969 1.00 85.69 906 SER A C 1
ATOM 7031 O O . SER A 1 906 ? 9.669 -21.549 9.843 1.00 85.69 906 SER A O 1
ATOM 7033 N N . LYS A 1 907 ? 10.545 -23.109 11.179 1.00 88.81 907 LYS A N 1
ATOM 7034 C CA . LYS A 1 907 ? 10.834 -24.085 10.116 1.00 88.81 907 LYS A CA 1
ATOM 7035 C C . LYS A 1 907 ? 9.588 -24.793 9.581 1.00 88.81 907 LYS A C 1
ATOM 7037 O O . LYS A 1 907 ? 9.632 -25.314 8.470 1.00 88.81 907 LYS A O 1
ATOM 7042 N N . GLU A 1 908 ? 8.484 -24.778 10.322 1.00 91.69 908 GLU A N 1
ATOM 7043 C CA . GLU A 1 908 ? 7.238 -25.482 10.001 1.00 91.69 908 GLU A CA 1
ATOM 7044 C C . GLU A 1 908 ? 6.274 -24.612 9.181 1.00 91.69 908 GLU A C 1
ATOM 7046 O O . GLU A 1 908 ? 5.096 -24.453 9.503 1.00 91.69 908 GLU A O 1
ATOM 7051 N N . TYR A 1 909 ? 6.788 -24.013 8.106 1.00 88.19 909 TYR A N 1
ATOM 7052 C CA . TYR A 1 909 ? 6.019 -23.108 7.247 1.00 88.19 909 TYR A CA 1
ATOM 7053 C C . TYR A 1 909 ? 4.955 -23.820 6.397 1.00 88.19 909 TYR A C 1
ATOM 7055 O O . TYR A 1 909 ? 4.178 -23.146 5.733 1.00 88.19 909 TYR A O 1
ATOM 7063 N N . ASP A 1 910 ? 4.916 -25.155 6.404 1.00 90.38 910 ASP A N 1
ATOM 7064 C CA . ASP A 1 910 ? 3.874 -26.004 5.812 1.00 90.38 910 ASP A CA 1
ATOM 7065 C C . ASP A 1 910 ? 2.613 -26.128 6.690 1.00 90.38 910 ASP A C 1
ATOM 7067 O O . ASP A 1 910 ? 1.650 -26.807 6.316 1.00 90.38 910 ASP A O 1
ATOM 7071 N N . ILE A 1 911 ? 2.611 -25.457 7.847 1.00 92.25 911 ILE A N 1
ATOM 7072 C CA . ILE A 1 911 ? 1.473 -25.348 8.754 1.00 92.25 911 ILE A CA 1
ATOM 7073 C C . ILE A 1 911 ? 0.768 -24.009 8.549 1.00 92.25 911 ILE A C 1
ATOM 7075 O O . ILE A 1 911 ? 1.375 -22.943 8.629 1.00 92.25 911 ILE A O 1
ATOM 7079 N N . VAL A 1 912 ? -0.550 -24.052 8.375 1.00 90.56 912 VAL A N 1
ATOM 7080 C CA . VAL A 1 912 ? -1.401 -22.863 8.411 1.00 90.56 912 VAL A CA 1
ATOM 7081 C C . VAL A 1 912 ? -2.375 -23.000 9.564 1.00 90.56 912 VAL A C 1
ATOM 7083 O O . VAL A 1 912 ? -3.200 -23.914 9.563 1.00 90.56 912 VAL A O 1
ATOM 7086 N N . SER A 1 913 ? -2.299 -22.109 10.554 1.00 92.38 913 SER A N 1
ATOM 7087 C CA . SER A 1 913 ? -3.267 -22.159 11.649 1.00 92.38 913 SER A CA 1
ATOM 7088 C C . SER A 1 913 ? -4.508 -21.310 11.408 1.00 92.38 913 SER A C 1
ATOM 7090 O O . SER A 1 913 ? -4.470 -20.258 10.769 1.00 92.38 913 SER A O 1
ATOM 7092 N N . VAL A 1 914 ? -5.610 -21.773 11.987 1.00 94.38 914 VAL A N 1
ATOM 7093 C CA . VAL A 1 914 ? -6.946 -21.199 11.893 1.00 94.38 914 VAL A CA 1
ATOM 7094 C C . VAL A 1 914 ? -7.529 -21.098 13.296 1.00 94.38 914 VAL A C 1
ATOM 7096 O O . VAL A 1 914 ? -7.482 -22.055 14.071 1.00 94.38 914 VAL A O 1
ATOM 7099 N N . ASP A 1 915 ? -8.097 -19.935 13.613 1.00 95.00 915 ASP A N 1
ATOM 7100 C CA . ASP A 1 915 ? -8.812 -19.708 14.867 1.00 95.00 915 ASP A CA 1
ATOM 7101 C C . ASP A 1 915 ? -10.152 -20.451 14.846 1.00 95.00 915 ASP A C 1
ATOM 7103 O O . ASP A 1 915 ? -11.167 -19.966 14.336 1.00 95.00 915 ASP A O 1
ATOM 7107 N N . ALA A 1 916 ? -10.134 -21.648 15.418 1.00 94.19 916 ALA A N 1
ATOM 7108 C CA . ALA A 1 916 ? -11.284 -22.510 15.596 1.00 94.19 916 ALA A CA 1
ATOM 7109 C C . ALA A 1 916 ? -12.211 -22.040 16.727 1.00 94.19 916 ALA A C 1
ATOM 7111 O O . ALA A 1 916 ? -13.222 -22.698 16.974 1.00 94.19 916 ALA A O 1
ATOM 7112 N N . GLY A 1 917 ? -11.904 -20.934 17.417 1.00 91.31 917 GLY A N 1
ATOM 7113 C CA . GLY A 1 917 ? -12.806 -20.277 18.364 1.00 91.31 917 GLY A CA 1
ATOM 7114 C C . GLY A 1 917 ? -14.019 -19.619 17.695 1.00 91.31 917 GLY A C 1
ATOM 7115 O O . GLY A 1 917 ? -15.048 -19.447 18.347 1.00 91.31 917 GLY A O 1
ATOM 7116 N N . ASN A 1 918 ? -13.926 -19.318 16.396 1.00 92.19 918 ASN A N 1
ATOM 7117 C CA . ASN A 1 918 ? -15.044 -18.824 15.589 1.00 92.19 918 ASN A CA 1
ATOM 7118 C C . ASN A 1 918 ? -16.116 -19.906 15.358 1.00 92.19 918 ASN A C 1
ATOM 7120 O O . ASN A 1 918 ? -15.937 -21.083 15.699 1.00 92.19 918 ASN A O 1
ATOM 7124 N N . ASP A 1 919 ? -17.253 -19.508 14.785 1.00 91.81 919 ASP A N 1
ATOM 7125 C CA . ASP A 1 919 ? -18.305 -20.442 14.393 1.00 91.81 919 ASP A CA 1
ATOM 7126 C C . ASP A 1 919 ? -17.845 -21.378 13.258 1.00 91.81 919 ASP A C 1
ATOM 7128 O O . ASP A 1 919 ? -16.958 -21.051 12.467 1.00 91.81 919 ASP A O 1
ATOM 7132 N N . GLU A 1 920 ? -18.460 -22.561 13.180 1.00 90.88 920 GLU A N 1
ATOM 7133 C CA . GLU A 1 920 ? -18.067 -23.630 12.251 1.00 90.88 920 GLU A CA 1
ATOM 7134 C C . GLU A 1 920 ? -18.037 -23.169 10.788 1.00 90.88 920 GLU A C 1
ATOM 7136 O O . GLU A 1 920 ? -17.121 -23.535 10.052 1.00 90.88 920 GLU A O 1
ATOM 7141 N N . LYS A 1 921 ? -18.994 -22.327 10.376 1.00 92.50 921 LYS A N 1
ATOM 7142 C CA . LYS A 1 921 ? -19.082 -21.832 9.000 1.00 92.50 921 LYS A CA 1
ATOM 7143 C C . LYS A 1 921 ? -17.895 -20.926 8.673 1.00 92.50 921 LYS A C 1
ATOM 7145 O O . LYS A 1 921 ? -17.253 -21.132 7.647 1.00 92.50 921 LYS A O 1
ATOM 7150 N N . THR A 1 922 ? -17.562 -19.984 9.555 1.00 92.38 922 THR A N 1
ATOM 7151 C CA . THR A 1 922 ? -16.393 -19.103 9.385 1.00 92.38 922 THR A CA 1
ATOM 7152 C C . THR A 1 922 ? -15.086 -19.898 9.321 1.00 92.38 922 THR A C 1
ATOM 7154 O O . THR A 1 922 ? -14.226 -19.623 8.478 1.00 92.38 922 THR A O 1
ATOM 7157 N N . VAL A 1 923 ? -14.932 -20.918 10.174 1.00 94.31 923 VAL A N 1
ATOM 7158 C CA . VAL A 1 923 ? -13.755 -21.804 10.158 1.00 94.31 923 VAL A CA 1
ATOM 7159 C C . VAL A 1 923 ? -13.671 -22.559 8.831 1.00 94.31 923 VAL A C 1
ATOM 7161 O O . VAL A 1 923 ? -12.614 -22.564 8.203 1.00 94.31 923 VAL A O 1
ATOM 7164 N N . LEU A 1 924 ? -14.778 -23.145 8.369 1.00 93.94 924 LEU A N 1
ATOM 7165 C CA . LEU A 1 924 ? -14.834 -23.882 7.108 1.00 93.94 924 LEU A CA 1
ATOM 7166 C C . LEU A 1 924 ? -14.503 -22.992 5.900 1.00 93.94 924 LEU A C 1
ATOM 7168 O O . LEU A 1 924 ? -13.680 -23.374 5.071 1.00 93.94 924 LEU A O 1
ATOM 7172 N N . GLU A 1 925 ? -15.096 -21.798 5.814 1.00 92.06 925 GLU A N 1
ATOM 7173 C CA . GLU A 1 925 ? -14.819 -20.826 4.746 1.00 92.06 925 GLU A CA 1
ATOM 7174 C C . GLU A 1 925 ? -13.349 -20.387 4.744 1.00 92.06 925 GLU A C 1
ATOM 7176 O O . GLU A 1 925 ? -12.736 -20.254 3.682 1.00 92.06 925 GLU A O 1
ATOM 7181 N N . THR A 1 926 ? -12.763 -20.209 5.933 1.00 92.06 926 THR A N 1
ATOM 7182 C CA . THR A 1 926 ? -11.343 -19.873 6.087 1.00 92.06 926 THR A CA 1
ATOM 7183 C C . THR A 1 926 ? -10.456 -21.011 5.597 1.00 92.06 926 THR A C 1
ATOM 7185 O O . THR A 1 926 ? -9.543 -20.770 4.812 1.00 92.06 926 THR A O 1
ATOM 7188 N N . VAL A 1 927 ? -10.734 -22.255 6.003 1.00 93.06 927 VAL A N 1
ATOM 7189 C CA . VAL A 1 927 ? -9.967 -23.428 5.553 1.00 93.06 927 VAL A CA 1
ATOM 7190 C C . VAL A 1 927 ? -10.100 -23.618 4.043 1.00 93.06 927 VAL A C 1
ATOM 7192 O O . VAL A 1 927 ? -9.091 -23.841 3.383 1.00 93.06 927 VAL A O 1
ATOM 7195 N N . HIS A 1 928 ? -11.294 -23.464 3.468 1.00 91.06 928 HIS A N 1
ATOM 7196 C CA . HIS A 1 928 ? -11.483 -23.536 2.018 1.00 91.06 928 HIS A CA 1
ATOM 7197 C C . HIS A 1 928 ? -10.626 -22.524 1.267 1.00 91.06 928 HIS A C 1
ATOM 7199 O O . HIS A 1 928 ? -9.865 -22.899 0.376 1.00 91.06 928 HIS A O 1
ATOM 7205 N N . TRP A 1 929 ? -10.702 -21.257 1.672 1.00 90.75 929 TRP A N 1
ATOM 7206 C CA . TRP A 1 929 ? -9.895 -20.202 1.073 1.00 90.75 929 TRP A CA 1
ATOM 7207 C C . TRP A 1 929 ? -8.389 -20.479 1.218 1.00 90.75 929 TRP A C 1
ATOM 7209 O O . TRP A 1 929 ? -7.637 -20.317 0.256 1.00 90.75 929 TRP A O 1
ATOM 7219 N N . LEU A 1 930 ? -7.942 -20.947 2.387 1.00 88.00 930 LEU A N 1
ATOM 7220 C CA . LEU A 1 930 ? -6.547 -21.323 2.601 1.00 88.00 930 LEU A CA 1
ATOM 7221 C C . LEU A 1 930 ? -6.125 -22.486 1.705 1.00 88.00 930 LEU A C 1
ATOM 7223 O O . LEU A 1 930 ? -5.022 -22.467 1.183 1.00 88.00 930 LEU A O 1
ATOM 7227 N N . LEU A 1 931 ? -6.967 -23.486 1.470 1.00 84.31 931 LEU A N 1
ATOM 7228 C CA . LEU A 1 931 ? -6.608 -24.576 0.563 1.00 84.31 931 LEU A CA 1
ATOM 7229 C C . LEU A 1 931 ? -6.556 -24.098 -0.901 1.00 84.31 931 LEU A C 1
ATOM 7231 O O . LEU A 1 931 ? -5.647 -24.476 -1.632 1.00 84.31 931 LEU A O 1
ATOM 7235 N N . GLU A 1 932 ? -7.445 -23.199 -1.326 1.00 81.31 932 GLU A N 1
ATOM 7236 C CA . GLU A 1 932 ? -7.430 -22.636 -2.687 1.00 81.31 932 GLU A CA 1
ATOM 7237 C C . GLU A 1 932 ? -6.238 -21.702 -2.973 1.00 81.31 932 GLU A C 1
ATOM 7239 O O . GLU A 1 932 ? -5.748 -21.634 -4.112 1.00 81.31 932 GLU A O 1
ATOM 7244 N N . ASP A 1 933 ? -5.789 -20.954 -1.960 1.00 70.75 933 ASP A N 1
ATOM 7245 C CA . ASP A 1 933 ? -4.728 -19.952 -2.091 1.00 70.75 933 ASP A CA 1
ATOM 7246 C C . ASP A 1 933 ? -3.390 -20.459 -1.528 1.00 70.75 933 ASP A C 1
ATOM 7248 O O . ASP A 1 933 ? -2.395 -20.495 -2.247 1.00 70.75 933 ASP A O 1
ATOM 7252 N N . ALA A 1 934 ? -3.348 -20.947 -0.284 1.00 58.09 934 ALA A N 1
ATOM 7253 C CA . ALA A 1 934 ? -2.119 -21.368 0.397 1.00 58.09 934 ALA A CA 1
ATOM 7254 C C . ALA A 1 934 ? -1.455 -22.611 -0.216 1.00 58.09 934 ALA A C 1
ATOM 7256 O O . ALA A 1 934 ? -0.229 -22.655 -0.230 1.00 58.09 934 ALA A O 1
ATOM 7257 N N . ILE A 1 935 ? -2.184 -23.572 -0.811 1.00 60.19 935 ILE A N 1
ATOM 7258 C CA . ILE A 1 935 ? -1.541 -24.724 -1.493 1.00 60.19 935 ILE A CA 1
ATOM 7259 C C . ILE A 1 935 ? -0.605 -24.263 -2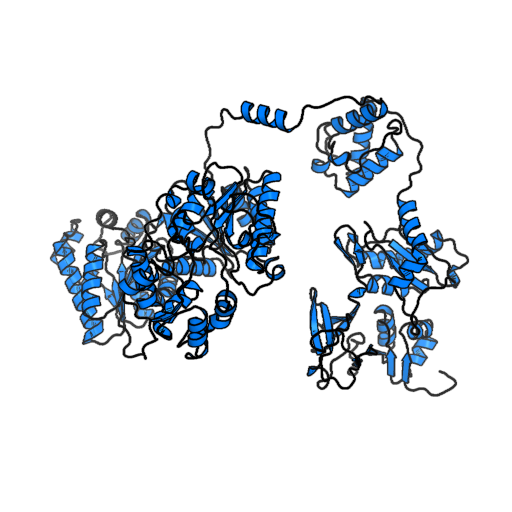.624 1.00 60.19 935 ILE A C 1
ATOM 7261 O O . ILE A 1 935 ? 0.397 -24.931 -2.894 1.00 60.19 935 ILE A O 1
ATOM 7265 N N . LYS A 1 936 ? -0.891 -23.116 -3.261 1.00 62.19 936 LYS A N 1
ATOM 7266 C CA . LYS A 1 936 ? -0.033 -22.527 -4.305 1.00 62.19 936 LYS A CA 1
ATOM 7267 C C . LYS A 1 936 ? 1.281 -21.973 -3.746 1.00 62.19 936 LYS A C 1
ATOM 7269 O O . LYS A 1 936 ? 2.244 -21.842 -4.498 1.00 62.19 936 LYS A O 1
ATOM 7274 N N . TRP A 1 937 ? 1.310 -21.623 -2.459 1.00 52.66 937 TRP A N 1
ATOM 7275 C CA . TRP A 1 937 ? 2.419 -20.928 -1.799 1.00 52.66 937 TRP A CA 1
ATOM 7276 C C . TRP A 1 937 ? 3.261 -21.839 -0.894 1.00 52.66 937 TRP A C 1
ATOM 7278 O O . TRP A 1 937 ? 4.457 -21.584 -0.730 1.00 52.66 937 TRP A O 1
ATOM 7288 N N . LEU A 1 938 ? 2.653 -22.894 -0.338 1.00 54.94 938 LEU A N 1
ATOM 7289 C CA . LEU A 1 938 ? 3.326 -24.008 0.346 1.00 54.94 938 LEU A CA 1
ATOM 7290 C C . LEU A 1 938 ? 4.047 -24.902 -0.658 1.00 54.94 938 LEU A C 1
ATOM 7292 O O . LEU A 1 938 ? 5.032 -25.580 -0.306 1.00 54.94 938 LEU A O 1
#

Nearest PDB structures (foldseek):
  4w4t-assembly1_B  TM=8.754E-01  e=5.216E-24  Stigmatella aurantiaca
  4u7w-assembly1_B  TM=8.685E-01  e=7.558E-24  Stigmatella aurantiaca
  4u7w-assembly1_A  TM=8.685E-01  e=1.505E-23  Stigmatella aurantiaca
  4w4t-assembly1_A  TM=8.783E-01  e=6.991E-23  Stigmatella aurantiaca
  1ko8-assembly1_B  TM=8.831E-01  e=6.402E-11  Escherichia coli

Radius of gyration: 38.12 Å; Cα contacts (8 Å, |Δi|>4): 1612; chains: 1; bounding box: 76×111×87 Å

Mean predicted aligned error: 18.64 Å

pLDDT: mean 85.64, std 13.32, range [34.78, 98.62]

Sequence (938 aa):
MQANHFEIFYGVPYALKLLSETQKGISVLQELKVVMYGGSACPDDLGNLLVENGVNLIGHYGATEVGQLMTSFRAEGDKEWNYVRESDKLSKFLQWVPRGPNLYECVVLDGWPSKVQSNQPDGSYATKDLFQPHPSIPRAWKYIARLDDTIVLVNGEKFNPVMMEGKIRSNKNVTEAVVFGAGRAHLGMLLIPAARLATRTNQEIVDTVWPVIESANKSADAFARISRNMIRVLPHDCSYPRTDKGSIIRQAFYKQFQQEIEETYDLADTVSGELVQLDLPELRQFLRGLLQKTAGSPTTITDDGDFFVLGLDSLQAIQMRSEILRTIDIGGNKLGQQIVFEQPSINRLSSFLLSLRMGDDQNEEPSIEQQMERLVAQYSKAIMSKPSRSSIVVTGATGSLGAHVVAKLAPRPDIDRIYCLVRADDSSHGHKRVVSSMIQRRVFHSLSLSSRRKIVVLPSDLAKPDLGLSTSTYKAITEELSAVIHCAWSVNFNMHLSSFEKGNIAGVSHLISLCQAAQPPATMNFCSSVSTCSQATVIPVPERSPDFAWAQNMGYAQSKAVAEHICAKASSQGVTARVLRVGQIIGDTEHGVWNAQEAVPMMMQTAVTIGALPKLQETPSWLPVDVVADAVTDISLSTAGSIFANITNPQVFSWTDDLLPALRKCGLVFDEVEPKEWIKRLRASNPDPIANPPIKLTDFFASKYDKDSFSPSKMFATDVAKSLSPALNKVPNLLDDHVAKFVGYLTERAWKKSASPSGVEKLAIVMIGPCGTGKSTIGKQISQSLDVPFIEGDELHSRQAVEKMRSGVSLTDEDRISWLDRINQRATNTLVDLAYGSVVISCSTLKEAYRDQIRHHMNAHKVKVVFISLEADREVLVKRLQERKGHYMGEALVDSQIELYEPPSSKEYDIVSVDAGNDEKTVLETVHWLLEDAIKWL

Foldseek 3Di:
DVVDDAQEAEAALVVLLVLPPDPVSLVVQQNHNEYEHEDDQHAPVSLLVSVVSNHRYKYWDDDQQQPTAWMQDDDPPDSPRQWTAGDPVQPVQWDFDDPDDQKTWTKGHPPRPSHNADDDPNRIHGPQWIWGDDPPDPRITGTDDGNVQWAAALVRDIDRCRNLFNQLCSDPQFVGKDWDHRHHQAIAIETQTAPVCQPPDPLVSCVVSVVSLVVSQVVDDPRHRYDSLRYDYDHNPDDADADPSRHHPRVRRCVVCVVVNVVSVVVVVDADADEDEDDLVRQLVVLVVLLCVLQPDDDDADQADFSVVVPQDPVSLQVSVVVCVRYHDQCPDDDDNCLCVVQRGSNSSSVVSVCSNVVVPDDDDDDPVVVVVVVCVVPPDDDDDDDAQAEEEEEPLLHLLRVLLLLVNLPDPSHQAYEYEYADPFQVRQLLSNQLSNLLQLSFQQHDPNSSVRYGYGHAQLLDLLRPDDPVVLVVCQARYAAYAYPDDDDDQQDAQVVCVRRHQSSLVSVLVSQVSHVVGHAYEYAAACQLQCQPPDAQAEFDLDDLNRHHPTNRRNNSSSSSVVQVVSLVVPHFYEYEHEYAEFAAQPQRSGDCLDLVNLQLLCLVFLQAHEQDQAWAFYAYSSLVSQLSNLQRPDPDGHTGAYRTQQDTDGCRPQQVVLSVVLPRGHYYDHLLVSLVSLVVTDCDCLSRVSVVCSVVSCVQRVDDDHDYYHRHDGPVSVVRGVSSVVGDDCRHSVSNNNSCVCVVAPSDRPPDCPDLQAEEEEEAAFAQLCLVPLLVVVCVVVVAAEAELVVQQDPVCLVCQLVVHDDDPVSLLSSLVSVLVVQCCRCPVVVTRYYGYYDHQQDPVSVVVSVVSCVVVSYHYAYEYRDEDLVSSQVSVVPDPPDSHHSSRRVVSVVSHDRDDSVPSSYDYDHSNDDPVVRSVVVVSCVVSVVSSD